Protein AF-A0A9P8JX93-F1 (afdb_monomer)

Foldseek 3Di:
DDDDDDDDDQWDKDWDADDDDVVLVVVVLVLLVPPDQDDFDPQQDDPPPDQLSHHHSVNVVVVSVCSNPPDDPVVVSVLVRVFTKIWTWDQDPQGIKIKIKTKDAAPDPQAAEEEEAEDPPDFLVVCSVVVVVQVVVDDSDGRNHIYIYIGFAVGDPMHHGDPPDDDDLLNSLVVSVSVCVSVVQLCAHEYEYDDSSLVSLVSNVVPRVRYHYPDHDDPDDPPDDPDDQDPVNVVVVVVSVVCVVRVCVVVVCCVPPVVVVVVVVCVSPPDDDPQPAFQEEEEAQALQSLLLQLLLCVVVVPGRYAYEAQAQAHHQCLGPQQADDFDWALDAQQQPAFLAQHDDCVVQVGDGPATHHSVSSRVSSVVSCVVSVNNVRYDYSKDFAAKEQDPVNAFIWTFIPDVDTDIHTYRFYAYANAQFNFAFDFDFACPVQAVVFAAEEALSNCRVCCVVLLPLVFAEEEEAQFPSSLVSLCSNLVSNHAYEYEYELQAQAHFAEFAQFWDPVRDRPQLVLQFLQLLLLAQAPLNCLLVPLVSSLCLQVDPVNVVVSVVVQVRRLVGRCVRLVQVVDPQSVSNRRPDTPQAAFLSYGHDNGPDDSVVSSVVNSYGYHHFDFHHDHNQWTATPVRDIDRGRYYYYNQGRDLFRSYHYPPPCVCVQQQAKDQDADDPVLVVLLVVLLVVSCNSGVCLVVHDDGFAGGRPCSSGPRIGARLAQLLWGRLNDDQQAHRYIYTNQEAESSSNLRSNLVSLLVSCSNNSNFPDDQPHSVSSRSNSSNQLSNLCSRHVSYNSVHTHGHYSNVLSSSSVSCVRLVHDSQQQPDPVCSRGGGDHSNSCNCVSVVSVVVVVD

Solvent-accessible surface area (backbone atoms only — not comparable to full-atom values): 45365 Å² total; per-residue (Å²): 134,83,87,82,82,83,79,87,74,78,71,60,73,40,85,50,75,80,76,82,52,72,64,58,53,51,48,50,52,49,48,72,70,67,61,79,77,76,78,78,45,78,70,26,58,51,68,97,80,57,48,94,73,48,76,39,46,68,57,52,55,48,50,55,49,39,59,73,75,69,57,56,64,68,62,50,45,55,57,58,58,74,53,52,35,32,34,34,58,44,84,52,98,86,48,78,38,44,40,22,29,37,50,46,70,34,69,38,91,83,32,46,40,35,40,44,33,47,25,83,96,58,48,53,71,77,48,48,68,55,51,49,55,46,61,76,73,33,54,51,74,66,24,66,36,28,40,36,29,40,30,55,75,58,31,94,77,14,37,65,70,62,92,89,54,90,81,54,60,68,54,52,22,52,52,55,48,50,52,42,42,74,74,66,40,63,89,37,34,37,30,37,23,43,71,55,18,7,56,22,35,47,49,29,39,74,76,33,89,40,41,42,66,78,43,61,85,75,93,67,79,67,98,79,69,92,71,86,79,46,74,69,52,50,53,48,50,53,50,49,54,48,35,63,74,73,66,38,64,65,59,52,41,55,76,76,40,43,70,65,54,46,57,55,54,27,65,76,39,93,82,56,85,71,85,66,69,27,54,30,36,29,36,22,44,15,72,28,19,45,31,29,51,34,43,32,38,70,78,36,76,84,59,51,57,40,32,37,18,60,44,85,52,53,25,53,83,35,10,74,85,50,50,49,97,80,43,50,38,65,53,36,53,83,58,70,38,44,38,84,53,72,84,51,42,88,85,64,72,54,51,86,82,34,57,41,44,35,71,50,52,21,49,50,48,46,51,50,27,51,74,59,59,40,48,89,31,50,42,54,49,24,34,62,49,35,40,29,72,34,94,82,80,68,31,35,36,35,35,29,40,60,97,49,84,47,78,47,42,20,47,20,41,33,46,17,56,39,57,80,68,39,79,28,72,80,91,59,50,43,52,68,53,20,56,77,62,26,45,77,47,42,57,75,58,42,43,85,41,42,77,66,57,57,30,60,91,39,29,40,31,32,38,29,38,38,61,66,26,52,51,54,47,44,61,25,32,77,64,60,10,44,28,40,39,32,23,38,57,85,50,66,47,29,36,44,63,31,61,57,53,34,59,100,81,55,41,49,48,72,52,47,41,31,12,49,60,54,28,49,62,37,90,49,97,59,40,54,50,64,74,50,42,71,59,32,46,41,28,41,54,34,74,68,28,34,53,53,36,53,50,51,44,48,51,55,40,49,42,34,48,58,73,67,43,28,80,79,40,79,63,44,39,71,51,48,53,80,64,59,66,70,31,22,42,48,47,56,36,41,65,66,67,98,62,64,61,69,55,40,34,73,71,60,35,37,42,69,42,79,32,37,81,68,32,34,36,74,29,30,43,32,32,70,84,72,51,73,40,79,25,46,28,42,36,30,31,29,45,35,41,82,52,66,85,53,46,47,44,62,86,63,42,45,50,58,45,22,40,59,35,70,59,85,75,61,78,71,59,60,57,54,50,53,51,35,49,51,51,49,43,62,57,29,50,69,46,76,70,53,73,92,57,53,76,58,43,62,60,67,84,51,72,83,48,36,48,45,38,25,24,28,95,50,28,33,36,23,72,53,60,65,81,73,36,42,60,39,37,34,52,57,57,41,46,78,53,53,34,58,51,20,49,53,48,12,49,50,49,47,33,39,56,65,47,58,46,66,52,65,69,94,41,53,66,54,26,34,53,52,8,44,33,56,31,52,43,15,34,49,53,9,36,68,12,50,6,63,52,36,49,32,37,46,43,50,45,56,25,49,54,19,42,50,26,44,25,63,64,45,81,62,77,70,60,94,41,73,68,43,51,34,69,42,53,66,45,31,77,63,52,42,58,53,67,57,56,51,51,55,65,70,77,105

Radius of gyration: 34.76 Å; Cα contacts (8 Å, |Δi|>4): 1588; chains: 1; bounding box: 68×112×93 Å

Secondary structure (DSSP, 8-state):
--PPPPP-PPP-EEEE-----HHHHHHHHHHHHHSPPPPP-TTT--STT--TTS--HHHHHHHHHHHHHT--HHHHHHHHTTSEEEEEEEEETTEEEEEEEEEE--S-TTPEEEEEE--TT--GGGGHHHHHHHHHH--TTT--EEEEEEPPTTSTTSPPPPSSS---HHHHHHHHHHHHHHTT-TT-EEEEE-HHHHHHHHHHHHH-TTEEEEE----S--TT--SPPPHHHHHHHHHHHHIIIII-HHHHHHHH-HHHHHHHHHHHSS-S----EESEEEE--SHHHHHHHHHHHHH-TT--EEEE-SSSSS-GGGSGGG--TT-EEEEETTSSSBTTB---HHHH-PPTTPEEEHHHHHHHHHHHHHHTT-GGGEE-S-EEEEEEE-TTSSSEEEEEESSSEEEEEESSEEE---SSSSB-----TTHHHHHHHSEEEEGGGSGGGHHHHT-TT--EEEE-SSHHHHHHHHHHHHTT--EEEEE-TTS--SPEEE-SEETTTTEEHHHHHTBHHHHTTS--TTGGGGS-HHHHIIIIISHHHHHHHHHHHHHHHHHHHHHHTGGGSHHHHTTS-SS-GGGGTT-EEE---SS-HHHHHHTTSEEEEES-EEEEETTEEEETTS-EEE-SEEEE---B-SS-S-EEESTTHHHHTT----S---THHHHHHHHHHHHHHHH-GGGGG----PPSSS-GGGTTTPPPP-EETTTEETTS-TTS--EEES--SB-S-HHHHHHHHHHHHHHHTTT--SS--SSHHHHHHHHHHHHHHHHHH-TTTTTTTS-B-STTHHHHHHHHHHHTT--S--SSSHHHHHHSBP-GGGGTTHHHHHHHHHH-

Structure (mmCIF, N/CA/C/O backbone):
data_AF-A0A9P8JX93-F1
#
_entry.id   AF-A0A9P8JX93-F1
#
loop_
_atom_site.group_PDB
_atom_site.id
_atom_site.type_symbol
_atom_site.label_atom_id
_atom_site.label_alt_id
_atom_site.label_comp_id
_atom_site.label_asym_id
_atom_site.label_entity_id
_atom_site.label_seq_id
_atom_site.pdbx_PDB_ins_code
_atom_site.Cartn_x
_atom_site.Cartn_y
_atom_site.Cartn_z
_atom_site.occupancy
_atom_site.B_iso_or_equiv
_atom_site.auth_seq_id
_atom_site.auth_comp_id
_atom_site.auth_asym_id
_atom_site.auth_atom_id
_atom_site.pdbx_PDB_model_num
ATOM 1 N N . MET A 1 1 ? 11.590 -8.582 58.935 1.00 30.39 1 MET A N 1
ATOM 2 C CA . MET A 1 1 ? 12.724 -9.493 58.681 1.00 30.39 1 MET A CA 1
ATOM 3 C C . MET A 1 1 ? 12.214 -10.661 57.853 1.00 30.39 1 MET A C 1
ATOM 5 O O . MET A 1 1 ? 11.240 -11.271 58.260 1.00 30.39 1 MET A O 1
ATOM 9 N N . ALA A 1 2 ? 12.836 -10.825 56.682 1.00 29.47 2 ALA A N 1
ATOM 10 C CA . ALA A 1 2 ? 12.847 -11.925 55.707 1.00 29.47 2 ALA A CA 1
ATOM 11 C C . ALA A 1 2 ? 11.589 -12.796 55.485 1.00 29.47 2 ALA A C 1
ATOM 13 O O . ALA A 1 2 ? 11.266 -13.682 56.268 1.00 29.47 2 ALA A O 1
ATOM 14 N N . GLN A 1 3 ? 10.982 -12.572 54.314 1.00 25.53 3 GLN A N 1
ATOM 15 C CA . GLN A 1 3 ? 10.104 -13.478 53.572 1.00 25.53 3 GLN A CA 1
ATOM 16 C C . GLN A 1 3 ? 10.865 -14.746 53.137 1.0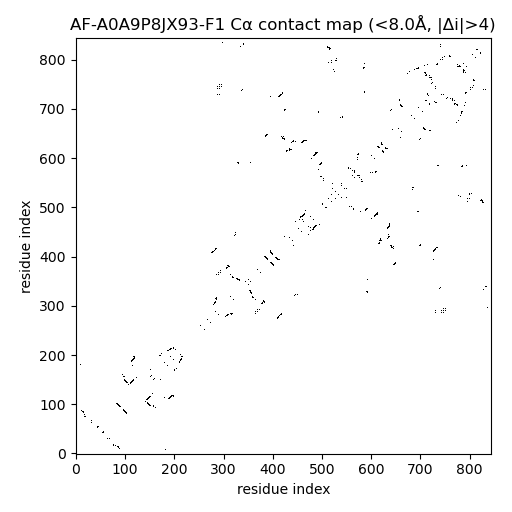0 25.53 3 GLN A C 1
ATOM 18 O O . GLN A 1 3 ? 11.965 -14.648 52.593 1.00 25.53 3 GLN A O 1
ATOM 23 N N . SER A 1 4 ? 10.262 -15.921 53.323 1.00 29.52 4 SER A N 1
ATOM 24 C CA . SER A 1 4 ? 10.655 -17.174 52.666 1.00 29.52 4 SER A CA 1
ATOM 25 C C . SER A 1 4 ? 9.964 -17.290 51.299 1.00 29.52 4 SER A C 1
ATOM 27 O O . SER A 1 4 ? 8.759 -17.063 51.199 1.00 29.52 4 SER A O 1
ATOM 29 N N . SER A 1 5 ? 10.751 -17.609 50.266 1.00 28.59 5 SER A N 1
ATOM 30 C CA . SER A 1 5 ? 10.364 -17.727 48.848 1.00 28.59 5 SER A CA 1
ATOM 31 C C . SER A 1 5 ? 9.321 -18.822 48.558 1.00 28.59 5 SER A C 1
ATOM 33 O O . SER A 1 5 ? 9.212 -19.768 49.339 1.00 28.59 5 SER A O 1
ATOM 35 N N . PRO A 1 6 ? 8.575 -18.702 47.439 1.00 33.62 6 PRO A N 1
ATOM 36 C CA . PRO A 1 6 ? 7.517 -19.628 47.052 1.00 33.62 6 PRO A CA 1
ATOM 37 C C . PRO A 1 6 ? 8.058 -20.962 46.516 1.00 33.62 6 PRO A C 1
ATOM 39 O O . PRO A 1 6 ? 9.142 -21.043 45.942 1.00 33.62 6 PRO A O 1
ATOM 42 N N . ASP A 1 7 ? 7.245 -21.987 46.742 1.00 35.88 7 ASP A N 1
ATOM 43 C CA . ASP A 1 7 ? 7.395 -23.401 46.405 1.00 35.88 7 ASP A CA 1
ATOM 44 C C . ASP A 1 7 ? 7.664 -23.647 44.904 1.00 35.88 7 ASP A C 1
ATOM 46 O O . ASP A 1 7 ? 7.093 -22.965 44.048 1.00 35.88 7 ASP A O 1
ATOM 50 N N . LYS A 1 8 ? 8.528 -24.619 44.573 1.00 38.66 8 LYS A N 1
ATOM 51 C CA . LYS A 1 8 ? 8.858 -24.985 43.183 1.00 38.66 8 LYS A CA 1
ATOM 52 C C . LYS A 1 8 ? 7.620 -25.597 42.520 1.00 38.66 8 LYS A C 1
ATOM 54 O O . LYS A 1 8 ? 7.184 -26.684 42.887 1.00 38.66 8 LYS A O 1
ATOM 59 N N . SER A 1 9 ? 7.048 -24.879 41.558 1.00 45.31 9 SER A N 1
ATOM 60 C CA . SER A 1 9 ? 5.832 -25.252 40.834 1.00 45.31 9 SER A CA 1
ATOM 61 C C . SER A 1 9 ? 5.950 -26.605 40.133 1.00 45.31 9 SER A C 1
ATOM 63 O O . SER A 1 9 ? 6.944 -26.889 39.470 1.00 45.31 9 SER A O 1
ATOM 65 N N . THR A 1 10 ? 4.896 -27.410 40.226 1.00 54.00 10 THR A N 1
ATOM 66 C CA . THR A 1 10 ? 4.708 -28.655 39.474 1.00 54.00 10 THR A CA 1
ATOM 67 C C . THR A 1 10 ? 4.848 -28.397 37.959 1.00 54.00 10 THR A C 1
ATOM 69 O O . THR A 1 10 ? 4.319 -27.388 37.481 1.00 54.00 10 THR A O 1
ATOM 72 N N . PRO A 1 11 ? 5.522 -29.269 37.183 1.00 63.81 11 PRO A N 1
ATOM 73 C CA . PRO A 1 11 ? 5.728 -29.074 35.745 1.00 63.81 11 PRO A CA 1
ATOM 74 C C . PRO A 1 11 ? 4.397 -28.940 34.997 1.00 63.81 11 PRO A C 1
ATOM 76 O O . PRO A 1 11 ? 3.493 -29.764 35.151 1.00 63.81 11 PRO A O 1
ATOM 79 N N . LYS A 1 12 ? 4.255 -27.891 34.180 1.00 77.12 12 LYS A N 1
ATOM 80 C CA . LYS A 1 12 ? 3.010 -27.600 33.458 1.00 77.12 12 LYS A CA 1
ATOM 81 C C . LYS A 1 12 ? 2.891 -28.493 32.219 1.00 77.12 12 LYS A C 1
ATOM 83 O O . LYS A 1 12 ? 3.623 -28.302 31.251 1.00 77.12 12 LYS A O 1
ATOM 88 N N . ILE A 1 13 ? 1.946 -29.432 32.247 1.00 91.50 13 ILE A N 1
ATOM 89 C CA . ILE A 1 13 ? 1.535 -30.233 31.084 1.00 91.50 13 ILE A CA 1
ATOM 90 C C . ILE A 1 13 ? 0.425 -29.485 30.343 1.00 91.50 13 ILE A C 1
ATOM 92 O O . ILE A 1 13 ? -0.549 -29.048 30.960 1.00 91.50 13 ILE A O 1
ATOM 96 N N . THR A 1 14 ? 0.549 -29.345 29.025 1.00 93.69 14 THR A N 1
ATOM 97 C CA . THR A 1 14 ? -0.476 -28.720 28.177 1.00 93.69 14 THR A CA 1
ATOM 98 C C . THR A 1 14 ? -0.895 -29.663 27.054 1.00 93.69 14 THR A C 1
ATOM 100 O O . THR A 1 14 ? -0.010 -30.180 26.372 1.00 93.69 14 THR A O 1
ATOM 103 N N . PRO A 1 15 ? -2.205 -29.875 26.817 1.00 95.25 15 PRO A N 1
ATOM 104 C CA . PRO A 1 15 ? -2.675 -30.579 25.628 1.00 95.25 15 PRO A CA 1
ATOM 105 C C . PRO A 1 15 ? -2.144 -29.926 24.349 1.00 95.25 15 PRO A C 1
ATOM 107 O O . PRO A 1 15 ? -2.025 -28.700 24.278 1.00 95.25 15 PRO A O 1
ATOM 110 N N . PHE A 1 16 ? -1.843 -30.746 23.350 1.00 93.56 16 PHE A N 1
ATOM 111 C CA . PHE A 1 16 ? -1.371 -30.315 22.042 1.00 93.56 16 PHE A CA 1
ATOM 112 C C . PHE A 1 16 ? -2.265 -30.899 20.947 1.00 93.56 16 PHE A C 1
ATOM 114 O O . PHE A 1 16 ? -2.799 -31.998 21.073 1.00 93.56 16 PHE A O 1
ATOM 121 N N . THR A 1 17 ? -2.449 -30.153 19.866 1.00 95.50 17 THR A N 1
ATOM 122 C CA . THR A 1 17 ? -3.142 -30.622 18.666 1.00 95.50 17 THR A CA 1
ATOM 123 C C . THR A 1 17 ? -2.269 -30.254 17.486 1.00 95.50 17 THR A C 1
ATOM 125 O O . THR A 1 17 ? -1.872 -29.098 17.345 1.00 95.50 17 THR A O 1
ATOM 128 N N . ILE A 1 18 ? -1.945 -31.244 16.662 1.00 93.69 18 ILE A N 1
ATOM 129 C CA . ILE A 1 18 ? -1.106 -31.046 15.489 1.00 93.69 18 ILE A CA 1
ATOM 130 C C . ILE A 1 18 ? -1.905 -30.262 14.457 1.00 93.69 18 ILE A C 1
ATOM 132 O O . ILE A 1 18 ? -2.992 -30.675 14.054 1.00 93.69 18 ILE A O 1
ATOM 136 N N . HIS A 1 19 ? -1.341 -29.153 14.001 1.00 93.12 19 HIS A N 1
ATOM 137 C CA . HIS A 1 19 ? -1.842 -28.428 12.849 1.00 93.12 19 HIS A CA 1
ATOM 138 C C . HIS A 1 19 ? -0.662 -27.899 12.040 1.00 93.12 19 HIS A C 1
ATOM 140 O O . HIS A 1 19 ? 0.101 -27.059 12.516 1.00 93.12 19 HIS A O 1
ATOM 146 N N . ILE A 1 20 ? -0.512 -28.418 10.829 1.00 88.19 20 ILE A N 1
ATOM 147 C CA . ILE A 1 20 ? 0.425 -27.934 9.825 1.00 88.19 20 ILE A CA 1
ATOM 148 C C . ILE A 1 20 ? -0.299 -26.867 9.005 1.00 88.19 20 ILE A C 1
ATOM 150 O O . ILE A 1 20 ? -1.420 -27.094 8.538 1.00 88.19 20 ILE A O 1
ATOM 154 N N . SER A 1 21 ? 0.295 -25.686 8.851 1.00 87.00 21 SER A N 1
ATOM 155 C CA . SER A 1 21 ? -0.369 -24.579 8.156 1.00 87.00 21 SER A CA 1
ATOM 156 C C . SER A 1 21 ? -0.564 -24.886 6.663 1.00 87.00 21 SER A C 1
ATOM 158 O O . SER A 1 21 ? 0.193 -25.659 6.075 1.00 87.00 21 SER A O 1
ATOM 160 N N . ASP A 1 22 ? -1.584 -24.297 6.029 1.00 82.81 22 ASP A N 1
ATOM 161 C CA . ASP A 1 22 ? -1.742 -24.409 4.567 1.00 82.81 22 ASP A CA 1
ATOM 162 C C . ASP A 1 22 ? -0.534 -23.818 3.819 1.00 82.81 22 ASP A C 1
ATOM 164 O O . ASP A 1 22 ? -0.168 -24.326 2.759 1.00 82.81 22 ASP A O 1
ATOM 168 N N . ASP A 1 23 ? 0.129 -22.816 4.402 1.00 73.81 23 ASP A N 1
ATOM 169 C CA . ASP A 1 23 ? 1.346 -22.208 3.860 1.00 73.81 23 ASP A CA 1
ATOM 170 C C . ASP A 1 23 ? 2.521 -23.199 3.856 1.00 73.81 23 ASP A C 1
ATOM 172 O O . ASP A 1 23 ? 3.189 -23.349 2.833 1.00 73.81 23 ASP A O 1
ATOM 176 N N . ASP A 1 24 ? 2.736 -23.949 4.946 1.00 77.81 24 ASP A N 1
ATOM 177 C CA . ASP A 1 24 ? 3.772 -24.993 5.013 1.00 77.81 24 ASP A CA 1
ATOM 178 C C . ASP A 1 24 ? 3.501 -26.113 3.993 1.00 77.81 24 ASP A C 1
ATOM 180 O O . ASP A 1 24 ? 4.420 -26.617 3.339 1.00 77.81 24 ASP A O 1
ATOM 184 N N . LEU A 1 25 ? 2.228 -26.491 3.811 1.00 85.38 25 LEU A N 1
ATOM 185 C CA . LEU A 1 25 ? 1.830 -27.481 2.805 1.00 85.38 25 LEU A CA 1
ATOM 186 C C . LEU A 1 25 ? 2.039 -26.960 1.378 1.00 85.38 25 LEU A C 1
ATOM 188 O O . LEU A 1 25 ? 2.514 -27.700 0.513 1.00 85.38 25 LEU A O 1
ATOM 192 N N . GLN A 1 26 ? 1.730 -25.689 1.120 1.00 79.56 26 GLN A N 1
ATOM 193 C CA . GLN A 1 26 ? 1.972 -25.054 -0.173 1.00 79.56 26 GLN A CA 1
ATOM 194 C C . GLN A 1 26 ? 3.471 -24.896 -0.457 1.00 79.56 26 GLN A C 1
ATOM 196 O O . GLN A 1 26 ? 3.916 -25.066 -1.599 1.00 79.56 26 GLN A O 1
ATOM 201 N N . GLN A 1 27 ? 4.267 -24.605 0.569 1.00 78.50 27 GLN A N 1
ATOM 202 C CA . GLN A 1 27 ? 5.716 -24.557 0.460 1.00 78.50 27 GLN A CA 1
ATOM 203 C C . GLN A 1 27 ? 6.286 -25.939 0.127 1.00 78.50 27 GLN A C 1
ATOM 205 O O . GLN A 1 27 ? 7.121 -26.047 -0.774 1.00 78.50 27 GLN A O 1
ATOM 210 N N . LEU A 1 28 ? 5.801 -26.998 0.783 1.00 81.06 28 LEU A N 1
ATOM 211 C CA . LEU A 1 28 ? 6.164 -28.376 0.452 1.00 81.06 28 LEU A CA 1
ATOM 212 C C . LEU A 1 28 ? 5.809 -28.719 -1.004 1.00 81.06 28 LEU A C 1
ATOM 214 O O . LEU A 1 28 ? 6.668 -29.233 -1.721 1.00 81.06 28 LEU A O 1
ATOM 218 N N . ASP A 1 29 ? 4.595 -28.401 -1.470 1.00 80.44 29 ASP A N 1
ATOM 219 C CA . ASP A 1 29 ? 4.206 -28.612 -2.876 1.00 80.44 29 ASP A CA 1
ATOM 220 C C . ASP A 1 29 ? 5.141 -27.864 -3.836 1.00 80.44 29 ASP A C 1
ATOM 222 O O . ASP A 1 29 ? 5.631 -28.426 -4.819 1.00 80.44 29 ASP A O 1
ATOM 226 N N . THR A 1 30 ? 5.455 -26.610 -3.516 1.00 76.94 30 THR A N 1
ATOM 227 C CA . THR A 1 30 ? 6.364 -25.792 -4.319 1.00 76.94 30 THR A CA 1
ATOM 228 C C . THR A 1 30 ? 7.741 -26.441 -4.413 1.00 76.94 30 THR A C 1
ATOM 230 O O . THR A 1 30 ? 8.240 -26.631 -5.522 1.00 76.94 30 THR A O 1
ATOM 233 N N . LEU A 1 31 ? 8.326 -26.864 -3.289 1.00 75.12 31 LEU A N 1
ATOM 234 C CA . LEU A 1 31 ? 9.620 -27.549 -3.260 1.00 75.12 31 LEU A CA 1
ATOM 235 C C . LEU A 1 31 ? 9.598 -28.856 -4.055 1.00 75.12 31 LEU A C 1
ATOM 237 O O . LEU A 1 31 ? 10.497 -29.100 -4.858 1.00 75.12 31 LEU A O 1
ATOM 241 N N . LEU A 1 32 ? 8.554 -29.672 -3.907 1.00 78.94 32 LEU A N 1
ATOM 242 C CA . LEU A 1 32 ? 8.400 -30.911 -4.674 1.00 78.94 32 LEU A CA 1
ATOM 243 C C . LEU A 1 32 ? 8.290 -30.661 -6.188 1.00 78.94 32 LEU A C 1
ATOM 245 O O . LEU A 1 32 ? 8.617 -31.542 -6.988 1.00 78.94 32 LEU A O 1
ATOM 249 N N . ARG A 1 33 ? 7.820 -29.478 -6.603 1.00 75.12 33 ARG A N 1
ATOM 250 C CA . ARG A 1 33 ? 7.713 -29.084 -8.014 1.00 75.12 33 ARG A CA 1
ATOM 251 C C . ARG A 1 33 ? 9.009 -28.521 -8.586 1.00 75.12 33 ARG A C 1
ATOM 253 O O . ARG A 1 33 ? 9.279 -28.772 -9.760 1.00 75.12 33 ARG A O 1
ATOM 260 N N . ILE A 1 34 ? 9.755 -27.737 -7.809 1.00 67.88 34 ILE A N 1
ATOM 261 C CA . ILE A 1 34 ? 10.912 -26.982 -8.317 1.00 67.88 34 ILE A CA 1
ATOM 262 C C . ILE A 1 34 ? 12.250 -27.675 -8.067 1.00 67.88 34 ILE A C 1
ATOM 264 O O . ILE A 1 34 ? 13.189 -27.433 -8.823 1.00 67.88 34 ILE A O 1
ATOM 268 N N . THR A 1 35 ? 12.355 -28.524 -7.039 1.00 67.69 35 THR A N 1
ATOM 269 C CA . THR A 1 35 ? 13.623 -29.167 -6.682 1.00 67.69 35 THR A CA 1
ATOM 270 C C . THR A 1 35 ? 14.025 -30.156 -7.777 1.00 67.69 35 THR A C 1
ATOM 272 O O . THR A 1 35 ? 13.310 -31.136 -8.020 1.00 67.69 35 THR A O 1
ATOM 275 N N . PRO A 1 36 ? 15.158 -29.932 -8.465 1.00 68.44 36 PRO A N 1
ATOM 276 C CA . PRO A 1 36 ? 15.577 -30.804 -9.546 1.00 68.44 36 PRO A CA 1
ATOM 277 C C . PRO A 1 36 ? 15.994 -32.167 -8.991 1.00 68.44 36 PRO A C 1
ATOM 279 O O . PRO A 1 36 ? 16.837 -32.266 -8.101 1.00 68.44 36 PRO A O 1
ATOM 282 N N . ILE A 1 37 ? 15.448 -33.235 -9.568 1.00 77.12 37 ILE A N 1
ATOM 283 C CA . ILE A 1 37 ? 15.975 -34.584 -9.356 1.00 77.12 37 ILE A CA 1
ATOM 284 C C . ILE A 1 37 ? 17.220 -34.719 -10.235 1.00 77.12 37 ILE A C 1
ATOM 286 O O . ILE A 1 37 ? 17.145 -34.526 -11.452 1.00 77.12 37 ILE A O 1
ATOM 290 N N . ALA A 1 38 ? 18.366 -35.006 -9.613 1.00 74.44 38 ALA A N 1
ATOM 291 C CA . ALA A 1 38 ? 19.637 -35.179 -10.312 1.00 74.44 38 ALA A CA 1
ATOM 292 C C . ALA A 1 38 ? 19.522 -36.237 -11.420 1.00 74.44 38 ALA A C 1
ATOM 294 O O . ALA A 1 38 ? 18.780 -37.203 -11.278 1.00 74.44 38 ALA A O 1
ATOM 295 N N . GLN A 1 39 ? 20.265 -36.070 -12.518 1.00 79.75 39 GLN A N 1
ATOM 296 C CA . GLN A 1 39 ? 20.241 -37.037 -13.618 1.00 79.75 39 GLN A CA 1
ATOM 297 C C . GLN A 1 39 ? 20.728 -38.423 -13.152 1.00 79.75 39 GLN A C 1
ATOM 299 O O . GLN A 1 39 ? 21.600 -38.495 -12.281 1.00 79.75 39 GLN A O 1
ATOM 304 N N . PRO A 1 40 ? 20.213 -39.522 -13.736 1.00 85.94 40 PRO A N 1
ATOM 305 C CA . PRO A 1 40 ? 20.675 -40.861 -13.398 1.00 85.94 40 PRO A CA 1
ATOM 306 C C . PRO A 1 40 ? 22.183 -41.016 -13.642 1.00 85.94 40 PRO A C 1
ATOM 308 O O . PRO A 1 40 ? 22.706 -40.638 -14.689 1.00 85.94 40 PRO A O 1
ATOM 311 N N . THR A 1 41 ? 22.871 -41.621 -12.679 1.00 87.81 41 THR A N 1
ATOM 312 C CA . THR A 1 41 ? 24.289 -42.009 -12.747 1.00 87.81 41 THR A CA 1
ATOM 313 C C . THR A 1 41 ? 24.417 -43.528 -12.751 1.00 87.81 41 THR A C 1
ATOM 315 O O . THR A 1 41 ? 23.431 -44.238 -12.537 1.00 87.81 41 THR A O 1
ATOM 318 N N . TYR A 1 42 ? 25.627 -44.053 -12.954 1.00 91.62 42 TYR A N 1
ATOM 319 C CA . TYR A 1 42 ? 25.875 -45.492 -12.835 1.00 91.62 42 TYR A CA 1
ATOM 320 C C . TYR A 1 42 ? 25.421 -46.041 -11.470 1.00 91.62 42 TYR A C 1
ATOM 322 O O . TYR A 1 42 ? 24.706 -47.040 -11.408 1.00 91.62 42 TYR A O 1
ATOM 330 N N . GLU A 1 43 ? 25.768 -45.349 -10.383 1.00 92.38 43 GLU A N 1
ATOM 331 C CA . GLU A 1 43 ? 25.478 -45.748 -9.003 1.00 92.38 43 GLU A CA 1
ATOM 332 C C . GLU A 1 43 ? 23.975 -45.779 -8.705 1.00 92.38 43 GLU A C 1
ATOM 334 O O . GLU A 1 43 ? 23.504 -46.639 -7.964 1.00 92.38 43 GLU A O 1
ATOM 339 N N . THR A 1 44 ? 23.217 -44.861 -9.310 1.00 89.56 44 THR A N 1
ATOM 340 C CA . THR A 1 44 ? 21.779 -44.682 -9.058 1.00 89.56 44 THR A CA 1
ATOM 341 C C . THR A 1 44 ? 20.884 -45.425 -10.058 1.00 89.56 44 THR A C 1
ATOM 343 O O . THR A 1 44 ? 19.665 -45.461 -9.866 1.00 89.56 44 THR A O 1
ATOM 346 N N . SER A 1 45 ? 21.470 -46.047 -11.092 1.00 91.69 45 SER A N 1
ATOM 347 C CA . SER A 1 45 ? 20.755 -46.705 -12.203 1.00 91.69 45 SER A CA 1
ATOM 348 C C . SER A 1 45 ? 20.939 -48.224 -12.258 1.00 91.69 45 SER A C 1
ATOM 350 O O . SER A 1 45 ? 20.657 -48.842 -13.286 1.00 91.69 45 SER A O 1
ATOM 352 N N . LEU A 1 46 ? 21.408 -48.852 -11.175 1.00 88.44 46 LEU A N 1
ATOM 353 C CA . LEU A 1 46 ? 21.595 -50.304 -11.145 1.00 88.44 46 LEU A CA 1
ATOM 354 C C . LEU A 1 46 ? 20.268 -51.059 -11.368 1.00 88.44 46 LEU A C 1
ATOM 356 O O . LEU A 1 46 ? 19.198 -50.658 -10.888 1.00 88.44 46 LEU A O 1
ATOM 360 N N . ALA A 1 47 ? 20.354 -52.157 -12.126 1.00 84.94 47 ALA A N 1
ATOM 361 C CA . ALA A 1 47 ? 19.222 -53.000 -12.504 1.00 84.94 47 ALA A CA 1
ATOM 362 C C . ALA A 1 47 ? 18.820 -53.976 -11.383 1.00 84.94 47 ALA A C 1
ATOM 364 O O . ALA A 1 47 ? 19.573 -54.222 -10.445 1.00 84.94 47 ALA A O 1
ATOM 365 N N . GLY A 1 48 ? 17.617 -54.550 -11.485 1.00 78.81 48 GLY A N 1
ATOM 366 C CA . GLY A 1 48 ? 17.173 -55.633 -10.596 1.00 78.81 48 GLY A CA 1
ATOM 367 C C . GLY A 1 48 ? 16.936 -55.233 -9.135 1.00 78.81 48 GLY A C 1
ATOM 368 O O . GLY A 1 48 ? 16.854 -56.109 -8.281 1.00 78.81 48 GLY A O 1
ATOM 369 N N . GLY A 1 49 ? 16.828 -53.934 -8.832 1.00 78.88 49 GLY A N 1
ATOM 370 C CA . GLY A 1 49 ? 16.628 -53.445 -7.465 1.00 78.88 49 GLY A CA 1
ATOM 371 C C . GLY A 1 49 ? 17.894 -53.427 -6.601 1.00 78.88 49 GLY A C 1
ATOM 372 O O . GLY A 1 49 ? 17.774 -53.253 -5.390 1.00 78.88 49 GLY A O 1
ATOM 373 N N . ASP A 1 50 ? 19.083 -53.574 -7.196 1.00 85.00 50 ASP A N 1
ATOM 374 C CA . ASP A 1 50 ? 20.369 -53.473 -6.494 1.00 85.00 50 ASP A CA 1
ATOM 375 C C . ASP A 1 50 ? 20.567 -52.068 -5.885 1.00 85.00 50 ASP A C 1
ATOM 377 O O . ASP A 1 50 ? 20.440 -51.050 -6.569 1.00 85.00 50 ASP A O 1
ATOM 381 N N . ARG A 1 51 ? 20.863 -52.025 -4.579 1.00 84.56 51 ARG A N 1
ATOM 382 C CA . ARG A 1 51 ? 21.039 -50.812 -3.759 1.00 84.56 51 ARG A CA 1
ATOM 383 C C . ARG A 1 51 ? 22.426 -50.725 -3.120 1.00 84.56 51 ARG A C 1
ATOM 385 O O . ARG A 1 51 ? 22.597 -50.017 -2.132 1.00 84.56 51 ARG A O 1
ATOM 392 N N . ARG A 1 52 ? 23.434 -51.422 -3.656 1.00 85.44 52 ARG A N 1
ATOM 393 C CA . ARG A 1 52 ? 24.795 -51.441 -3.080 1.00 85.44 52 ARG A CA 1
ATOM 394 C C . ARG A 1 52 ? 25.467 -50.064 -2.967 1.00 85.44 52 ARG A C 1
ATOM 396 O O . ARG A 1 52 ? 26.386 -49.916 -2.173 1.00 85.44 52 ARG A O 1
ATOM 403 N N . PHE A 1 53 ? 25.015 -49.072 -3.741 1.00 87.31 53 PHE A N 1
ATOM 404 C CA . PHE A 1 53 ? 25.465 -47.673 -3.652 1.00 87.31 53 PHE A CA 1
ATOM 405 C C . PHE A 1 53 ? 24.425 -46.728 -3.022 1.00 87.31 53 PHE A C 1
ATOM 407 O O . PHE A 1 53 ? 24.590 -45.513 -3.061 1.00 87.31 53 PHE A O 1
ATOM 414 N N . GLY A 1 54 ? 23.355 -47.267 -2.433 1.00 87.44 54 GLY A N 1
ATOM 415 C CA . GLY A 1 54 ? 22.313 -46.494 -1.764 1.00 87.44 54 GLY A CA 1
ATOM 416 C C . GLY A 1 54 ? 21.041 -46.313 -2.595 1.00 87.44 54 GLY A C 1
ATOM 417 O O . GLY A 1 54 ? 20.531 -47.252 -3.213 1.00 87.44 54 GLY A O 1
ATOM 418 N N . MET A 1 55 ? 20.465 -45.111 -2.523 1.00 87.19 55 MET A N 1
ATOM 419 C CA . MET A 1 55 ? 19.159 -44.792 -3.104 1.00 87.19 55 MET A CA 1
ATOM 420 C C . MET A 1 55 ? 19.215 -44.767 -4.637 1.00 87.19 55 MET A C 1
ATOM 422 O O . MET A 1 55 ? 20.106 -44.165 -5.231 1.00 87.19 55 MET A O 1
ATOM 426 N N . ARG A 1 56 ? 18.233 -45.399 -5.287 1.00 90.38 56 ARG A N 1
ATOM 427 C CA . ARG A 1 56 ? 18.121 -45.426 -6.752 1.00 90.38 56 ARG A CA 1
ATOM 428 C C . ARG A 1 56 ? 17.347 -44.210 -7.264 1.00 90.38 56 ARG A C 1
ATOM 430 O O . ARG A 1 56 ? 16.419 -43.735 -6.606 1.00 90.38 56 ARG A O 1
ATOM 437 N N . HIS A 1 57 ? 17.697 -43.745 -8.461 1.00 88.62 57 HIS A N 1
ATOM 438 C CA . HIS A 1 57 ? 17.056 -42.591 -9.096 1.00 88.62 57 HIS A CA 1
ATOM 439 C C . HIS A 1 57 ? 15.558 -42.833 -9.353 1.00 88.62 57 HIS A C 1
ATOM 441 O O . HIS A 1 57 ? 14.728 -41.954 -9.125 1.00 88.62 57 HIS A O 1
ATOM 447 N N . ASP A 1 58 ? 15.194 -44.032 -9.821 1.00 89.19 58 ASP A N 1
ATOM 448 C CA . ASP A 1 58 ? 13.800 -44.407 -10.084 1.00 89.19 58 ASP A CA 1
ATOM 449 C C . ASP A 1 58 ? 12.945 -44.396 -8.810 1.00 89.19 58 ASP A C 1
ATOM 451 O O . ASP A 1 58 ? 11.831 -43.874 -8.826 1.00 89.19 58 ASP A O 1
ATOM 455 N N . TRP A 1 59 ? 13.495 -44.886 -7.697 1.00 90.62 59 TRP A N 1
ATOM 456 C CA . TRP A 1 59 ? 12.836 -44.859 -6.396 1.00 90.62 59 TRP A CA 1
ATOM 457 C C . TRP A 1 59 ? 12.597 -43.426 -5.911 1.00 90.62 59 TRP A C 1
ATOM 459 O O . TRP A 1 59 ? 11.478 -43.106 -5.520 1.00 90.62 59 TRP A O 1
ATOM 469 N N . LEU A 1 60 ? 13.605 -42.545 -5.987 1.00 88.94 60 LEU A N 1
ATOM 470 C CA . LEU A 1 60 ? 13.457 -41.144 -5.573 1.00 88.94 60 LEU A CA 1
ATOM 471 C C . LEU A 1 60 ? 12.410 -40.418 -6.427 1.00 88.94 60 LEU A C 1
ATOM 473 O O . LEU A 1 60 ? 11.543 -39.727 -5.896 1.00 88.94 60 LEU A O 1
ATOM 477 N N . LYS A 1 61 ? 12.441 -40.626 -7.748 1.00 86.75 61 LYS A N 1
ATOM 478 C CA . LYS A 1 61 ? 11.444 -40.071 -8.669 1.00 86.75 61 LYS A CA 1
ATOM 479 C C . LYS A 1 61 ? 10.029 -40.545 -8.335 1.00 86.75 61 LYS A C 1
ATOM 481 O O . LYS A 1 61 ? 9.100 -39.741 -8.360 1.00 86.75 61 LYS A O 1
ATOM 486 N N . GLN A 1 62 ? 9.863 -41.827 -8.012 1.00 90.00 62 GLN A N 1
ATOM 487 C CA . GLN A 1 62 ? 8.574 -42.374 -7.599 1.00 90.00 62 GLN A CA 1
ATOM 488 C C . GLN A 1 62 ? 8.122 -41.810 -6.249 1.00 90.00 62 GLN A C 1
ATOM 490 O O . GLN A 1 62 ? 6.956 -41.454 -6.118 1.00 90.00 62 GLN A O 1
ATOM 495 N N . ALA A 1 63 ? 9.026 -41.675 -5.276 1.00 89.88 63 ALA A N 1
ATOM 496 C CA . ALA A 1 63 ? 8.712 -41.077 -3.984 1.00 89.88 63 ALA A CA 1
ATOM 497 C C . ALA A 1 63 ? 8.216 -39.633 -4.154 1.00 89.88 63 ALA A C 1
ATOM 499 O O . ALA A 1 63 ? 7.130 -39.310 -3.687 1.00 89.88 63 ALA A O 1
ATOM 500 N N . VAL A 1 64 ? 8.934 -38.788 -4.903 1.00 87.69 64 VAL A N 1
ATOM 501 C CA . VAL A 1 64 ? 8.490 -37.410 -5.192 1.00 87.69 64 VAL A CA 1
ATOM 502 C C . VAL A 1 64 ? 7.115 -37.398 -5.865 1.00 87.69 64 VAL A C 1
ATOM 504 O O . VAL A 1 64 ? 6.263 -36.585 -5.515 1.00 87.69 64 VAL A O 1
ATOM 507 N N . GLN A 1 65 ? 6.863 -38.311 -6.806 1.00 86.94 65 GLN A N 1
ATOM 508 C CA . GLN A 1 65 ? 5.564 -38.409 -7.470 1.00 86.94 65 GLN A CA 1
ATOM 509 C C . GLN A 1 65 ? 4.436 -38.806 -6.504 1.00 86.94 65 GLN A C 1
ATOM 511 O O . GLN A 1 65 ? 3.359 -38.212 -6.554 1.00 86.94 65 GLN A O 1
ATOM 516 N N . GLU A 1 66 ? 4.680 -39.773 -5.620 1.00 91.38 66 GLU A N 1
ATOM 517 C CA . GLU A 1 66 ? 3.728 -40.211 -4.595 1.00 91.38 66 GLU A CA 1
ATOM 518 C C . GLU A 1 66 ? 3.371 -39.053 -3.657 1.00 91.38 66 GLU A C 1
ATOM 520 O O . GLU A 1 66 ? 2.195 -38.738 -3.478 1.00 91.38 66 GLU A O 1
ATOM 525 N N . TRP A 1 67 ? 4.385 -38.345 -3.149 1.00 89.94 67 TRP A N 1
ATOM 526 C CA . TRP A 1 67 ? 4.207 -37.172 -2.290 1.00 89.94 67 TRP A CA 1
ATOM 527 C C . TRP A 1 67 ? 3.402 -36.056 -2.964 1.00 89.94 67 TRP A C 1
ATOM 529 O O . TRP A 1 67 ? 2.630 -35.373 -2.302 1.00 89.94 67 TRP A O 1
ATOM 539 N N . ARG A 1 68 ? 3.542 -35.893 -4.285 1.00 85.38 68 ARG A N 1
ATOM 540 C CA . ARG A 1 68 ? 2.819 -34.870 -5.055 1.00 85.38 68 ARG A CA 1
ATOM 541 C C . ARG A 1 68 ? 1.385 -35.234 -5.409 1.00 85.38 68 ARG A C 1
ATOM 543 O O . ARG A 1 68 ? 0.595 -34.335 -5.674 1.00 85.38 68 ARG A O 1
ATOM 550 N N . THR A 1 69 ? 1.072 -36.521 -5.553 1.00 86.25 69 THR A N 1
ATOM 551 C CA . THR A 1 69 ? -0.194 -36.931 -6.195 1.00 86.25 69 THR A CA 1
ATOM 552 C C . THR A 1 69 ? -1.065 -37.870 -5.386 1.00 86.25 69 THR A C 1
ATOM 554 O O . THR A 1 69 ? -2.264 -37.923 -5.643 1.00 86.25 69 THR A O 1
ATOM 557 N N . ALA A 1 70 ? -0.502 -38.584 -4.417 1.00 89.56 70 ALA A N 1
ATOM 558 C CA . ALA A 1 70 ? -1.222 -39.587 -3.641 1.00 89.56 70 ALA A CA 1
ATOM 559 C C . ALA A 1 70 ? -1.142 -39.348 -2.125 1.00 89.56 70 ALA A C 1
ATOM 561 O O . ALA A 1 70 ? -2.060 -39.736 -1.400 1.00 89.56 70 ALA A O 1
ATOM 562 N N . PHE A 1 71 ? -0.083 -38.696 -1.633 1.00 91.62 71 PHE A N 1
ATOM 563 C CA . PHE A 1 71 ? 0.066 -38.409 -0.210 1.00 91.62 71 PHE A CA 1
ATOM 564 C C . PHE A 1 71 ? -0.837 -37.251 0.237 1.00 91.62 71 PHE A C 1
ATOM 566 O O . PHE A 1 71 ? -0.634 -36.099 -0.135 1.00 91.62 71 PHE A O 1
ATOM 573 N N . ASP A 1 72 ? -1.824 -37.557 1.077 1.00 92.44 72 ASP A N 1
ATOM 574 C CA . ASP A 1 72 ? -2.743 -36.573 1.656 1.00 92.44 72 ASP A CA 1
ATOM 575 C C . ASP A 1 72 ? -2.299 -36.191 3.074 1.00 92.44 72 ASP A C 1
ATOM 577 O O . ASP A 1 72 ? -2.486 -36.951 4.030 1.00 92.44 72 ASP A O 1
ATOM 581 N N . TRP A 1 73 ? -1.717 -34.999 3.218 1.00 93.19 73 TRP A N 1
ATOM 582 C CA . TRP A 1 73 ? -1.255 -34.486 4.509 1.00 93.19 73 TRP A CA 1
ATOM 583 C C . TRP A 1 73 ? -2.390 -34.304 5.518 1.00 93.19 73 TRP A C 1
ATOM 585 O O . TRP A 1 73 ? -2.235 -34.670 6.683 1.00 93.19 73 TRP A O 1
ATOM 595 N N . ARG A 1 74 ? -3.553 -33.804 5.087 1.00 94.12 74 ARG A N 1
ATOM 596 C CA . ARG A 1 74 ? -4.691 -33.533 5.980 1.00 94.12 74 ARG A CA 1
ATOM 597 C C . ARG A 1 74 ? -5.289 -34.823 6.528 1.00 94.12 74 ARG A C 1
ATOM 599 O O . ARG A 1 74 ? -5.676 -34.879 7.697 1.00 94.12 74 ARG A O 1
ATOM 606 N N . LYS A 1 75 ? -5.283 -35.896 5.734 1.00 95.69 75 LYS A N 1
ATOM 607 C CA . LYS A 1 75 ? -5.643 -37.241 6.203 1.00 95.69 75 LYS A CA 1
ATOM 608 C C . LYS A 1 75 ? -4.696 -37.746 7.296 1.00 95.69 75 LYS A C 1
ATOM 610 O O . LYS A 1 75 ? -5.166 -38.289 8.296 1.00 95.69 75 LYS A O 1
ATOM 615 N N . HIS A 1 76 ? -3.385 -37.569 7.128 1.00 93.50 76 HIS A N 1
ATOM 616 C CA . HIS A 1 76 ? -2.405 -37.989 8.135 1.00 93.50 76 HIS A CA 1
ATOM 617 C C . HIS A 1 76 ? -2.479 -37.119 9.393 1.00 93.50 76 HIS A C 1
ATOM 619 O O . HIS A 1 76 ? -2.467 -37.663 10.491 1.00 93.50 76 HIS A O 1
ATOM 625 N N . GLU A 1 77 ? -2.651 -35.804 9.252 1.00 95.12 77 GLU A N 1
ATOM 626 C CA . GLU A 1 77 ? -2.898 -34.879 10.366 1.00 95.12 77 GLU A CA 1
ATOM 627 C C . GLU A 1 77 ? -4.118 -35.289 11.190 1.00 95.12 77 GLU A C 1
ATOM 629 O O . GLU A 1 77 ? -4.039 -35.400 12.413 1.00 95.12 77 GLU A O 1
ATOM 634 N N . THR A 1 78 ? -5.222 -35.611 10.514 1.00 97.00 78 THR A N 1
ATOM 635 C CA . THR A 1 78 ? -6.438 -36.105 11.168 1.00 97.00 78 THR A CA 1
ATOM 636 C C . THR A 1 78 ? -6.171 -37.402 11.931 1.00 97.00 78 THR A C 1
ATOM 638 O O . THR A 1 78 ? -6.601 -37.533 13.072 1.00 97.00 78 THR A O 1
ATOM 641 N N . TYR A 1 79 ? -5.446 -38.352 11.329 1.00 96.88 79 TYR A N 1
ATOM 642 C CA . TYR A 1 79 ? -5.102 -39.622 11.971 1.00 96.88 79 TYR A CA 1
ATOM 643 C C . TYR A 1 79 ? -4.200 -39.437 13.200 1.00 96.88 79 TYR A C 1
ATOM 645 O O . TYR A 1 79 ? -4.469 -40.036 14.243 1.00 96.88 79 TYR A O 1
ATOM 653 N N . MET A 1 80 ? -3.172 -38.586 13.109 1.00 96.31 80 MET A N 1
ATOM 654 C CA . MET A 1 80 ? -2.290 -38.275 14.239 1.00 96.31 80 MET A CA 1
ATOM 655 C C . MET A 1 80 ? -3.090 -37.707 15.415 1.00 96.31 80 MET A C 1
ATOM 657 O O . MET A 1 80 ? -3.007 -38.232 16.519 1.00 96.31 80 MET A O 1
ATOM 661 N N . ASN A 1 81 ? -3.969 -36.739 15.152 1.00 96.75 81 ASN A N 1
ATOM 662 C CA . ASN A 1 81 ? -4.822 -36.118 16.167 1.00 96.75 81 ASN A CA 1
ATOM 663 C C . ASN A 1 81 ? -5.906 -37.044 16.757 1.00 96.75 81 ASN A C 1
ATOM 665 O O . ASN A 1 81 ? -6.685 -36.604 17.599 1.00 96.75 81 ASN A O 1
ATOM 669 N N . THR A 1 82 ? -5.983 -38.320 16.350 1.00 96.25 82 THR A N 1
ATOM 670 C CA . THR A 1 82 ? -6.822 -39.312 17.049 1.00 96.25 82 THR A CA 1
ATOM 671 C C . THR A 1 82 ? -6.192 -39.831 18.342 1.00 96.25 82 THR A C 1
ATOM 673 O O . THR A 1 82 ? -6.849 -40.578 19.070 1.00 96.25 82 THR A O 1
ATOM 676 N N . PHE A 1 83 ? -4.934 -39.492 18.618 1.00 96.25 83 PHE A N 1
ATOM 677 C CA . PHE A 1 83 ? -4.231 -39.824 19.854 1.00 96.25 83 PHE A CA 1
ATOM 678 C C . PHE A 1 83 ? -4.097 -38.582 20.739 1.00 96.25 83 PHE A C 1
ATOM 680 O O . PHE A 1 83 ? -4.209 -37.460 20.254 1.00 96.25 83 PHE A O 1
ATOM 687 N N . ASP A 1 84 ? -3.857 -38.773 22.036 1.00 95.94 84 ASP A N 1
ATOM 688 C CA . ASP A 1 84 ? -3.673 -37.652 22.957 1.00 95.94 84 ASP A CA 1
ATOM 689 C C . ASP A 1 84 ? -2.218 -37.172 22.915 1.00 95.94 84 ASP A C 1
ATOM 691 O O . ASP A 1 84 ? -1.289 -37.912 23.262 1.00 95.94 84 ASP A O 1
ATOM 695 N N . HIS A 1 85 ? -2.028 -35.923 22.492 1.00 97.50 85 HIS A N 1
ATOM 696 C CA . HIS A 1 85 ? -0.729 -35.263 22.442 1.00 97.50 85 HIS A CA 1
ATOM 697 C C . HIS A 1 85 ? -0.597 -34.234 23.558 1.00 97.50 85 HIS A C 1
ATOM 699 O O . HIS A 1 85 ? -1.548 -33.537 23.922 1.00 97.50 85 HIS A O 1
ATOM 705 N N . PHE A 1 86 ? 0.622 -34.090 24.057 1.00 97.06 86 PHE A N 1
ATOM 706 C CA . PHE A 1 86 ? 0.938 -33.168 25.130 1.00 97.06 86 PHE A CA 1
ATOM 707 C C . PHE A 1 86 ? 2.291 -32.515 24.900 1.00 97.06 86 PHE A C 1
ATOM 709 O O . PHE A 1 86 ? 3.198 -33.095 24.302 1.00 97.06 86 PHE A O 1
ATOM 716 N N . HIS A 1 87 ? 2.430 -31.323 25.462 1.00 96.06 87 HIS A N 1
ATOM 717 C CA . HIS A 1 87 ? 3.713 -30.695 25.698 1.00 96.06 87 HIS A CA 1
ATOM 718 C C . HIS A 1 87 ? 4.002 -30.599 27.193 1.00 96.06 87 HIS A C 1
ATOM 720 O O . HIS A 1 87 ? 3.099 -30.372 28.005 1.00 96.06 87 HIS A O 1
ATOM 726 N N . MET A 1 88 ? 5.276 -30.740 27.547 1.00 95.00 88 MET A N 1
ATOM 727 C CA . MET A 1 88 ? 5.784 -30.499 28.892 1.00 95.00 88 MET A CA 1
ATOM 728 C C . MET A 1 88 ? 7.020 -29.606 28.834 1.00 95.00 88 MET A C 1
ATOM 730 O O . MET A 1 88 ? 7.945 -29.870 28.068 1.00 95.00 88 MET A O 1
ATOM 734 N N . ASN A 1 89 ? 7.044 -28.583 29.688 1.00 93.88 89 ASN A N 1
ATOM 735 C CA . ASN A 1 89 ? 8.253 -27.805 29.937 1.00 93.88 89 ASN A CA 1
ATOM 736 C C . ASN A 1 89 ? 9.151 -28.548 30.925 1.00 93.88 89 ASN A C 1
ATOM 738 O O . ASN A 1 89 ? 8.703 -28.923 32.011 1.00 93.88 89 ASN A O 1
ATOM 742 N N . ILE A 1 90 ? 10.410 -28.725 30.546 1.00 92.25 90 ILE A N 1
ATOM 743 C CA . ILE A 1 90 ? 11.458 -29.310 31.371 1.00 92.25 90 ILE A CA 1
ATOM 744 C C . ILE A 1 90 ? 12.553 -28.258 31.530 1.00 92.25 90 ILE A C 1
ATOM 746 O O . ILE A 1 90 ? 13.200 -27.883 30.555 1.00 92.25 90 ILE A O 1
ATOM 750 N N . GLU A 1 91 ? 12.710 -27.768 32.757 1.00 87.62 91 GLU A N 1
ATOM 751 C CA . GLU A 1 91 ? 13.801 -26.869 33.138 1.00 87.62 91 GLU A CA 1
ATOM 752 C C . GLU A 1 91 ? 15.065 -27.688 33.379 1.00 87.62 91 GLU A C 1
ATOM 754 O O . GLU A 1 91 ? 15.040 -28.684 34.113 1.00 87.62 91 GLU A O 1
ATOM 759 N N . ASP A 1 92 ? 16.170 -27.263 32.777 1.00 86.31 92 ASP A N 1
ATOM 760 C CA . ASP A 1 92 ? 17.411 -28.013 32.807 1.00 86.31 92 ASP A CA 1
ATOM 761 C C . ASP A 1 92 ? 18.653 -27.106 32.786 1.00 86.31 92 ASP A C 1
ATOM 763 O O . ASP A 1 92 ? 18.593 -25.927 32.441 1.00 86.31 92 ASP A O 1
ATOM 767 N N . ASP A 1 93 ? 19.809 -27.637 33.191 1.00 83.19 93 ASP A N 1
ATOM 768 C CA . ASP A 1 93 ? 21.047 -26.865 33.326 1.00 83.19 93 ASP A CA 1
ATOM 769 C C . ASP A 1 93 ? 21.615 -26.370 31.986 1.00 83.19 93 ASP A C 1
ATOM 771 O O . ASP A 1 93 ? 22.342 -25.367 31.940 1.00 83.19 93 ASP A O 1
ATOM 775 N N . VAL A 1 94 ? 21.267 -27.036 30.882 1.00 81.38 94 VAL A N 1
ATOM 776 C CA . VAL A 1 94 ? 21.666 -26.608 29.535 1.00 81.38 94 VAL A CA 1
ATOM 777 C C . VAL A 1 94 ? 20.613 -25.763 28.815 1.00 81.38 94 VAL A C 1
ATOM 779 O O . VAL A 1 94 ? 20.925 -25.225 27.754 1.00 81.38 94 VAL A O 1
ATOM 782 N N . GLY A 1 95 ? 19.430 -25.569 29.403 1.00 84.19 95 GLY A N 1
ATOM 783 C CA . GLY A 1 95 ? 18.360 -24.722 28.874 1.00 84.19 95 GLY A CA 1
ATOM 784 C C . GLY A 1 95 ? 16.964 -25.244 29.212 1.00 84.19 95 GLY A C 1
ATOM 785 O O . GLY A 1 95 ? 16.812 -26.333 29.754 1.00 84.19 95 GLY A O 1
ATOM 786 N N . ASP A 1 96 ? 15.936 -24.477 28.855 1.00 89.38 96 ASP A N 1
ATOM 787 C CA . ASP A 1 96 ? 14.542 -24.894 29.019 1.00 89.38 96 ASP A CA 1
ATOM 788 C C . ASP A 1 96 ? 14.038 -25.585 27.748 1.00 89.38 96 ASP A C 1
ATOM 790 O O . ASP A 1 96 ? 14.137 -25.038 26.645 1.00 89.38 96 ASP A O 1
ATOM 794 N N . PHE A 1 97 ? 13.459 -26.776 27.900 1.00 92.06 97 PHE A N 1
ATOM 795 C CA . PHE A 1 97 ? 12.996 -27.594 26.782 1.00 92.06 97 PHE A CA 1
ATOM 796 C C . PHE A 1 97 ? 11.485 -27.789 26.807 1.00 92.06 97 PHE A C 1
ATOM 798 O O . PHE A 1 97 ? 10.899 -28.173 27.817 1.00 92.06 97 PHE A O 1
ATOM 805 N N . HIS A 1 98 ? 10.856 -27.589 25.653 1.00 94.00 98 HIS A N 1
ATOM 806 C CA . HIS A 1 98 ? 9.473 -27.953 25.398 1.00 94.00 98 HIS A CA 1
ATOM 807 C C . HIS A 1 98 ? 9.447 -29.327 24.732 1.00 94.00 98 HIS A C 1
ATOM 809 O O . HIS A 1 98 ? 9.872 -29.475 23.586 1.00 94.00 98 HIS A O 1
ATOM 815 N N . ILE A 1 99 ? 8.998 -30.350 25.454 1.00 96.75 99 ILE A N 1
ATOM 816 C CA . ILE A 1 99 ? 9.003 -31.730 24.965 1.00 96.75 99 ILE A CA 1
ATOM 817 C C . ILE A 1 99 ? 7.593 -32.155 24.581 1.00 96.75 99 ILE A C 1
ATOM 819 O O . ILE A 1 99 ? 6.688 -32.179 25.416 1.00 96.75 99 ILE A O 1
ATOM 823 N N . HIS A 1 100 ? 7.435 -32.526 23.315 1.00 98.06 100 HIS A N 1
ATOM 824 C CA . HIS A 1 100 ? 6.244 -33.167 22.779 1.00 98.06 100 HIS A CA 1
ATOM 825 C C . HIS A 1 100 ? 6.233 -34.655 23.085 1.00 98.06 100 HIS A C 1
ATOM 827 O O . HIS A 1 100 ? 7.240 -35.338 22.899 1.00 98.06 100 HIS A O 1
ATOM 833 N N . TYR A 1 101 ? 5.074 -35.177 23.473 1.00 98.12 101 TYR A N 1
ATOM 834 C CA . TYR A 1 101 ? 4.850 -36.610 23.569 1.00 98.12 101 TYR A CA 1
ATOM 835 C C . TYR A 1 101 ? 3.395 -36.989 23.301 1.00 98.12 101 TYR A C 1
ATOM 837 O O . TYR A 1 101 ? 2.464 -36.238 23.585 1.00 98.12 101 TYR A O 1
ATOM 845 N N . VAL A 1 102 ? 3.217 -38.197 22.774 1.00 98.06 102 VAL A N 1
ATOM 846 C CA . VAL A 1 102 ? 1.926 -38.886 22.706 1.00 98.06 102 VAL A CA 1
ATOM 847 C C . VAL A 1 102 ? 1.801 -39.770 23.934 1.00 98.06 102 VAL A C 1
ATOM 849 O O . VAL A 1 102 ? 2.771 -40.437 24.305 1.00 98.06 102 VAL A O 1
ATOM 852 N N . ALA A 1 103 ? 0.628 -39.807 24.561 1.00 96.38 103 ALA A N 1
ATOM 853 C CA . ALA A 1 103 ? 0.397 -40.686 25.699 1.00 96.38 103 ALA A CA 1
ATOM 854 C C . ALA A 1 103 ? -0.891 -41.500 25.583 1.00 96.38 103 ALA A C 1
ATOM 856 O O . ALA A 1 103 ? -1.899 -41.058 25.041 1.00 96.38 103 ALA A O 1
ATOM 857 N N . MET A 1 104 ? -0.851 -42.705 26.147 1.00 95.62 104 MET A N 1
ATOM 858 C CA . MET A 1 104 ? -2.011 -43.553 26.389 1.00 95.62 104 MET A CA 1
ATOM 859 C C . MET A 1 104 ? -1.984 -43.993 27.849 1.00 95.62 104 MET A C 1
ATOM 861 O O . MET A 1 104 ? -1.176 -44.838 28.242 1.00 95.62 104 MET A O 1
ATOM 865 N N . TYR A 1 105 ? -2.854 -43.397 28.659 1.00 94.88 105 TYR A N 1
ATOM 866 C CA . TYR A 1 105 ? -2.888 -43.644 30.095 1.00 94.88 105 TYR A CA 1
ATOM 867 C C . TYR A 1 105 ? -3.873 -44.759 30.456 1.00 94.88 105 TYR A C 1
ATOM 869 O O . TYR A 1 105 ? -5.031 -44.748 30.041 1.00 94.88 105 TYR A O 1
ATOM 877 N N . SER A 1 106 ? -3.411 -45.701 31.278 1.00 95.94 106 SER A N 1
ATOM 878 C CA . SER A 1 106 ? -4.273 -46.658 31.966 1.00 95.94 106 SER A CA 1
ATOM 879 C C . SER A 1 106 ? -4.932 -46.031 33.196 1.00 95.94 106 SER A C 1
ATOM 881 O O . SER A 1 106 ? -4.394 -45.103 33.797 1.00 95.94 106 SER A O 1
ATOM 883 N N . LYS A 1 107 ? -6.087 -46.555 33.606 1.00 94.69 107 LYS A N 1
ATOM 884 C CA . LYS A 1 107 ? -6.697 -46.284 34.916 1.00 94.69 107 LYS A CA 1
ATOM 885 C C . LYS A 1 107 ? -6.307 -47.318 35.976 1.00 94.69 107 LYS A C 1
ATOM 887 O O . LYS A 1 107 ? -6.656 -47.154 37.145 1.00 94.69 107 LYS A O 1
ATOM 892 N N . ARG A 1 108 ? -5.605 -48.387 35.593 1.00 93.94 108 ARG A N 1
ATOM 893 C CA . ARG A 1 108 ? -5.109 -49.391 36.534 1.00 93.94 108 ARG A CA 1
ATOM 894 C C . ARG A 1 108 ? -3.971 -48.816 37.363 1.00 93.94 108 ARG A C 1
ATOM 896 O O . ARG A 1 108 ? -3.025 -48.258 36.822 1.00 93.94 108 ARG A O 1
ATOM 903 N N . GLN A 1 109 ? -4.030 -49.027 38.673 1.00 89.50 109 GLN A N 1
ATOM 904 C CA . GLN A 1 109 ? -2.971 -48.590 39.589 1.00 89.50 109 GLN A CA 1
ATOM 905 C C . GLN A 1 109 ? -1.672 -49.396 39.436 1.00 89.50 109 GLN A C 1
ATOM 907 O O . GLN A 1 109 ? -0.615 -48.920 39.834 1.00 89.50 109 GLN A O 1
ATOM 912 N N . ASP A 1 110 ? -1.748 -50.606 38.876 1.00 92.00 110 ASP A N 1
ATOM 913 C CA . ASP A 1 110 ? -0.616 -51.509 38.646 1.00 92.00 110 ASP A CA 1
ATOM 914 C C . ASP A 1 110 ? -0.105 -51.490 37.192 1.00 92.00 110 ASP A C 1
ATOM 916 O O . ASP A 1 110 ? 0.697 -52.345 36.813 1.00 92.00 110 ASP A O 1
ATOM 920 N N . ALA A 1 111 ? -0.571 -50.547 36.363 1.00 95.88 111 ALA A N 1
ATOM 921 C CA . ALA A 1 111 ? -0.118 -50.437 34.981 1.00 95.88 111 ALA A CA 1
ATOM 922 C C . ALA A 1 111 ? 1.363 -50.041 34.908 1.00 95.88 111 ALA A C 1
ATOM 924 O O . ALA A 1 111 ? 1.808 -49.092 35.553 1.00 95.88 111 ALA A O 1
ATOM 925 N N . VAL A 1 112 ? 2.131 -50.745 34.074 1.00 96.25 112 VAL A N 1
ATOM 926 C CA . VAL A 1 112 ? 3.574 -50.502 33.941 1.00 96.25 112 VAL A CA 1
ATOM 927 C C . VAL A 1 112 ? 3.813 -49.271 33.056 1.00 96.25 112 VAL A C 1
ATOM 929 O O . VAL A 1 112 ? 3.330 -49.253 31.919 1.00 96.25 112 VAL A O 1
ATOM 932 N N . PRO A 1 113 ? 4.564 -48.251 33.511 1.00 97.62 113 PRO A N 1
ATOM 933 C CA . PRO A 1 113 ? 4.921 -47.120 32.662 1.00 97.62 113 PRO A CA 1
ATOM 934 C C . PRO A 1 113 ? 5.962 -47.530 31.616 1.00 97.62 113 PRO A C 1
ATOM 936 O O . PRO A 1 113 ? 7.014 -48.074 31.957 1.00 97.62 113 PRO A O 1
ATOM 939 N N . LEU A 1 114 ? 5.667 -47.269 30.344 1.00 97.00 114 LEU A N 1
ATOM 940 C CA . LEU A 1 114 ? 6.485 -47.602 29.183 1.00 97.00 114 LEU A CA 1
ATOM 941 C C . LEU A 1 114 ? 6.856 -46.330 28.419 1.00 97.00 114 LEU A C 1
ATOM 943 O O . LEU A 1 114 ? 5.980 -45.624 27.922 1.00 97.00 114 LEU A O 1
ATOM 947 N N . LEU A 1 115 ? 8.153 -46.086 28.270 1.00 97.69 115 LEU A N 1
ATOM 948 C CA . LEU A 1 115 ? 8.717 -45.026 27.445 1.00 97.69 115 LEU A CA 1
ATOM 949 C C . LEU A 1 115 ? 9.244 -45.611 26.129 1.00 97.69 115 LEU A C 1
ATOM 951 O O . LEU A 1 115 ? 10.107 -46.492 26.148 1.00 97.69 115 LEU A O 1
ATOM 955 N N . LEU A 1 116 ? 8.751 -45.119 24.992 1.00 96.69 116 LEU A N 1
ATOM 956 C CA . LEU A 1 116 ? 9.121 -45.620 23.664 1.00 96.69 116 LEU A CA 1
ATOM 957 C C . LEU A 1 116 ? 9.862 -44.551 22.860 1.00 96.69 116 LEU A C 1
ATOM 959 O O . LEU A 1 116 ? 9.299 -43.510 22.534 1.00 96.69 116 LEU A O 1
ATOM 963 N N . LEU A 1 117 ? 11.130 -44.812 22.542 1.00 95.81 117 LEU A N 1
ATOM 964 C CA . LEU A 1 117 ? 12.035 -43.847 21.918 1.00 95.81 117 LEU A CA 1
ATOM 965 C C . LEU A 1 117 ? 12.322 -44.215 20.455 1.00 95.81 117 LEU A C 1
ATOM 967 O O . LEU A 1 117 ? 12.806 -45.309 20.154 1.00 95.81 117 LEU A O 1
ATOM 971 N N . HIS A 1 118 ? 12.059 -43.281 19.542 1.00 94.38 118 HIS A N 1
ATOM 972 C CA . HIS A 1 118 ? 12.414 -43.406 18.124 1.00 94.38 118 HIS A CA 1
ATOM 973 C C . HIS A 1 118 ? 13.883 -42.996 17.867 1.00 94.38 118 HIS A C 1
ATOM 975 O O . HIS A 1 118 ? 14.601 -42.587 18.779 1.00 94.38 118 HIS A O 1
ATOM 981 N N . GLY A 1 119 ? 14.338 -43.098 16.617 1.00 88.25 119 GLY A N 1
ATOM 982 C CA . GLY A 1 119 ? 15.626 -42.569 16.146 1.00 88.25 119 GLY A CA 1
ATOM 983 C C . GLY A 1 119 ? 15.494 -41.984 14.741 1.00 88.25 119 GLY A C 1
ATOM 984 O O . GLY A 1 119 ? 14.374 -41.761 14.297 1.00 88.25 119 GLY A O 1
ATOM 985 N N . TRP A 1 120 ? 16.595 -41.724 14.037 1.00 83.69 120 TRP A N 1
ATOM 986 C CA . TRP A 1 120 ? 16.567 -41.168 12.679 1.00 83.69 120 TRP A CA 1
ATOM 987 C C . TRP A 1 120 ? 16.517 -42.294 11.629 1.00 83.69 120 TRP A C 1
ATOM 989 O O . TRP A 1 120 ? 17.206 -43.301 11.794 1.00 83.69 120 TRP A O 1
ATOM 999 N N . PRO A 1 121 ? 15.763 -42.155 10.519 1.00 79.31 121 PRO A N 1
ATOM 1000 C CA . PRO A 1 121 ? 14.933 -41.015 10.095 1.00 79.31 121 PRO A CA 1
ATOM 1001 C C . PRO A 1 121 ? 13.498 -41.031 10.665 1.00 79.31 121 PRO A C 1
ATOM 1003 O O . PRO A 1 121 ? 12.615 -40.361 10.134 1.00 79.31 121 PRO A O 1
ATOM 1006 N N . GLY A 1 122 ? 13.255 -41.820 11.709 1.00 87.81 122 GLY A N 1
ATOM 1007 C CA . GLY A 1 122 ? 11.951 -42.029 12.328 1.00 87.81 122 GLY A CA 1
ATOM 1008 C C . GLY A 1 122 ? 11.447 -40.904 13.235 1.00 87.81 122 GLY A C 1
ATOM 1009 O O . GLY A 1 122 ? 12.139 -39.937 13.564 1.00 87.81 122 GLY A O 1
ATOM 1010 N N . SER A 1 123 ? 10.200 -41.059 13.676 1.00 92.56 123 SER A N 1
ATOM 1011 C CA . SER A 1 123 ? 9.526 -40.169 14.627 1.00 92.56 123 SER A CA 1
ATOM 1012 C C . SER A 1 123 ? 8.507 -40.945 15.468 1.00 92.56 123 SER A C 1
ATOM 1014 O O . SER A 1 123 ? 8.322 -42.150 15.283 1.00 92.56 123 SER A O 1
ATOM 1016 N N . PHE A 1 124 ? 7.792 -40.258 16.366 1.00 94.62 124 PHE A N 1
ATOM 1017 C CA . PHE A 1 124 ? 6.707 -40.854 17.158 1.00 94.62 124 PHE A CA 1
ATOM 1018 C C . PHE A 1 124 ? 5.633 -41.566 16.301 1.00 94.62 124 PHE A C 1
ATOM 1020 O O . PHE A 1 124 ? 4.925 -42.440 16.805 1.00 94.62 124 PHE A O 1
ATOM 1027 N N . LEU A 1 125 ? 5.529 -41.233 15.006 1.00 94.19 125 LEU A N 1
ATOM 1028 C CA . LEU A 1 125 ? 4.577 -41.830 14.063 1.00 94.19 125 LEU A CA 1
ATOM 1029 C C . LEU A 1 125 ? 4.710 -43.344 13.935 1.00 94.19 125 LEU A C 1
ATOM 1031 O O . LEU A 1 125 ? 3.709 -44.030 13.728 1.00 94.19 125 LEU A O 1
ATOM 1035 N N . GLU A 1 126 ? 5.920 -43.872 14.101 1.00 93.50 126 GLU A N 1
ATOM 1036 C CA . GLU A 1 126 ? 6.195 -45.307 14.000 1.00 93.50 126 GLU A CA 1
ATOM 1037 C C . GLU A 1 126 ? 5.434 -46.124 15.053 1.00 93.50 126 GLU A C 1
ATOM 1039 O O . GLU A 1 126 ? 5.111 -47.292 14.829 1.00 93.50 126 GLU A O 1
ATOM 1044 N N . PHE A 1 127 ? 5.092 -45.500 16.183 1.00 95.44 127 PHE A N 1
ATOM 1045 C CA . PHE A 1 127 ? 4.403 -46.156 17.287 1.00 95.44 127 PHE A CA 1
ATOM 1046 C C . PHE A 1 127 ? 2.877 -46.042 17.210 1.00 95.44 127 PHE A C 1
ATOM 1048 O O . PHE A 1 127 ? 2.190 -46.841 17.849 1.00 95.44 127 PHE A O 1
ATOM 1055 N N . LEU A 1 128 ? 2.313 -45.128 16.411 1.00 96.19 128 LEU A N 1
ATOM 1056 C CA . LEU A 1 128 ? 0.855 -44.947 16.334 1.00 96.19 128 LEU A CA 1
ATOM 1057 C C . LEU A 1 128 ? 0.102 -46.228 15.922 1.00 96.19 128 LEU A C 1
ATOM 1059 O O . LEU A 1 128 ? -0.869 -46.571 16.595 1.00 96.19 128 LEU A O 1
ATOM 1063 N N . PRO A 1 129 ? 0.547 -47.019 14.919 1.00 96.31 129 PRO A N 1
ATOM 1064 C CA . PRO A 1 129 ? -0.118 -48.283 14.585 1.00 96.31 129 PRO A CA 1
ATOM 1065 C C . PRO A 1 129 ? -0.099 -49.313 15.726 1.00 96.31 129 PRO A C 1
ATOM 1067 O O . PRO A 1 129 ? -0.993 -50.155 15.834 1.00 96.31 129 PRO A O 1
ATOM 1070 N N . MET A 1 130 ? 0.927 -49.278 16.583 1.00 95.00 130 MET A N 1
ATOM 1071 C CA . MET A 1 130 ? 0.990 -50.118 17.780 1.00 95.00 130 MET A CA 1
ATOM 1072 C C . MET A 1 130 ? 0.007 -49.615 18.842 1.00 95.00 130 MET A C 1
ATOM 1074 O O . MET A 1 130 ? -0.721 -50.425 19.418 1.00 95.00 130 MET A O 1
ATOM 1078 N N . LEU A 1 131 ? -0.060 -48.298 19.066 1.00 95.94 131 LEU A N 1
ATOM 1079 C CA . LEU A 1 131 ? -1.045 -47.688 19.960 1.00 95.94 131 LEU A CA 1
ATOM 1080 C C . LEU A 1 131 ? -2.475 -48.010 19.508 1.00 95.94 131 LEU A C 1
ATOM 1082 O O . LEU A 1 131 ? -3.299 -48.392 20.332 1.00 95.94 131 LEU A O 1
ATOM 1086 N N . ASP A 1 132 ? -2.756 -47.985 18.207 1.00 96.50 132 ASP A N 1
ATOM 1087 C CA . ASP A 1 132 ? -4.043 -48.423 17.659 1.00 96.50 132 ASP A CA 1
ATOM 1088 C C . ASP A 1 132 ? -4.373 -49.871 18.023 1.00 96.50 132 ASP A C 1
ATOM 1090 O O . ASP A 1 132 ? -5.482 -50.174 18.462 1.00 96.50 132 ASP A O 1
ATOM 1094 N N . LYS A 1 133 ? -3.408 -50.789 17.892 1.00 96.25 133 LYS A N 1
ATOM 1095 C CA . LYS A 1 133 ? -3.602 -52.189 18.300 1.00 96.25 133 LYS A CA 1
ATOM 1096 C C . LYS A 1 133 ? -3.882 -52.313 19.799 1.00 96.25 133 LYS A C 1
ATOM 1098 O O . LYS A 1 133 ? -4.696 -53.153 20.176 1.00 96.25 133 LYS A O 1
ATOM 1103 N N . LEU A 1 134 ? -3.235 -51.503 20.639 1.00 95.25 134 LEU A N 1
ATOM 1104 C CA . LEU A 1 134 ? -3.469 -51.493 22.085 1.00 95.25 134 LEU A CA 1
ATOM 1105 C C . LEU A 1 134 ? -4.859 -50.950 22.426 1.00 95.25 134 LEU A C 1
ATOM 1107 O O . LEU A 1 134 ? -5.610 -51.639 23.111 1.00 95.25 134 LEU A O 1
ATOM 1111 N N . ARG A 1 135 ? -5.232 -49.787 21.882 1.00 93.69 135 ARG A N 1
ATOM 1112 C CA . ARG A 1 135 ? -6.550 -49.162 22.073 1.00 93.69 135 ARG A CA 1
ATOM 1113 C C . ARG A 1 135 ? -7.700 -50.033 21.561 1.00 93.69 135 ARG A C 1
ATOM 1115 O O . ARG A 1 135 ? -8.767 -50.043 22.158 1.00 93.69 135 ARG A O 1
ATOM 1122 N N . ASN A 1 136 ? -7.485 -50.791 20.483 1.00 95.06 136 ASN A N 1
ATOM 1123 C CA . ASN A 1 136 ? -8.484 -51.725 19.952 1.00 95.06 136 ASN A CA 1
ATOM 1124 C C . ASN A 1 136 ? -8.607 -53.019 20.773 1.00 95.06 136 ASN A C 1
ATOM 1126 O O . ASN A 1 136 ? -9.607 -53.723 20.655 1.00 95.06 136 ASN A O 1
ATOM 1130 N N . LYS A 1 137 ? -7.591 -53.364 21.573 1.00 96.44 137 LYS A N 1
ATOM 1131 C CA . LYS A 1 137 ? -7.564 -54.591 22.382 1.00 96.44 137 LYS A CA 1
ATOM 1132 C C . LYS A 1 137 ? -7.961 -54.357 23.841 1.00 96.44 137 LYS A C 1
ATOM 1134 O O . LYS A 1 137 ? -8.519 -55.262 24.454 1.00 96.44 137 LYS A O 1
ATOM 1139 N N . TYR A 1 138 ? -7.657 -53.186 24.395 1.00 95.31 138 TYR A N 1
ATOM 1140 C CA . TYR A 1 138 ? -7.839 -52.870 25.809 1.00 95.31 138 TYR A CA 1
ATOM 1141 C C . TYR A 1 138 ? -8.640 -51.578 25.992 1.00 95.31 138 TYR A C 1
ATOM 1143 O O . TYR A 1 138 ? -8.409 -50.590 25.297 1.00 95.31 138 TYR A O 1
ATOM 1151 N N . SER A 1 139 ? -9.544 -51.573 26.973 1.00 93.69 139 SER A N 1
ATOM 1152 C CA . SER A 1 139 ? -10.155 -50.347 27.493 1.00 93.69 139 SER A CA 1
ATOM 1153 C C . SER A 1 139 ? -9.153 -49.598 28.393 1.00 93.69 139 SER A C 1
ATOM 1155 O O . SER A 1 139 ? -8.216 -50.225 28.895 1.00 93.69 139 SER A O 1
ATOM 1157 N N . PRO A 1 140 ? -9.342 -48.294 28.679 1.00 92.94 140 PRO A N 1
ATOM 1158 C CA . PRO A 1 140 ? -8.525 -47.596 29.675 1.00 92.94 140 PRO A CA 1
ATOM 1159 C C . PRO A 1 140 ? -8.524 -48.266 31.059 1.00 92.94 140 PRO A C 1
ATOM 1161 O O . PRO A 1 140 ? -7.547 -48.142 31.790 1.00 92.94 140 PRO A O 1
ATOM 1164 N N . ASP A 1 141 ? -9.595 -48.980 31.419 1.00 94.19 141 ASP A N 1
ATOM 1165 C CA . ASP A 1 141 ? -9.736 -49.675 32.703 1.00 94.19 141 ASP A CA 1
ATOM 1166 C C . ASP A 1 141 ? -8.938 -50.997 32.760 1.00 94.19 141 ASP A C 1
ATOM 1168 O O . ASP A 1 141 ? -8.531 -51.416 33.840 1.00 94.19 141 ASP A O 1
ATOM 1172 N N . ASP A 1 142 ? -8.639 -51.613 31.609 1.00 94.06 142 ASP A N 1
ATOM 1173 C CA . ASP A 1 142 ? -7.932 -52.902 31.518 1.00 94.06 142 ASP A CA 1
ATOM 1174 C C . ASP A 1 142 ? -6.523 -52.801 30.915 1.00 94.06 142 ASP A C 1
ATOM 1176 O O . ASP A 1 142 ? -5.783 -53.790 30.909 1.00 94.06 142 ASP A O 1
ATOM 1180 N N . LEU A 1 143 ? -6.141 -51.626 30.403 1.00 95.25 143 LEU A N 1
ATOM 1181 C CA . LEU A 1 143 ? -4.860 -51.391 29.743 1.00 95.25 143 LEU A CA 1
ATOM 1182 C C . LEU A 1 143 ? -3.699 -51.660 30.719 1.00 95.25 143 LEU A C 1
ATOM 1184 O O . LEU A 1 143 ? -3.563 -50.949 31.711 1.00 95.25 143 LEU A O 1
ATOM 1188 N N . PRO A 1 144 ? -2.817 -52.639 30.466 1.00 96.06 144 PRO A N 1
ATOM 1189 C CA . PRO A 1 144 ? -1.773 -53.006 31.427 1.00 96.06 144 PRO A CA 1
ATOM 1190 C C . PRO A 1 144 ? -0.586 -52.026 31.478 1.00 96.06 144 PRO A C 1
ATOM 1192 O O . PRO A 1 144 ? 0.352 -52.251 32.241 1.00 96.06 144 PRO A O 1
ATOM 1195 N N . TYR A 1 145 ? -0.601 -50.957 30.673 1.00 96.06 145 TYR A N 1
ATOM 1196 C CA . TYR A 1 145 ? 0.528 -50.045 30.490 1.00 96.06 145 TYR A CA 1
ATOM 1197 C C . TYR A 1 145 ? 0.096 -48.576 30.510 1.00 96.06 145 TYR A C 1
ATOM 1199 O O . TYR A 1 145 ? -0.962 -48.239 29.984 1.00 96.06 145 TYR A O 1
ATOM 1207 N N . HIS A 1 146 ? 0.947 -47.692 31.032 1.00 96.69 146 HIS A N 1
ATOM 1208 C CA . HIS A 1 146 ? 0.933 -46.279 30.641 1.00 96.69 146 HIS A CA 1
ATOM 1209 C C . HIS A 1 146 ? 1.969 -46.102 29.537 1.00 96.69 146 HIS A C 1
ATOM 1211 O O . HIS A 1 146 ? 3.152 -46.294 29.796 1.00 96.69 146 HIS A O 1
ATOM 1217 N N . VAL A 1 147 ? 1.561 -45.781 28.313 1.00 97.75 147 VAL A N 1
ATOM 1218 C CA . VAL A 1 147 ? 2.497 -45.664 27.185 1.00 97.75 147 VAL A CA 1
ATOM 1219 C C . VAL A 1 147 ? 2.787 -44.197 26.911 1.00 97.75 147 VAL A C 1
ATOM 1221 O O . VAL A 1 147 ? 1.856 -43.424 26.711 1.00 97.75 147 VAL A O 1
ATOM 1224 N N . VAL A 1 148 ? 4.067 -43.829 26.878 1.00 98.19 148 VAL A N 1
ATOM 1225 C CA . VAL A 1 148 ? 4.563 -42.481 26.582 1.00 98.19 148 VAL A CA 1
ATOM 1226 C C . VAL A 1 148 ? 5.524 -42.566 25.399 1.00 98.19 148 VAL A C 1
ATOM 1228 O O . VAL A 1 148 ? 6.500 -43.317 25.427 1.00 98.19 148 VAL A O 1
ATOM 1231 N N . VAL A 1 149 ? 5.248 -41.794 24.351 1.00 98.06 149 VAL A N 1
ATOM 1232 C CA . VAL A 1 149 ? 6.037 -41.750 23.115 1.00 98.06 149 VAL A CA 1
ATOM 1233 C C . VAL A 1 149 ? 6.467 -40.306 22.854 1.00 98.06 149 VAL A C 1
ATOM 1235 O O . VAL A 1 149 ? 5.712 -39.546 22.238 1.00 98.06 149 VAL A O 1
ATOM 1238 N N . PRO A 1 150 ? 7.638 -39.875 23.347 1.00 97.44 150 PRO A N 1
ATOM 1239 C CA . PRO A 1 150 ? 8.127 -38.530 23.102 1.00 97.44 150 PRO A CA 1
ATOM 1240 C C . PRO A 1 150 ? 8.640 -38.366 21.674 1.00 97.44 150 PRO A C 1
ATOM 1242 O O . PRO A 1 150 ? 9.200 -39.289 21.080 1.00 97.44 150 PRO A O 1
ATOM 1245 N N . SER A 1 151 ? 8.526 -37.144 21.167 1.00 96.62 151 SER A N 1
ATOM 1246 C CA . SER A 1 151 ? 9.459 -36.655 20.161 1.00 96.62 151 SER A CA 1
ATOM 1247 C C . SER A 1 151 ? 10.765 -36.300 20.865 1.00 96.62 151 SER A C 1
ATOM 1249 O O . SER A 1 151 ? 10.766 -35.495 21.801 1.00 96.62 151 SER A O 1
ATOM 1251 N N . LEU A 1 152 ? 11.882 -36.885 20.434 1.00 95.12 152 LEU A N 1
ATOM 1252 C CA . LEU A 1 152 ? 13.193 -36.544 20.994 1.00 95.12 152 LEU A CA 1
ATOM 1253 C C . LEU A 1 152 ? 13.523 -35.047 20.781 1.00 95.12 152 LEU A C 1
ATOM 1255 O O . LEU A 1 152 ? 13.030 -34.450 19.822 1.00 95.12 152 LEU A O 1
ATOM 1259 N N . PRO A 1 153 ? 14.360 -34.421 21.630 1.00 92.75 153 PRO A N 1
ATOM 1260 C CA . PRO A 1 153 ? 14.832 -33.053 21.408 1.00 92.75 153 PRO A CA 1
ATOM 1261 C C . PRO A 1 153 ? 15.418 -32.883 19.998 1.00 92.75 153 PRO A C 1
ATOM 1263 O O . PRO A 1 153 ? 16.228 -33.699 19.556 1.00 92.75 153 PRO A O 1
ATOM 1266 N N . GLY A 1 154 ? 14.981 -31.848 19.280 1.00 87.75 154 GLY A N 1
ATOM 1267 C CA . GLY A 1 154 ? 15.321 -31.613 17.872 1.00 87.75 154 GLY A CA 1
ATOM 1268 C C . GLY A 1 154 ? 14.504 -32.403 16.846 1.00 87.75 154 GLY A C 1
ATOM 1269 O O . GLY A 1 154 ? 14.773 -32.275 15.655 1.00 87.75 154 GLY A O 1
ATOM 1270 N N . TYR A 1 155 ? 13.508 -33.190 17.268 1.00 89.81 155 TYR A N 1
ATOM 1271 C CA . TYR A 1 155 ? 12.620 -33.936 16.374 1.00 89.81 155 TYR A CA 1
ATOM 1272 C C . TYR A 1 155 ? 11.176 -33.431 16.449 1.00 89.81 155 TYR A C 1
ATOM 1274 O O . TYR A 1 155 ? 10.641 -33.172 17.528 1.00 89.81 155 TYR A O 1
ATOM 1282 N N . ALA A 1 156 ? 10.518 -33.396 15.286 1.00 90.31 156 ALA A N 1
ATOM 1283 C CA . ALA A 1 156 ? 9.102 -33.067 15.114 1.00 90.31 156 ALA A CA 1
ATOM 1284 C C . ALA A 1 156 ? 8.672 -31.806 15.893 1.00 90.31 156 ALA A C 1
ATOM 1286 O O . ALA A 1 156 ? 9.004 -30.700 15.484 1.00 90.31 156 ALA A O 1
ATOM 1287 N N . PHE A 1 157 ? 7.933 -31.976 16.993 1.00 93.25 157 PHE A N 1
ATOM 1288 C CA . PHE A 1 157 ? 7.322 -30.894 17.772 1.00 93.25 157 PHE A CA 1
ATOM 1289 C C . PHE A 1 157 ? 8.052 -30.586 19.096 1.00 93.25 157 PHE A C 1
ATOM 1291 O O . PHE A 1 157 ? 7.548 -29.807 19.898 1.00 93.25 157 PHE A O 1
ATOM 1298 N N . SER A 1 158 ? 9.224 -31.183 19.346 1.00 94.75 158 SER A N 1
ATOM 1299 C CA . SER A 1 158 ? 10.050 -30.878 20.527 1.00 94.75 158 SER A CA 1
ATOM 1300 C C . SER A 1 158 ? 11.080 -29.781 20.241 1.00 94.75 158 SER A C 1
ATOM 1302 O O . SER A 1 158 ? 11.557 -29.643 19.114 1.00 94.75 158 SER A O 1
ATOM 1304 N N . SER A 1 159 ? 11.471 -29.031 21.276 1.00 92.44 159 SER A N 1
ATOM 1305 C CA . SER A 1 159 ? 12.507 -27.990 21.199 1.00 92.44 159 SER A CA 1
ATOM 1306 C C . SER A 1 159 ? 13.809 -28.497 20.564 1.00 92.44 159 SER A C 1
ATOM 1308 O O . SER A 1 159 ? 14.216 -29.631 20.843 1.00 92.44 159 SER A O 1
ATOM 1310 N N . PRO A 1 160 ? 14.499 -27.669 19.755 1.00 90.69 160 PRO A N 1
ATOM 1311 C CA . PRO A 1 160 ? 15.829 -27.995 19.260 1.00 90.69 160 PRO A CA 1
ATOM 1312 C C . PRO A 1 160 ? 16.880 -27.943 20.383 1.00 90.69 160 PRO A C 1
ATOM 1314 O O . PRO A 1 160 ? 16.649 -27.305 21.413 1.00 90.69 160 PRO A O 1
ATOM 1317 N N . PRO A 1 161 ? 18.049 -28.577 20.181 1.00 88.94 161 PRO A N 1
ATOM 1318 C CA . PRO A 1 161 ? 19.219 -28.374 21.032 1.00 88.94 161 PRO A CA 1
ATOM 1319 C C . PRO A 1 161 ? 19.646 -26.894 21.131 1.00 88.94 161 PRO A C 1
ATOM 1321 O O . PRO A 1 161 ? 19.382 -26.122 20.202 1.00 88.94 161 PRO A O 1
ATOM 1324 N N . PRO A 1 162 ? 20.331 -26.489 22.218 1.00 88.94 162 PRO A N 1
ATOM 1325 C CA . PRO A 1 162 ? 20.862 -25.135 22.371 1.00 88.94 162 PRO A CA 1
ATOM 1326 C C . PRO A 1 162 ? 21.913 -24.811 21.297 1.00 88.94 162 PRO A C 1
ATOM 1328 O O . PRO A 1 162 ? 22.643 -25.683 20.834 1.00 88.94 162 PRO A O 1
ATOM 1331 N N . LEU A 1 163 ? 22.000 -23.537 20.902 1.00 87.44 163 LEU A N 1
ATOM 1332 C CA . LEU A 1 163 ? 22.916 -23.079 19.844 1.00 87.44 163 LEU A CA 1
ATOM 1333 C C . LEU A 1 163 ? 24.340 -22.796 20.341 1.00 87.44 163 LEU A C 1
ATOM 1335 O O . LEU A 1 163 ? 25.260 -22.659 19.538 1.00 87.44 163 LEU A O 1
ATOM 1339 N N . ASP A 1 164 ? 24.518 -22.646 21.649 1.00 88.44 164 ASP A N 1
ATOM 1340 C CA . ASP A 1 164 ? 25.748 -22.185 22.292 1.00 88.44 164 ASP A CA 1
ATOM 1341 C C . ASP A 1 164 ? 26.532 -23.308 22.988 1.00 88.44 164 ASP A C 1
ATOM 1343 O O . ASP A 1 164 ? 27.582 -23.052 23.581 1.00 88.44 164 ASP A O 1
ATOM 1347 N N . LYS A 1 165 ? 26.042 -24.551 22.922 1.00 87.06 165 LYS A N 1
ATOM 1348 C CA . LYS A 1 165 ? 26.633 -25.719 23.583 1.00 87.06 165 LYS A CA 1
ATOM 1349 C C . LYS A 1 165 ? 26.521 -26.959 22.704 1.00 87.06 165 LYS A C 1
ATOM 1351 O O . LYS A 1 165 ? 25.605 -27.078 21.897 1.00 87.06 165 LYS A O 1
ATOM 1356 N N . ASP A 1 166 ? 27.454 -27.886 22.892 1.00 87.75 166 ASP A N 1
ATOM 1357 C CA . ASP A 1 166 ? 27.317 -29.233 22.339 1.00 87.75 166 ASP A CA 1
ATOM 1358 C C . ASP A 1 166 ? 26.190 -29.982 23.066 1.00 87.75 166 ASP A C 1
ATOM 1360 O O . ASP A 1 166 ? 25.945 -29.731 24.249 1.00 87.75 166 ASP A O 1
ATOM 1364 N N . PHE A 1 167 ? 25.493 -30.869 22.360 1.00 90.00 167 PHE A N 1
ATOM 1365 C CA . PHE A 1 167 ? 24.305 -31.546 22.876 1.00 90.00 167 PHE A CA 1
ATOM 1366 C C . PHE A 1 167 ? 24.263 -32.999 22.404 1.00 90.00 167 PHE A C 1
ATOM 1368 O O . PHE A 1 167 ? 24.138 -33.283 21.209 1.00 90.00 167 PHE A O 1
ATOM 1375 N N . GLY A 1 168 ? 24.383 -33.920 23.359 1.00 91.19 168 GLY A N 1
ATOM 1376 C CA . GLY A 1 168 ? 24.622 -35.336 23.101 1.00 91.19 168 GLY A CA 1
ATOM 1377 C C . GLY A 1 168 ? 23.499 -36.273 23.545 1.00 91.19 168 GLY A C 1
ATOM 1378 O O . GLY A 1 168 ? 22.439 -35.876 24.029 1.00 91.19 168 GLY A O 1
ATOM 1379 N N . ILE A 1 169 ? 23.760 -37.576 23.405 1.00 91.69 169 ILE A N 1
ATOM 1380 C CA . ILE A 1 169 ? 22.843 -38.656 23.814 1.00 91.69 169 ILE A CA 1
ATOM 1381 C C . ILE A 1 169 ? 22.582 -38.602 25.326 1.00 91.69 169 ILE A C 1
ATOM 1383 O O . ILE A 1 169 ? 21.484 -38.915 25.784 1.00 91.69 169 ILE A O 1
ATOM 1387 N N . GLU A 1 170 ? 23.583 -38.200 26.103 1.00 93.50 170 GLU A N 1
ATOM 1388 C CA . GLU A 1 170 ? 23.523 -38.040 27.548 1.00 93.50 170 GLU A CA 1
ATOM 1389 C C . GLU A 1 170 ? 22.535 -36.956 27.978 1.00 93.50 170 GLU A C 1
ATOM 1391 O O . GLU A 1 170 ? 21.797 -37.175 28.940 1.00 93.50 170 GLU A O 1
ATOM 1396 N N . ASP A 1 171 ? 22.490 -35.833 27.261 1.00 94.75 171 ASP A N 1
ATOM 1397 C CA . ASP A 1 171 ? 21.552 -34.741 27.531 1.00 94.75 171 ASP A CA 1
ATOM 1398 C C . ASP A 1 171 ? 20.124 -35.169 27.197 1.00 94.75 171 ASP A C 1
ATOM 1400 O O . ASP A 1 171 ? 19.211 -35.008 28.007 1.00 94.75 171 ASP A O 1
ATOM 1404 N N . VAL A 1 172 ? 19.938 -35.829 26.049 1.00 95.50 172 VAL A N 1
ATOM 1405 C CA . VAL A 1 172 ? 18.640 -36.407 25.673 1.00 95.50 172 VAL A CA 1
ATOM 1406 C C . VAL A 1 172 ? 18.161 -37.408 26.728 1.00 95.50 172 VAL A C 1
ATOM 1408 O O . VAL A 1 172 ? 17.009 -37.346 27.151 1.00 95.50 172 VAL A O 1
ATOM 1411 N N . ALA A 1 173 ? 19.029 -38.313 27.190 1.00 95.75 173 ALA A N 1
ATOM 1412 C CA . ALA A 1 173 ? 18.691 -39.304 28.214 1.00 95.75 173 ALA A CA 1
ATOM 1413 C C . ALA A 1 173 ? 18.255 -38.654 29.533 1.00 95.75 173 ALA A C 1
ATOM 1415 O O . ALA A 1 173 ? 17.273 -39.090 30.139 1.00 95.75 173 ALA A O 1
ATOM 1416 N N . ARG A 1 174 ? 18.947 -37.590 29.949 1.00 95.69 174 ARG A N 1
ATOM 1417 C CA . ARG A 1 174 ? 18.612 -36.821 31.150 1.00 95.69 174 ARG A CA 1
ATOM 1418 C C . ARG A 1 174 ? 17.239 -36.150 31.020 1.00 95.69 174 ARG A C 1
ATOM 1420 O O . ARG A 1 174 ? 16.419 -36.309 31.925 1.00 95.69 174 ARG A O 1
ATOM 1427 N N . LEU A 1 175 ? 16.946 -35.504 29.886 1.00 96.06 175 LEU A N 1
ATOM 1428 C CA . LEU A 1 175 ? 15.636 -34.888 29.623 1.00 96.06 175 LEU A CA 1
ATOM 1429 C C . LEU A 1 175 ? 14.500 -35.922 29.564 1.00 96.06 175 LEU A C 1
ATOM 1431 O O . LEU A 1 175 ? 13.428 -35.701 30.123 1.00 96.06 175 LEU A O 1
ATOM 1435 N N . MET A 1 176 ? 14.720 -37.074 28.924 1.00 96.81 176 MET A N 1
ATOM 1436 C CA . MET A 1 176 ? 13.714 -38.142 28.862 1.00 96.81 176 MET A CA 1
ATOM 1437 C C . MET A 1 176 ? 13.454 -38.776 30.236 1.00 96.81 176 MET A C 1
ATOM 1439 O O . MET A 1 176 ? 12.317 -39.143 30.533 1.00 96.81 176 MET A O 1
ATOM 1443 N N . ASN A 1 177 ? 14.470 -38.868 31.103 1.00 96.69 177 ASN A N 1
ATOM 1444 C CA . ASN A 1 177 ? 14.258 -39.275 32.491 1.00 96.69 177 ASN A CA 1
ATOM 1445 C C . ASN A 1 177 ? 13.428 -38.230 33.246 1.00 96.69 177 ASN A C 1
ATOM 1447 O O . ASN A 1 177 ? 12.429 -38.583 33.867 1.00 96.69 177 ASN A O 1
ATOM 1451 N N . GLN A 1 178 ? 13.791 -36.946 33.146 1.00 95.88 178 GLN A N 1
ATOM 1452 C CA . GLN A 1 178 ? 13.043 -35.851 33.771 1.00 95.88 178 GLN A CA 1
ATOM 1453 C C . GLN A 1 178 ? 11.576 -35.824 33.316 1.00 95.88 178 GLN A C 1
ATOM 1455 O O . GLN A 1 178 ? 10.700 -35.658 34.159 1.00 95.88 178 GLN A O 1
ATOM 1460 N N . LEU A 1 179 ? 11.289 -36.076 32.031 1.00 96.62 179 LEU A N 1
ATOM 1461 C CA . LEU A 1 179 ? 9.922 -36.242 31.523 1.00 96.62 179 LEU A CA 1
ATOM 1462 C C . LEU A 1 179 ? 9.160 -37.309 32.325 1.00 96.62 179 LEU A C 1
ATOM 1464 O O . LEU A 1 179 ? 8.083 -37.036 32.848 1.00 96.62 179 LEU A O 1
ATOM 1468 N N . MET A 1 180 ? 9.730 -38.507 32.474 1.00 97.12 180 MET A N 1
ATOM 1469 C CA . MET A 1 180 ? 9.084 -39.606 33.202 1.00 97.12 180 MET A CA 1
ATOM 1470 C C . MET A 1 180 ? 8.930 -39.323 34.701 1.00 97.12 180 MET A C 1
ATOM 1472 O O . MET A 1 180 ? 7.897 -39.656 35.284 1.00 97.12 180 MET A O 1
ATOM 1476 N N . LEU A 1 181 ? 9.915 -38.673 35.327 1.00 95.69 181 LEU A N 1
ATOM 1477 C CA . LEU A 1 181 ? 9.829 -38.252 36.728 1.00 95.69 181 LEU A CA 1
ATOM 1478 C C . LEU A 1 181 ? 8.711 -37.227 36.940 1.00 95.69 181 LEU A C 1
ATOM 1480 O O . LEU A 1 181 ? 7.912 -37.367 37.865 1.00 95.69 181 LEU A O 1
ATOM 1484 N N . ASN A 1 182 ? 8.617 -36.243 36.048 1.00 94.94 182 ASN A N 1
ATOM 1485 C CA . ASN A 1 182 ? 7.603 -35.194 36.077 1.00 94.94 182 ASN A CA 1
ATOM 1486 C C . ASN A 1 182 ? 6.188 -35.736 35.822 1.00 94.94 182 ASN A C 1
ATOM 1488 O O . ASN A 1 182 ? 5.218 -35.177 36.330 1.00 94.94 182 ASN A O 1
ATOM 1492 N N . LEU A 1 183 ? 6.068 -36.846 35.086 1.00 94.75 183 LEU A N 1
ATOM 1493 C CA . LEU A 1 183 ? 4.819 -37.599 34.919 1.00 94.75 183 LEU A CA 1
ATOM 1494 C C . LEU A 1 183 ? 4.455 -38.467 36.139 1.00 94.75 183 LEU A C 1
ATOM 1496 O O . LEU A 1 183 ? 3.391 -39.083 36.155 1.00 94.75 183 LEU A O 1
ATOM 1500 N N . GLY A 1 184 ? 5.303 -38.511 37.172 1.00 94.06 184 GLY A N 1
ATOM 1501 C CA . GLY A 1 184 ? 5.055 -39.247 38.413 1.00 94.06 184 GLY A CA 1
ATOM 1502 C C . GLY A 1 184 ? 5.595 -40.679 38.426 1.00 94.06 184 GLY A C 1
ATOM 1503 O O . GLY A 1 184 ? 5.311 -41.427 39.360 1.00 94.06 184 GLY A O 1
ATOM 1504 N N . TYR A 1 185 ? 6.410 -41.073 37.445 1.00 95.50 185 TYR A N 1
ATOM 1505 C CA . TYR A 1 185 ? 6.930 -42.440 37.319 1.00 95.50 185 TYR A CA 1
ATOM 1506 C C . TYR A 1 185 ? 8.289 -42.659 38.000 1.00 95.50 185 TYR A C 1
ATOM 1508 O O . TYR A 1 185 ? 9.022 -43.586 37.661 1.00 95.50 185 TYR A O 1
ATOM 1516 N N . GLY A 1 186 ? 8.623 -41.847 39.008 1.00 92.19 186 GLY A N 1
ATOM 1517 C CA . GLY A 1 186 ? 9.887 -41.957 39.751 1.00 92.19 186 GLY A CA 1
ATOM 1518 C C . GLY A 1 186 ? 10.052 -43.236 40.578 1.00 92.19 186 GLY A C 1
ATOM 1519 O O . GLY A 1 186 ? 11.168 -43.571 40.960 1.00 92.19 186 GLY A O 1
ATOM 1520 N N . ALA A 1 187 ? 8.969 -43.980 40.824 1.00 91.06 187 ALA A N 1
ATOM 1521 C CA . ALA A 1 187 ? 9.043 -45.309 41.436 1.00 91.06 187 ALA A CA 1
ATOM 1522 C C . ALA A 1 187 ? 9.617 -46.374 40.479 1.00 91.06 187 ALA A C 1
ATOM 1524 O O . ALA A 1 187 ? 10.132 -47.396 40.933 1.00 91.06 187 ALA A O 1
ATOM 1525 N N . GLY A 1 188 ? 9.540 -46.133 39.168 1.00 94.94 188 GLY A N 1
ATOM 1526 C CA . GLY A 1 188 ? 10.132 -46.977 38.142 1.00 94.94 188 GLY A CA 1
ATOM 1527 C C . GLY A 1 188 ? 9.335 -46.995 36.840 1.00 94.94 188 GLY A C 1
ATOM 1528 O O . GLY A 1 188 ? 8.107 -46.909 36.843 1.00 94.94 188 GLY A O 1
ATOM 1529 N N . TYR A 1 189 ? 10.041 -47.145 35.722 1.00 96.75 189 TYR A N 1
ATOM 1530 C CA . TYR A 1 189 ? 9.454 -47.272 34.388 1.00 96.75 189 TYR A CA 1
ATOM 1531 C C . TYR A 1 189 ? 10.341 -48.127 33.475 1.00 96.75 189 TYR A C 1
ATOM 1533 O O . TYR A 1 189 ? 11.541 -48.290 33.720 1.00 96.75 189 TYR A O 1
ATOM 1541 N N . MET A 1 190 ? 9.758 -48.685 32.412 1.00 96.62 190 MET A N 1
ATOM 1542 C CA . MET A 1 190 ? 10.512 -49.400 31.384 1.00 96.62 190 MET A CA 1
ATOM 1543 C C . MET A 1 190 ? 10.725 -48.530 30.149 1.00 96.62 190 MET A C 1
ATOM 1545 O O . MET A 1 190 ? 9.832 -47.791 29.747 1.00 96.62 190 MET A O 1
ATOM 1549 N N . VAL A 1 191 ? 11.884 -48.660 29.510 1.00 95.62 191 VAL A N 1
ATOM 1550 C CA . VAL A 1 191 ? 12.215 -47.977 28.256 1.00 95.62 191 VAL A CA 1
ATOM 1551 C C . VAL A 1 191 ? 12.512 -48.982 27.142 1.00 95.62 191 VAL A C 1
ATOM 1553 O O . VAL A 1 191 ? 13.183 -50.000 27.344 1.00 95.62 191 VAL A O 1
ATOM 1556 N N . GLN A 1 192 ? 12.030 -48.681 25.941 1.00 93.31 192 GLN A N 1
ATOM 1557 C CA . GLN A 1 192 ? 12.385 -49.368 24.704 1.00 93.31 192 GLN A CA 1
ATOM 1558 C C . GLN A 1 192 ? 12.743 -48.317 23.657 1.00 93.31 192 GLN A C 1
ATOM 1560 O O . GLN A 1 192 ? 12.037 -47.327 23.510 1.00 93.31 192 GLN A O 1
ATOM 1565 N N . GLY A 1 193 ? 13.832 -48.523 22.918 1.00 89.38 193 GLY A N 1
ATOM 1566 C CA . GLY A 1 193 ? 14.181 -47.624 21.823 1.00 89.38 193 GLY A CA 1
ATOM 1567 C C . GLY A 1 193 ? 14.843 -48.339 20.658 1.00 89.38 193 GLY A C 1
ATOM 1568 O O . GLY A 1 193 ? 15.527 -49.338 20.859 1.00 89.38 193 GLY A O 1
ATOM 1569 N N . GLY A 1 194 ? 14.627 -47.841 19.444 1.00 85.50 194 GLY A N 1
ATOM 1570 C CA . GLY A 1 194 ? 15.356 -48.243 18.233 1.00 85.50 194 GLY A CA 1
ATOM 1571 C C . GLY A 1 194 ? 16.401 -47.194 17.846 1.00 85.50 194 GLY A C 1
ATOM 1572 O O . GLY A 1 194 ? 16.350 -46.082 18.360 1.00 85.50 194 GLY A O 1
ATOM 1573 N N . ASP A 1 195 ? 17.351 -47.532 16.967 1.00 86.62 195 ASP A N 1
ATOM 1574 C CA . ASP A 1 195 ? 18.353 -46.589 16.425 1.00 86.62 195 ASP A CA 1
ATOM 1575 C C . ASP A 1 195 ? 18.973 -45.673 17.522 1.00 86.62 195 ASP A C 1
ATOM 1577 O O . ASP A 1 195 ? 19.447 -46.197 18.538 1.00 86.62 195 ASP A O 1
ATOM 1581 N N . VAL A 1 196 ? 18.951 -44.338 17.390 1.00 88.81 196 VAL A N 1
ATOM 1582 C CA . VAL A 1 196 ? 19.431 -43.385 18.412 1.00 88.81 196 VAL A CA 1
ATOM 1583 C C . VAL A 1 196 ? 18.695 -43.552 19.744 1.00 88.81 196 VAL A C 1
ATOM 1585 O O . VAL A 1 196 ? 19.336 -43.550 20.797 1.00 88.81 196 VAL A O 1
ATOM 1588 N N . GLY A 1 197 ? 17.380 -43.777 19.723 1.00 92.25 197 GLY A N 1
ATOM 1589 C CA . GLY A 1 197 ? 16.574 -44.032 20.918 1.00 92.25 197 GLY A CA 1
ATOM 1590 C C . GLY A 1 197 ? 17.068 -45.228 21.735 1.00 92.25 197 GLY A C 1
ATOM 1591 O O . GLY A 1 197 ? 16.998 -45.201 22.960 1.00 92.25 197 GLY A O 1
ATOM 1592 N N . SER A 1 198 ? 17.652 -46.247 21.097 1.00 90.94 198 SER A N 1
ATOM 1593 C CA . SER A 1 198 ? 18.268 -47.382 21.805 1.00 90.94 198 SER A CA 1
ATOM 1594 C C . SER A 1 198 ? 19.537 -46.982 22.574 1.00 90.94 198 SER A C 1
ATOM 1596 O O . SER A 1 198 ? 19.792 -47.490 23.669 1.00 90.94 198 SER A O 1
ATOM 1598 N N . LYS A 1 199 ? 20.318 -46.035 22.031 1.00 90.50 199 LYS A N 1
ATOM 1599 C CA . LYS A 1 199 ? 21.515 -45.489 22.685 1.00 90.50 199 LYS A CA 1
ATOM 1600 C C . LYS A 1 199 ? 21.117 -44.607 23.866 1.00 90.50 199 LYS A C 1
ATOM 1602 O O . LYS A 1 199 ? 21.697 -44.750 24.940 1.00 90.50 199 LYS A O 1
ATOM 1607 N N . VAL A 1 200 ? 20.076 -43.786 23.699 1.00 94.12 200 VAL A N 1
ATOM 1608 C CA . VAL A 1 200 ? 19.461 -42.996 24.780 1.00 94.12 200 VAL A CA 1
ATOM 1609 C C . VAL A 1 200 ? 18.946 -43.917 25.890 1.00 94.12 200 VAL A C 1
ATOM 1611 O O . VAL A 1 200 ? 19.344 -43.763 27.041 1.00 94.12 200 VAL A O 1
ATOM 1614 N N . ALA A 1 201 ? 18.143 -44.931 25.550 1.00 94.12 201 ALA A N 1
ATOM 1615 C CA . ALA A 1 201 ? 17.593 -45.905 26.496 1.00 94.12 201 ALA A CA 1
ATOM 1616 C C . ALA A 1 201 ? 18.684 -46.615 27.314 1.00 94.12 201 ALA A C 1
ATOM 1618 O O . ALA A 1 201 ? 18.548 -46.785 28.527 1.00 94.12 201 ALA A O 1
ATOM 1619 N N . ARG A 1 202 ? 19.797 -46.985 26.666 1.00 91.38 202 ARG A N 1
ATOM 1620 C CA . ARG A 1 202 ? 20.965 -47.566 27.339 1.00 91.38 202 ARG A CA 1
ATOM 1621 C C . ARG A 1 202 ? 21.570 -46.598 28.354 1.00 91.38 202 ARG A C 1
ATOM 1623 O O . ARG A 1 202 ? 21.827 -47.000 29.484 1.00 91.38 202 ARG A O 1
ATOM 1630 N N . VAL A 1 203 ? 21.786 -45.337 27.973 1.00 93.38 203 VAL A N 1
ATOM 1631 C CA . VAL A 1 203 ? 22.314 -44.315 28.892 1.00 93.38 203 VAL A CA 1
ATOM 1632 C C . VAL A 1 203 ? 21.356 -44.091 30.060 1.00 93.38 203 VAL A C 1
ATOM 1634 O O . VAL A 1 203 ? 21.812 -44.031 31.200 1.00 93.38 203 VAL A O 1
ATOM 1637 N N . MET A 1 204 ? 20.044 -44.054 29.806 1.00 95.00 204 MET A N 1
ATOM 1638 C CA . MET A 1 204 ? 19.038 -43.918 30.860 1.00 95.00 204 MET A CA 1
ATOM 1639 C C . MET A 1 204 ? 19.119 -45.066 31.870 1.00 95.00 204 MET A C 1
ATOM 1641 O O . MET A 1 204 ? 19.217 -44.811 33.064 1.00 95.00 204 MET A O 1
ATOM 1645 N N . ALA A 1 205 ? 19.156 -46.317 31.407 1.00 91.56 205 ALA A N 1
ATOM 1646 C CA . ALA A 1 205 ? 19.218 -47.488 32.285 1.00 91.56 205 ALA A CA 1
ATOM 1647 C C . ALA A 1 205 ? 20.521 -47.583 33.099 1.00 91.56 205 ALA A C 1
ATOM 1649 O O . ALA A 1 205 ? 20.530 -48.154 34.187 1.00 91.56 205 ALA A O 1
ATOM 1650 N N . VAL A 1 206 ? 21.626 -47.033 32.583 1.00 90.94 206 VAL A N 1
ATOM 1651 C CA . VAL A 1 206 ? 22.909 -46.984 33.301 1.00 90.94 206 VAL A CA 1
ATOM 1652 C C . VAL A 1 206 ? 22.938 -45.851 34.329 1.00 90.94 206 VAL A C 1
ATOM 1654 O O . VAL A 1 206 ? 23.493 -46.028 35.412 1.00 90.94 206 VAL A O 1
ATOM 1657 N N . LYS A 1 207 ? 22.379 -44.680 33.998 1.00 94.56 207 LYS A N 1
ATOM 1658 C CA . LYS A 1 207 ? 22.480 -43.470 34.831 1.00 94.56 207 LYS A CA 1
ATOM 1659 C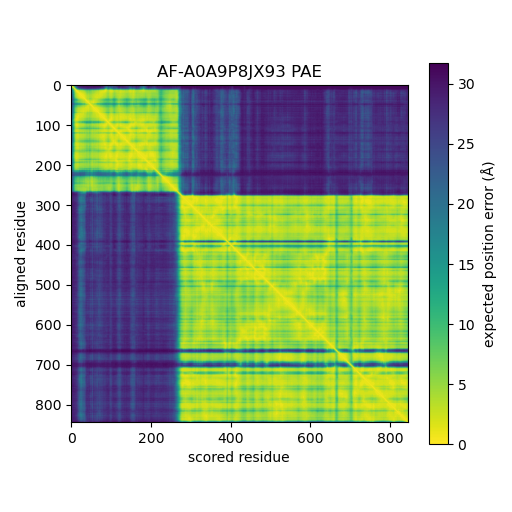 C . LYS A 1 207 ? 21.330 -43.290 35.827 1.00 94.56 207 LYS A C 1
ATOM 1661 O O . LYS A 1 207 ? 21.508 -42.562 36.800 1.00 94.56 207 LYS A O 1
ATOM 1666 N N . HIS A 1 208 ? 20.184 -43.932 35.608 1.00 94.44 208 HIS A N 1
ATOM 1667 C CA . HIS A 1 208 ? 18.956 -43.719 36.379 1.00 94.44 208 HIS A CA 1
ATOM 1668 C C . HIS A 1 208 ? 18.399 -45.059 36.883 1.00 94.44 208 HIS A C 1
ATOM 1670 O O . HIS A 1 208 ? 18.002 -45.918 36.096 1.00 94.44 208 HIS A O 1
ATOM 1676 N N . GLY A 1 209 ? 18.390 -45.261 38.205 1.00 91.88 209 GLY A N 1
ATOM 1677 C CA . GLY A 1 209 ? 18.040 -46.546 38.833 1.00 91.88 209 GLY A CA 1
ATOM 1678 C C . GLY A 1 209 ? 16.562 -46.933 38.691 1.00 91.88 209 GLY A C 1
ATOM 1679 O O . GLY A 1 209 ? 16.225 -48.124 38.712 1.00 91.88 209 GLY A O 1
ATOM 1680 N N . GLU A 1 210 ? 15.704 -45.932 38.505 1.00 92.12 210 GLU A N 1
ATOM 1681 C CA . GLU A 1 210 ? 14.274 -46.029 38.219 1.00 92.12 210 GLU A CA 1
ATOM 1682 C C . GLU A 1 210 ? 13.976 -46.615 36.824 1.00 92.12 210 GLU A C 1
ATOM 1684 O O . GLU A 1 210 ? 12.922 -47.214 36.613 1.00 92.12 210 GLU A O 1
ATOM 1689 N N . CYS A 1 211 ? 14.914 -46.518 35.879 1.00 94.31 211 CYS A N 1
ATOM 1690 C CA . CYS A 1 211 ? 14.731 -46.956 34.499 1.00 94.31 211 CYS A CA 1
ATOM 1691 C C . CYS A 1 211 ? 15.133 -48.429 34.302 1.00 94.31 211 CYS A C 1
ATOM 1693 O O . CYS A 1 211 ? 16.221 -48.850 34.703 1.00 94.31 211 CYS A O 1
ATOM 1695 N N . LYS A 1 212 ? 14.280 -49.228 33.646 1.00 92.00 212 LYS A N 1
ATOM 1696 C CA . LYS A 1 212 ? 14.581 -50.608 33.209 1.00 92.00 212 LYS A CA 1
ATOM 1697 C C . LYS A 1 212 ? 14.507 -50.714 31.686 1.00 92.00 212 LYS A C 1
ATOM 1699 O O . LYS A 1 212 ? 13.519 -50.313 31.087 1.00 92.00 212 LYS A O 1
ATOM 1704 N N . VAL A 1 213 ? 15.523 -51.275 31.033 1.00 86.12 213 VAL A N 1
ATOM 1705 C CA . VAL A 1 213 ? 15.571 -51.360 29.561 1.00 86.12 213 VAL A CA 1
ATOM 1706 C C . VAL A 1 213 ? 15.053 -52.705 29.045 1.00 86.12 213 VAL A C 1
ATOM 1708 O O . VAL A 1 213 ? 15.434 -53.752 29.559 1.00 86.12 213 VAL A O 1
ATOM 1711 N N . ASN A 1 214 ? 14.193 -52.677 28.023 1.00 78.00 214 ASN A N 1
ATOM 1712 C CA . ASN A 1 214 ? 13.682 -53.879 27.345 1.00 78.00 214 ASN A CA 1
ATOM 1713 C C . ASN A 1 214 ? 14.476 -54.234 26.071 1.00 78.00 214 ASN A C 1
ATOM 1715 O O . ASN A 1 214 ? 14.509 -55.386 25.653 1.00 78.00 214 ASN A O 1
ATOM 1719 N N . PHE A 1 215 ? 15.119 -53.249 25.435 1.00 76.81 215 PHE A N 1
ATOM 1720 C CA . PHE A 1 215 ? 15.953 -53.454 24.248 1.00 76.81 215 PHE A CA 1
ATOM 1721 C C . PHE A 1 215 ? 17.026 -52.364 24.143 1.00 76.81 215 PHE A C 1
ATOM 1723 O O . PHE A 1 215 ? 16.709 -51.176 24.228 1.00 76.81 215 PHE A O 1
ATOM 1730 N N . CYS A 1 216 ? 18.279 -52.762 23.915 1.00 69.75 216 CYS A N 1
ATOM 1731 C CA . CYS A 1 216 ? 19.389 -51.862 23.612 1.00 69.75 216 CYS A CA 1
ATOM 1732 C C . CYS A 1 216 ? 20.325 -52.486 22.567 1.00 69.75 216 CYS A C 1
ATOM 1734 O O . CYS A 1 216 ? 20.560 -53.694 22.566 1.00 69.75 216 CYS A O 1
ATOM 1736 N N . ILE A 1 217 ? 20.870 -51.655 21.674 1.00 73.56 217 ILE A N 1
ATOM 1737 C CA . ILE A 1 217 ? 21.912 -52.088 20.739 1.00 73.56 217 ILE A CA 1
ATOM 1738 C C . ILE A 1 217 ? 23.232 -52.220 21.514 1.00 73.56 217 ILE A C 1
ATOM 1740 O O . ILE A 1 217 ? 23.694 -51.269 22.157 1.00 73.56 217 ILE A O 1
ATOM 1744 N N . MET A 1 218 ? 23.836 -53.406 21.436 1.00 67.69 218 MET A N 1
ATOM 1745 C CA . MET A 1 218 ? 25.157 -53.716 21.983 1.00 67.69 218 MET A CA 1
ATOM 1746 C C . MET A 1 218 ? 26.129 -53.877 20.812 1.00 67.69 218 MET A C 1
ATOM 1748 O O . MET A 1 218 ? 25.904 -54.709 19.940 1.00 67.69 218 MET A O 1
ATOM 1752 N N . GLU A 1 219 ? 27.153 -53.024 20.758 1.00 60.00 219 GLU A N 1
ATOM 1753 C CA . GLU A 1 219 ? 28.090 -52.954 19.623 1.00 60.00 219 GLU A CA 1
ATOM 1754 C C . GLU A 1 219 ? 29.273 -53.935 19.771 1.00 60.00 219 GLU A C 1
ATOM 1756 O O . GLU A 1 219 ? 29.860 -54.319 18.763 1.00 60.00 219 GLU A O 1
ATOM 1761 N N . ASP A 1 220 ? 29.570 -54.398 20.992 1.00 59.12 220 ASP A N 1
ATOM 1762 C CA . ASP A 1 220 ? 30.682 -55.313 21.286 1.00 59.12 220 ASP A CA 1
ATOM 1763 C C . ASP A 1 220 ? 30.197 -56.733 21.624 1.00 59.12 220 ASP A C 1
ATOM 1765 O O . ASP A 1 220 ? 29.203 -56.915 22.336 1.00 59.12 220 ASP A O 1
ATOM 1769 N N . GLU A 1 221 ? 30.952 -57.745 21.182 1.00 60.16 221 GLU A N 1
ATOM 1770 C CA . GLU A 1 221 ? 30.807 -59.117 21.680 1.00 60.16 221 GLU A CA 1
ATOM 1771 C C . GLU A 1 221 ? 31.086 -59.157 23.195 1.00 60.16 221 GLU A C 1
ATOM 1773 O O . GLU A 1 221 ? 32.029 -58.508 23.672 1.00 60.16 221 GLU A O 1
ATOM 1778 N N . PRO A 1 222 ? 30.308 -59.916 23.992 1.00 60.47 222 PRO A N 1
ATOM 1779 C CA . PRO A 1 222 ? 30.617 -60.091 25.401 1.00 60.47 222 PRO A CA 1
ATOM 1780 C C . PRO A 1 222 ? 32.026 -60.673 25.526 1.00 60.47 222 PRO A C 1
ATOM 1782 O O . PRO A 1 222 ? 32.299 -61.756 25.014 1.00 60.47 222 PRO A O 1
ATOM 1785 N N . LYS A 1 223 ? 32.918 -60.006 26.270 1.00 60.44 223 LYS A N 1
ATOM 1786 C CA . LYS A 1 223 ? 34.290 -60.495 26.530 1.00 60.44 223 LYS A CA 1
ATOM 1787 C C . LYS A 1 223 ? 34.340 -61.874 27.224 1.00 60.44 223 LYS A C 1
ATOM 1789 O O . LYS A 1 223 ? 35.425 -62.409 27.418 1.00 60.44 223 LYS A O 1
ATOM 1794 N N . GLN A 1 224 ? 33.187 -62.414 27.631 1.00 60.22 224 GLN A N 1
ATOM 1795 C CA . GLN A 1 224 ? 32.987 -63.662 28.371 1.00 60.22 224 GLN A CA 1
ATOM 1796 C C . GLN A 1 224 ? 31.706 -64.385 27.900 1.00 60.22 224 GLN A C 1
ATOM 1798 O O . GLN A 1 224 ? 30.823 -64.677 28.703 1.00 60.22 224 GLN A O 1
ATOM 1803 N N . PHE A 1 225 ? 31.546 -64.628 26.595 1.00 67.00 225 PHE A N 1
ATOM 1804 C CA . PHE A 1 225 ? 30.513 -65.558 26.123 1.00 67.00 225 PHE A CA 1
ATOM 1805 C C . PHE A 1 225 ? 31.075 -66.987 26.118 1.00 67.00 225 PHE A C 1
ATOM 1807 O O . PHE A 1 225 ? 31.979 -67.291 25.347 1.00 67.00 225 PHE A O 1
ATOM 1814 N N . GLU A 1 226 ? 30.558 -67.851 26.994 1.00 64.62 226 GLU A N 1
ATOM 1815 C CA . GLU A 1 226 ? 30.984 -69.258 27.137 1.00 64.62 226 GLU A CA 1
ATOM 1816 C C . GLU A 1 226 ? 30.021 -70.255 26.447 1.00 64.62 226 GLU A C 1
ATOM 1818 O O . GLU A 1 226 ? 30.052 -71.449 26.737 1.00 64.62 226 GLU A O 1
ATOM 1823 N N . GLY A 1 227 ? 29.138 -69.782 25.557 1.00 71.38 227 GLY A N 1
ATOM 1824 C CA . GLY A 1 227 ? 28.151 -70.610 24.848 1.00 71.38 227 GLY A CA 1
ATOM 1825 C C . GLY A 1 227 ? 28.532 -70.946 23.401 1.00 71.38 227 GLY A C 1
ATOM 1826 O O . GLY A 1 227 ? 29.345 -70.260 22.783 1.00 71.38 227 GLY A O 1
ATOM 1827 N N . ASP A 1 228 ? 27.900 -71.980 22.839 1.00 76.81 228 ASP A N 1
ATOM 1828 C CA . ASP A 1 228 ? 27.983 -72.279 21.405 1.00 76.81 228 ASP A CA 1
ATOM 1829 C C . ASP A 1 228 ? 27.138 -71.276 20.607 1.00 76.81 228 ASP A C 1
ATOM 1831 O O . ASP A 1 228 ? 25.949 -71.096 20.876 1.00 76.81 228 ASP A O 1
ATOM 1835 N N . VAL A 1 229 ? 27.743 -70.638 19.603 1.00 76.25 229 VAL A N 1
ATOM 1836 C CA . VAL A 1 229 ? 27.049 -69.735 18.676 1.00 76.25 229 VAL A CA 1
ATOM 1837 C C . VAL A 1 229 ? 26.275 -70.575 17.658 1.00 76.25 229 VAL A C 1
ATOM 1839 O O . VAL A 1 229 ? 26.840 -71.379 16.917 1.00 76.25 229 VAL A O 1
ATOM 1842 N N . THR A 1 230 ? 24.960 -70.405 17.605 1.00 85.38 230 THR A N 1
ATOM 1843 C CA . THR A 1 230 ? 24.088 -71.099 16.652 1.00 85.38 230 THR A CA 1
ATOM 1844 C C . THR A 1 230 ? 24.329 -70.634 15.210 1.00 85.38 230 THR A C 1
ATOM 1846 O O . THR A 1 230 ? 24.820 -69.536 14.950 1.00 85.38 230 THR A O 1
ATOM 1849 N N . GLU A 1 231 ? 23.916 -71.431 14.219 1.00 86.75 231 GLU A N 1
ATOM 1850 C CA . GLU A 1 231 ? 24.020 -71.044 12.801 1.00 86.75 231 GLU A CA 1
ATOM 1851 C C . GLU A 1 231 ? 23.271 -69.729 12.491 1.00 86.75 231 GLU A C 1
ATOM 1853 O O . GLU A 1 231 ? 23.715 -68.918 11.674 1.00 86.75 231 GLU A O 1
ATOM 1858 N N . ALA A 1 232 ? 22.138 -69.494 13.161 1.00 86.25 232 ALA A N 1
ATOM 1859 C CA . ALA A 1 232 ? 21.373 -68.257 13.033 1.00 86.25 232 ALA A CA 1
ATOM 1860 C C . ALA A 1 232 ? 22.143 -67.047 13.585 1.00 86.25 232 ALA A C 1
ATOM 1862 O O . ALA A 1 232 ? 22.123 -65.978 12.972 1.00 86.25 232 ALA A O 1
ATOM 1863 N N . GLU A 1 233 ? 22.855 -67.217 14.699 1.00 83.69 233 GLU A N 1
ATOM 1864 C CA . GLU A 1 233 ? 23.704 -66.177 15.285 1.00 83.69 233 GLU A CA 1
ATOM 1865 C C . GLU A 1 233 ? 24.945 -65.920 14.431 1.00 83.69 233 GLU A C 1
ATOM 1867 O O . GLU A 1 233 ? 25.259 -64.760 14.181 1.00 83.69 233 GLU A O 1
ATOM 1872 N N . HIS A 1 234 ? 25.580 -66.954 13.867 1.00 82.50 234 HIS A N 1
ATOM 1873 C CA . HIS A 1 234 ? 26.665 -66.780 12.894 1.00 82.50 234 HIS A CA 1
ATOM 1874 C C . HIS A 1 234 ? 26.222 -65.949 11.683 1.00 82.50 234 HIS A C 1
ATOM 1876 O O . HIS A 1 234 ? 26.875 -64.962 11.338 1.00 82.50 234 HIS A O 1
ATOM 1882 N N . LYS A 1 235 ? 25.060 -66.271 11.097 1.00 87.06 235 LYS A N 1
ATOM 1883 C CA . LYS A 1 235 ? 24.446 -65.468 10.023 1.00 87.06 235 LYS A CA 1
ATOM 1884 C C . LYS A 1 235 ? 24.138 -64.037 10.478 1.00 87.06 235 LYS A C 1
ATOM 1886 O O . LYS A 1 235 ? 24.297 -63.092 9.705 1.00 87.06 235 LYS A O 1
ATOM 1891 N N . GLY A 1 236 ? 23.700 -63.866 11.725 1.00 84.81 236 GLY A N 1
ATOM 1892 C CA . GLY A 1 236 ? 23.466 -62.563 12.343 1.00 84.81 236 GLY A CA 1
ATOM 1893 C C . GLY A 1 236 ? 24.740 -61.725 12.460 1.00 84.81 236 GLY A C 1
ATOM 1894 O O . GLY A 1 236 ? 24.728 -60.557 12.073 1.00 84.81 236 GLY A O 1
ATOM 1895 N N . LEU A 1 237 ? 25.836 -62.329 12.924 1.00 82.31 237 LEU A N 1
ATOM 1896 C CA . LEU A 1 237 ? 27.152 -61.701 13.057 1.00 82.31 237 LEU A CA 1
ATOM 1897 C C . LEU A 1 237 ? 27.748 -61.338 11.694 1.00 82.31 237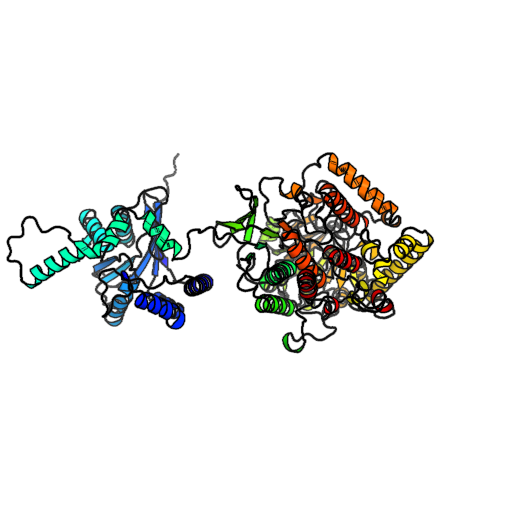 LEU A C 1
ATOM 1899 O O . LEU A 1 237 ? 28.274 -60.238 11.537 1.00 82.31 237 LEU A O 1
ATOM 1903 N N . ASP A 1 238 ? 27.629 -62.212 10.690 1.00 85.06 238 ASP A N 1
ATOM 1904 C CA . ASP A 1 238 ? 28.050 -61.903 9.317 1.00 85.06 238 ASP A CA 1
ATOM 1905 C C . ASP A 1 238 ? 27.268 -60.707 8.753 1.00 85.06 238 ASP A C 1
ATOM 1907 O O . ASP A 1 238 ? 27.859 -59.781 8.192 1.00 85.06 238 ASP A O 1
ATOM 1911 N N . ARG A 1 239 ? 25.945 -60.669 8.966 1.00 85.75 239 ARG A N 1
ATOM 1912 C CA . ARG A 1 239 ? 25.102 -59.534 8.563 1.00 85.75 239 ARG A CA 1
ATOM 1913 C C . ARG A 1 239 ? 25.469 -58.249 9.306 1.00 85.75 239 ARG A C 1
ATOM 1915 O O . ARG A 1 239 ? 25.482 -57.188 8.689 1.00 85.75 239 ARG A O 1
ATOM 1922 N N . ALA A 1 240 ? 25.763 -58.328 10.603 1.00 83.81 240 ALA A N 1
ATOM 1923 C CA . ALA A 1 240 ? 26.193 -57.181 11.399 1.00 83.81 240 ALA A CA 1
ATOM 1924 C C . ALA A 1 240 ? 27.538 -56.632 10.902 1.00 83.81 240 ALA A C 1
ATOM 1926 O O . ALA A 1 240 ? 27.659 -55.429 10.680 1.00 83.81 240 ALA A O 1
ATOM 1927 N N . ARG A 1 241 ? 28.517 -57.510 10.637 1.00 84.44 241 ARG A N 1
ATOM 1928 C CA . ARG A 1 241 ? 29.814 -57.135 10.051 1.00 84.44 241 ARG A CA 1
ATOM 1929 C C . ARG A 1 241 ? 29.650 -56.467 8.688 1.00 84.44 241 ARG A C 1
ATOM 1931 O O . ARG A 1 241 ? 30.268 -55.433 8.443 1.00 84.44 241 ARG A O 1
ATOM 1938 N N . GLU A 1 242 ? 28.794 -57.007 7.824 1.00 86.06 242 GLU A N 1
ATOM 1939 C CA . GLU A 1 242 ? 28.515 -56.399 6.521 1.00 86.06 242 GLU A CA 1
ATOM 1940 C C . GLU A 1 242 ? 27.831 -55.031 6.657 1.00 86.06 242 GLU A C 1
ATOM 1942 O O . GLU A 1 242 ? 28.244 -54.076 6.002 1.00 86.06 242 GLU A O 1
ATOM 1947 N N . PHE A 1 243 ? 26.851 -54.894 7.555 1.00 85.12 243 PHE A N 1
ATOM 1948 C CA . PHE A 1 243 ? 26.194 -53.612 7.823 1.00 85.12 243 PHE A CA 1
ATOM 1949 C C . PHE A 1 243 ? 27.173 -52.562 8.362 1.00 85.12 243 PHE A C 1
ATOM 1951 O O . PHE A 1 243 ? 27.170 -51.423 7.898 1.00 85.12 243 PHE A O 1
ATOM 1958 N N . LEU A 1 244 ? 28.055 -52.934 9.292 1.00 83.38 244 LEU A N 1
ATOM 1959 C CA . LEU A 1 244 ? 29.095 -52.033 9.789 1.00 83.38 244 LEU A CA 1
ATOM 1960 C C . LEU A 1 244 ? 30.046 -51.598 8.669 1.00 83.38 244 LEU A C 1
ATOM 1962 O O . LEU A 1 244 ? 30.449 -50.437 8.642 1.00 83.38 244 LEU A O 1
ATOM 1966 N N . ARG A 1 245 ? 30.350 -52.491 7.720 1.00 83.38 245 ARG A N 1
ATOM 1967 C CA . ARG A 1 245 ? 31.250 -52.227 6.592 1.00 83.38 245 ARG A CA 1
ATOM 1968 C C . ARG A 1 245 ? 30.639 -51.330 5.512 1.00 83.38 245 ARG A C 1
ATOM 1970 O O . ARG A 1 245 ? 31.361 -50.507 4.957 1.00 83.38 245 ARG A O 1
ATOM 1977 N N . THR A 1 246 ? 29.362 -51.507 5.168 1.00 83.31 246 THR A N 1
ATOM 1978 C CA . THR A 1 246 ? 28.753 -50.844 3.994 1.00 83.31 246 THR A CA 1
ATOM 1979 C C . THR A 1 246 ? 27.501 -50.022 4.295 1.00 83.31 246 THR A C 1
ATOM 1981 O O . THR A 1 246 ? 27.191 -49.105 3.540 1.00 83.31 246 THR A O 1
ATOM 1984 N N . GLY A 1 247 ? 26.787 -50.305 5.386 1.00 82.44 247 GLY A N 1
ATOM 1985 C CA . GLY A 1 247 ? 25.504 -49.677 5.730 1.00 82.44 247 GLY A CA 1
ATOM 1986 C C . GLY A 1 247 ? 25.563 -48.569 6.787 1.00 82.44 247 GLY A C 1
ATOM 1987 O O . GLY A 1 247 ? 24.588 -47.841 6.945 1.00 82.44 247 GLY A O 1
ATOM 1988 N N . SER A 1 248 ? 26.680 -48.412 7.506 1.00 85.31 248 SER A N 1
ATOM 1989 C CA . SER A 1 248 ? 26.781 -47.536 8.689 1.00 85.31 248 SER A CA 1
ATOM 1990 C C . SER A 1 248 ? 27.285 -46.110 8.410 1.00 85.31 248 SER A C 1
ATOM 1992 O O . SER A 1 248 ? 27.334 -45.279 9.319 1.00 85.31 248 SER A O 1
ATOM 1994 N N . SER A 1 249 ? 27.653 -45.784 7.165 1.00 86.31 249 SER A N 1
ATOM 1995 C CA . SER A 1 249 ? 28.327 -44.516 6.839 1.00 86.31 249 SER A CA 1
ATOM 1996 C C . SER A 1 249 ? 27.500 -43.270 7.176 1.00 86.31 249 SER A C 1
ATOM 1998 O O . SER A 1 249 ? 28.068 -42.273 7.618 1.00 86.31 249 SER A O 1
ATOM 2000 N N . TYR A 1 250 ? 26.170 -43.321 7.031 1.00 84.06 250 TYR A N 1
ATOM 2001 C CA . TYR A 1 250 ? 25.296 -42.210 7.432 1.00 84.06 250 TYR A CA 1
ATOM 2002 C C . TYR A 1 250 ? 25.368 -41.960 8.949 1.00 84.06 250 TYR A C 1
ATOM 2004 O O . TYR A 1 250 ? 25.461 -40.815 9.382 1.00 84.06 250 TYR A O 1
ATOM 2012 N N . ALA A 1 251 ? 25.411 -43.024 9.760 1.00 84.44 251 ALA A N 1
ATOM 2013 C CA . ALA A 1 251 ? 25.493 -42.923 11.213 1.00 84.44 251 ALA A CA 1
ATOM 2014 C C . ALA A 1 251 ? 26.846 -42.345 11.654 1.00 84.44 251 ALA A C 1
ATOM 2016 O O . ALA A 1 251 ? 26.900 -41.510 12.555 1.00 84.44 251 ALA A O 1
ATOM 2017 N N . ILE A 1 252 ? 27.935 -42.719 10.972 1.00 87.75 252 ILE A N 1
ATOM 2018 C CA . ILE A 1 252 ? 29.265 -42.131 11.194 1.00 87.75 252 ILE A CA 1
ATOM 2019 C C . ILE A 1 252 ? 29.259 -40.637 10.836 1.00 87.75 252 ILE A C 1
ATOM 2021 O O . ILE A 1 252 ? 29.796 -39.822 11.590 1.00 87.75 252 ILE A O 1
ATOM 2025 N N . GLN A 1 253 ? 28.622 -40.258 9.724 1.00 88.44 253 GLN A N 1
ATOM 2026 C CA . GLN A 1 253 ? 28.472 -38.856 9.329 1.00 88.44 253 GLN A CA 1
ATOM 2027 C C . GLN A 1 253 ? 27.673 -38.061 10.371 1.00 88.44 253 GLN A C 1
ATOM 2029 O O . GLN A 1 253 ? 28.089 -36.966 10.746 1.00 88.44 253 GLN A O 1
ATOM 2034 N N . HIS A 1 254 ? 26.570 -38.616 10.879 1.00 85.75 254 HIS A N 1
ATOM 2035 C CA . HIS A 1 254 ? 25.758 -37.988 11.925 1.00 85.75 254 HIS A CA 1
ATOM 2036 C C . HIS A 1 254 ? 26.548 -37.807 13.226 1.00 85.75 254 HIS A C 1
ATOM 2038 O O . HIS A 1 254 ? 26.442 -36.765 13.861 1.00 85.75 254 HIS A O 1
ATOM 2044 N N . ALA A 1 255 ? 27.375 -38.788 13.597 1.00 84.25 255 ALA A N 1
ATOM 2045 C CA . ALA A 1 255 ? 28.161 -38.739 14.826 1.00 84.25 255 ALA A CA 1
ATOM 2046 C C . ALA A 1 255 ? 29.363 -37.781 14.752 1.00 84.25 255 ALA A C 1
ATOM 2048 O O . ALA A 1 255 ? 29.738 -37.190 15.757 1.00 84.25 255 ALA A O 1
ATOM 2049 N N . THR A 1 256 ? 30.002 -37.639 13.586 1.00 88.62 256 THR A N 1
ATOM 2050 C CA . THR A 1 256 ? 31.302 -36.942 13.475 1.00 88.62 256 THR A CA 1
ATOM 2051 C C . THR A 1 256 ? 31.245 -35.610 12.733 1.00 88.62 256 THR A C 1
ATOM 2053 O O . THR A 1 256 ? 32.116 -34.758 12.925 1.00 88.62 256 THR A O 1
ATOM 2056 N N . LYS A 1 257 ? 30.248 -35.425 11.862 1.00 90.56 257 LYS A N 1
ATOM 2057 C CA . LYS A 1 257 ? 30.051 -34.236 11.018 1.00 90.56 257 LYS A CA 1
ATOM 2058 C C . LYS A 1 257 ? 28.565 -33.820 10.961 1.00 90.56 257 LYS A C 1
ATOM 2060 O O . LYS A 1 257 ? 28.052 -33.573 9.862 1.00 90.56 257 LYS A O 1
ATOM 2065 N N . PRO A 1 258 ? 27.867 -33.695 12.111 1.00 87.06 258 PRO A N 1
ATOM 2066 C CA . PRO A 1 258 ? 26.434 -33.392 12.148 1.00 87.06 258 PRO A CA 1
ATOM 2067 C C . PRO A 1 258 ? 26.089 -32.074 11.445 1.00 87.06 258 PRO A C 1
ATOM 2069 O O . PRO A 1 258 ? 25.118 -32.024 10.699 1.00 87.06 258 PRO A O 1
ATOM 2072 N N . ALA A 1 259 ? 26.925 -31.039 11.588 1.00 86.00 259 ALA A N 1
ATOM 2073 C CA . ALA A 1 259 ? 26.716 -29.747 10.930 1.00 86.00 259 ALA A CA 1
ATOM 2074 C C . ALA A 1 259 ? 26.744 -29.839 9.393 1.00 86.00 259 ALA A C 1
ATOM 2076 O O . ALA A 1 259 ? 25.989 -29.164 8.703 1.00 86.00 259 ALA A O 1
ATOM 2077 N N . THR A 1 260 ? 27.612 -30.683 8.826 1.00 85.81 260 THR A N 1
ATOM 2078 C CA . THR A 1 260 ? 27.714 -30.820 7.367 1.00 85.81 260 THR A CA 1
ATOM 2079 C C . THR A 1 260 ? 26.457 -31.455 6.793 1.00 85.81 260 THR A C 1
ATOM 2081 O O . THR A 1 260 ? 25.917 -30.968 5.804 1.00 85.81 260 THR A O 1
ATOM 2084 N N . ILE A 1 261 ? 25.988 -32.546 7.404 1.00 83.62 261 ILE A N 1
ATOM 2085 C CA . ILE A 1 261 ? 24.788 -33.230 6.924 1.00 83.62 261 ILE A CA 1
ATOM 2086 C C . ILE A 1 261 ? 23.521 -32.432 7.245 1.00 83.62 261 ILE A C 1
ATOM 2088 O O . ILE A 1 261 ? 22.609 -32.425 6.425 1.00 83.62 261 ILE A O 1
ATOM 2092 N N . SER A 1 262 ? 23.471 -31.700 8.366 1.00 79.25 262 SER A N 1
ATOM 2093 C CA . SER A 1 262 ? 22.319 -30.859 8.704 1.00 79.25 262 SER A CA 1
ATOM 2094 C C . SER A 1 262 ? 22.107 -29.757 7.671 1.00 79.25 262 SER A C 1
ATOM 2096 O O . SER A 1 262 ? 20.992 -29.608 7.187 1.00 79.25 262 SER A O 1
ATOM 2098 N N . LEU A 1 263 ? 23.165 -29.063 7.236 1.00 78.31 263 LEU A N 1
ATOM 2099 C CA . LEU A 1 263 ? 23.068 -28.046 6.182 1.00 78.31 263 LEU A CA 1
ATOM 2100 C C . LEU A 1 263 ? 22.490 -28.610 4.872 1.00 78.31 263 LEU A C 1
ATOM 2102 O O . LEU A 1 263 ? 21.761 -27.912 4.175 1.00 78.31 263 LEU A O 1
ATOM 2106 N N . VAL A 1 264 ? 22.771 -29.878 4.549 1.00 77.06 264 VAL A N 1
ATOM 2107 C CA . VAL A 1 264 ? 22.228 -30.560 3.358 1.00 77.06 264 VAL A CA 1
ATOM 2108 C C . VAL A 1 264 ? 20.783 -31.027 3.568 1.00 77.06 264 VAL A C 1
ATOM 2110 O O . VAL A 1 264 ? 19.949 -30.897 2.677 1.00 77.06 264 VAL A O 1
ATOM 2113 N N . LEU A 1 265 ? 20.457 -31.568 4.742 1.00 70.69 265 LEU A N 1
ATOM 2114 C CA . LEU A 1 265 ? 19.094 -32.006 5.061 1.00 70.69 265 LEU A CA 1
ATOM 2115 C C . LEU A 1 265 ? 18.126 -30.823 5.134 1.00 70.69 265 LEU A C 1
ATOM 2117 O O . LEU A 1 265 ? 16.986 -30.930 4.683 1.00 70.69 265 LEU A O 1
ATOM 2121 N N . ILE A 1 266 ? 18.600 -29.695 5.656 1.00 63.53 266 ILE A N 1
ATOM 2122 C CA . ILE A 1 266 ? 17.833 -28.463 5.803 1.00 63.53 266 ILE A CA 1
ATOM 2123 C C . ILE A 1 266 ? 17.779 -27.662 4.488 1.00 63.53 266 ILE A C 1
ATOM 2125 O O . ILE A 1 266 ? 16.801 -26.973 4.218 1.00 63.53 266 ILE A O 1
ATOM 2129 N N . SER A 1 267 ? 18.762 -27.784 3.592 1.00 57.88 267 SER A N 1
ATOM 2130 C CA . SER A 1 267 ? 18.615 -27.199 2.249 1.00 57.88 267 SER A CA 1
ATOM 2131 C C . SER A 1 267 ? 17.533 -27.902 1.414 1.00 57.88 267 SER A C 1
ATOM 2133 O O . SER A 1 267 ? 16.991 -27.300 0.491 1.00 57.88 267 SER A O 1
ATOM 2135 N N . CYS A 1 268 ? 17.167 -29.141 1.771 1.00 52.75 268 CYS A N 1
ATOM 2136 C CA . CYS A 1 268 ? 16.056 -29.896 1.176 1.00 52.75 268 CYS A CA 1
ATOM 2137 C C . CYS A 1 268 ? 14.766 -29.905 2.023 1.00 52.75 268 CYS A C 1
ATOM 2139 O O . CYS A 1 268 ? 13.718 -30.307 1.521 1.00 52.75 268 CYS A O 1
ATOM 2141 N N . SER A 1 269 ? 14.821 -29.461 3.282 1.00 42.12 269 SER A N 1
ATOM 2142 C CA . SER A 1 269 ? 13.685 -29.383 4.209 1.00 42.12 269 SER A CA 1
ATOM 2143 C C . SER A 1 269 ? 13.619 -27.962 4.748 1.00 42.12 269 SER A C 1
ATOM 2145 O O . SER A 1 269 ? 14.503 -27.568 5.491 1.00 42.12 269 SER A O 1
ATOM 2147 N N . VAL A 1 270 ? 12.604 -27.201 4.341 1.00 43.91 270 VAL A N 1
ATOM 2148 C CA . VAL A 1 270 ? 12.300 -25.821 4.764 1.00 43.91 270 VAL A CA 1
ATOM 2149 C C . VAL A 1 270 ? 13.042 -25.342 6.033 1.00 43.91 270 VAL A C 1
ATOM 2151 O O . VAL A 1 270 ? 12.859 -25.891 7.116 1.00 43.91 270 VAL A O 1
ATOM 2154 N N . LYS A 1 271 ? 13.776 -24.226 5.854 1.00 41.06 271 LYS A N 1
ATOM 2155 C CA . LYS A 1 271 ? 14.506 -23.354 6.809 1.00 41.06 271 LYS A CA 1
ATOM 2156 C C . LYS A 1 271 ? 15.977 -23.671 7.106 1.00 41.06 271 LYS A C 1
ATOM 2158 O O . LYS A 1 271 ? 16.336 -23.962 8.239 1.00 41.06 271 LYS A O 1
ATOM 2163 N N . THR A 1 272 ? 16.863 -23.366 6.151 1.00 32.44 272 THR A N 1
ATOM 2164 C CA . THR A 1 272 ? 18.068 -22.535 6.392 1.00 32.44 272 THR A CA 1
ATOM 2165 C C . THR A 1 272 ? 18.490 -21.872 5.078 1.00 32.44 272 THR A C 1
ATOM 2167 O O . THR A 1 272 ? 18.936 -22.533 4.148 1.00 32.44 272 THR A O 1
ATOM 2170 N N . THR A 1 273 ? 18.266 -20.558 5.019 1.00 36.75 273 THR A N 1
ATOM 2171 C CA . THR A 1 273 ? 18.938 -19.531 4.202 1.00 36.75 273 THR A CA 1
ATOM 2172 C C . THR A 1 273 ? 19.935 -20.027 3.140 1.00 36.75 273 THR A C 1
ATOM 2174 O O . THR A 1 273 ? 21.148 -19.938 3.329 1.00 36.75 273 THR A O 1
ATOM 2177 N N . MET A 1 274 ? 19.448 -20.450 1.972 1.00 36.62 274 MET A N 1
ATOM 2178 C CA . MET A 1 274 ? 20.095 -19.956 0.756 1.00 36.62 274 MET A CA 1
ATOM 2179 C C . MET A 1 274 ? 19.607 -18.516 0.603 1.00 36.62 274 MET A C 1
ATOM 2181 O O . MET A 1 274 ? 18.401 -18.281 0.670 1.00 36.62 274 MET A O 1
ATOM 2185 N N . GLU A 1 275 ? 20.520 -17.551 0.493 1.00 48.12 275 GLU A N 1
ATOM 2186 C CA . GLU A 1 275 ? 20.168 -16.180 0.120 1.00 48.12 275 GLU A CA 1
ATOM 2187 C C . GLU A 1 275 ? 19.519 -16.235 -1.270 1.00 48.12 275 GLU A C 1
ATOM 2189 O O . GLU A 1 275 ? 20.196 -16.234 -2.298 1.00 48.12 275 GLU A O 1
ATOM 2194 N N . GLU A 1 276 ? 18.192 -16.369 -1.315 1.00 56.69 276 GLU A N 1
ATOM 2195 C CA . GLU A 1 276 ? 17.414 -16.141 -2.524 1.00 56.69 276 GLU A CA 1
ATOM 2196 C C . GLU A 1 276 ? 17.605 -14.671 -2.891 1.00 56.69 276 GLU A C 1
ATOM 2198 O O . GLU A 1 276 ? 16.932 -13.787 -2.364 1.00 56.69 276 GLU A O 1
ATOM 2203 N N . VAL A 1 277 ? 18.578 -14.393 -3.755 1.00 70.56 277 VAL A N 1
ATOM 2204 C CA . VAL A 1 277 ? 18.745 -13.058 -4.315 1.00 70.56 277 VAL A CA 1
ATOM 2205 C C . VAL A 1 277 ? 17.661 -12.874 -5.369 1.00 70.56 277 VAL A C 1
ATOM 2207 O O . VAL A 1 277 ? 17.665 -13.515 -6.423 1.00 70.56 277 VAL A O 1
ATOM 2210 N N . TYR A 1 278 ? 16.715 -11.994 -5.073 1.00 88.94 278 TYR A N 1
ATOM 2211 C CA . TYR A 1 278 ? 15.669 -11.606 -6.010 1.00 88.94 278 TYR A CA 1
ATOM 2212 C C . TYR A 1 278 ? 16.193 -10.539 -6.980 1.00 88.94 278 TYR A C 1
ATOM 2214 O O . TYR A 1 278 ? 16.989 -9.671 -6.613 1.00 88.94 278 TYR A O 1
ATOM 2222 N N . ASP A 1 279 ? 15.744 -10.576 -8.235 1.00 92.69 279 ASP A N 1
ATOM 2223 C CA . ASP A 1 279 ? 16.052 -9.512 -9.199 1.00 92.69 279 ASP A CA 1
ATOM 2224 C C . ASP A 1 279 ? 15.277 -8.234 -8.861 1.00 92.69 279 ASP A C 1
ATOM 2226 O O . ASP A 1 279 ? 15.788 -7.124 -9.028 1.00 92.69 279 ASP A O 1
ATOM 2230 N N . LEU A 1 280 ? 14.047 -8.401 -8.366 1.00 96.69 280 LEU A N 1
ATOM 2231 C CA . LEU A 1 280 ? 13.179 -7.328 -7.903 1.00 96.69 280 LEU A CA 1
ATOM 2232 C C . LEU A 1 280 ? 12.340 -7.796 -6.710 1.00 96.69 280 LEU A C 1
ATOM 2234 O O . LEU A 1 280 ? 11.654 -8.814 -6.787 1.00 96.69 280 LEU A O 1
ATOM 2238 N N . VAL A 1 281 ? 12.301 -6.979 -5.660 1.00 98.06 281 VAL A N 1
ATOM 2239 C CA . VAL A 1 281 ? 11.288 -7.072 -4.605 1.00 98.06 281 VAL A CA 1
ATOM 2240 C C . VAL A 1 281 ? 10.381 -5.853 -4.668 1.00 98.06 281 VAL A C 1
ATOM 2242 O O . VAL A 1 281 ? 10.855 -4.717 -4.728 1.00 98.06 281 VAL A O 1
ATOM 2245 N N . VAL A 1 282 ? 9.072 -6.082 -4.617 1.00 98.75 282 VAL A N 1
ATOM 2246 C CA . VAL A 1 282 ? 8.050 -5.039 -4.483 1.00 98.75 282 VAL A CA 1
ATOM 2247 C C . VAL A 1 282 ? 7.411 -5.147 -3.100 1.00 98.75 282 VAL A C 1
ATOM 2249 O O . VAL A 1 282 ? 6.908 -6.201 -2.725 1.00 98.75 282 VAL A O 1
ATOM 2252 N N . ILE A 1 283 ? 7.408 -4.062 -2.326 1.00 98.31 283 ILE A N 1
ATOM 2253 C CA . ILE A 1 283 ? 6.783 -4.035 -0.998 1.00 98.31 283 ILE A CA 1
ATOM 2254 C C . ILE A 1 283 ? 5.364 -3.471 -1.110 1.00 98.31 283 ILE A C 1
ATOM 2256 O O . ILE A 1 283 ? 5.200 -2.266 -1.307 1.00 98.31 283 ILE A O 1
ATOM 2260 N N . GLY A 1 284 ? 4.363 -4.327 -0.913 1.00 98.00 284 GLY A N 1
ATOM 2261 C CA . GLY A 1 284 ? 2.930 -4.030 -0.935 1.00 98.00 284 GLY A CA 1
ATOM 2262 C C . GLY A 1 284 ? 2.227 -4.581 -2.178 1.00 98.00 284 GLY A C 1
ATOM 2263 O O . GLY A 1 284 ? 2.653 -4.328 -3.300 1.00 98.00 284 GLY A O 1
ATOM 2264 N N . ALA A 1 285 ? 1.101 -5.269 -1.986 1.00 97.81 285 ALA A N 1
ATOM 2265 C CA . ALA A 1 285 ? 0.251 -5.847 -3.032 1.00 97.81 285 ALA A CA 1
ATOM 2266 C C . ALA A 1 285 ? -1.055 -5.045 -3.234 1.00 97.81 285 ALA A C 1
ATOM 2268 O O . ALA A 1 285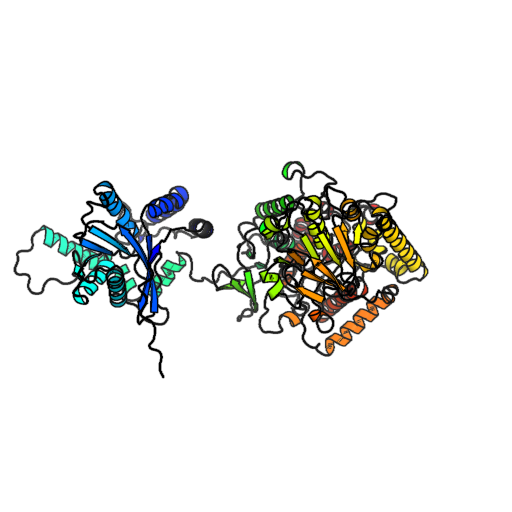 ? -2.142 -5.597 -3.426 1.00 97.81 285 ALA A O 1
ATOM 2269 N N . GLY A 1 286 ? -0.959 -3.712 -3.169 1.00 97.31 286 GLY A N 1
ATOM 2270 C CA . GLY A 1 286 ? -2.030 -2.785 -3.558 1.00 97.31 286 GLY A CA 1
ATOM 2271 C C . GLY A 1 286 ? -1.975 -2.398 -5.043 1.00 97.31 286 GLY A C 1
ATOM 2272 O O . GLY A 1 286 ? -1.150 -2.911 -5.793 1.00 97.31 286 GLY A O 1
ATOM 2273 N N . TRP A 1 287 ? -2.801 -1.426 -5.454 1.00 97.56 287 TRP A N 1
ATOM 2274 C CA . TRP A 1 287 ? -2.904 -0.946 -6.847 1.00 97.56 287 TRP A CA 1
ATOM 2275 C C . TRP A 1 287 ? -1.553 -0.727 -7.549 1.00 97.56 287 TRP A C 1
ATOM 2277 O O . TRP A 1 287 ? -1.338 -1.195 -8.664 1.00 97.56 287 TRP A O 1
ATOM 2287 N N . TYR A 1 288 ? -0.635 -0.013 -6.900 1.00 98.38 288 TYR A N 1
ATOM 2288 C CA . TYR A 1 288 ? 0.659 0.327 -7.494 1.00 98.38 288 TYR A CA 1
ATOM 2289 C C . TYR A 1 288 ? 1.643 -0.843 -7.476 1.00 98.38 288 TYR A C 1
ATOM 2291 O O . TYR A 1 288 ? 2.367 -1.037 -8.445 1.00 98.38 288 TYR A O 1
ATOM 2299 N N . GLY A 1 289 ? 1.667 -1.636 -6.402 1.00 98.44 289 GLY A N 1
ATOM 2300 C CA . GLY A 1 289 ? 2.592 -2.762 -6.287 1.00 98.44 289 GLY A CA 1
ATOM 2301 C C . GLY A 1 289 ? 2.253 -3.904 -7.241 1.00 98.44 289 GLY A C 1
ATOM 2302 O O . GLY A 1 289 ? 3.147 -4.431 -7.900 1.00 98.44 289 GLY A O 1
ATOM 2303 N N . LEU A 1 290 ? 0.958 -4.211 -7.397 1.00 98.69 290 LEU A N 1
ATOM 2304 C CA . LEU A 1 290 ? 0.488 -5.181 -8.389 1.00 98.69 290 LEU A CA 1
ATOM 2305 C C . LEU A 1 290 ? 0.818 -4.728 -9.815 1.00 98.69 290 LEU A C 1
ATOM 2307 O O . LEU A 1 290 ? 1.341 -5.526 -10.586 1.00 98.69 290 LEU A O 1
ATOM 2311 N N . ALA A 1 291 ? 0.573 -3.453 -10.144 1.00 98.62 291 ALA A N 1
ATOM 2312 C CA . ALA A 1 291 ? 0.906 -2.903 -11.458 1.00 98.62 291 ALA A CA 1
ATOM 2313 C C . ALA A 1 291 ? 2.412 -2.983 -11.738 1.00 98.62 291 ALA A C 1
ATOM 2315 O O . ALA A 1 291 ? 2.814 -3.483 -12.782 1.00 98.62 291 ALA A O 1
ATOM 2316 N N . VAL A 1 292 ? 3.256 -2.559 -10.786 1.00 98.75 292 VAL A N 1
ATOM 2317 C CA . VAL A 1 292 ? 4.719 -2.635 -10.923 1.00 98.75 292 VAL A CA 1
ATOM 2318 C C . VAL A 1 292 ? 5.172 -4.069 -11.158 1.00 98.75 292 VAL A C 1
ATOM 2320 O O . VAL A 1 292 ? 5.918 -4.304 -12.101 1.00 98.75 292 VAL A O 1
ATOM 2323 N N . ALA A 1 293 ? 4.737 -5.026 -10.334 1.00 98.50 293 ALA A N 1
ATOM 2324 C CA . ALA A 1 293 ? 5.157 -6.417 -10.473 1.00 98.50 293 ALA A CA 1
ATOM 2325 C C . ALA A 1 293 ? 4.704 -7.020 -11.813 1.00 98.50 293 ALA A C 1
ATOM 2327 O O . ALA A 1 293 ? 5.502 -7.665 -12.491 1.00 98.50 293 ALA A O 1
ATOM 2328 N N . ALA A 1 294 ? 3.456 -6.768 -12.222 1.00 98.31 294 ALA A N 1
ATOM 2329 C CA . ALA A 1 294 ? 2.913 -7.254 -13.487 1.00 98.31 294 ALA A CA 1
ATOM 2330 C C . ALA A 1 294 ? 3.663 -6.666 -14.691 1.00 98.31 294 ALA A C 1
ATOM 2332 O O . ALA A 1 294 ? 4.156 -7.413 -15.534 1.00 98.31 294 ALA A O 1
ATOM 2333 N N . THR A 1 295 ? 3.819 -5.341 -14.743 1.00 98.44 295 THR A N 1
ATOM 2334 C CA . THR A 1 295 ? 4.543 -4.669 -15.828 1.00 98.44 295 THR A CA 1
ATOM 2335 C C . THR A 1 295 ? 6.021 -5.054 -15.843 1.00 98.44 295 THR A C 1
ATOM 2337 O O . THR A 1 295 ? 6.585 -5.262 -16.914 1.00 98.44 295 THR A O 1
ATOM 2340 N N . TYR A 1 296 ? 6.660 -5.212 -14.680 1.00 97.94 296 TYR A N 1
ATOM 2341 C CA . TYR A 1 296 ? 8.054 -5.650 -14.618 1.00 97.94 296 TYR A CA 1
ATOM 2342 C C . TYR A 1 296 ? 8.234 -7.055 -15.190 1.00 97.94 296 TYR A C 1
ATOM 2344 O O . TYR A 1 296 ? 9.172 -7.270 -15.945 1.00 97.94 296 TYR A O 1
ATOM 2352 N N . LEU A 1 297 ? 7.327 -7.992 -14.893 1.00 96.62 297 LEU A N 1
ATOM 2353 C CA . LEU A 1 297 ? 7.348 -9.341 -15.470 1.00 96.62 297 LEU A CA 1
ATOM 2354 C C . LEU A 1 297 ? 7.032 -9.340 -16.968 1.00 96.62 297 LEU A C 1
ATOM 2356 O O . LEU A 1 297 ? 7.577 -10.151 -17.706 1.00 96.62 297 LEU A O 1
ATOM 2360 N N . GLN A 1 298 ? 6.192 -8.421 -17.438 1.00 95.75 298 GLN A N 1
ATOM 2361 C CA . GLN A 1 298 ? 5.928 -8.268 -18.866 1.00 95.75 298 GLN A CA 1
ATOM 2362 C C . GLN A 1 298 ? 7.170 -7.779 -19.628 1.00 95.75 298 GLN A C 1
ATOM 2364 O O . GLN A 1 298 ? 7.470 -8.282 -20.708 1.00 95.75 298 GLN A O 1
ATOM 2369 N N . VAL A 1 299 ? 7.922 -6.838 -19.047 1.00 94.69 299 VAL A N 1
ATOM 2370 C CA . VAL A 1 299 ? 9.173 -6.314 -19.621 1.00 94.69 299 VAL A CA 1
ATOM 2371 C C . VAL A 1 299 ? 10.359 -7.270 -19.392 1.00 94.69 299 VAL A C 1
ATOM 2373 O O . VAL A 1 299 ? 11.263 -7.355 -20.223 1.00 94.69 299 VAL A O 1
ATOM 2376 N N . HIS A 1 300 ? 10.351 -8.028 -18.292 1.00 93.12 300 HIS A N 1
ATOM 2377 C CA . HIS A 1 300 ? 11.392 -8.978 -17.887 1.00 93.12 300 HIS A CA 1
ATOM 2378 C C . HIS A 1 300 ? 10.805 -10.349 -17.502 1.00 93.12 300 HIS A C 1
ATOM 2380 O O . HIS A 1 300 ? 10.791 -10.708 -16.321 1.00 93.12 300 HIS A O 1
ATOM 2386 N N . PRO A 1 301 ? 10.379 -11.172 -18.480 1.00 91.94 301 PRO A N 1
ATOM 2387 C CA . PRO A 1 301 ? 9.656 -12.423 -18.214 1.00 91.94 301 PRO A CA 1
ATOM 2388 C C . PRO A 1 301 ? 10.422 -13.461 -17.388 1.00 91.94 301 PRO A C 1
ATOM 2390 O O . PRO A 1 301 ? 9.816 -14.323 -16.755 1.00 91.94 301 PRO A O 1
ATOM 2393 N N . THR A 1 302 ? 11.754 -13.394 -17.395 1.00 90.25 302 THR A N 1
ATOM 2394 C CA . THR A 1 302 ? 12.631 -14.323 -16.671 1.00 90.25 302 THR A CA 1
ATOM 2395 C C . THR A 1 302 ? 13.063 -13.810 -15.298 1.00 90.25 302 THR A C 1
ATOM 2397 O O . THR A 1 302 ? 13.804 -14.514 -14.618 1.00 90.25 302 THR A O 1
ATOM 2400 N N . ALA A 1 303 ? 12.665 -12.597 -14.897 1.00 90.81 303 ALA A N 1
ATOM 2401 C CA . ALA A 1 303 ? 13.106 -12.009 -13.636 1.00 90.81 303 ALA A CA 1
ATOM 2402 C C . ALA A 1 303 ? 12.563 -12.786 -12.431 1.00 90.81 303 ALA A C 1
ATOM 2404 O O . ALA A 1 303 ? 11.373 -13.112 -12.351 1.00 90.81 303 ALA A O 1
ATOM 2405 N N . ASN A 1 304 ? 13.429 -13.026 -11.447 1.00 91.62 304 ASN A N 1
ATOM 2406 C CA . ASN A 1 304 ? 13.013 -13.542 -10.155 1.00 91.62 304 ASN A CA 1
ATOM 2407 C C . ASN A 1 304 ? 12.403 -12.406 -9.318 1.00 91.62 304 ASN A C 1
ATOM 2409 O O . ASN A 1 304 ? 13.109 -11.693 -8.603 1.00 91.62 304 ASN A O 1
ATOM 2413 N N . THR A 1 305 ? 11.094 -12.190 -9.464 1.00 95.12 305 THR A N 1
ATOM 2414 C CA . THR A 1 305 ? 10.346 -11.144 -8.750 1.00 95.12 305 THR A CA 1
ATOM 2415 C C . THR A 1 305 ? 9.569 -11.706 -7.563 1.00 95.12 305 THR A C 1
ATOM 2417 O O . THR A 1 305 ? 8.857 -12.703 -7.715 1.00 95.12 305 THR A O 1
ATOM 2420 N N . LEU A 1 306 ? 9.650 -11.010 -6.427 1.00 96.88 306 LEU A N 1
ATOM 2421 C CA . LEU A 1 306 ? 8.871 -11.254 -5.211 1.00 96.88 306 LEU A CA 1
ATOM 2422 C C . LEU A 1 306 ? 8.058 -10.015 -4.833 1.00 96.88 306 LEU A C 1
ATOM 2424 O O . LEU A 1 306 ? 8.542 -8.886 -4.909 1.00 96.88 306 LEU A O 1
ATOM 2428 N N . VAL A 1 307 ? 6.833 -10.230 -4.368 1.00 98.56 307 VAL A N 1
ATOM 2429 C CA . VAL A 1 307 ? 6.001 -9.199 -3.746 1.00 98.56 307 VAL A CA 1
ATOM 2430 C C . VAL A 1 307 ? 5.814 -9.552 -2.275 1.00 98.56 307 VAL A C 1
ATOM 2432 O O . VAL A 1 307 ? 5.425 -10.669 -1.955 1.00 98.56 307 VAL A O 1
ATOM 2435 N N . LEU A 1 308 ? 6.079 -8.612 -1.373 1.00 97.44 308 LEU A N 1
ATOM 2436 C CA . LEU A 1 308 ? 5.877 -8.788 0.067 1.00 97.44 308 LEU A CA 1
ATOM 2437 C C . LEU A 1 308 ? 4.627 -8.022 0.505 1.00 97.44 308 LEU A C 1
ATOM 2439 O O . LEU A 1 308 ? 4.565 -6.806 0.320 1.00 97.44 308 LEU A O 1
ATOM 2443 N N . GLU A 1 309 ? 3.642 -8.709 1.080 1.00 96.94 309 GLU A N 1
ATOM 2444 C CA . GLU A 1 309 ? 2.392 -8.120 1.569 1.00 96.94 309 GLU A CA 1
ATOM 2445 C C . GLU A 1 309 ? 2.227 -8.383 3.067 1.00 96.94 309 GLU A C 1
ATOM 2447 O O . GLU A 1 309 ? 2.324 -9.513 3.529 1.00 96.94 309 GLU A O 1
ATOM 2452 N N . ALA A 1 310 ? 1.958 -7.321 3.828 1.00 94.00 310 ALA A N 1
ATOM 2453 C CA . ALA A 1 310 ? 1.819 -7.394 5.278 1.00 94.00 310 ALA A CA 1
ATOM 2454 C C . ALA A 1 310 ? 0.454 -7.949 5.724 1.00 94.00 310 ALA A C 1
ATOM 2456 O O . ALA A 1 310 ? 0.308 -8.331 6.881 1.00 94.00 310 ALA A O 1
ATOM 2457 N N . GLN A 1 311 ? -0.559 -7.909 4.858 1.00 91.81 311 GLN A N 1
ATOM 2458 C CA . GLN A 1 311 ? -1.877 -8.508 5.076 1.00 91.81 311 GLN A CA 1
ATOM 2459 C C . GLN A 1 311 ? -1.929 -9.959 4.571 1.00 91.81 311 GLN A C 1
ATOM 2461 O O . GLN A 1 311 ? -1.050 -10.402 3.832 1.00 91.81 311 GLN A O 1
ATOM 2466 N N . ALA A 1 312 ? -2.981 -10.690 4.941 1.00 93.62 312 ALA A N 1
ATOM 2467 C CA . ALA A 1 312 ? -3.212 -12.051 4.459 1.00 93.62 312 ALA A CA 1
ATOM 2468 C C . ALA A 1 312 ? -3.775 -12.070 3.024 1.00 93.62 312 ALA A C 1
ATOM 2470 O O . ALA A 1 312 ? -3.769 -13.107 2.366 1.00 93.62 312 ALA A O 1
ATOM 2471 N N . THR A 1 313 ? -4.263 -10.929 2.524 1.00 95.31 313 THR A N 1
ATOM 2472 C CA . THR A 1 313 ? -4.872 -10.818 1.194 1.00 95.31 313 THR A CA 1
ATOM 2473 C C . THR A 1 313 ? -4.371 -9.613 0.393 1.00 95.31 313 THR A C 1
ATOM 2475 O O . THR A 1 313 ? -3.866 -8.627 0.933 1.00 95.31 313 THR A O 1
ATOM 2478 N N . VAL A 1 314 ? -4.523 -9.675 -0.935 1.00 95.88 314 VAL A N 1
ATOM 2479 C CA . VAL A 1 314 ? -4.173 -8.567 -1.839 1.00 95.88 314 VAL A CA 1
ATOM 2480 C C . VAL A 1 314 ? -5.140 -7.391 -1.712 1.00 95.88 314 VAL A C 1
ATOM 2482 O O . VAL A 1 314 ? -6.272 -7.523 -1.250 1.00 95.88 314 VAL A O 1
ATOM 2485 N N . GLY A 1 315 ? -4.737 -6.237 -2.242 1.00 94.75 315 GLY A N 1
ATOM 2486 C CA . GLY A 1 315 ? -5.630 -5.101 -2.472 1.00 94.75 315 GLY A CA 1
ATOM 2487 C C . GLY A 1 315 ? -5.287 -3.858 -1.659 1.00 94.75 315 GLY A C 1
ATOM 2488 O O . GLY A 1 315 ? -5.850 -2.789 -1.909 1.00 94.75 315 GLY A O 1
ATOM 2489 N N . GLY A 1 316 ? -4.335 -3.947 -0.726 1.00 93.44 316 GLY A N 1
ATOM 2490 C CA . GLY A 1 316 ? -3.901 -2.818 0.095 1.00 93.44 316 GLY A CA 1
ATOM 2491 C C . GLY A 1 316 ? -5.065 -2.216 0.887 1.00 93.44 316 GLY A C 1
ATOM 2492 O O . GLY A 1 316 ? -5.594 -2.839 1.797 1.00 93.44 316 GLY A O 1
ATOM 2493 N N . VAL A 1 317 ? -5.506 -1.001 0.542 1.00 92.06 317 VAL A N 1
ATOM 2494 C CA . VAL A 1 317 ? -6.696 -0.388 1.176 1.00 92.06 317 VAL A CA 1
ATOM 2495 C C . VAL A 1 317 ? -8.000 -1.135 0.881 1.00 92.06 317 VAL A C 1
ATOM 2497 O O . VAL A 1 317 ? -8.959 -0.972 1.625 1.00 92.06 317 VAL A O 1
ATOM 2500 N N . TRP A 1 318 ? -8.018 -1.945 -0.178 1.00 96.12 318 TRP A N 1
ATOM 2501 C CA . TRP A 1 318 ? -9.132 -2.798 -0.586 1.00 96.12 318 TRP A CA 1
ATOM 2502 C C . TRP A 1 318 ? -8.934 -4.258 -0.158 1.00 96.12 318 TRP A C 1
ATOM 2504 O O . TRP A 1 318 ? -9.628 -5.131 -0.668 1.00 96.12 318 TRP A O 1
ATOM 2514 N N . SER A 1 319 ? -7.981 -4.558 0.726 1.00 95.06 319 SER A N 1
ATOM 2515 C CA . SER A 1 319 ? -7.793 -5.923 1.227 1.00 95.06 319 SER A CA 1
ATOM 2516 C C . SER A 1 319 ? -9.012 -6.397 2.021 1.00 95.06 319 SER A C 1
ATOM 2518 O O . SER A 1 319 ? -9.790 -5.575 2.517 1.00 95.06 319 SER A O 1
ATOM 2520 N N . GLN A 1 320 ? -9.205 -7.712 2.127 1.00 93.25 320 GLN A N 1
ATOM 2521 C CA . GLN A 1 320 ? -10.367 -8.299 2.799 1.00 93.25 320 GLN A CA 1
ATOM 2522 C C . GLN A 1 320 ? -10.477 -7.839 4.264 1.00 93.25 320 GLN A C 1
ATOM 2524 O O . GLN A 1 320 ? -11.567 -7.558 4.755 1.00 93.25 320 GLN A O 1
ATOM 2529 N N . GLU A 1 321 ? -9.339 -7.662 4.930 1.00 91.62 321 GLU A N 1
ATOM 2530 C CA . GLU A 1 321 ? -9.195 -7.224 6.322 1.00 91.62 321 GLU A CA 1
ATOM 2531 C C . GLU A 1 321 ? -9.632 -5.768 6.548 1.00 91.62 321 GLU A C 1
ATOM 2533 O O . GLU A 1 321 ? -9.812 -5.342 7.689 1.00 91.62 321 GLU A O 1
ATOM 2538 N N . ARG A 1 322 ? -9.792 -4.983 5.475 1.00 91.31 322 ARG A N 1
ATOM 2539 C CA . ARG A 1 322 ? -10.206 -3.572 5.529 1.00 91.31 322 ARG A CA 1
ATOM 2540 C C . ARG A 1 322 ? -11.624 -3.332 4.997 1.00 91.31 322 ARG A C 1
ATOM 2542 O O . ARG A 1 322 ? -12.050 -2.180 4.903 1.00 91.31 322 ARG A O 1
ATOM 2549 N N . GLN A 1 323 ? -12.365 -4.389 4.663 1.00 92.31 323 GLN A N 1
ATOM 2550 C CA . GLN A 1 323 ? -13.717 -4.289 4.108 1.00 92.31 323 GLN A CA 1
ATOM 2551 C C . GLN A 1 323 ? -14.769 -4.011 5.184 1.00 92.31 323 GLN A C 1
ATOM 2553 O O . GLN A 1 323 ? -14.772 -4.631 6.240 1.00 92.31 323 GLN A O 1
ATOM 2558 N N . TYR A 1 324 ? -15.726 -3.137 4.883 1.00 89.56 324 TYR A N 1
ATOM 2559 C CA . TYR A 1 324 ? -16.937 -2.947 5.684 1.00 89.56 324 TYR A CA 1
ATOM 2560 C C . TYR A 1 324 ? -18.168 -2.840 4.766 1.00 89.56 324 TYR A C 1
ATOM 2562 O O . TYR A 1 324 ? -18.007 -2.475 3.600 1.00 89.56 324 TYR A O 1
ATOM 2570 N N . PRO A 1 325 ? -19.389 -3.160 5.246 1.00 81.06 325 PRO A N 1
ATOM 2571 C CA . PRO A 1 325 ? -20.545 -3.442 4.381 1.00 81.06 325 PRO A CA 1
ATOM 2572 C C . PRO A 1 325 ? -20.904 -2.371 3.341 1.00 81.06 325 PRO A C 1
ATOM 2574 O O . PRO A 1 325 ? -21.358 -2.715 2.255 1.00 81.06 325 PRO A O 1
ATOM 2577 N N . ASP A 1 326 ? -20.676 -1.092 3.649 1.00 88.31 326 ASP A N 1
ATOM 2578 C CA . ASP A 1 326 ? -21.051 0.030 2.777 1.00 88.31 326 ASP A CA 1
ATOM 2579 C C . ASP A 1 326 ? -19.850 0.652 2.040 1.00 88.31 326 ASP A C 1
ATOM 2581 O O . ASP A 1 326 ? -19.977 1.709 1.419 1.00 88.31 326 ASP A O 1
ATOM 2585 N N . LEU A 1 327 ? -18.669 0.030 2.114 1.00 94.50 327 LEU A N 1
ATOM 2586 C CA . LEU A 1 327 ? -17.469 0.527 1.450 1.00 94.50 327 LEU A CA 1
ATOM 2587 C C . LEU A 1 327 ? -17.636 0.439 -0.076 1.00 94.50 327 LEU A C 1
ATOM 2589 O O . LEU A 1 327 ? -17.803 -0.648 -0.631 1.00 94.50 327 LEU A O 1
ATOM 2593 N N . LYS A 1 328 ? -17.530 1.580 -0.767 1.00 95.75 328 LYS A N 1
ATOM 2594 C CA . LYS A 1 328 ? -17.525 1.683 -2.237 1.00 95.75 328 LYS A CA 1
ATOM 2595 C C . LYS A 1 328 ? -16.442 2.651 -2.714 1.00 95.75 328 LYS A C 1
ATOM 2597 O O . LYS A 1 328 ? -16.041 3.553 -1.973 1.00 95.75 328 LYS A O 1
ATOM 2602 N N . SER A 1 329 ? -15.995 2.511 -3.961 1.00 95.50 329 SER A N 1
ATOM 2603 C CA . SER A 1 329 ? -15.143 3.511 -4.617 1.00 95.50 329 SER A CA 1
ATOM 2604 C C . SER A 1 329 ? -15.843 4.861 -4.737 1.00 95.50 329 SER A C 1
ATOM 2606 O O . SER A 1 329 ? -17.062 4.943 -4.889 1.00 95.50 329 SER A O 1
ATOM 2608 N N . ASN A 1 330 ? -15.058 5.941 -4.713 1.00 94.44 330 ASN A N 1
ATOM 2609 C CA . ASN A 1 330 ? -15.549 7.247 -5.159 1.00 94.44 330 ASN A CA 1
ATOM 2610 C C . ASN A 1 330 ? -15.809 7.228 -6.669 1.00 94.44 330 ASN A C 1
ATOM 2612 O O . ASN A 1 330 ? -16.837 7.712 -7.115 1.00 94.44 330 ASN A O 1
ATOM 2616 N N . ASN A 1 331 ? -14.906 6.627 -7.439 1.00 94.38 331 ASN A N 1
ATOM 2617 C CA . ASN A 1 331 ? -15.039 6.486 -8.882 1.00 94.38 331 ASN A CA 1
ATOM 2618 C C . ASN A 1 331 ? -16.167 5.516 -9.257 1.00 94.38 331 ASN A C 1
ATOM 2620 O O . ASN A 1 331 ? -16.335 4.481 -8.607 1.00 94.38 331 ASN A O 1
ATOM 2624 N N . MET A 1 332 ? -16.895 5.816 -10.328 1.00 95.12 332 MET A N 1
ATOM 2625 C CA . MET A 1 332 ? -17.799 4.854 -10.970 1.00 95.12 332 MET A CA 1
ATOM 2626 C C . MET A 1 332 ? -17.059 3.965 -11.990 1.00 95.12 332 MET A C 1
ATOM 2628 O O . MET A 1 332 ? -15.990 4.338 -12.496 1.00 95.12 332 MET A O 1
ATOM 2632 N N . LEU A 1 333 ? -17.639 2.795 -12.293 1.00 95.38 333 LEU A N 1
ATOM 2633 C CA . LEU A 1 333 ? -17.149 1.856 -13.314 1.00 95.38 333 LEU A CA 1
ATOM 2634 C C . LEU A 1 333 ? -16.845 2.573 -14.641 1.00 95.38 333 LEU A C 1
ATOM 2636 O O . LEU A 1 333 ? -17.660 3.377 -15.093 1.00 95.38 333 LEU A O 1
ATOM 2640 N N . GLY A 1 334 ? -15.700 2.279 -15.268 1.00 92.50 334 GLY A N 1
ATOM 2641 C CA . GLY A 1 334 ? -15.199 2.963 -16.466 1.00 92.50 334 GLY A CA 1
ATOM 2642 C C . GLY A 1 334 ? -14.113 4.010 -16.192 1.00 92.50 334 GLY A C 1
ATOM 2643 O O . GLY A 1 334 ? -13.651 4.667 -17.122 1.00 92.50 334 GLY A O 1
ATOM 2644 N N . THR A 1 335 ? -13.727 4.226 -14.928 1.00 93.44 335 THR A N 1
ATOM 2645 C CA . THR A 1 335 ? -12.626 5.142 -14.548 1.00 93.44 335 THR A CA 1
ATOM 2646 C C . THR A 1 335 ? -11.698 4.584 -13.462 1.00 93.44 335 THR A C 1
ATOM 2648 O O . THR A 1 335 ? -10.822 5.299 -12.977 1.00 93.44 335 THR A O 1
ATOM 2651 N N . TYR A 1 336 ? -11.893 3.327 -13.045 1.00 95.25 336 TYR A N 1
ATOM 2652 C CA . TYR A 1 336 ? -11.198 2.727 -11.897 1.00 95.25 336 TYR A CA 1
ATOM 2653 C C . TYR A 1 336 ? -10.810 1.266 -12.151 1.00 95.25 336 TYR A C 1
ATOM 2655 O O . TYR A 1 336 ? -11.099 0.366 -11.367 1.00 95.25 336 TYR A O 1
ATOM 2663 N N . GLU A 1 337 ? -10.156 1.054 -13.285 1.00 95.62 337 GLU A N 1
ATOM 2664 C CA . GLU A 1 337 ? -9.672 -0.231 -13.790 1.00 95.62 337 GLU A CA 1
ATOM 2665 C C . GLU A 1 337 ? -8.308 -0.037 -14.467 1.00 95.62 337 GLU A C 1
ATOM 2667 O O . GLU A 1 337 ? -7.978 1.071 -14.911 1.00 95.62 337 GLU A O 1
ATOM 2672 N N . TYR A 1 338 ? -7.488 -1.086 -14.482 1.00 98.00 338 TYR A N 1
ATOM 2673 C CA . TYR A 1 338 ? -6.246 -1.132 -15.243 1.00 98.00 338 TYR A CA 1
ATOM 2674 C C . TYR A 1 338 ? -6.552 -1.125 -16.748 1.00 98.00 338 TYR A C 1
ATOM 2676 O O . TYR A 1 338 ? -7.445 -1.860 -17.170 1.00 98.00 338 TYR A O 1
ATOM 2684 N N . PRO A 1 339 ? -5.798 -0.361 -17.562 1.00 96.56 339 PRO A N 1
ATOM 2685 C CA . PRO A 1 339 ? -5.979 -0.291 -19.013 1.00 96.56 339 PRO A CA 1
ATOM 2686 C C . PRO A 1 339 ? -6.068 -1.655 -19.709 1.00 96.56 339 PRO A C 1
ATOM 2688 O O . PRO A 1 339 ? -6.950 -1.868 -20.534 1.00 96.56 339 PRO A O 1
ATOM 2691 N N . ASP A 1 340 ? -5.205 -2.596 -19.316 1.00 95.00 340 ASP A N 1
ATOM 2692 C CA . ASP A 1 340 ? -5.086 -3.923 -19.942 1.00 95.00 340 ASP A CA 1
ATOM 2693 C C . ASP A 1 340 ? -5.935 -5.007 -19.262 1.00 95.00 340 ASP A C 1
ATOM 2695 O O . ASP A 1 340 ? -5.848 -6.192 -19.588 1.00 95.00 340 ASP A O 1
ATOM 2699 N N . PHE A 1 341 ? -6.750 -4.623 -18.280 1.00 97.44 341 PHE A N 1
ATOM 2700 C CA . PHE A 1 341 ? -7.620 -5.540 -17.555 1.00 97.44 341 PHE A CA 1
ATOM 2701 C C . PHE A 1 341 ? -8.949 -4.850 -17.225 1.00 97.44 341 PHE A C 1
ATOM 2703 O O . PHE A 1 341 ? -9.197 -4.523 -16.064 1.00 97.44 341 PHE A O 1
ATOM 2710 N N . PRO A 1 342 ? -9.798 -4.570 -18.228 1.00 95.56 342 PRO A N 1
ATOM 2711 C CA . PRO A 1 342 ? -11.064 -3.880 -18.009 1.00 95.56 342 PRO A CA 1
ATOM 2712 C C . PRO A 1 342 ? -12.003 -4.675 -17.089 1.00 95.56 342 PRO A C 1
ATOM 2714 O O . PRO A 1 342 ? -11.940 -5.904 -17.016 1.00 95.56 342 PRO A O 1
ATOM 2717 N N . MET A 1 343 ? -12.883 -3.973 -16.378 1.00 95.75 343 MET A N 1
ATOM 2718 C CA . MET A 1 343 ? -13.861 -4.569 -15.466 1.00 95.75 343 MET A CA 1
ATOM 2719 C C . MET A 1 343 ? -15.201 -4.766 -16.186 1.00 95.75 343 MET A C 1
ATOM 2721 O O . MET A 1 343 ? -15.970 -3.824 -16.362 1.00 95.75 343 MET A O 1
ATOM 2725 N N . ASP A 1 344 ? -15.514 -5.998 -16.588 1.00 94.38 344 ASP A N 1
ATOM 2726 C CA . ASP A 1 344 ? -16.778 -6.302 -17.259 1.00 94.38 344 ASP A CA 1
ATOM 2727 C C . ASP A 1 344 ? -17.936 -6.578 -16.278 1.00 94.38 344 ASP A C 1
ATOM 2729 O O . ASP A 1 344 ? -17.780 -7.151 -15.195 1.00 94.38 344 ASP A O 1
ATOM 2733 N N . THR A 1 345 ? -19.144 -6.170 -16.670 1.00 95.31 345 THR A N 1
ATOM 2734 C CA . THR A 1 345 ? -20.348 -6.326 -15.842 1.00 95.31 345 THR A CA 1
ATOM 2735 C C . THR A 1 345 ? -20.729 -7.791 -15.620 1.00 95.31 345 THR A C 1
ATOM 2737 O O . THR A 1 345 ? -21.256 -8.113 -14.557 1.00 95.31 345 THR A O 1
ATOM 2740 N N . GLU A 1 346 ? -20.477 -8.682 -16.582 1.00 96.00 346 GLU A N 1
ATOM 2741 C CA . GLU A 1 346 ? -20.860 -10.098 -16.483 1.00 96.00 346 GLU A CA 1
ATOM 2742 C C . GLU A 1 346 ? -20.071 -10.817 -15.380 1.00 96.00 346 GLU A C 1
ATOM 2744 O O . GLU A 1 346 ? -20.641 -11.576 -14.596 1.00 96.00 346 GLU A O 1
ATOM 2749 N N . THR A 1 347 ? -18.778 -10.516 -15.260 1.00 96.31 347 THR A N 1
ATOM 2750 C CA . THR A 1 347 ? -17.875 -11.119 -14.275 1.00 96.31 347 THR A CA 1
ATOM 2751 C C . THR A 1 347 ? -18.037 -10.504 -12.887 1.00 96.31 347 THR A C 1
ATOM 2753 O O . THR A 1 347 ? -18.050 -11.230 -11.882 1.00 96.31 347 THR A O 1
ATOM 2756 N N . TYR A 1 348 ? -18.142 -9.172 -12.814 1.00 97.19 348 TYR A N 1
ATOM 2757 C CA . TYR A 1 348 ? -18.050 -8.423 -11.554 1.00 97.19 348 TYR A CA 1
ATOM 2758 C C . TYR A 1 348 ? -19.391 -7.905 -11.023 1.00 97.19 348 TYR A C 1
ATOM 2760 O O . TYR A 1 348 ? -19.459 -7.476 -9.873 1.00 97.19 348 TYR A O 1
ATOM 2768 N N . GLY A 1 349 ? -20.463 -7.964 -11.818 1.00 96.56 349 GLY A N 1
ATOM 2769 C CA . GLY A 1 349 ? -21.818 -7.609 -11.389 1.00 96.56 349 GLY A CA 1
ATOM 2770 C C . GLY A 1 349 ? -22.067 -6.112 -11.178 1.00 96.56 349 GLY A C 1
ATOM 2771 O O . GLY A 1 349 ? -23.105 -5.755 -10.628 1.00 96.56 349 GLY A O 1
ATOM 2772 N N . VAL A 1 350 ? -21.146 -5.242 -11.606 1.00 96.31 350 VAL A N 1
ATOM 2773 C CA . VAL A 1 350 ? -21.267 -3.777 -11.509 1.00 96.31 350 VAL A CA 1
ATOM 2774 C C . VAL A 1 350 ? -21.625 -3.212 -12.876 1.00 96.31 350 VAL A C 1
ATOM 2776 O O . VAL A 1 350 ? -21.001 -3.561 -13.881 1.00 96.31 350 VAL A O 1
ATOM 2779 N N . LYS A 1 351 ? -22.642 -2.353 -12.937 1.00 95.62 351 LYS A N 1
ATOM 2780 C CA . LYS A 1 351 ? -23.119 -1.749 -14.187 1.00 95.62 351 LYS A CA 1
ATOM 2781 C C . LYS A 1 351 ? -22.455 -0.400 -14.442 1.00 95.62 351 LYS A C 1
ATOM 2783 O O . LYS A 1 351 ? -21.986 0.281 -13.531 1.00 95.62 351 LYS A O 1
ATOM 2788 N N . ALA A 1 352 ? -22.449 0.017 -15.707 1.00 92.56 352 ALA A N 1
ATOM 2789 C CA . ALA A 1 352 ? -21.989 1.349 -16.081 1.00 92.56 352 ALA A CA 1
ATOM 2790 C C . ALA A 1 352 ? -22.775 2.429 -15.312 1.00 92.56 352 ALA A C 1
ATOM 2792 O O . ALA A 1 352 ? -24.006 2.411 -15.286 1.00 92.56 352 ALA A O 1
ATOM 2793 N N . GLY A 1 353 ? -22.054 3.374 -14.703 1.00 90.75 353 GLY A N 1
ATOM 2794 C CA . GLY A 1 353 ? -22.643 4.423 -13.866 1.00 90.75 353 GLY A CA 1
ATOM 2795 C C . GLY A 1 353 ? -22.896 4.028 -12.407 1.00 90.75 353 GLY A C 1
ATOM 2796 O O . GLY A 1 353 ? -23.495 4.816 -11.680 1.00 90.75 353 GLY A O 1
ATOM 2797 N N . GLU A 1 354 ? -22.446 2.852 -11.961 1.00 95.06 354 GLU A N 1
ATOM 2798 C CA . GLU A 1 354 ? -22.459 2.462 -10.548 1.00 95.06 354 GLU A CA 1
ATOM 2799 C C . GLU A 1 354 ? -21.080 2.651 -9.899 1.00 95.06 354 GLU A C 1
ATOM 2801 O O . GLU A 1 354 ? -20.030 2.482 -10.530 1.00 95.06 354 GLU A O 1
ATOM 2806 N N . HIS A 1 355 ? -21.082 2.988 -8.608 1.00 96.44 355 HIS A N 1
ATOM 2807 C CA . HIS A 1 355 ? -19.886 2.906 -7.772 1.00 96.44 355 HIS A CA 1
ATOM 2808 C C . HIS A 1 355 ? -19.548 1.446 -7.487 1.00 96.44 355 HIS A C 1
ATOM 2810 O O . HIS A 1 355 ? -20.436 0.626 -7.254 1.00 96.44 355 HIS A O 1
ATOM 2816 N N . ILE A 1 356 ? -18.259 1.132 -7.452 1.00 97.56 356 ILE A N 1
ATOM 2817 C CA . ILE A 1 356 ? -17.773 -0.239 -7.345 1.00 97.56 356 ILE A CA 1
ATOM 2818 C C . ILE A 1 356 ? -17.703 -0.614 -5.855 1.00 97.56 356 ILE A C 1
ATOM 2820 O O . ILE A 1 356 ? -17.012 0.069 -5.089 1.00 97.56 356 ILE A O 1
ATOM 2824 N N . PRO A 1 357 ? -18.396 -1.672 -5.398 1.00 97.25 357 PRO A N 1
ATOM 2825 C CA . PRO A 1 357 ? -18.285 -2.132 -4.017 1.00 97.25 357 PRO A CA 1
ATOM 2826 C C . PRO A 1 357 ? -16.858 -2.557 -3.661 1.00 97.25 357 PRO A C 1
ATOM 2828 O O . PRO A 1 357 ? -16.151 -3.148 -4.477 1.00 97.25 357 PRO A O 1
ATOM 2831 N N . GLY A 1 358 ? -16.437 -2.316 -2.419 1.00 96.94 358 GLY A N 1
ATOM 2832 C CA . GLY A 1 358 ? -15.072 -2.597 -1.971 1.00 96.94 358 GLY A CA 1
ATOM 2833 C C . GLY A 1 358 ? -14.664 -4.062 -2.141 1.00 96.94 358 GLY A C 1
ATOM 2834 O O . GLY A 1 358 ? -13.544 -4.340 -2.568 1.00 96.94 358 GLY A O 1
ATOM 2835 N N . HIS A 1 359 ? -15.587 -4.996 -1.896 1.00 96.31 359 HIS A N 1
ATOM 2836 C CA . HIS A 1 359 ? -15.353 -6.428 -2.098 1.00 96.31 359 HIS A CA 1
ATOM 2837 C C . HIS A 1 359 ? -15.213 -6.803 -3.585 1.00 96.31 359 HIS A C 1
ATOM 2839 O O . HIS A 1 359 ? -14.488 -7.740 -3.916 1.00 96.31 359 HIS A O 1
ATOM 2845 N N . VAL A 1 360 ? -15.856 -6.060 -4.495 1.00 97.88 360 VAL A N 1
ATOM 2846 C CA . VAL A 1 360 ? -15.685 -6.242 -5.945 1.00 97.88 360 VAL A CA 1
ATOM 2847 C C . VAL A 1 360 ? -14.310 -5.743 -6.379 1.00 97.88 360 VAL A C 1
ATOM 2849 O O . VAL A 1 360 ? -13.641 -6.430 -7.142 1.00 97.88 360 VAL A O 1
ATOM 2852 N N . ILE A 1 361 ? -13.839 -4.611 -5.846 1.00 98.31 361 ILE A N 1
ATOM 2853 C CA . ILE A 1 361 ? -12.478 -4.111 -6.115 1.00 98.31 361 ILE A CA 1
ATOM 2854 C C . ILE A 1 361 ? -11.430 -5.097 -5.592 1.00 98.31 361 ILE A C 1
ATOM 2856 O O . ILE A 1 361 ? -10.461 -5.388 -6.288 1.00 98.31 361 ILE A O 1
ATOM 2860 N N . HIS A 1 362 ? -11.636 -5.656 -4.397 1.00 98.25 362 HIS A N 1
ATOM 2861 C CA . HIS A 1 362 ? -10.777 -6.708 -3.852 1.00 98.25 362 HIS A CA 1
ATOM 2862 C C . HIS A 1 362 ? -10.680 -7.917 -4.793 1.00 98.25 362 HIS A C 1
ATOM 2864 O O . HIS A 1 362 ? -9.581 -8.368 -5.133 1.00 98.25 362 HIS A O 1
ATOM 2870 N N . ARG A 1 363 ? -11.837 -8.417 -5.253 1.00 98.19 363 ARG A N 1
ATOM 2871 C CA . ARG A 1 363 ? -11.912 -9.518 -6.216 1.00 98.19 363 ARG A CA 1
ATOM 2872 C C . ARG A 1 363 ? -11.204 -9.159 -7.523 1.00 98.19 363 ARG A C 1
ATOM 2874 O O . ARG A 1 363 ? -10.368 -9.927 -7.975 1.00 98.19 363 ARG A O 1
ATOM 2881 N N . TYR A 1 364 ? -11.467 -7.978 -8.073 1.00 98.69 364 TYR A N 1
ATOM 2882 C CA . TYR A 1 364 ? -10.834 -7.481 -9.294 1.00 98.69 364 TYR A CA 1
ATOM 2883 C C . TYR A 1 364 ? -9.301 -7.439 -9.195 1.00 98.69 364 TYR A C 1
ATOM 2885 O O . TYR A 1 364 ? -8.615 -7.938 -10.082 1.00 98.69 364 TYR A O 1
ATOM 2893 N N . LEU A 1 365 ? -8.745 -6.916 -8.096 1.00 98.62 365 LEU A N 1
ATOM 2894 C CA . LEU A 1 365 ? -7.292 -6.884 -7.881 1.00 98.62 365 LEU A CA 1
ATOM 2895 C C . LEU A 1 365 ? -6.700 -8.290 -7.698 1.00 98.62 365 LEU A C 1
ATOM 2897 O O . LEU A 1 365 ? -5.590 -8.557 -8.159 1.00 98.62 365 LEU A O 1
ATOM 2901 N N . SER A 1 366 ? -7.449 -9.201 -7.072 1.00 98.31 366 SER A N 1
ATOM 2902 C CA . SER A 1 366 ? -7.075 -10.616 -6.962 1.00 98.31 366 SER A CA 1
ATOM 2903 C C . SER A 1 366 ? -7.038 -11.304 -8.322 1.00 98.31 366 SER A C 1
ATOM 2905 O O . SER A 1 366 ? -6.081 -12.017 -8.628 1.00 98.31 366 SER A O 1
ATOM 2907 N N . ASP A 1 367 ? -8.050 -11.072 -9.152 1.00 98.50 367 ASP A N 1
ATOM 2908 C CA . ASP A 1 367 ? -8.157 -11.653 -10.487 1.00 98.50 367 ASP A CA 1
ATOM 2909 C C . ASP A 1 367 ? -7.084 -11.070 -11.421 1.00 98.50 367 ASP A C 1
ATOM 2911 O O . ASP A 1 367 ? -6.435 -11.828 -12.144 1.00 98.50 367 ASP A O 1
ATOM 2915 N N . TYR A 1 368 ? -6.787 -9.769 -11.318 1.00 98.50 368 TYR A N 1
ATOM 2916 C CA . TYR A 1 368 ? -5.656 -9.133 -12.000 1.00 98.50 368 TYR A CA 1
ATOM 2917 C C . TYR A 1 368 ? -4.316 -9.768 -11.606 1.00 98.50 368 TYR A C 1
ATOM 2919 O O . TYR A 1 368 ? -3.530 -10.160 -12.473 1.00 98.50 368 TYR A O 1
ATOM 2927 N N . ALA A 1 369 ? -4.057 -9.932 -10.303 1.00 98.31 369 ALA A N 1
ATOM 2928 C CA . ALA A 1 369 ? -2.824 -10.544 -9.811 1.00 98.31 369 ALA A CA 1
ATOM 2929 C C . ALA A 1 369 ? -2.669 -11.994 -10.300 1.00 98.31 369 ALA A C 1
ATOM 2931 O O . ALA A 1 369 ? -1.568 -12.417 -10.655 1.00 98.31 369 ALA A O 1
ATOM 2932 N N . LYS A 1 370 ? -3.762 -12.767 -10.350 1.00 97.81 370 LYS A N 1
ATOM 2933 C CA . LYS A 1 370 ? -3.756 -14.142 -10.877 1.00 97.81 370 LYS A CA 1
ATOM 2934 C C . LYS A 1 370 ? -3.517 -14.160 -12.384 1.00 97.81 370 LYS A C 1
ATOM 2936 O O . LYS A 1 370 ? -2.679 -14.924 -12.855 1.00 97.81 370 LYS A O 1
ATOM 2941 N N . LYS A 1 371 ? -4.214 -13.303 -13.136 1.00 97.38 371 LYS A N 1
ATOM 2942 C CA . LYS A 1 371 ? -4.123 -13.226 -14.601 1.00 97.38 371 LYS A CA 1
ATOM 2943 C C . LYS A 1 371 ? -2.717 -12.867 -15.078 1.00 97.38 371 LYS A C 1
ATOM 2945 O O . LYS A 1 371 ? -2.266 -13.408 -16.082 1.00 97.38 371 LYS A O 1
ATOM 2950 N N . THR A 1 372 ? -2.038 -11.985 -14.351 1.00 96.19 372 THR A N 1
ATOM 2951 C CA . THR A 1 372 ? -0.678 -11.513 -14.655 1.00 96.19 372 THR A CA 1
ATOM 2952 C C . THR A 1 372 ? 0.425 -12.424 -14.103 1.00 96.19 372 THR A C 1
ATOM 2954 O O . THR A 1 372 ? 1.602 -12.173 -14.341 1.00 96.19 372 THR A O 1
ATOM 2957 N N . GLY A 1 373 ? 0.078 -13.482 -13.358 1.00 93.94 373 GLY A N 1
ATOM 2958 C CA . GLY A 1 373 ? 1.048 -14.381 -12.722 1.00 93.94 373 GLY A CA 1
ATOM 2959 C C . GLY A 1 373 ? 1.764 -13.785 -11.502 1.00 93.94 373 GLY A C 1
ATOM 2960 O O . GLY A 1 373 ? 2.678 -14.409 -10.964 1.00 93.94 373 GLY A O 1
ATOM 2961 N N . VAL A 1 374 ? 1.352 -12.600 -11.041 1.00 97.44 374 VAL A N 1
ATOM 2962 C CA . VAL A 1 374 ? 1.897 -11.951 -9.841 1.00 97.44 374 VAL A CA 1
ATOM 2963 C C . VAL A 1 374 ? 1.446 -12.672 -8.574 1.00 97.44 374 VAL A C 1
ATOM 2965 O O . VAL A 1 374 ? 2.232 -12.775 -7.643 1.00 97.44 374 VAL A O 1
ATOM 2968 N N . PHE A 1 375 ? 0.222 -13.211 -8.529 1.00 96.88 375 PHE A N 1
ATOM 2969 C CA . PHE A 1 375 ? -0.363 -13.784 -7.306 1.00 96.88 375 PHE A CA 1
ATOM 2970 C C . PHE A 1 375 ? 0.502 -14.887 -6.681 1.00 96.88 375 PHE A C 1
ATOM 2972 O O . PHE A 1 375 ? 0.729 -14.875 -5.478 1.00 96.88 375 PHE A O 1
ATOM 2979 N N . SER A 1 376 ? 1.061 -15.794 -7.491 1.00 94.69 376 SER A N 1
ATOM 2980 C CA . SER A 1 376 ? 1.953 -16.868 -7.020 1.00 94.69 376 SER A CA 1
ATOM 2981 C C . SER A 1 376 ? 3.341 -16.385 -6.580 1.00 94.69 376 SER A C 1
ATOM 2983 O O . SER A 1 376 ? 4.186 -17.194 -6.217 1.00 94.69 376 SER A O 1
ATOM 2985 N N . ARG A 1 377 ? 3.605 -15.081 -6.683 1.00 96.00 377 ARG A N 1
ATOM 2986 C CA . ARG A 1 377 ? 4.854 -14.415 -6.294 1.00 96.00 377 ARG A CA 1
ATOM 2987 C C . ARG A 1 377 ? 4.654 -13.488 -5.102 1.00 96.00 377 ARG A C 1
ATOM 2989 O O . ARG A 1 377 ? 5.569 -12.746 -4.758 1.00 96.00 377 ARG A O 1
ATOM 2996 N N . ILE A 1 378 ? 3.461 -13.484 -4.511 1.00 97.06 378 ILE A N 1
ATOM 2997 C CA . ILE A 1 378 ? 3.161 -12.709 -3.313 1.00 97.06 378 ILE A CA 1
ATOM 2998 C C . ILE A 1 378 ? 3.430 -13.591 -2.102 1.00 97.06 378 ILE A C 1
ATOM 3000 O O . ILE A 1 378 ? 2.891 -14.690 -2.004 1.00 97.06 378 ILE A O 1
ATOM 3004 N N . ARG A 1 379 ? 4.232 -13.088 -1.166 1.00 94.50 379 ARG A N 1
ATOM 3005 C CA . ARG A 1 379 ? 4.316 -13.622 0.188 1.00 94.50 379 ARG A CA 1
ATOM 3006 C C . ARG A 1 379 ? 3.437 -12.769 1.094 1.00 94.50 379 ARG A C 1
ATOM 3008 O O . ARG A 1 379 ? 3.735 -11.594 1.323 1.00 94.50 379 ARG A O 1
ATOM 3015 N N . PHE A 1 380 ? 2.325 -13.351 1.525 1.00 94.25 380 PHE A N 1
ATOM 3016 C CA . PHE A 1 380 ? 1.365 -12.722 2.427 1.00 94.25 380 PHE A CA 1
ATOM 3017 C C . PHE A 1 380 ? 1.858 -12.755 3.871 1.00 94.25 380 PHE A C 1
ATOM 3019 O O . PHE A 1 380 ? 2.853 -13.409 4.182 1.00 94.25 380 PHE A O 1
ATOM 3026 N N . SER A 1 381 ? 1.177 -12.012 4.744 1.00 92.81 381 SER A N 1
ATOM 3027 C CA . SER A 1 381 ? 1.476 -11.933 6.180 1.00 92.81 381 SER A CA 1
ATOM 3028 C C . SER A 1 381 ? 2.945 -11.611 6.493 1.00 92.81 381 SER A C 1
ATOM 3030 O O . SER A 1 381 ? 3.430 -11.894 7.582 1.00 92.81 381 SER A O 1
ATOM 3032 N N . THR A 1 382 ? 3.651 -10.982 5.548 1.00 90.19 382 THR A N 1
ATOM 3033 C CA . THR A 1 382 ? 5.086 -10.717 5.611 1.00 90.19 382 THR A CA 1
ATOM 3034 C C . THR A 1 382 ? 5.331 -9.221 5.610 1.00 90.19 382 THR A C 1
ATOM 3036 O O . THR A 1 382 ? 5.234 -8.534 4.587 1.00 90.19 382 THR A O 1
ATOM 3039 N N . LYS A 1 383 ? 5.672 -8.679 6.777 1.00 93.56 383 LYS A N 1
ATOM 3040 C CA . LYS A 1 383 ? 5.882 -7.241 6.935 1.00 93.56 383 LYS A CA 1
ATOM 3041 C C . LYS A 1 383 ? 7.361 -6.891 6.838 1.00 93.56 383 LYS A C 1
ATOM 3043 O O . LYS A 1 383 ? 8.168 -7.362 7.628 1.00 93.56 383 LYS A O 1
ATOM 3048 N N . VAL A 1 384 ? 7.711 -5.971 5.944 1.00 95.56 384 VAL A N 1
ATOM 3049 C CA . VAL A 1 384 ? 9.059 -5.383 5.919 1.00 95.56 384 VAL A CA 1
ATOM 3050 C C . VAL A 1 384 ? 9.198 -4.368 7.053 1.00 95.56 384 VAL A C 1
ATOM 3052 O O . VAL A 1 384 ? 8.408 -3.427 7.153 1.00 95.56 384 VAL A O 1
ATOM 3055 N N . LEU A 1 385 ? 10.198 -4.566 7.909 1.00 93.81 385 LEU A N 1
ATOM 3056 C CA . LEU A 1 385 ? 10.483 -3.727 9.072 1.00 93.81 385 LEU A CA 1
ATOM 3057 C C . LEU A 1 385 ? 11.623 -2.742 8.803 1.00 93.81 385 LEU A C 1
ATOM 3059 O O . LEU A 1 385 ? 11.510 -1.560 9.135 1.00 93.81 385 LEU A O 1
ATOM 3063 N N . GLU A 1 386 ? 12.712 -3.229 8.207 1.00 94.00 386 GLU A N 1
ATOM 3064 C CA . GLU A 1 386 ? 13.931 -2.454 7.959 1.00 94.00 386 GLU A CA 1
ATOM 3065 C C . GLU A 1 386 ? 14.427 -2.679 6.526 1.00 94.00 386 GLU A C 1
ATOM 3067 O O . GLU A 1 386 ? 14.283 -3.772 5.978 1.00 94.00 386 GLU A O 1
ATOM 3072 N N . VAL A 1 387 ? 15.018 -1.641 5.933 1.00 93.69 387 VAL A N 1
ATOM 3073 C CA . VAL A 1 387 ? 15.678 -1.680 4.622 1.00 93.69 387 VAL A CA 1
ATOM 3074 C C . VAL A 1 387 ? 17.059 -1.040 4.745 1.00 93.69 387 VAL A C 1
ATOM 3076 O O . VAL A 1 387 ? 17.171 0.071 5.268 1.00 93.69 387 VAL A O 1
ATOM 3079 N N . SER A 1 388 ? 18.095 -1.706 4.236 1.00 90.56 388 SER A N 1
ATOM 3080 C CA . SER A 1 388 ? 19.457 -1.164 4.141 1.00 90.56 388 SER A CA 1
ATOM 3081 C C . SER A 1 388 ? 20.093 -1.455 2.785 1.00 90.56 388 SER A C 1
ATOM 3083 O O . SER A 1 388 ? 19.731 -2.423 2.117 1.00 90.56 388 SER A O 1
ATOM 3085 N N . GLU A 1 389 ? 21.067 -0.638 2.388 1.00 86.56 389 GLU A N 1
ATOM 3086 C CA . GLU A 1 389 ? 21.940 -0.948 1.247 1.00 86.56 389 GLU A CA 1
ATOM 3087 C C . GLU A 1 389 ? 22.748 -2.231 1.555 1.00 86.56 389 GLU A C 1
ATOM 3089 O O . GLU A 1 389 ? 23.103 -2.493 2.712 1.00 86.56 389 GLU A O 1
ATOM 3094 N N . ALA A 1 390 ? 22.982 -3.074 0.544 1.00 77.31 390 ALA A N 1
ATOM 3095 C CA . ALA A 1 390 ? 23.799 -4.278 0.695 1.00 77.31 390 ALA A CA 1
ATOM 3096 C C . ALA A 1 390 ? 25.290 -3.922 0.869 1.00 77.31 390 ALA A C 1
ATOM 3098 O O . ALA A 1 390 ? 25.783 -2.967 0.278 1.00 77.31 390 ALA A O 1
ATOM 3099 N N . VAL A 1 391 ? 26.026 -4.711 1.664 1.00 59.28 391 VAL A N 1
ATOM 3100 C CA . VAL A 1 391 ? 27.443 -4.443 2.007 1.00 59.28 391 VAL A CA 1
ATOM 3101 C C . VAL A 1 391 ? 28.385 -4.590 0.799 1.00 59.28 391 VAL A C 1
ATOM 3103 O O . VAL A 1 391 ? 29.474 -4.028 0.802 1.00 59.28 391 VAL A O 1
ATOM 3106 N N . THR A 1 392 ? 27.978 -5.324 -0.239 1.00 52.56 392 THR A N 1
ATOM 3107 C CA . THR A 1 392 ? 28.776 -5.604 -1.447 1.00 52.56 392 THR A CA 1
ATOM 3108 C C . THR A 1 392 ? 28.434 -4.697 -2.640 1.00 52.56 392 THR A C 1
ATOM 3110 O O . THR A 1 392 ? 28.624 -5.108 -3.778 1.00 52.56 392 THR A O 1
ATOM 3113 N N . ASP A 1 393 ? 27.903 -3.493 -2.400 1.00 52.28 393 ASP A N 1
ATOM 3114 C CA . ASP A 1 393 ? 27.524 -2.469 -3.399 1.00 52.28 393 ASP A CA 1
ATOM 3115 C C . ASP A 1 393 ? 26.445 -2.863 -4.438 1.00 52.28 393 ASP A C 1
ATOM 3117 O O . ASP A 1 393 ? 26.012 -2.024 -5.230 1.00 52.28 393 ASP A O 1
ATOM 3121 N N . GLU A 1 394 ? 25.923 -4.092 -4.411 1.00 69.38 394 GLU A N 1
ATOM 3122 C CA . GLU A 1 394 ? 24.863 -4.547 -5.318 1.00 69.38 394 GLU A CA 1
ATOM 3123 C C . GLU A 1 394 ? 23.578 -4.908 -4.555 1.00 69.38 394 GLU A C 1
ATOM 3125 O O . GLU A 1 394 ? 23.394 -6.032 -4.092 1.00 69.38 394 GLU A O 1
ATOM 3130 N N . GLY A 1 395 ? 22.653 -3.948 -4.454 1.00 86.06 395 GLY A N 1
ATOM 3131 C CA . GLY A 1 395 ? 21.267 -4.195 -4.041 1.00 86.06 395 GLY A CA 1
ATOM 3132 C C . GLY A 1 395 ? 20.894 -3.756 -2.621 1.00 86.06 395 GLY A C 1
ATOM 3133 O O . GLY A 1 395 ? 21.456 -2.818 -2.057 1.00 86.06 395 GLY A O 1
ATOM 3134 N N . TRP A 1 396 ? 19.874 -4.413 -2.071 1.00 92.00 396 TRP A N 1
ATOM 3135 C CA . TRP A 1 396 ? 19.163 -4.044 -0.850 1.00 92.00 396 TRP A CA 1
ATOM 3136 C C . TRP A 1 396 ? 18.934 -5.262 0.039 1.00 92.00 396 TRP A C 1
ATOM 3138 O O . TRP A 1 396 ? 18.562 -6.328 -0.449 1.00 92.00 396 TRP A O 1
ATOM 3148 N N . ASN A 1 397 ? 19.072 -5.065 1.347 1.00 90.75 397 ASN A N 1
ATOM 3149 C CA . ASN A 1 397 ? 18.702 -6.027 2.377 1.00 90.75 397 ASN A CA 1
ATOM 3150 C C . ASN A 1 397 ? 17.418 -5.574 3.072 1.00 90.75 397 ASN A C 1
ATOM 3152 O O . ASN A 1 397 ? 17.258 -4.403 3.421 1.00 90.75 397 ASN A O 1
ATOM 3156 N N . LEU A 1 398 ? 16.503 -6.515 3.269 1.00 92.62 398 LEU A N 1
ATOM 3157 C CA . LEU A 1 398 ? 15.197 -6.310 3.868 1.00 92.62 398 LEU A CA 1
ATOM 3158 C C . LEU A 1 398 ? 15.089 -7.191 5.102 1.00 92.62 398 LEU A C 1
ATOM 3160 O O . LEU A 1 398 ? 15.160 -8.414 4.999 1.00 92.62 398 LEU A O 1
ATOM 3164 N N . LYS A 1 399 ? 14.856 -6.582 6.261 1.00 90.31 399 LYS A N 1
ATOM 3165 C CA . LYS A 1 399 ? 14.449 -7.322 7.453 1.00 90.31 399 LYS A CA 1
ATOM 3166 C C . LYS A 1 399 ? 12.939 -7.467 7.440 1.00 90.31 399 LYS A C 1
ATOM 3168 O O . LYS A 1 399 ? 12.223 -6.460 7.440 1.00 90.31 399 LYS A O 1
ATOM 3173 N N . ILE A 1 400 ? 12.467 -8.702 7.433 1.00 89.31 400 ILE A N 1
ATOM 3174 C CA . ILE A 1 400 ? 11.050 -9.044 7.348 1.00 89.31 400 ILE A CA 1
ATOM 3175 C C . ILE A 1 400 ? 10.597 -9.768 8.613 1.00 89.31 400 ILE A C 1
ATOM 3177 O O . ILE A 1 400 ? 11.381 -10.467 9.253 1.00 89.31 400 ILE A O 1
ATOM 3181 N N . ASP A 1 401 ? 9.335 -9.568 8.966 1.00 83.56 401 ASP A N 1
ATOM 3182 C CA . ASP A 1 401 ? 8.605 -10.352 9.955 1.00 83.56 401 ASP A CA 1
ATOM 3183 C C . ASP A 1 401 ? 7.684 -11.320 9.205 1.00 83.56 401 ASP A C 1
ATOM 3185 O O . ASP A 1 401 ? 6.710 -10.882 8.589 1.00 83.56 401 ASP A O 1
ATOM 3189 N N . ASP A 1 402 ? 8.067 -12.596 9.200 1.00 75.62 402 ASP A N 1
ATOM 3190 C CA . ASP A 1 402 ? 7.436 -13.724 8.500 1.00 75.62 402 ASP A CA 1
ATOM 3191 C C . ASP A 1 402 ? 7.297 -14.887 9.498 1.00 75.62 402 ASP A C 1
ATOM 3193 O O . ASP A 1 402 ? 8.047 -15.867 9.474 1.00 75.62 402 ASP A O 1
ATOM 3197 N N . HIS A 1 403 ? 6.438 -14.687 10.507 1.00 69.25 403 HIS A N 1
ATOM 3198 C CA . HIS A 1 403 ? 6.337 -15.559 11.689 1.00 69.25 403 HIS A CA 1
ATOM 3199 C C . HIS A 1 403 ? 7.701 -15.783 12.382 1.00 69.25 403 HIS A C 1
ATOM 3201 O O . HIS A 1 403 ? 7.998 -16.856 12.913 1.00 69.25 403 HIS A O 1
ATOM 3207 N N . GLY A 1 404 ? 8.550 -14.751 12.340 1.00 57.78 404 GLY A N 1
ATOM 3208 C CA . GLY A 1 404 ? 9.961 -14.782 12.710 1.00 57.78 404 GLY A CA 1
ATOM 3209 C C . GLY A 1 404 ? 10.758 -13.729 11.936 1.00 57.78 404 GLY A C 1
ATOM 3210 O O . GLY A 1 404 ? 10.393 -13.344 10.827 1.00 57.78 404 GLY A O 1
ATOM 3211 N N . LEU A 1 405 ? 11.854 -13.242 12.525 1.00 70.50 405 LEU A N 1
ATOM 3212 C CA . LEU A 1 405 ? 12.709 -12.248 11.874 1.00 70.50 405 LEU A CA 1
ATOM 3213 C C . LEU A 1 405 ? 13.640 -12.920 10.865 1.00 70.50 405 LEU A C 1
ATOM 3215 O O . LEU A 1 405 ? 14.481 -13.734 11.245 1.00 70.50 405 LEU A O 1
ATOM 3219 N N . LEU A 1 406 ? 13.523 -12.529 9.598 1.00 78.56 406 LEU A N 1
ATOM 3220 C CA . LEU A 1 406 ? 14.378 -12.993 8.506 1.00 78.56 406 LEU A CA 1
ATOM 3221 C C . LEU A 1 406 ? 15.012 -11.805 7.780 1.00 78.56 406 LEU A C 1
ATOM 3223 O O . LEU A 1 406 ? 14.502 -10.684 7.824 1.00 78.56 406 LEU A O 1
ATOM 3227 N N . VAL A 1 407 ? 16.126 -12.061 7.096 1.00 81.38 407 VAL A N 1
ATOM 3228 C CA . VAL A 1 407 ? 16.746 -11.108 6.171 1.00 81.38 407 VAL A CA 1
ATOM 3229 C C . VAL A 1 407 ? 16.638 -11.669 4.761 1.00 81.38 407 VAL A C 1
ATOM 3231 O O . VAL A 1 407 ? 16.923 -12.841 4.530 1.00 81.38 407 VAL A O 1
ATOM 3234 N N . LEU A 1 408 ? 16.203 -10.822 3.836 1.00 85.88 408 LEU A N 1
ATOM 3235 C CA . LEU A 1 408 ? 16.054 -11.125 2.420 1.00 85.88 408 LEU A CA 1
ATOM 3236 C C . LEU A 1 408 ? 16.839 -10.103 1.600 1.00 85.88 408 LEU A C 1
ATOM 3238 O O . LEU A 1 408 ? 16.823 -8.916 1.926 1.00 85.88 408 LEU A O 1
ATOM 3242 N N . SER A 1 409 ? 17.484 -10.545 0.524 1.00 87.12 409 SER A N 1
ATOM 3243 C CA . SER A 1 409 ? 18.288 -9.680 -0.342 1.00 87.12 409 SER A CA 1
ATOM 3244 C C . SER A 1 409 ? 17.678 -9.557 -1.737 1.00 87.12 409 SER A C 1
ATOM 3246 O O . SER A 1 409 ? 17.100 -10.499 -2.279 1.00 87.12 409 SER A O 1
ATOM 3248 N N . THR A 1 410 ? 17.803 -8.378 -2.339 1.00 91.94 410 THR A N 1
ATOM 3249 C CA . THR A 1 410 ? 17.307 -8.103 -3.692 1.00 91.94 410 THR A CA 1
ATOM 3250 C C . THR A 1 410 ? 18.212 -7.136 -4.430 1.00 91.94 410 THR A C 1
ATOM 3252 O O . THR A 1 410 ? 18.732 -6.193 -3.843 1.00 91.94 410 THR A O 1
ATOM 3255 N N . ARG A 1 411 ? 18.355 -7.302 -5.744 1.00 91.81 411 ARG A N 1
ATOM 3256 C CA . ARG A 1 411 ? 19.104 -6.356 -6.586 1.00 91.81 411 ARG A CA 1
ATOM 3257 C C . ARG A 1 411 ? 18.376 -5.027 -6.733 1.00 91.81 411 ARG A C 1
ATOM 3259 O O . ARG A 1 411 ? 19.001 -3.968 -6.741 1.00 91.81 411 ARG A O 1
ATOM 3266 N N . LYS A 1 412 ? 17.049 -5.083 -6.864 1.00 94.75 412 LYS A N 1
ATOM 3267 C CA . LYS A 1 412 ? 16.193 -3.911 -7.057 1.00 94.75 412 LYS A CA 1
ATOM 3268 C C . LYS A 1 412 ? 15.026 -3.936 -6.091 1.00 94.75 412 LYS A C 1
ATOM 3270 O O . LYS A 1 412 ? 14.498 -4.996 -5.755 1.00 94.75 412 LYS A O 1
ATOM 3275 N N . LEU A 1 413 ? 14.614 -2.757 -5.660 1.00 97.31 413 LEU A N 1
ATOM 3276 C CA . LEU A 1 413 ? 13.568 -2.583 -4.672 1.00 97.31 413 LEU A CA 1
ATOM 3277 C C . LEU A 1 413 ? 12.543 -1.562 -5.162 1.00 97.31 413 LEU A C 1
ATOM 3279 O O . LEU A 1 413 ? 12.896 -0.468 -5.602 1.00 97.31 413 LEU A O 1
ATOM 3283 N N . VAL A 1 414 ? 11.261 -1.900 -5.055 1.00 98.56 414 VAL A N 1
ATOM 3284 C CA . VAL A 1 414 ? 10.171 -0.938 -5.226 1.00 98.56 414 VAL A CA 1
ATOM 3285 C C . VAL A 1 414 ? 9.336 -0.874 -3.961 1.00 98.56 414 VAL A C 1
ATOM 3287 O O . VAL A 1 414 ? 8.778 -1.870 -3.508 1.00 98.56 414 VAL A O 1
ATOM 3290 N N . ILE A 1 415 ? 9.215 0.322 -3.395 1.00 97.88 415 ILE A N 1
ATOM 3291 C CA . ILE A 1 415 ? 8.401 0.569 -2.207 1.00 97.88 415 ILE A CA 1
ATOM 3292 C C . ILE A 1 415 ? 7.020 1.049 -2.657 1.00 97.88 415 ILE A C 1
ATOM 3294 O O . ILE A 1 415 ? 6.851 2.200 -3.059 1.00 97.88 415 ILE A O 1
ATOM 3298 N N . ALA A 1 416 ? 6.028 0.163 -2.570 1.00 97.62 416 ALA A N 1
ATOM 3299 C CA . ALA A 1 416 ? 4.638 0.389 -2.971 1.00 97.62 416 ALA A CA 1
ATOM 3300 C C . ALA A 1 416 ? 3.664 0.324 -1.774 1.00 97.62 416 ALA A C 1
ATOM 3302 O O . ALA A 1 416 ? 2.499 -0.048 -1.907 1.00 97.62 416 ALA A O 1
ATOM 3303 N N . THR A 1 417 ? 4.136 0.716 -0.585 1.00 93.31 417 THR A N 1
ATOM 3304 C CA . THR A 1 417 ? 3.374 0.655 0.679 1.00 93.31 417 THR A CA 1
ATOM 3305 C C . THR A 1 417 ? 2.221 1.660 0.768 1.00 93.31 417 THR A C 1
ATOM 3307 O O . THR A 1 417 ? 1.388 1.553 1.669 1.00 93.31 417 THR A O 1
ATOM 3310 N N . GLY A 1 418 ? 2.159 2.632 -0.149 1.00 87.06 418 GLY A N 1
ATOM 3311 C CA . GLY A 1 418 ? 1.152 3.693 -0.181 1.00 87.06 418 GLY A CA 1
ATOM 3312 C C . GLY A 1 418 ? 1.224 4.680 0.994 1.00 87.06 418 GLY A C 1
ATOM 3313 O O . GLY A 1 418 ? 1.988 4.524 1.945 1.00 87.06 418 GLY A O 1
ATOM 3314 N N . LEU A 1 419 ? 0.385 5.718 0.935 1.00 86.62 419 LEU A N 1
ATOM 3315 C CA . LEU A 1 419 ? 0.351 6.815 1.918 1.00 86.62 419 LEU A CA 1
ATOM 3316 C C . LEU A 1 419 ? -0.653 6.592 3.069 1.00 86.62 419 LEU A C 1
ATOM 3318 O O . LEU A 1 419 ? -0.760 7.416 3.975 1.00 86.62 419 LEU A O 1
ATOM 3322 N N . THR A 1 420 ? -1.392 5.479 3.051 1.00 86.81 420 THR A N 1
ATOM 3323 C CA . THR A 1 420 ? -2.513 5.176 3.965 1.00 86.81 420 THR A CA 1
ATOM 3324 C C . THR A 1 420 ? -2.295 3.880 4.758 1.00 86.81 420 THR A C 1
ATOM 3326 O O . THR A 1 420 ? -3.207 3.079 4.988 1.00 86.81 420 THR A O 1
ATOM 3329 N N . SER A 1 421 ? -1.048 3.652 5.176 1.00 85.44 421 SER A N 1
ATOM 3330 C CA . SER A 1 421 ? -0.647 2.424 5.875 1.00 85.44 421 SER A CA 1
ATOM 3331 C C . SER A 1 421 ? -0.553 2.587 7.393 1.00 85.44 421 SER A C 1
ATOM 3333 O O . SER A 1 421 ? -1.043 1.730 8.135 1.00 85.44 421 SER A O 1
ATOM 3335 N N . THR A 1 422 ? 0.005 3.705 7.876 1.00 88.00 422 THR A N 1
ATOM 3336 C CA . THR A 1 422 ? 0.161 3.960 9.319 1.00 88.00 422 THR A CA 1
ATOM 3337 C C . THR A 1 422 ? -0.889 4.951 9.818 1.00 88.00 422 THR A C 1
ATOM 3339 O O . THR A 1 422 ? -0.804 6.129 9.456 1.00 88.00 422 THR A O 1
ATOM 3342 N N . PRO A 1 423 ? -1.870 4.526 10.633 1.00 90.56 423 PRO A N 1
ATOM 3343 C CA . PRO A 1 423 ? -2.914 5.411 11.127 1.00 90.56 423 PRO A CA 1
ATOM 3344 C C . PRO A 1 423 ? -2.318 6.489 12.025 1.00 90.56 423 PRO A C 1
ATOM 3346 O O . PRO A 1 423 ? -1.339 6.263 12.747 1.00 90.56 423 PRO A O 1
ATOM 3349 N N . PHE A 1 424 ? -2.934 7.663 11.999 1.00 88.25 424 PHE A N 1
ATOM 3350 C CA . PHE A 1 424 ? -2.655 8.707 12.964 1.00 88.25 424 PHE A CA 1
ATOM 3351 C C . PHE A 1 424 ? -3.827 8.818 13.935 1.00 88.25 424 PHE A C 1
ATOM 3353 O O . PHE A 1 424 ? -4.919 9.199 13.525 1.00 88.25 424 PHE A O 1
ATOM 3360 N N . ILE A 1 425 ? -3.598 8.534 15.218 1.00 89.69 425 ILE A N 1
ATOM 3361 C CA . ILE A 1 425 ? -4.542 8.816 16.307 1.00 89.69 425 ILE A CA 1
ATOM 3362 C C . ILE A 1 425 ? -3.932 9.953 17.145 1.00 89.69 425 ILE A C 1
ATOM 3364 O O . ILE A 1 425 ? -2.796 9.790 17.605 1.00 89.69 425 ILE A O 1
ATOM 3368 N N . PRO A 1 426 ? -4.616 11.106 17.312 1.00 87.62 426 PRO A N 1
ATOM 3369 C CA . PRO A 1 426 ? -4.143 12.172 18.192 1.00 87.62 426 PRO A CA 1
ATOM 3370 C C . PRO A 1 426 ? -3.997 11.667 19.627 1.00 87.62 426 PRO A C 1
ATOM 3372 O O . PRO A 1 426 ? -4.732 10.779 20.045 1.00 87.62 426 PRO A O 1
ATOM 3375 N N . LYS A 1 427 ? -3.079 12.262 20.391 1.00 89.19 427 LYS A N 1
ATOM 3376 C CA . LYS A 1 427 ? -3.001 11.997 21.829 1.00 89.19 427 LYS A CA 1
ATOM 3377 C C . LYS A 1 427 ? -4.080 12.791 22.555 1.00 89.19 427 LYS A C 1
ATOM 3379 O O . LYS A 1 427 ? -4.147 14.007 22.378 1.00 89.19 427 LYS A O 1
ATOM 3384 N N . PHE A 1 428 ? -4.860 12.130 23.399 1.00 91.00 428 PHE A N 1
ATOM 3385 C CA . PHE A 1 428 ? -5.884 12.765 24.223 1.00 91.00 428 PHE A CA 1
ATOM 3386 C C . PHE A 1 428 ? -5.570 12.626 25.716 1.00 91.00 428 PHE A C 1
ATOM 3388 O O . PHE A 1 428 ? -5.012 11.629 26.178 1.00 91.00 428 PHE A O 1
ATOM 3395 N N . SER A 1 429 ? -5.965 13.626 26.503 1.00 95.19 429 SER A N 1
ATOM 3396 C CA . SER A 1 429 ? -6.019 13.469 27.958 1.00 95.19 429 SER A CA 1
ATOM 3397 C C . SER A 1 429 ? -7.126 12.472 28.317 1.00 95.19 429 SER A C 1
ATOM 3399 O O . SER A 1 429 ? -8.204 12.537 27.731 1.00 95.19 429 SER A O 1
ATOM 3401 N N . GLY A 1 430 ? -6.868 11.550 29.249 1.00 95.56 430 GLY A N 1
ATOM 3402 C CA . GLY A 1 430 ? -7.857 10.562 29.705 1.00 95.56 430 GLY A CA 1
ATOM 3403 C C . GLY A 1 430 ? -8.049 9.330 28.806 1.00 95.56 430 GLY A C 1
ATOM 3404 O O . GLY A 1 430 ? -8.955 8.538 29.047 1.00 95.56 430 GLY A O 1
ATOM 3405 N N . GLU A 1 431 ? -7.179 9.098 27.812 1.00 94.44 431 GLU A N 1
ATOM 3406 C CA . GLU A 1 431 ? -7.259 7.911 26.933 1.00 94.44 431 GLU A CA 1
ATOM 3407 C C . GLU A 1 431 ? -7.363 6.582 27.680 1.00 94.44 431 GLU A C 1
ATOM 3409 O O . GLU A 1 431 ? -8.079 5.688 27.237 1.00 94.44 431 GLU A O 1
ATOM 3414 N N . LYS A 1 432 ? -6.620 6.430 28.782 1.00 95.19 432 LYS A N 1
ATOM 3415 C CA . LYS A 1 432 ? -6.626 5.195 29.569 1.00 95.19 432 LYS A CA 1
ATOM 3416 C C . LYS A 1 432 ? -8.016 4.938 30.158 1.00 95.19 432 LYS A C 1
ATOM 3418 O O . LYS A 1 432 ? -8.567 3.867 29.945 1.00 95.19 432 LYS A O 1
ATOM 3423 N N . THR A 1 433 ? -8.594 5.952 30.799 1.00 96.06 433 THR A N 1
ATOM 3424 C CA . THR A 1 433 ? -9.944 5.917 31.377 1.00 96.06 433 THR A CA 1
ATOM 3425 C C . THR A 1 433 ? -11.005 5.617 30.319 1.00 96.06 433 THR A C 1
ATOM 3427 O O . THR A 1 433 ? -11.885 4.784 30.528 1.00 96.06 433 THR A O 1
ATOM 3430 N N . PHE A 1 434 ? -10.892 6.230 29.139 1.00 96.75 434 PHE A N 1
ATOM 3431 C CA . PHE A 1 434 ? -11.823 5.949 28.051 1.00 96.75 434 PHE A CA 1
ATOM 3432 C C . PHE A 1 434 ? -11.662 4.528 27.502 1.00 96.75 434 PHE A C 1
ATOM 3434 O O . PHE A 1 434 ? -12.655 3.888 27.207 1.00 96.75 434 PHE A O 1
ATOM 3441 N N . LYS A 1 435 ? -10.443 3.986 27.378 1.00 95.31 435 LYS A N 1
ATOM 3442 C CA . LYS A 1 435 ? -10.228 2.604 26.894 1.00 95.31 435 LYS A CA 1
ATOM 3443 C C . LYS A 1 435 ? -10.721 1.531 27.869 1.00 95.31 435 LYS A C 1
ATOM 3445 O O . LYS A 1 435 ? -10.989 0.415 27.436 1.00 95.31 435 LYS A O 1
ATOM 3450 N N . GLU A 1 436 ? -10.831 1.851 29.156 1.00 94.94 436 GLU A N 1
ATOM 3451 C CA . GLU A 1 436 ? -11.398 0.953 30.173 1.00 94.94 436 GLU A CA 1
ATOM 3452 C C . GLU A 1 436 ? -12.932 0.846 30.063 1.00 94.94 436 GLU A C 1
ATOM 3454 O O . GLU A 1 436 ? -13.499 -0.181 30.424 1.00 94.94 436 GLU A O 1
ATOM 3459 N N . SER A 1 437 ? -13.596 1.869 29.517 1.00 92.31 437 SER A N 1
ATOM 3460 C CA . SER A 1 437 ? -15.064 2.005 29.492 1.00 92.31 437 SER A CA 1
ATOM 3461 C C . SER A 1 437 ? -15.676 2.011 28.075 1.00 92.31 437 SER A C 1
ATOM 3463 O O . SER A 1 437 ? -16.814 1.598 27.851 1.00 92.31 437 SER A O 1
ATOM 3465 N N . GLY A 1 438 ? -14.895 2.401 27.071 1.00 93.56 438 GLY A N 1
ATOM 3466 C CA . GLY A 1 438 ? -15.286 2.640 25.684 1.00 93.56 438 GLY A CA 1
ATOM 3467 C C . GLY A 1 438 ? -14.291 2.064 24.667 1.00 93.56 438 GLY A C 1
ATOM 3468 O O . GLY A 1 438 ? -13.343 1.357 25.003 1.00 93.56 438 GLY A O 1
ATOM 3469 N N . LEU A 1 439 ? -14.528 2.332 23.382 1.00 96.56 439 LEU A N 1
ATOM 3470 C CA . LEU A 1 439 ? -13.682 1.884 22.269 1.00 96.56 439 LEU A CA 1
ATOM 3471 C C . LEU A 1 439 ? -13.002 3.075 21.584 1.00 96.56 439 LEU A C 1
ATOM 3473 O O . LEU A 1 439 ? -13.682 3.876 20.952 1.00 96.56 439 LEU A O 1
ATOM 3477 N N . LEU A 1 440 ? -11.672 3.181 21.652 1.00 97.12 440 LEU A N 1
ATOM 3478 C CA . LEU A 1 440 ? -10.897 4.192 20.917 1.00 97.12 440 LEU A CA 1
ATOM 3479 C C . LEU A 1 440 ? -10.096 3.536 19.790 1.00 97.12 440 LEU A C 1
ATOM 3481 O O . LEU A 1 440 ? -9.132 2.821 20.064 1.00 97.12 440 LEU A O 1
ATOM 3485 N N . ILE A 1 441 ? -10.472 3.807 18.538 1.00 96.62 441 ILE A N 1
ATOM 3486 C CA . ILE A 1 441 ? -9.856 3.200 17.346 1.00 96.62 441 ILE A CA 1
ATOM 3487 C C . ILE A 1 441 ? -9.646 4.214 16.221 1.00 96.62 441 ILE A C 1
ATOM 3489 O O . ILE A 1 441 ? -10.291 5.260 16.176 1.00 96.62 441 ILE A O 1
ATOM 3493 N N . HIS A 1 442 ? -8.775 3.891 15.265 1.00 96.25 442 HIS A N 1
ATOM 3494 C CA . HIS A 1 442 ? -8.717 4.607 13.992 1.00 96.25 442 HIS A CA 1
ATOM 3495 C C . HIS A 1 442 ? -9.753 4.043 13.009 1.00 96.25 442 HIS A C 1
ATOM 3497 O O . HIS A 1 442 ? -10.065 2.859 13.045 1.00 96.25 442 HIS A O 1
ATOM 3503 N N . SER A 1 443 ? -10.203 4.854 12.046 1.00 94.44 443 SER A N 1
ATOM 3504 C CA . SER A 1 443 ? -11.094 4.423 10.948 1.00 94.44 443 SER A CA 1
ATOM 3505 C C . SER A 1 443 ? -10.581 3.226 10.132 1.00 94.44 443 SER A C 1
ATOM 3507 O O . SER A 1 443 ? -11.370 2.535 9.502 1.00 94.44 443 SER A O 1
ATOM 3509 N N . ARG A 1 444 ? -9.269 2.953 10.165 1.00 93.38 444 ARG A N 1
ATOM 3510 C CA . ARG A 1 444 ? -8.663 1.753 9.557 1.00 93.38 444 ARG A CA 1
ATOM 3511 C C . ARG A 1 444 ? -9.186 0.474 10.202 1.00 93.38 444 ARG A C 1
ATOM 3513 O O . ARG A 1 444 ? -9.414 -0.495 9.495 1.00 93.38 444 ARG A O 1
ATOM 3520 N N . ASP A 1 445 ? -9.336 0.506 11.521 1.00 93.69 445 ASP A N 1
ATOM 3521 C CA . ASP A 1 445 ? -9.662 -0.656 12.340 1.00 93.69 445 ASP A CA 1
ATOM 3522 C C . ASP A 1 445 ? -11.193 -0.746 12.583 1.00 93.69 445 ASP A C 1
ATOM 3524 O O . ASP A 1 445 ? -11.678 -1.516 13.404 1.00 93.69 445 ASP A O 1
ATOM 3528 N N . PHE A 1 446 ? -11.979 0.081 11.878 1.00 93.94 446 PHE A N 1
ATOM 3529 C CA . PHE A 1 446 ? -13.442 0.093 11.936 1.00 93.94 446 PHE A CA 1
ATOM 3530 C C . PHE A 1 446 ? -14.083 -1.262 11.570 1.00 93.94 446 PHE A C 1
ATOM 3532 O O . PHE A 1 446 ? -14.954 -1.702 12.327 1.00 93.94 446 PHE A O 1
ATOM 3539 N N . PRO A 1 447 ? -13.664 -1.959 10.488 1.00 92.25 447 PRO A N 1
ATOM 3540 C CA . PRO A 1 447 ? -14.189 -3.279 10.126 1.00 92.25 447 PRO A CA 1
ATOM 3541 C C . PRO A 1 447 ? -14.220 -4.295 11.270 1.00 92.25 447 PRO A C 1
ATOM 3543 O O . PRO A 1 447 ? -15.233 -4.964 11.477 1.00 92.25 447 PRO A O 1
ATOM 3546 N N . GLN A 1 448 ? -13.139 -4.355 12.052 1.00 93.19 448 GLN A N 1
ATOM 3547 C CA . GLN A 1 448 ? -12.916 -5.316 13.135 1.00 93.19 448 GLN A CA 1
ATOM 3548 C C . GLN A 1 448 ? -13.860 -5.105 14.327 1.00 93.19 448 GLN A C 1
ATOM 3550 O O . GLN A 1 448 ? -13.946 -5.954 15.211 1.00 93.19 448 GLN A O 1
ATOM 3555 N N . HIS A 1 449 ? -14.561 -3.971 14.370 1.00 94.19 449 HIS A N 1
ATOM 3556 C CA . HIS A 1 449 ? -15.416 -3.584 15.486 1.00 94.19 449 HIS A CA 1
ATOM 3557 C C . HIS A 1 449 ? -16.864 -3.304 15.071 1.00 94.19 449 HIS A C 1
ATOM 3559 O O . HIS A 1 449 ? -17.634 -2.768 15.870 1.00 94.19 449 HIS A O 1
ATOM 3565 N N . THR A 1 450 ? -17.256 -3.679 13.851 1.00 92.69 450 THR A N 1
ATOM 3566 C CA . THR A 1 450 ? -18.611 -3.442 13.327 1.00 92.69 450 THR A CA 1
ATOM 3567 C C . THR A 1 450 ? -19.710 -4.052 14.202 1.00 92.69 450 THR A C 1
ATOM 3569 O O . THR A 1 450 ? -20.715 -3.384 14.420 1.00 92.69 450 THR A O 1
ATOM 3572 N N . ASP A 1 451 ? -19.502 -5.221 14.815 1.00 90.50 451 ASP A N 1
ATOM 3573 C CA . ASP A 1 451 ? -20.478 -5.831 15.738 1.00 90.50 451 ASP A CA 1
ATOM 3574 C C . ASP A 1 451 ? -20.799 -4.938 16.947 1.00 90.50 451 ASP A C 1
ATOM 3576 O O . ASP A 1 451 ? -21.960 -4.774 17.330 1.00 90.50 451 ASP A O 1
ATOM 3580 N N . ARG A 1 452 ? -19.770 -4.310 17.535 1.00 91.19 452 ARG A N 1
ATOM 3581 C CA . ARG A 1 452 ? -19.936 -3.363 18.648 1.00 91.19 452 ARG A CA 1
ATOM 3582 C C . ARG A 1 452 ? -20.504 -2.035 18.155 1.00 91.19 452 ARG A C 1
ATOM 3584 O O . ARG A 1 452 ? -21.385 -1.474 18.795 1.00 91.19 452 ARG A O 1
ATOM 3591 N N . LEU A 1 453 ? -20.005 -1.530 17.029 1.00 93.38 453 LEU A N 1
ATOM 3592 C CA . LEU A 1 453 ? -20.351 -0.206 16.505 1.00 93.38 453 LEU A CA 1
ATOM 3593 C C . LEU A 1 453 ? -21.737 -0.145 15.852 1.00 93.38 453 LEU A C 1
ATOM 3595 O O . LEU A 1 453 ? -22.313 0.935 15.772 1.00 93.38 453 LEU A O 1
ATOM 3599 N N . PHE A 1 454 ? -22.283 -1.276 15.399 1.00 94.81 454 PHE A N 1
ATOM 3600 C CA . PHE A 1 454 ? -23.634 -1.380 14.837 1.00 94.81 454 PHE A CA 1
ATOM 3601 C C . PHE A 1 454 ? -24.692 -1.798 15.860 1.00 94.81 454 PHE A C 1
ATOM 3603 O O . PHE A 1 454 ? -25.866 -1.954 15.510 1.00 94.81 454 PHE A O 1
ATOM 3610 N N . ASN A 1 455 ? -24.313 -1.939 17.131 1.00 91.31 455 ASN A N 1
ATOM 3611 C CA . ASN A 1 455 ? -25.272 -2.157 18.197 1.00 91.31 455 ASN A CA 1
ATOM 3612 C C . ASN A 1 455 ? -26.145 -0.903 18.377 1.00 91.31 455 ASN A C 1
ATOM 3614 O O . ASN A 1 455 ? -25.649 0.191 18.627 1.00 91.31 455 ASN A O 1
ATOM 3618 N N . LYS A 1 456 ? -27.468 -1.066 18.270 1.00 85.69 456 LYS A N 1
ATOM 3619 C CA . LYS A 1 456 ? -28.442 0.037 18.363 1.00 85.69 456 LYS A CA 1
ATOM 3620 C C . LYS A 1 456 ? -28.471 0.726 19.726 1.00 85.69 456 LYS A C 1
ATOM 3622 O O . LYS A 1 456 ? -28.952 1.850 19.812 1.00 85.69 456 LYS A O 1
ATOM 3627 N N . SER A 1 457 ? -27.995 0.053 20.771 1.00 83.81 457 SER A N 1
ATOM 3628 C CA . SER A 1 457 ? -27.862 0.640 22.105 1.00 83.81 457 SER A CA 1
ATOM 3629 C C . SER A 1 457 ? -26.597 1.486 22.253 1.00 83.81 457 SER A C 1
ATOM 3631 O O . SER A 1 457 ? -26.460 2.167 23.263 1.00 83.81 457 SER A O 1
ATOM 3633 N N . SER A 1 458 ? -25.679 1.439 21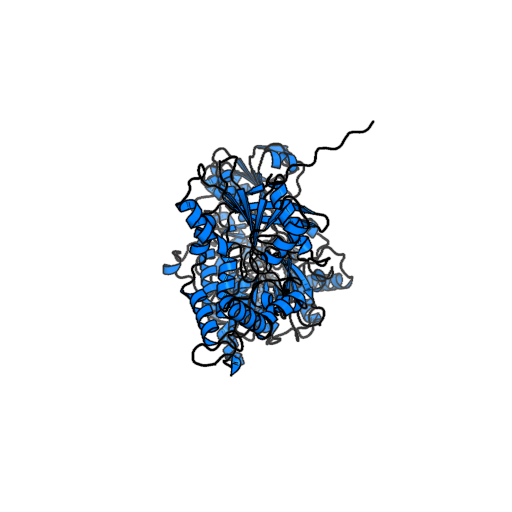.283 1.00 90.25 458 SER A N 1
ATOM 3634 C CA . SER A 1 458 ? -24.432 2.194 21.327 1.00 90.25 458 SER A CA 1
ATOM 3635 C C . SER A 1 458 ? -24.583 3.606 20.768 1.00 90.25 458 SER A C 1
ATOM 3637 O O . SER A 1 458 ? -25.400 3.858 19.889 1.00 90.25 458 SER A O 1
ATOM 3639 N N . THR A 1 459 ? -23.739 4.521 21.230 1.00 95.94 459 THR A N 1
ATOM 3640 C CA . THR A 1 459 ? -23.520 5.848 20.646 1.00 95.94 459 THR A CA 1
ATOM 3641 C C . THR A 1 459 ? -22.085 5.946 20.140 1.00 95.94 459 THR A C 1
ATOM 3643 O O . THR A 1 459 ? -21.142 5.570 20.838 1.00 95.94 459 THR A O 1
ATOM 3646 N N . VAL A 1 460 ? -21.905 6.445 18.915 1.00 98.12 460 VAL A N 1
ATOM 3647 C CA . VAL A 1 460 ? -20.590 6.511 18.264 1.00 98.12 460 VAL A CA 1
ATOM 3648 C C . VAL A 1 460 ? -20.199 7.959 18.004 1.00 98.12 460 VAL A C 1
ATOM 3650 O O . VAL A 1 460 ? -20.897 8.701 17.318 1.00 98.12 460 VAL A O 1
ATOM 3653 N N . THR A 1 461 ? -19.034 8.359 18.493 1.00 98.56 461 THR A N 1
ATOM 3654 C CA . THR A 1 461 ? -18.419 9.641 18.159 1.00 98.56 461 THR A CA 1
ATOM 3655 C C . THR A 1 461 ? -17.370 9.421 17.080 1.00 98.56 461 THR A C 1
ATOM 3657 O O . THR A 1 461 ? -16.471 8.598 17.229 1.00 98.56 461 THR A O 1
ATOM 3660 N N . VAL A 1 462 ? -17.471 10.152 15.974 1.00 98.31 462 VAL A N 1
ATOM 3661 C CA . VAL A 1 462 ? -16.524 10.101 14.857 1.00 98.31 462 VAL A CA 1
ATOM 3662 C C . VAL A 1 462 ? -15.750 11.409 14.830 1.00 98.31 462 VAL A C 1
ATOM 3664 O O . VAL A 1 462 ? -16.339 12.474 14.667 1.00 98.31 462 VAL A O 1
ATOM 3667 N N . LEU A 1 463 ? -14.429 11.341 14.969 1.00 97.19 463 LEU A N 1
ATOM 3668 C CA . LEU A 1 463 ? -13.555 12.508 14.894 1.00 97.19 463 LEU A CA 1
ATOM 3669 C C . LEU A 1 463 ? -12.943 12.619 13.496 1.00 97.19 463 LEU A C 1
ATOM 3671 O O . LEU A 1 463 ? -12.062 11.838 13.140 1.00 97.19 463 LEU A O 1
ATOM 3675 N N . GLY A 1 464 ? -13.360 13.620 12.726 1.00 93.75 464 GLY A N 1
ATOM 3676 C CA . GLY A 1 464 ? -12.828 13.908 11.395 1.00 93.75 464 GLY A CA 1
ATOM 3677 C C . GLY A 1 464 ? -13.876 14.491 10.450 1.00 93.75 464 GLY A C 1
ATOM 3678 O O . GLY A 1 464 ? -15.070 14.286 10.622 1.00 93.75 464 GLY A O 1
ATOM 3679 N N . GLY A 1 465 ? -13.419 15.221 9.429 1.00 91.62 465 GLY A N 1
ATOM 3680 C CA . GLY A 1 465 ? -14.276 15.805 8.386 1.00 91.62 465 GLY A CA 1
ATOM 3681 C C . GLY A 1 465 ? -14.047 15.227 6.986 1.00 91.62 465 GLY A C 1
ATOM 3682 O O . GLY A 1 465 ? -14.550 15.793 6.021 1.00 91.62 465 GLY A O 1
ATOM 3683 N N . SER A 1 466 ? -13.251 14.161 6.868 1.00 91.06 466 SER A N 1
ATOM 3684 C CA . SER A 1 466 ? -12.844 13.520 5.608 1.00 91.06 466 SER A CA 1
ATOM 3685 C C . SER A 1 466 ? -13.869 12.494 5.110 1.00 91.06 466 SER A C 1
ATOM 3687 O O . SER A 1 466 ? -14.793 12.135 5.840 1.00 91.06 466 SER A O 1
ATOM 3689 N N . LYS A 1 467 ? -13.679 11.964 3.891 1.00 92.25 467 LYS A N 1
ATOM 3690 C CA . LYS A 1 467 ? -14.535 10.903 3.326 1.00 92.25 467 LYS A CA 1
ATOM 3691 C C . LYS A 1 467 ? -14.660 9.694 4.262 1.00 92.25 467 LYS A C 1
ATOM 3693 O O . LYS A 1 467 ? -15.770 9.230 4.482 1.00 92.25 467 LYS A O 1
ATOM 3698 N N . SER A 1 468 ? -13.569 9.262 4.906 1.00 93.69 468 SER A N 1
ATOM 3699 C CA . SER A 1 468 ? -13.618 8.163 5.886 1.00 93.69 468 SER A CA 1
ATOM 3700 C C . SER A 1 468 ? -14.551 8.461 7.065 1.00 93.69 468 SER A C 1
ATOM 3702 O O . SER A 1 468 ? -15.214 7.561 7.568 1.00 93.69 468 SER A O 1
ATOM 3704 N N . ALA A 1 469 ? -14.615 9.719 7.517 1.00 95.50 469 ALA A N 1
ATOM 3705 C CA . ALA A 1 469 ? -15.514 10.116 8.599 1.00 95.50 469 ALA A CA 1
ATOM 3706 C C . ALA A 1 469 ? -16.984 10.054 8.158 1.00 95.50 469 ALA A C 1
ATOM 3708 O O . ALA A 1 469 ? -17.838 9.618 8.927 1.00 95.50 469 ALA A O 1
ATOM 3709 N N . TRP A 1 470 ? -17.263 10.453 6.912 1.00 96.00 470 TRP A N 1
ATOM 3710 C CA . TRP A 1 470 ? -18.590 10.329 6.309 1.00 96.00 470 TRP A CA 1
ATOM 3711 C C . TRP A 1 470 ? -19.003 8.862 6.172 1.00 96.00 470 TRP A C 1
ATOM 3713 O O . TRP A 1 470 ? -20.139 8.538 6.495 1.00 96.00 470 TRP A O 1
ATOM 3723 N N . ASP A 1 471 ? -18.087 7.981 5.766 1.00 95.75 471 ASP A N 1
ATOM 3724 C CA . ASP A 1 471 ? -18.363 6.548 5.607 1.00 95.75 471 ASP A CA 1
ATOM 3725 C C . ASP A 1 471 ? -18.713 5.878 6.934 1.00 95.75 471 ASP A C 1
ATOM 3727 O O . ASP A 1 471 ? -19.742 5.212 7.032 1.00 95.75 471 ASP A O 1
ATOM 3731 N N . VAL A 1 472 ? -17.923 6.123 7.985 1.00 96.38 472 VAL A N 1
ATOM 3732 C CA . VAL A 1 472 ? -18.221 5.610 9.332 1.00 96.38 472 VAL A CA 1
ATOM 3733 C C . VAL A 1 472 ? -19.549 6.175 9.846 1.00 96.38 472 VAL A C 1
ATOM 3735 O O . VAL A 1 472 ? -20.391 5.425 10.341 1.00 96.38 472 VAL A O 1
ATOM 3738 N N . ALA A 1 473 ? -19.770 7.487 9.706 1.00 96.94 473 ALA A N 1
ATOM 3739 C CA . ALA A 1 473 ? -21.003 8.121 10.164 1.00 96.94 473 ALA A CA 1
ATOM 3740 C C . ALA A 1 473 ? -22.236 7.579 9.426 1.00 96.94 473 ALA A C 1
ATOM 3742 O O . ALA A 1 473 ? -23.250 7.295 10.064 1.00 96.94 473 ALA A O 1
ATOM 3743 N N . TYR A 1 474 ? -22.157 7.401 8.105 1.00 96.62 474 TYR A N 1
ATOM 3744 C CA . TYR A 1 474 ? -23.234 6.822 7.306 1.00 96.62 474 TYR A CA 1
ATOM 3745 C C . TYR A 1 474 ? -23.491 5.361 7.687 1.00 96.62 474 TYR A C 1
ATOM 3747 O O . TYR A 1 474 ? -24.645 4.988 7.910 1.00 96.62 474 TYR A O 1
ATOM 3755 N N . ALA A 1 475 ? -22.440 4.546 7.817 1.00 95.75 475 ALA A N 1
ATOM 3756 C CA . ALA A 1 475 ? -22.565 3.129 8.146 1.00 95.75 475 ALA A CA 1
ATOM 3757 C C . ALA A 1 475 ? -23.267 2.908 9.497 1.00 95.75 475 ALA A C 1
ATOM 3759 O O . ALA A 1 475 ? -24.160 2.064 9.605 1.00 95.75 475 ALA A O 1
ATOM 3760 N N . CYS A 1 476 ? -22.938 3.712 10.511 1.00 96.50 476 CYS A N 1
ATOM 3761 C CA . CYS A 1 476 ? -23.607 3.660 11.811 1.00 96.50 476 CYS A CA 1
ATOM 3762 C C . CYS A 1 476 ? -25.036 4.238 11.752 1.00 96.50 476 CYS A C 1
ATOM 3764 O O . CYS A 1 476 ? -26.004 3.577 12.140 1.00 96.50 476 CYS A O 1
ATOM 3766 N N . ALA A 1 477 ? -25.206 5.453 11.220 1.00 96.50 477 ALA A N 1
ATOM 3767 C CA . ALA A 1 477 ? -26.489 6.159 11.271 1.00 96.50 477 ALA A CA 1
ATOM 3768 C C . ALA A 1 477 ? -27.580 5.521 10.397 1.00 96.50 477 ALA A C 1
ATOM 3770 O O . ALA A 1 477 ? -28.755 5.524 10.776 1.00 96.50 477 ALA A O 1
ATOM 3771 N N . SER A 1 478 ? -27.214 4.930 9.254 1.00 95.62 478 SER A N 1
ATOM 3772 C CA . SER A 1 478 ? -28.146 4.173 8.403 1.00 95.62 478 SER A CA 1
ATOM 3773 C C . SER A 1 478 ? -28.728 2.944 9.118 1.00 95.62 478 SER A C 1
ATOM 3775 O O . SER A 1 478 ? -29.848 2.530 8.819 1.00 95.62 478 SER A O 1
ATOM 3777 N N . ARG A 1 479 ? -28.028 2.423 10.135 1.00 95.06 479 ARG A N 1
ATOM 3778 C CA . ARG A 1 479 ? -28.453 1.303 10.994 1.00 95.06 479 ARG A CA 1
ATOM 3779 C C . ARG A 1 479 ? -29.133 1.750 12.295 1.00 95.06 479 ARG A C 1
ATOM 3781 O O . ARG A 1 479 ? -29.465 0.915 13.134 1.00 95.06 479 ARG A O 1
ATOM 3788 N N . ASN A 1 480 ? -29.445 3.044 12.414 1.00 95.25 480 ASN A N 1
ATOM 3789 C CA . ASN A 1 480 ? -30.050 3.691 13.586 1.00 95.25 480 ASN A CA 1
ATOM 3790 C C . ASN A 1 480 ? -29.167 3.698 14.843 1.00 95.25 480 ASN A C 1
ATOM 3792 O O . ASN A 1 480 ? -29.697 3.740 15.950 1.00 95.25 480 ASN A O 1
ATOM 3796 N N . VAL A 1 481 ? -27.844 3.695 14.678 1.00 96.75 481 VAL A N 1
ATOM 3797 C CA . VAL A 1 481 ? -26.907 4.003 15.766 1.00 96.75 481 VAL A CA 1
ATOM 3798 C C . VAL A 1 481 ? -26.708 5.524 15.811 1.00 96.75 481 VAL A C 1
ATOM 3800 O O . VAL A 1 481 ? -26.345 6.098 14.780 1.00 96.75 481 VAL A O 1
ATOM 3803 N N . PRO A 1 482 ? -26.964 6.207 16.943 1.00 96.75 482 PRO A N 1
ATOM 3804 C CA . PRO A 1 482 ? -26.703 7.638 17.081 1.00 96.75 482 PRO A CA 1
ATOM 3805 C C . PRO A 1 482 ? -25.228 7.987 16.851 1.00 96.75 482 PRO A C 1
ATOM 3807 O O . PRO A 1 482 ? -24.335 7.351 17.417 1.00 96.75 482 PRO A O 1
ATOM 3810 N N . VAL A 1 483 ? -24.974 9.028 16.049 1.00 98.31 483 VAL A N 1
ATOM 3811 C CA . VAL A 1 483 ? -23.612 9.477 15.726 1.00 98.31 483 VAL A CA 1
ATOM 3812 C C . VAL A 1 483 ? -23.380 10.934 16.123 1.00 98.31 483 VAL A C 1
ATOM 3814 O O . VAL A 1 483 ? -24.138 11.822 15.731 1.00 98.31 483 VAL A O 1
ATOM 3817 N N . ASN A 1 484 ? -22.273 11.196 16.817 1.00 98.50 484 ASN A N 1
ATOM 3818 C CA . ASN A 1 484 ? -21.702 12.533 16.973 1.00 98.50 484 ASN A CA 1
ATOM 3819 C C . ASN A 1 484 ? -20.527 12.696 16.000 1.00 98.50 484 ASN A C 1
ATOM 3821 O O . ASN A 1 484 ? -19.474 12.095 16.190 1.00 98.50 484 ASN A O 1
ATOM 3825 N N . LEU A 1 485 ? -20.684 13.506 14.955 1.00 98.50 485 LEU A N 1
ATOM 3826 C CA . LEU A 1 485 ? -19.618 13.804 14.001 1.00 98.50 485 LEU A CA 1
ATOM 3827 C C . LEU A 1 485 ? -18.882 15.075 14.435 1.00 98.50 485 LEU A C 1
ATOM 3829 O O . LEU A 1 485 ? -19.405 16.179 14.298 1.00 98.50 485 LEU A O 1
ATOM 3833 N N . VAL A 1 486 ? -17.667 14.919 14.951 1.00 98.06 486 VAL A N 1
ATOM 3834 C CA . VAL A 1 486 ? -16.835 16.010 15.467 1.00 98.06 486 VAL A CA 1
ATOM 3835 C C . VAL A 1 486 ? -15.815 16.427 14.411 1.00 98.06 486 VAL A C 1
ATOM 3837 O O . VAL A 1 486 ? -14.952 15.648 14.000 1.00 98.06 486 VAL A O 1
ATOM 3840 N N . ILE A 1 487 ? -15.885 17.687 13.987 1.00 95.44 487 ILE A N 1
ATOM 3841 C CA . ILE A 1 487 ? -14.954 18.308 13.046 1.00 95.44 487 ILE A CA 1
ATOM 3842 C C . ILE A 1 487 ? -14.231 19.437 13.771 1.00 95.44 487 ILE A C 1
ATOM 3844 O O . ILE A 1 487 ? -14.846 20.393 14.233 1.00 95.44 487 ILE A O 1
ATOM 3848 N N . ARG A 1 488 ? -12.902 19.346 13.822 1.00 91.81 488 ARG A N 1
ATOM 3849 C CA . ARG A 1 488 ? -12.052 20.314 14.523 1.00 91.81 488 ARG A CA 1
ATOM 3850 C C . ARG A 1 488 ? -12.311 21.752 14.073 1.00 91.81 488 ARG A C 1
ATOM 3852 O O . ARG A 1 488 ? -12.179 22.067 12.885 1.00 91.81 488 ARG A O 1
ATOM 3859 N N . SER A 1 489 ? -12.580 22.638 15.030 1.00 90.38 489 SER A N 1
ATOM 3860 C CA . SER A 1 489 ? -12.586 24.089 14.813 1.00 90.38 489 SER A CA 1
ATOM 3861 C C . SER A 1 489 ? -11.210 24.575 14.370 1.00 90.38 489 SER A C 1
ATOM 3863 O O . SER A 1 489 ? -11.123 25.288 13.369 1.00 90.38 489 SER A O 1
ATOM 3865 N N . SER A 1 490 ? -10.154 24.095 15.038 1.00 86.81 490 SER A N 1
ATOM 3866 C CA . SER A 1 490 ? -8.750 24.392 14.728 1.00 86.81 490 SER A CA 1
ATOM 3867 C C . SER A 1 490 ? -8.245 23.811 13.401 1.00 86.81 490 SER A C 1
ATOM 3869 O O . SER A 1 490 ? -7.148 24.144 12.969 1.00 86.81 490 SER A O 1
ATOM 3871 N N . GLY A 1 491 ? -9.001 22.913 12.758 1.00 83.56 491 GLY A N 1
ATOM 3872 C CA . GLY A 1 491 ? -8.589 22.236 11.529 1.00 83.56 491 GLY A CA 1
ATOM 3873 C C . GLY A 1 491 ? -9.025 22.941 10.240 1.00 83.56 491 GLY A C 1
ATOM 3874 O O . GLY A 1 491 ? -9.584 24.034 10.241 1.00 83.56 491 GLY A O 1
ATOM 3875 N N . GLN A 1 492 ? -8.836 22.243 9.119 1.00 80.94 492 GLN A N 1
ATOM 3876 C CA . GLN A 1 492 ? -9.258 22.659 7.767 1.00 80.94 492 GLN A CA 1
ATOM 3877 C C . GLN A 1 492 ? -10.781 22.722 7.579 1.00 80.94 492 GLN A C 1
ATOM 3879 O O . GLN A 1 492 ? -11.282 23.343 6.645 1.00 80.94 492 GLN A O 1
ATOM 3884 N N . GLY A 1 493 ? -11.530 22.098 8.488 1.00 87.31 493 GLY A N 1
ATOM 3885 C CA . GLY A 1 493 ? -12.971 21.934 8.370 1.00 87.31 493 GLY A CA 1
ATOM 3886 C C . GLY A 1 493 ? -13.368 20.706 7.537 1.00 87.31 493 GLY A C 1
ATOM 3887 O O . GLY A 1 493 ? -12.570 19.776 7.387 1.00 87.31 493 GLY A O 1
ATOM 3888 N N . PRO A 1 494 ? -14.621 20.668 7.057 1.00 90.31 494 PRO A N 1
ATOM 3889 C CA . PRO A 1 494 ? -15.149 19.561 6.264 1.00 90.31 494 PRO A CA 1
ATOM 3890 C C . PRO A 1 494 ? -14.448 19.429 4.907 1.00 90.31 494 PRO A C 1
ATOM 3892 O O . PRO A 1 494 ? -14.111 20.429 4.270 1.00 90.31 494 PRO A O 1
ATOM 3895 N N . THR A 1 495 ? -14.273 18.190 4.449 1.00 90.25 495 THR A N 1
ATOM 3896 C CA . THR A 1 495 ? -13.778 17.878 3.102 1.00 90.25 495 THR A CA 1
ATOM 3897 C C . THR A 1 495 ? -14.799 18.290 2.043 1.00 90.25 495 THR A C 1
ATOM 3899 O O . THR A 1 495 ? -16.000 18.342 2.314 1.00 90.25 495 THR A O 1
ATOM 3902 N N . TRP A 1 496 ? -14.342 18.542 0.815 1.00 91.75 496 TRP A N 1
ATOM 3903 C CA . TRP A 1 496 ? -15.263 18.717 -0.306 1.00 91.75 496 TRP A CA 1
ATOM 3904 C C . TRP A 1 496 ? -16.005 17.412 -0.588 1.00 91.75 496 TRP A C 1
ATOM 3906 O O . TRP A 1 496 ? -15.370 16.376 -0.757 1.00 91.75 496 TRP A O 1
ATOM 3916 N N . MET A 1 497 ? -17.333 17.469 -0.670 1.00 92.88 497 MET A N 1
ATOM 3917 C CA . MET A 1 497 ? -18.166 16.367 -1.149 1.00 92.88 497 MET A CA 1
ATOM 3918 C C . MET A 1 497 ? -18.996 16.842 -2.338 1.00 92.88 497 MET A C 1
ATOM 3920 O O . MET A 1 497 ? -19.474 17.976 -2.343 1.00 92.88 497 MET A O 1
ATOM 3924 N N . ALA A 1 498 ? -19.166 15.981 -3.335 1.00 92.19 498 ALA A N 1
ATOM 3925 C CA . ALA A 1 498 ? -19.992 16.256 -4.506 1.00 92.19 498 ALA A CA 1
ATOM 3926 C C . ALA A 1 498 ? -20.766 15.001 -4.940 1.00 92.19 498 ALA A C 1
ATOM 3928 O O . ALA A 1 498 ? -20.316 13.883 -4.677 1.00 92.19 498 ALA A O 1
ATOM 3929 N N . PRO A 1 499 ? -21.917 15.140 -5.617 1.00 91.75 499 PRO A N 1
ATOM 3930 C CA . PRO A 1 499 ? -22.496 14.025 -6.360 1.00 91.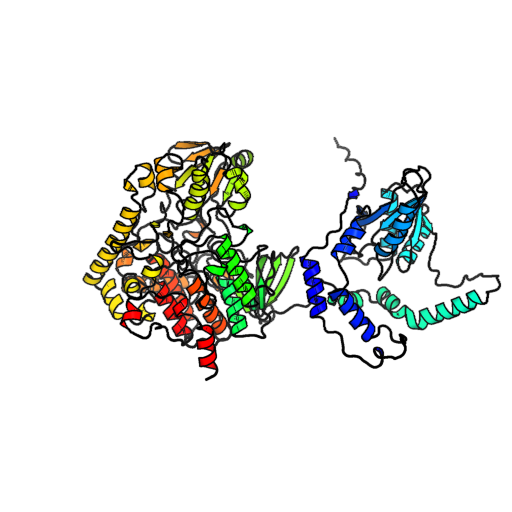75 499 PRO A CA 1
ATOM 3931 C C . PRO A 1 499 ? -21.595 13.623 -7.550 1.00 91.75 499 PRO A C 1
ATOM 3933 O O . PRO A 1 499 ? -20.767 14.427 -7.984 1.00 91.75 499 PRO A O 1
ATOM 3936 N N . PRO A 1 500 ? -21.783 12.425 -8.137 1.00 91.62 500 PRO A N 1
ATOM 3937 C CA . PRO A 1 500 ? -20.984 11.969 -9.285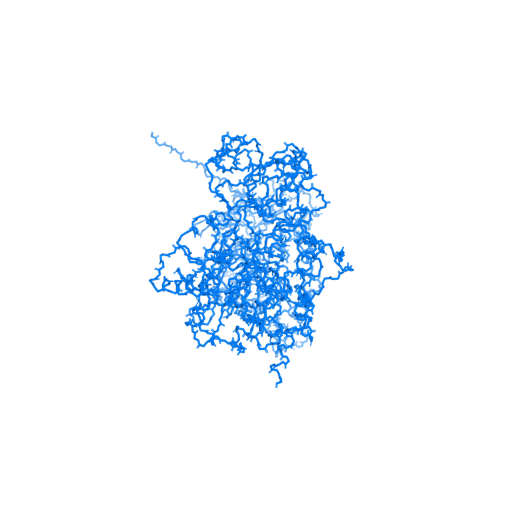 1.00 91.62 500 PRO A CA 1
ATOM 3938 C C . PRO A 1 500 ? -21.146 12.834 -10.546 1.00 91.62 500 PRO A C 1
ATOM 3940 O O . PRO A 1 500 ? -20.260 12.893 -11.398 1.00 91.62 500 PRO A O 1
ATOM 3943 N N . TYR A 1 501 ? -22.281 13.529 -10.665 1.00 91.81 501 TYR A N 1
ATOM 3944 C CA . TYR A 1 501 ? -22.593 14.425 -11.776 1.00 91.81 501 TYR A CA 1
ATOM 3945 C C . TYR A 1 501 ? -22.694 15.864 -11.278 1.00 91.81 501 TYR A C 1
ATOM 3947 O O . TYR A 1 501 ? -23.554 16.185 -10.459 1.00 91.81 501 TYR A O 1
ATOM 3955 N N . VAL A 1 502 ? -21.831 16.727 -11.805 1.00 88.12 502 VAL A N 1
ATOM 3956 C CA . VAL A 1 502 ? -21.693 18.135 -11.412 1.00 88.12 502 VAL A CA 1
ATOM 3957 C C . VAL A 1 502 ? -21.850 19.057 -12.616 1.00 88.12 502 VAL A C 1
ATOM 3959 O O . VAL A 1 502 ? -21.898 18.605 -13.760 1.00 88.12 502 VAL A O 1
ATOM 3962 N N . THR A 1 503 ? -21.845 20.364 -12.374 1.00 84.44 503 THR A N 1
ATOM 3963 C CA . THR A 1 503 ? -22.077 21.456 -13.328 1.00 84.44 503 THR A CA 1
ATOM 3964 C C . THR A 1 503 ? -23.517 21.503 -13.857 1.00 84.44 503 THR A C 1
ATOM 3966 O O . THR A 1 503 ? -24.217 20.485 -13.862 1.00 84.44 503 THR A O 1
ATOM 3969 N N . PRO A 1 504 ? -23.957 22.645 -14.423 1.00 80.81 504 PRO A N 1
ATOM 3970 C CA . PRO A 1 504 ? -25.293 22.762 -15.011 1.00 80.81 504 PRO A CA 1
ATOM 3971 C C . PRO A 1 504 ? -25.592 21.750 -16.130 1.00 80.81 504 PRO A C 1
ATOM 3973 O O . PRO A 1 504 ? -26.754 21.457 -16.398 1.00 80.81 504 PRO A O 1
ATOM 3976 N N . VAL A 1 505 ? -24.558 21.192 -16.773 1.00 84.94 505 VAL A N 1
ATOM 3977 C CA . VAL A 1 505 ? -24.689 20.179 -17.835 1.00 84.94 505 VAL A CA 1
ATOM 3978 C C . VAL A 1 505 ? -24.614 18.734 -17.322 1.00 84.94 505 VAL A C 1
ATOM 3980 O O . VAL A 1 505 ? -24.576 17.815 -18.135 1.00 84.94 505 VAL A O 1
ATOM 3983 N N . LYS A 1 506 ? -24.599 18.512 -15.997 1.00 86.69 506 LYS A N 1
ATOM 3984 C CA . LYS A 1 506 ? -24.511 17.182 -15.358 1.00 86.69 506 LYS A CA 1
ATOM 3985 C C . LYS A 1 506 ? -23.353 16.341 -15.904 1.00 86.69 506 LYS A C 1
ATOM 3987 O O . LYS A 1 506 ? -23.516 15.179 -16.269 1.00 86.69 506 LYS A O 1
ATOM 3992 N N . ALA A 1 507 ? -22.175 16.944 -15.984 1.00 87.50 507 ALA A N 1
ATOM 3993 C CA . ALA A 1 507 ? -20.965 16.250 -16.382 1.00 87.50 507 ALA A CA 1
ATOM 3994 C C . ALA A 1 507 ? -20.510 15.281 -15.284 1.00 87.50 507 ALA A C 1
ATOM 3996 O O . ALA A 1 507 ? -20.464 15.640 -14.108 1.00 87.50 507 ALA A O 1
ATOM 3997 N N . TRP A 1 508 ? -20.138 14.067 -15.685 1.00 92.00 508 TRP A N 1
ATOM 3998 C CA . TRP A 1 508 ? -19.522 13.076 -14.805 1.00 92.00 508 TRP A CA 1
ATOM 3999 C C . TRP A 1 508 ? -18.157 13.588 -14.323 1.00 92.00 508 TRP A C 1
ATOM 4001 O O . TRP A 1 508 ? -17.254 13.782 -15.138 1.00 92.00 508 TRP A O 1
ATOM 4011 N N . LEU A 1 509 ? -18.032 13.836 -13.017 1.00 90.38 509 LEU A N 1
ATOM 4012 C CA . LEU A 1 509 ? -16.913 14.538 -12.385 1.00 90.38 509 LEU A CA 1
ATOM 4013 C C . LEU A 1 509 ? -15.546 13.911 -12.692 1.00 90.38 509 LEU A C 1
ATOM 4015 O O . LEU A 1 509 ? -14.614 14.626 -13.053 1.00 90.38 509 LEU A O 1
ATOM 4019 N N . GLU A 1 510 ? -15.424 12.591 -12.590 1.00 91.19 510 GLU A N 1
ATOM 4020 C CA . GLU A 1 510 ? -14.169 11.876 -12.827 1.00 91.19 510 GLU A CA 1
ATOM 4021 C C . GLU A 1 510 ? -13.713 12.064 -14.279 1.00 91.19 510 GLU A C 1
ATOM 4023 O O . GLU A 1 510 ? -12.621 12.568 -14.523 1.00 91.19 510 GLU A O 1
ATOM 4028 N N . LYS A 1 511 ? -14.594 11.808 -15.256 1.00 92.31 511 LYS A N 1
ATOM 4029 C CA . LYS A 1 511 ? -14.286 12.053 -16.676 1.00 92.31 511 LYS A CA 1
ATOM 4030 C C . LYS A 1 511 ? -14.078 13.532 -16.990 1.00 92.31 511 LYS A C 1
ATOM 4032 O O . LYS A 1 511 ? -13.378 13.863 -17.942 1.00 92.31 511 LYS A O 1
ATOM 4037 N N . LEU A 1 512 ? -14.707 14.434 -16.241 1.00 90.88 512 LEU A N 1
ATOM 4038 C CA . LEU A 1 512 ? -14.574 15.872 -16.433 1.00 90.88 512 LEU A CA 1
ATOM 4039 C C . LEU A 1 512 ? -13.126 16.311 -16.168 1.00 90.88 512 LEU A C 1
ATOM 4041 O O . LEU A 1 512 ? -12.523 16.952 -17.025 1.00 90.88 512 LEU A O 1
ATOM 4045 N N . VAL A 1 513 ? -12.530 15.915 -15.040 1.00 90.62 513 VAL A N 1
ATOM 4046 C CA . VAL A 1 513 ? -11.156 16.332 -14.695 1.00 90.62 513 VAL A CA 1
ATOM 4047 C C . VAL A 1 513 ? -10.080 15.716 -15.598 1.00 90.62 513 VAL A C 1
ATOM 4049 O O . VAL A 1 513 ? -8.972 16.245 -15.667 1.00 90.62 513 VAL A O 1
ATOM 4052 N N . HIS A 1 514 ? -10.409 14.647 -16.330 1.00 94.12 514 HIS A N 1
ATOM 4053 C CA . HIS A 1 514 ? -9.539 14.028 -17.334 1.00 94.12 514 HIS A CA 1
ATOM 4054 C C . HIS A 1 514 ? -9.669 14.631 -18.734 1.00 94.12 514 HIS A C 1
ATOM 4056 O O . HIS A 1 514 ? -9.137 14.073 -19.689 1.00 94.12 514 HIS A O 1
ATOM 4062 N N . ARG A 1 515 ? -10.355 15.765 -18.905 1.00 94.69 515 ARG A N 1
ATOM 4063 C CA . ARG A 1 515 ? -10.370 16.493 -20.184 1.00 94.69 515 ARG A CA 1
ATOM 4064 C C . ARG A 1 515 ? -9.258 17.521 -20.213 1.00 94.69 515 ARG A C 1
ATOM 4066 O O . ARG A 1 515 ? -9.202 18.402 -19.354 1.00 94.69 515 ARG A O 1
ATOM 4073 N N . ARG A 1 516 ? -8.420 17.472 -21.246 1.00 93.88 516 ARG A N 1
ATOM 4074 C CA . ARG A 1 516 ? -7.233 18.327 -21.379 1.00 93.88 516 ARG A CA 1
ATOM 4075 C C . ARG A 1 516 ? -7.557 19.817 -21.244 1.00 93.88 516 ARG A C 1
ATOM 4077 O O . ARG A 1 516 ? -6.859 20.510 -20.506 1.00 93.88 516 ARG A O 1
ATOM 4084 N N . PHE A 1 517 ? -8.657 20.291 -21.839 1.00 93.12 517 PHE A N 1
ATOM 4085 C CA . PHE A 1 517 ? -9.052 21.702 -21.734 1.00 93.12 517 PHE A CA 1
ATOM 4086 C C . PHE A 1 517 ? -9.298 22.170 -20.289 1.00 93.12 517 PHE A C 1
ATOM 4088 O O . PHE A 1 517 ? -9.043 23.329 -19.965 1.00 93.12 517 PHE A O 1
ATOM 4095 N N . LEU A 1 518 ? -9.776 21.288 -19.402 1.00 92.38 518 LEU A N 1
ATOM 4096 C CA . LEU A 1 518 ? -10.013 21.639 -18.000 1.00 92.38 518 LEU A CA 1
ATOM 4097 C C . LEU A 1 518 ? -8.733 21.695 -17.186 1.00 92.38 518 LEU A C 1
ATOM 4099 O O . LEU A 1 518 ? -8.637 22.495 -16.255 1.00 92.38 518 LEU A O 1
ATOM 4103 N N . THR A 1 519 ? -7.725 20.922 -17.575 1.00 93.12 519 THR A N 1
ATOM 4104 C CA . THR A 1 519 ? -6.397 20.995 -16.958 1.00 93.12 519 THR A CA 1
ATOM 4105 C C . THR A 1 519 ? -5.779 22.384 -17.137 1.00 93.12 519 THR A C 1
ATOM 4107 O O . THR A 1 519 ? -5.018 22.830 -16.287 1.00 93.12 519 THR A O 1
ATOM 4110 N N . TRP A 1 520 ? -6.148 23.124 -18.193 1.00 95.19 520 TRP A N 1
ATOM 4111 C CA . TRP A 1 520 ? -5.660 24.486 -18.440 1.00 95.19 520 TRP A CA 1
ATOM 4112 C C . TRP A 1 520 ? -6.184 25.500 -17.423 1.00 95.19 520 TRP A C 1
ATOM 4114 O O . TRP A 1 520 ? -5.541 26.520 -17.181 1.00 95.19 520 TRP A O 1
ATOM 4124 N N . LEU A 1 521 ? -7.334 25.221 -16.806 1.00 94.69 521 LEU A N 1
ATOM 4125 C CA . LEU A 1 521 ? -7.948 26.065 -15.778 1.00 94.69 521 LEU A CA 1
ATOM 4126 C C . LEU A 1 521 ? -7.360 25.799 -14.380 1.00 94.69 521 LEU A C 1
ATOM 4128 O O . LEU A 1 521 ? -7.614 26.568 -13.451 1.00 94.69 521 LEU A O 1
ATOM 4132 N N . SER A 1 522 ? -6.530 24.762 -14.227 1.00 93.94 522 SER A N 1
ATOM 4133 C CA . SER A 1 522 ? -5.712 24.514 -13.037 1.00 93.94 522 SER A CA 1
ATOM 4134 C C . SER A 1 522 ? -4.286 25.029 -13.269 1.00 93.94 522 SER A C 1
ATOM 4136 O O . SER A 1 522 ? -3.701 24.753 -14.318 1.00 93.94 522 SER A O 1
ATOM 4138 N N . PRO A 1 523 ? -3.687 25.781 -12.326 1.00 95.50 523 PRO A N 1
ATOM 4139 C CA . PRO A 1 523 ? -2.238 25.960 -12.316 1.00 95.50 523 PRO A CA 1
ATOM 4140 C C . PRO A 1 523 ? -1.575 24.580 -12.271 1.00 95.50 523 PRO A C 1
ATOM 4142 O O . PRO A 1 523 ? -2.034 23.747 -11.498 1.00 95.50 523 PRO A O 1
ATOM 4145 N N . CYS A 1 524 ? -0.531 24.345 -13.067 1.00 95.81 524 CYS A N 1
ATOM 4146 C CA . CYS A 1 524 ? 0.150 23.052 -13.168 1.00 95.81 524 CYS A CA 1
ATOM 4147 C C . CYS A 1 524 ? 1.605 23.264 -13.607 1.00 95.81 524 CYS A C 1
ATOM 4149 O O . CYS A 1 524 ? 1.848 23.678 -14.741 1.00 95.81 524 CYS A O 1
ATOM 4151 N N . ILE A 1 525 ? 2.577 22.998 -12.727 1.00 96.56 525 ILE A N 1
ATOM 4152 C CA . ILE A 1 525 ? 3.996 23.299 -13.004 1.00 96.56 525 ILE A CA 1
ATOM 4153 C C . ILE A 1 525 ? 4.605 22.414 -14.105 1.00 96.56 525 ILE A C 1
ATOM 4155 O O . ILE A 1 525 ? 5.503 22.855 -14.817 1.00 96.56 525 ILE A O 1
ATOM 4159 N N . TRP A 1 526 ? 4.058 21.212 -14.304 1.00 95.88 526 TRP A N 1
ATOM 4160 C CA . TRP A 1 526 ? 4.370 20.311 -15.422 1.00 95.88 526 TRP A CA 1
ATOM 4161 C C . TRP A 1 526 ? 3.334 20.403 -16.558 1.00 95.88 526 TRP A C 1
ATOM 4163 O O . TRP A 1 526 ? 3.258 19.525 -17.411 1.00 95.88 526 TRP A O 1
ATOM 4173 N N . GLY A 1 527 ? 2.516 21.461 -16.584 1.00 94.94 527 GLY A N 1
ATOM 4174 C CA . GLY A 1 527 ? 1.424 21.614 -17.547 1.00 94.94 527 GLY A CA 1
ATOM 4175 C C . GLY A 1 527 ? 1.893 21.687 -19.000 1.00 94.94 527 GLY A C 1
ATOM 4176 O O . GLY A 1 527 ? 1.164 21.272 -19.893 1.00 94.94 527 GLY A O 1
ATOM 4177 N N . ASP A 1 528 ? 3.120 22.150 -19.238 1.00 93.75 528 ASP A N 1
ATOM 4178 C CA . ASP A 1 528 ? 3.701 22.271 -20.583 1.00 93.75 528 ASP A CA 1
ATOM 4179 C C . ASP A 1 528 ? 3.875 20.903 -21.265 1.00 93.75 528 ASP A C 1
ATOM 4181 O O . ASP A 1 528 ? 4.007 20.810 -22.488 1.00 93.75 528 ASP A O 1
ATOM 4185 N N . GLU A 1 529 ? 3.820 19.814 -20.492 1.00 94.88 529 GLU A N 1
ATOM 4186 C CA . GLU A 1 529 ? 3.963 18.457 -21.010 1.00 94.88 529 GLU A CA 1
ATOM 4187 C C . GLU A 1 529 ? 2.815 18.037 -21.930 1.00 94.88 529 GLU A C 1
ATOM 4189 O O . GLU A 1 529 ? 2.971 17.173 -22.792 1.00 94.88 529 GLU A O 1
ATOM 4194 N N . ASP A 1 530 ? 1.699 18.738 -21.853 1.00 91.62 530 ASP A N 1
ATOM 4195 C CA . ASP A 1 530 ? 0.509 18.494 -22.649 1.00 91.62 530 ASP A CA 1
ATOM 4196 C C . ASP A 1 530 ? 0.577 19.183 -24.049 1.00 91.62 530 ASP A C 1
ATOM 4198 O O . ASP A 1 530 ? -0.213 18.879 -24.950 1.00 91.62 530 ASP A O 1
ATOM 4202 N N . GLY A 1 531 ? 1.544 20.096 -24.250 1.00 91.94 531 GLY A N 1
ATOM 4203 C CA . GLY A 1 531 ? 1.772 20.848 -25.491 1.00 91.94 531 GLY A CA 1
ATOM 4204 C C . GLY A 1 531 ? 0.929 22.120 -25.689 1.00 91.94 531 GLY A C 1
ATOM 4205 O O . GLY A 1 531 ? 0.858 22.612 -26.813 1.00 91.94 531 GLY A O 1
ATOM 4206 N N . PHE A 1 532 ? 0.283 22.637 -24.639 1.00 93.25 532 PHE A N 1
ATOM 4207 C CA . PHE A 1 532 ? -0.548 23.855 -24.630 1.00 93.25 532 PHE A CA 1
ATOM 4208 C C . PHE A 1 532 ? -0.063 24.882 -23.586 1.00 93.25 532 PHE A C 1
ATOM 4210 O O . PHE A 1 532 ? -0.849 25.554 -22.909 1.00 93.25 532 PHE A O 1
ATOM 4217 N N . ASP A 1 533 ? 1.252 25.013 -23.443 1.00 93.25 533 ASP A N 1
ATOM 4218 C CA . ASP A 1 533 ? 1.935 25.962 -22.556 1.00 93.25 533 ASP A CA 1
ATOM 4219 C C . ASP A 1 533 ? 1.459 27.411 -22.770 1.00 93.25 533 ASP A C 1
ATOM 4221 O O . ASP A 1 533 ? 1.106 28.102 -21.816 1.00 93.25 533 ASP A O 1
ATOM 4225 N N . SER A 1 534 ? 1.327 27.853 -24.025 1.00 95.12 534 SER A N 1
ATOM 4226 C CA . SER A 1 534 ? 0.881 29.211 -24.373 1.00 95.12 534 SER A CA 1
ATOM 4227 C C . SER A 1 534 ? -0.519 29.530 -23.831 1.00 95.12 534 SER A C 1
ATOM 4229 O O . SER A 1 534 ? -0.771 30.638 -23.350 1.00 95.12 534 SER A O 1
ATOM 4231 N N . VAL A 1 535 ? -1.424 28.544 -23.846 1.00 95.31 535 VAL A N 1
ATOM 4232 C CA . VAL A 1 535 ? -2.788 28.685 -23.310 1.00 95.31 535 VAL A CA 1
ATOM 4233 C C . VAL A 1 535 ? -2.745 28.842 -21.791 1.00 95.31 535 VAL A C 1
ATOM 4235 O O . VAL A 1 535 ? -3.373 29.753 -21.247 1.00 95.31 535 VAL A O 1
ATOM 4238 N N . ARG A 1 536 ? -1.960 28.013 -21.090 1.00 95.00 536 ARG A N 1
ATOM 4239 C CA . ARG A 1 536 ? -1.786 28.135 -19.632 1.00 95.00 536 ARG A CA 1
ATOM 4240 C C . ARG A 1 536 ? -1.096 29.430 -19.231 1.00 95.00 536 ARG A C 1
ATOM 4242 O O . ARG A 1 536 ? -1.526 30.063 -18.269 1.00 95.00 536 ARG A O 1
ATOM 4249 N N . ASN A 1 537 ? -0.074 29.847 -19.972 1.00 95.69 537 ASN A N 1
ATOM 4250 C CA . ASN A 1 537 ? 0.638 31.099 -19.736 1.00 95.69 537 ASN A CA 1
ATOM 4251 C C . ASN A 1 537 ? -0.311 32.296 -19.857 1.00 95.69 537 ASN A C 1
ATOM 4253 O O . ASN A 1 537 ? -0.288 33.187 -19.008 1.00 95.69 537 ASN A O 1
ATOM 4257 N N . PHE A 1 538 ? -1.219 32.292 -20.837 1.00 97.00 538 PHE A N 1
ATOM 4258 C CA . PHE A 1 538 ? -2.277 33.297 -20.907 1.00 97.00 538 PHE A CA 1
ATOM 4259 C C . PHE A 1 538 ? -3.236 33.210 -19.709 1.00 97.00 538 PHE A C 1
ATOM 4261 O O . PHE A 1 538 ? -3.453 34.219 -19.032 1.00 97.00 538 PHE A O 1
ATOM 4268 N N . LEU A 1 539 ? -3.792 32.026 -19.425 1.00 97.31 539 LEU A N 1
ATOM 4269 C CA . LEU A 1 539 ? -4.817 31.830 -18.390 1.00 97.31 539 LEU A CA 1
ATOM 4270 C C . LEU A 1 539 ? -4.322 32.147 -16.975 1.00 97.31 539 LEU A C 1
ATOM 4272 O O . LEU A 1 539 ? -5.064 32.721 -16.185 1.00 97.31 539 LEU A O 1
ATOM 4276 N N . HIS A 1 540 ? -3.074 31.827 -16.641 1.00 96.62 540 HIS A N 1
ATOM 4277 C CA . HIS A 1 540 ? -2.549 32.038 -15.289 1.00 96.62 540 HIS A CA 1
ATOM 4278 C C . HIS A 1 540 ? -1.610 33.242 -15.181 1.00 96.62 540 HIS A C 1
ATOM 4280 O O . HIS A 1 540 ? -1.597 33.919 -14.147 1.00 96.62 540 HIS A O 1
ATOM 4286 N N . GLY A 1 541 ? -0.874 33.567 -16.246 1.00 95.00 541 GLY A N 1
ATOM 4287 C CA . GLY A 1 541 ? 0.093 34.666 -16.279 1.00 95.00 541 GLY A CA 1
ATOM 4288 C C . GLY A 1 541 ? -0.532 36.038 -16.546 1.00 95.00 541 GLY A C 1
ATOM 4289 O O . GLY A 1 541 ? -0.107 37.032 -15.948 1.00 95.00 541 GLY A O 1
ATOM 4290 N N . SER A 1 542 ? -1.601 36.122 -17.347 1.00 95.94 542 SER A N 1
ATOM 4291 C CA . SER A 1 542 ? -2.271 37.400 -17.640 1.00 95.94 542 SER A CA 1
ATOM 4292 C C . SER A 1 542 ? -3.359 37.753 -16.617 1.00 95.94 542 SER A C 1
ATOM 4294 O O . SER A 1 542 ? -3.979 36.884 -16.004 1.00 95.94 542 SER A O 1
ATOM 4296 N N . TRP A 1 543 ? -3.626 39.050 -16.428 1.00 95.31 543 TRP A N 1
ATOM 4297 C CA . TRP A 1 543 ? -4.722 39.497 -15.558 1.00 95.31 543 TRP A CA 1
ATOM 4298 C C . TRP A 1 543 ? -6.093 39.026 -16.065 1.00 95.31 543 TRP A C 1
ATOM 4300 O O . TRP A 1 543 ? -6.890 38.526 -15.273 1.00 95.31 543 TRP A O 1
ATOM 4310 N N . LEU A 1 544 ? -6.345 39.137 -17.376 1.00 96.38 544 LEU A N 1
ATOM 4311 C CA . LEU A 1 544 ? -7.620 38.750 -17.984 1.00 96.38 544 LEU A CA 1
ATOM 4312 C C . LEU A 1 544 ? -7.841 37.237 -17.910 1.00 96.38 544 LEU A C 1
ATOM 4314 O O . LEU A 1 544 ? -8.908 36.794 -17.490 1.00 96.38 544 LEU A O 1
ATOM 4318 N N . GLY A 1 545 ? -6.818 36.448 -18.246 1.00 97.00 545 GLY A N 1
ATOM 4319 C CA . GLY A 1 545 ? -6.859 34.995 -18.121 1.00 97.00 545 GLY A CA 1
ATOM 4320 C C . GLY A 1 545 ? -7.191 34.556 -16.697 1.00 97.00 545 GLY A C 1
ATOM 4321 O O . GLY A 1 545 ? -8.084 33.732 -16.499 1.00 97.00 545 GLY A O 1
ATOM 4322 N N . ARG A 1 546 ? -6.573 35.189 -15.688 1.00 95.69 546 ARG A N 1
ATOM 4323 C CA . ARG A 1 546 ? -6.876 34.871 -14.287 1.00 95.69 546 ARG A CA 1
ATOM 4324 C C . ARG A 1 546 ? -8.330 35.152 -13.934 1.00 95.69 546 ARG A C 1
ATOM 4326 O O . ARG A 1 546 ? -8.910 34.374 -13.196 1.00 95.69 546 ARG A O 1
ATOM 4333 N N . LYS A 1 547 ? -8.962 36.193 -14.485 1.00 96.56 547 LYS A N 1
ATOM 4334 C CA . LYS A 1 547 ? -10.402 36.430 -14.270 1.00 96.56 547 LYS A CA 1
ATOM 4335 C C . LYS A 1 547 ? -11.283 35.328 -14.857 1.00 96.56 547 LYS A C 1
ATOM 4337 O O . LYS A 1 547 ? -12.281 34.975 -14.233 1.00 96.56 547 LYS A O 1
ATOM 4342 N N . VAL A 1 548 ? -10.895 34.745 -15.992 1.00 96.19 548 VAL A N 1
ATOM 4343 C CA . VAL A 1 548 ? -11.577 33.571 -16.565 1.00 96.19 548 VAL A CA 1
ATOM 4344 C C . VAL A 1 548 ? -11.438 32.361 -15.639 1.00 96.19 548 VAL A C 1
ATOM 4346 O O . VAL A 1 548 ? -12.432 31.714 -15.317 1.00 96.19 548 VAL A O 1
ATOM 4349 N N . VAL A 1 549 ? -10.222 32.091 -15.157 1.00 95.88 549 VAL A N 1
ATOM 4350 C CA . VAL A 1 549 ? -9.951 31.010 -14.197 1.00 95.88 549 VAL A CA 1
ATOM 4351 C C . VAL A 1 549 ? -10.748 31.216 -12.901 1.00 95.88 549 VAL A C 1
ATOM 4353 O O . VAL A 1 549 ? -11.398 30.289 -12.425 1.00 95.88 549 VAL A O 1
ATOM 4356 N N . ASP A 1 550 ? -10.765 32.432 -12.351 1.00 94.31 550 ASP A N 1
ATOM 4357 C CA . ASP A 1 550 ? -11.518 32.785 -11.141 1.00 94.31 550 ASP A CA 1
ATOM 4358 C C . ASP A 1 550 ? -13.015 32.495 -11.303 1.00 94.31 550 ASP A C 1
ATOM 4360 O O . ASP A 1 550 ? -13.622 31.882 -10.423 1.00 94.31 550 ASP A O 1
ATOM 4364 N N . ALA A 1 551 ? -13.595 32.902 -12.436 1.00 94.38 551 ALA A N 1
ATOM 4365 C CA . ALA A 1 551 ? -14.994 32.654 -12.753 1.00 94.38 551 ALA A CA 1
ATOM 4366 C C . ALA A 1 551 ? -15.289 31.152 -12.866 1.00 94.38 551 ALA A C 1
ATOM 4368 O O . ALA A 1 551 ? -16.267 30.683 -12.288 1.00 94.38 551 ALA A O 1
ATOM 4369 N N . PHE A 1 552 ? -14.424 30.383 -13.536 1.00 93.06 552 PHE A N 1
ATOM 4370 C CA . PHE A 1 552 ? -14.566 28.929 -13.634 1.00 93.06 552 PHE A CA 1
ATOM 4371 C C . PHE A 1 552 ? -14.610 28.262 -12.253 1.00 93.06 552 PHE A C 1
ATOM 4373 O O . PHE A 1 552 ? -15.552 27.529 -11.947 1.00 93.06 552 PHE A O 1
ATOM 4380 N N . TRP A 1 553 ? -13.631 28.548 -11.390 1.00 93.06 553 TRP A N 1
ATOM 4381 C CA . TRP A 1 553 ? -13.576 27.950 -10.052 1.00 93.06 553 TRP A CA 1
ATOM 4382 C C . TRP A 1 553 ? -14.731 28.399 -9.162 1.00 93.06 553 TRP A C 1
ATOM 4384 O O . TRP A 1 553 ? -15.197 27.614 -8.332 1.00 93.06 553 TRP A O 1
ATOM 4394 N N . TRP A 1 554 ? -15.212 29.633 -9.334 1.00 91.81 554 TRP A N 1
ATOM 4395 C CA . TRP A 1 554 ? -16.405 30.120 -8.653 1.00 91.81 554 TRP A CA 1
ATOM 4396 C C . TRP A 1 554 ? -17.658 29.357 -9.095 1.00 91.81 554 TRP A C 1
ATOM 4398 O O . TRP A 1 554 ? -18.385 28.871 -8.228 1.00 91.81 554 TRP A O 1
ATOM 4408 N N . VAL A 1 555 ? -17.876 29.177 -10.406 1.00 90.00 555 VAL A N 1
ATOM 4409 C CA . VAL A 1 555 ? -19.009 28.400 -10.942 1.00 90.00 555 VAL A CA 1
ATOM 4410 C C . VAL A 1 555 ? -18.952 26.966 -10.429 1.00 90.00 555 VAL A C 1
ATOM 4412 O O . VAL A 1 555 ? -19.927 26.498 -9.849 1.00 90.00 555 VAL A O 1
ATOM 4415 N N . LEU A 1 556 ? -17.803 26.298 -10.563 1.00 89.00 556 LEU A N 1
ATOM 4416 C CA . LEU A 1 556 ? -17.623 24.917 -10.113 1.00 89.00 556 LEU A CA 1
ATOM 4417 C C . LEU A 1 556 ? -17.902 24.768 -8.608 1.00 89.00 556 LEU A C 1
ATOM 4419 O O . LEU A 1 556 ? -18.642 23.878 -8.199 1.00 89.00 556 LEU A O 1
ATOM 4423 N N . SER A 1 557 ? -17.345 25.666 -7.785 1.00 90.81 557 SER A N 1
ATOM 4424 C CA . SER A 1 557 ? -17.536 25.635 -6.327 1.00 90.81 557 SER A CA 1
ATOM 4425 C C . SER A 1 557 ? -18.990 25.923 -5.931 1.00 90.81 557 SER A C 1
ATOM 4427 O O . SER A 1 557 ? -19.500 25.345 -4.973 1.00 90.81 557 SER A O 1
ATOM 4429 N N . THR A 1 558 ? -19.655 26.840 -6.633 1.00 89.88 558 THR A N 1
ATOM 4430 C CA . THR A 1 558 ? -21.038 27.242 -6.336 1.00 89.88 558 THR A CA 1
ATOM 4431 C C . THR A 1 558 ? -22.020 26.150 -6.723 1.00 89.88 558 THR A C 1
ATOM 4433 O O . THR A 1 558 ? -22.889 25.805 -5.929 1.00 89.88 558 THR A O 1
ATOM 4436 N N . ASP A 1 559 ? -21.845 25.575 -7.910 1.00 89.06 559 ASP A N 1
ATOM 4437 C CA . ASP A 1 559 ? -22.684 24.500 -8.422 1.00 89.06 559 ASP A CA 1
ATOM 4438 C C . ASP A 1 559 ? -22.597 23.244 -7.542 1.00 89.06 559 ASP A C 1
ATOM 4440 O O . ASP A 1 559 ? -23.622 22.765 -7.059 1.00 89.06 559 ASP A O 1
ATOM 4444 N N . ALA A 1 560 ? -21.382 22.785 -7.217 1.00 89.69 560 ALA A N 1
ATOM 4445 C CA . ALA A 1 560 ? -21.196 21.633 -6.338 1.00 89.69 560 ALA A CA 1
ATOM 4446 C C . ALA A 1 560 ? -21.838 21.851 -4.952 1.00 89.69 560 ALA A C 1
ATOM 4448 O O . ALA A 1 560 ? -22.557 20.983 -4.456 1.00 89.69 560 ALA A O 1
ATOM 4449 N N . ASN A 1 561 ? -21.669 23.035 -4.347 1.00 91.38 561 ASN A N 1
ATOM 4450 C CA . ASN A 1 561 ? -22.323 23.368 -3.076 1.00 91.38 561 ASN A CA 1
ATOM 4451 C C . ASN A 1 561 ? -23.855 23.423 -3.185 1.00 91.38 561 ASN A C 1
ATOM 4453 O O . ASN A 1 561 ? -24.554 22.978 -2.270 1.00 91.38 561 ASN A O 1
ATOM 4457 N N . ALA A 1 562 ? -24.384 23.965 -4.284 1.00 91.19 562 ALA A N 1
ATOM 4458 C CA . ALA A 1 562 ? -25.821 24.042 -4.526 1.00 91.19 562 ALA A CA 1
ATOM 4459 C C . ALA A 1 562 ? -26.443 22.644 -4.674 1.00 91.19 562 ALA A C 1
ATOM 4461 O O . ALA A 1 562 ? -27.502 22.388 -4.097 1.00 91.19 562 ALA A O 1
ATOM 4462 N N . LEU A 1 563 ? -25.762 21.731 -5.376 1.00 92.06 563 LEU A N 1
ATOM 4463 C CA . LEU A 1 563 ? -26.175 20.333 -5.526 1.00 92.06 563 LEU A CA 1
ATOM 4464 C C . LEU A 1 563 ? -26.204 19.591 -4.186 1.00 92.06 563 LEU A C 1
ATOM 4466 O O . LEU A 1 563 ? -27.157 18.862 -3.912 1.00 92.06 563 LEU A O 1
ATOM 4470 N N . MET A 1 564 ? -25.208 19.820 -3.327 1.00 93.69 564 MET A N 1
ATOM 4471 C CA . MET A 1 564 ? -25.194 19.254 -1.974 1.00 93.69 564 MET A CA 1
ATOM 4472 C C . MET A 1 564 ? -26.299 19.843 -1.090 1.00 93.69 564 MET A C 1
ATOM 4474 O O . MET A 1 564 ? -26.831 19.162 -0.218 1.00 93.69 564 MET A O 1
ATOM 4478 N N . GLY A 1 565 ? -26.683 21.105 -1.300 1.00 93.25 565 GLY A N 1
ATOM 4479 C CA . GLY A 1 565 ? -27.775 21.734 -0.559 1.00 93.25 565 GLY A CA 1
ATOM 4480 C C . GLY A 1 565 ? -27.490 21.884 0.938 1.00 93.25 565 GLY A C 1
ATOM 4481 O O . GLY A 1 565 ? -28.414 21.777 1.744 1.00 93.25 565 GLY A O 1
ATOM 4482 N N . TYR A 1 566 ? -26.229 22.128 1.312 1.00 94.94 566 TYR A N 1
ATOM 4483 C CA . TYR A 1 566 ? -25.800 22.266 2.710 1.00 94.94 566 TYR A CA 1
ATOM 4484 C C . TYR A 1 566 ? -26.628 23.290 3.495 1.00 94.94 566 TYR A C 1
ATOM 4486 O O . TYR A 1 566 ? -27.000 23.032 4.637 1.00 94.94 566 TYR A O 1
ATOM 4494 N N . ASP A 1 567 ? -26.986 24.410 2.865 1.00 94.81 567 ASP A N 1
ATOM 4495 C CA . ASP A 1 567 ? -27.697 25.522 3.506 1.00 94.81 567 ASP A CA 1
ATOM 4496 C C . ASP A 1 567 ? -29.196 25.238 3.762 1.00 94.81 567 ASP A C 1
ATOM 4498 O O . ASP A 1 567 ? -29.900 26.079 4.315 1.00 94.81 567 ASP A O 1
ATOM 4502 N N . LYS A 1 568 ? -29.712 24.055 3.389 1.00 94.44 568 LYS A N 1
ATOM 4503 C CA . LYS A 1 568 ? -31.124 23.676 3.602 1.00 94.44 568 LYS A CA 1
ATOM 4504 C C . LYS A 1 568 ? -31.468 23.348 5.061 1.00 94.44 568 LYS A C 1
ATOM 4506 O O . LYS A 1 568 ? -32.647 23.227 5.382 1.00 94.44 568 LYS A O 1
ATOM 4511 N N . HIS A 1 569 ? -30.477 23.154 5.932 1.00 96.88 569 HIS A N 1
ATOM 4512 C CA . HIS A 1 569 ? -30.684 22.865 7.353 1.00 96.88 569 HIS A CA 1
ATOM 4513 C C . HIS A 1 569 ? -29.481 23.334 8.193 1.00 96.88 569 HIS A C 1
ATOM 4515 O O . HIS A 1 569 ? -28.345 23.164 7.742 1.00 96.88 569 HIS A O 1
ATOM 4521 N N . PRO A 1 570 ? -29.679 23.856 9.424 1.00 96.44 570 PRO A N 1
ATOM 4522 C CA . PRO A 1 570 ? -28.578 24.345 10.263 1.00 96.44 570 PRO A CA 1
ATOM 4523 C C . PRO A 1 570 ? -27.477 23.304 10.512 1.00 96.44 570 PRO A C 1
ATOM 4525 O O . PRO A 1 570 ? -26.295 23.625 10.420 1.00 96.44 570 PRO A O 1
ATOM 4528 N N . GLU A 1 571 ? -27.845 22.041 10.755 1.00 95.94 571 GLU A N 1
ATOM 4529 C CA . GLU A 1 571 ? -26.857 20.965 10.948 1.00 95.94 571 GLU A CA 1
ATOM 4530 C C . GLU A 1 571 ? -26.070 20.626 9.677 1.00 95.94 571 GLU A C 1
ATOM 4532 O O . GLU A 1 571 ? -24.866 20.397 9.750 1.00 95.94 571 GLU A O 1
ATOM 4537 N N . THR A 1 572 ? -26.700 20.620 8.495 1.00 96.50 572 THR A N 1
ATOM 4538 C CA . THR A 1 572 ? -25.977 20.319 7.247 1.00 96.50 572 THR A CA 1
ATOM 4539 C C . THR A 1 572 ? -25.111 21.490 6.793 1.00 96.50 572 THR A C 1
ATOM 4541 O O . THR A 1 572 ? -24.091 21.265 6.147 1.00 96.50 572 THR A O 1
ATOM 4544 N N . ALA A 1 573 ? -25.451 22.727 7.174 1.00 96.62 573 ALA A N 1
ATOM 4545 C CA . ALA A 1 573 ? -24.653 23.913 6.865 1.00 96.62 573 ALA A CA 1
ATOM 4546 C C . ALA A 1 573 ? -23.250 23.845 7.495 1.00 96.62 573 ALA A C 1
ATOM 4548 O O . ALA A 1 573 ? -22.284 24.336 6.911 1.00 96.62 573 ALA A O 1
ATOM 4549 N N . LYS A 1 574 ? -23.108 23.150 8.635 1.00 96.44 574 LYS A N 1
ATOM 4550 C CA . LYS A 1 574 ? -21.818 22.892 9.299 1.00 96.44 574 LYS A CA 1
ATOM 4551 C C . LYS A 1 574 ? -20.850 22.052 8.452 1.00 96.44 574 LYS A C 1
ATOM 4553 O O . LYS A 1 574 ? -19.648 22.092 8.698 1.00 96.44 574 LYS A O 1
ATOM 4558 N N . LEU A 1 575 ? -21.351 21.305 7.463 1.00 95.88 575 LEU A N 1
ATOM 4559 C CA . LEU A 1 575 ? -20.551 20.465 6.561 1.00 95.88 575 LEU A CA 1
ATOM 4560 C C . LEU A 1 575 ? -20.106 21.179 5.279 1.00 95.88 575 LEU A C 1
ATOM 4562 O O . LEU A 1 575 ? -19.422 20.574 4.456 1.00 95.88 575 LEU A O 1
ATOM 4566 N N . LYS A 1 576 ? -20.475 22.450 5.099 1.00 94.44 576 LYS A N 1
ATOM 4567 C CA . LYS A 1 576 ? -20.087 23.226 3.923 1.00 94.44 576 LYS A CA 1
ATOM 4568 C C . LYS A 1 576 ? -18.566 23.466 3.917 1.00 94.44 576 LYS A C 1
ATOM 4570 O O . LYS A 1 576 ? -18.033 23.962 4.917 1.00 94.44 576 LYS A O 1
ATOM 4575 N N . PRO A 1 577 ? -17.852 23.154 2.819 1.00 92.12 577 PRO A N 1
ATOM 4576 C CA . PRO A 1 577 ? -16.418 23.413 2.720 1.00 92.12 577 PRO A CA 1
ATOM 4577 C C . PRO A 1 577 ? -16.084 24.898 2.916 1.00 92.12 577 PRO A C 1
ATOM 4579 O O . PRO A 1 577 ? -16.775 25.779 2.400 1.00 92.12 577 PRO A O 1
ATOM 4582 N N . ARG A 1 578 ? -14.997 25.184 3.642 1.00 89.88 578 ARG A N 1
ATOM 4583 C CA . ARG A 1 578 ? -14.593 26.560 4.004 1.00 89.88 578 ARG A CA 1
ATOM 4584 C C . ARG A 1 578 ? -13.886 27.317 2.877 1.00 89.88 578 ARG A C 1
ATOM 4586 O O . ARG A 1 578 ? -13.876 28.546 2.864 1.00 89.88 578 ARG A O 1
ATOM 4593 N N . HIS A 1 579 ? -13.274 26.591 1.946 1.00 90.25 579 HIS A N 1
ATOM 4594 C CA . HIS A 1 579 ? -12.425 27.147 0.894 1.00 90.25 579 HIS A CA 1
ATOM 4595 C C . HIS A 1 579 ? -12.865 26.657 -0.484 1.00 90.25 579 HIS A C 1
ATOM 4597 O O . HIS A 1 579 ? -13.456 25.589 -0.609 1.00 90.25 579 HIS A O 1
ATOM 4603 N N . SER A 1 580 ? -12.561 27.437 -1.526 1.00 90.69 580 SER A N 1
ATOM 4604 C CA . SER A 1 580 ? -12.865 27.081 -2.920 1.00 90.69 580 SER A CA 1
ATOM 4605 C C . SER A 1 580 ? -12.257 25.732 -3.319 1.00 90.69 580 SER A C 1
ATOM 4607 O O . SER A 1 580 ? -11.140 25.416 -2.904 1.00 90.69 580 SER A O 1
ATOM 4609 N N . ALA A 1 581 ? -12.951 25.003 -4.203 1.00 90.19 581 ALA A N 1
ATOM 4610 C CA . ALA A 1 581 ? -12.497 23.740 -4.787 1.00 90.19 581 ALA A CA 1
ATOM 4611 C C . ALA A 1 581 ? -11.150 23.855 -5.520 1.00 90.19 581 ALA A C 1
ATOM 4613 O O . ALA A 1 581 ? -10.488 22.846 -5.740 1.00 90.19 581 ALA A O 1
ATOM 4614 N N . LEU A 1 582 ? -10.710 25.078 -5.848 1.00 91.88 582 LEU A N 1
ATOM 4615 C CA . LEU A 1 582 ? -9.350 25.312 -6.310 1.00 91.88 582 LEU A CA 1
ATOM 4616 C C . LEU A 1 582 ? -8.350 24.692 -5.325 1.00 91.88 582 LEU A C 1
ATOM 4618 O O . LEU A 1 582 ? -7.538 23.891 -5.743 1.00 91.88 582 LEU A O 1
ATOM 4622 N N . TRP A 1 583 ? -8.426 24.958 -4.024 1.00 91.75 583 TRP A N 1
ATOM 4623 C CA . TRP A 1 583 ? -7.313 24.732 -3.087 1.00 91.75 583 TRP A CA 1
ATOM 4624 C C . TRP A 1 583 ? -7.201 23.324 -2.471 1.00 91.75 583 TRP A C 1
ATOM 4626 O O . TRP A 1 583 ? -6.323 23.109 -1.636 1.00 91.75 583 TRP A O 1
ATOM 4636 N N . ILE A 1 584 ? -8.081 22.382 -2.826 1.00 86.12 584 ILE A N 1
ATOM 4637 C CA . ILE A 1 584 ? -8.313 21.159 -2.029 1.00 86.12 584 ILE A CA 1
ATOM 4638 C C . ILE A 1 584 ? -7.518 19.915 -2.469 1.00 86.12 584 ILE A C 1
ATOM 4640 O O . ILE A 1 584 ? -7.320 19.006 -1.668 1.00 86.12 584 ILE A O 1
ATOM 4644 N N . GLY A 1 585 ? -7.065 19.849 -3.723 1.00 86.81 585 GLY A N 1
ATOM 4645 C CA . GLY A 1 585 ? -6.370 18.663 -4.243 1.00 86.81 585 GLY A CA 1
ATOM 4646 C C . GLY A 1 585 ? -7.280 17.436 -4.250 1.00 86.81 585 GLY A C 1
ATOM 4647 O O . GLY A 1 585 ? -8.430 17.523 -4.678 1.00 86.81 585 GLY A O 1
ATOM 4648 N N . SER A 1 586 ? -6.775 16.301 -3.770 1.00 85.06 586 SER A N 1
ATOM 4649 C CA . SER A 1 586 ? -7.524 15.045 -3.614 1.00 85.06 586 SER A CA 1
ATOM 4650 C C . SER A 1 586 ? -8.289 14.936 -2.290 1.00 85.06 586 SER A C 1
ATOM 4652 O O . SER A 1 586 ? -8.910 13.905 -2.036 1.00 85.06 586 SER A O 1
ATOM 4654 N N . GLY A 1 587 ? -8.321 15.995 -1.467 1.00 83.06 587 GLY A N 1
ATOM 4655 C CA . GLY A 1 587 ? -9.217 16.141 -0.308 1.00 83.06 587 GLY A CA 1
ATOM 4656 C C . GLY A 1 587 ? -10.699 16.303 -0.696 1.00 83.06 587 GLY A C 1
ATOM 4657 O O . GLY A 1 587 ? -11.404 17.184 -0.199 1.00 83.06 587 GLY A O 1
ATOM 4658 N N . LEU A 1 588 ? -11.168 15.475 -1.621 1.00 87.44 588 LEU A N 1
ATOM 4659 C CA . LEU A 1 588 ? -12.487 15.473 -2.238 1.00 87.44 588 LEU A CA 1
ATOM 4660 C C . LEU A 1 588 ? -13.086 14.069 -2.091 1.00 87.44 588 LEU A C 1
ATOM 4662 O O . LEU A 1 588 ? -12.392 13.072 -2.279 1.00 87.44 588 LEU A O 1
ATOM 4666 N N . GLY A 1 589 ? -14.378 13.988 -1.797 1.00 90.56 589 GLY A N 1
ATOM 4667 C CA . GLY A 1 589 ? -15.152 12.756 -1.864 1.00 90.56 589 GLY A CA 1
ATOM 4668 C C . GLY A 1 589 ? -16.342 12.880 -2.811 1.00 90.56 589 GLY A C 1
ATOM 4669 O O . GLY A 1 589 ? -16.893 13.961 -3.027 1.00 90.56 589 GLY A O 1
ATOM 4670 N N . ILE A 1 590 ? -16.744 11.745 -3.367 1.00 93.06 590 ILE A N 1
ATOM 4671 C CA . ILE A 1 590 ? -17.936 11.602 -4.195 1.00 93.06 590 ILE A CA 1
ATOM 4672 C C . ILE A 1 590 ? -18.985 10.861 -3.367 1.00 93.06 590 ILE A C 1
ATOM 4674 O O . ILE A 1 590 ? -18.678 9.888 -2.674 1.00 93.06 590 ILE A O 1
ATOM 4678 N N . LEU A 1 591 ? -20.221 11.355 -3.386 1.00 92.62 591 LEU A N 1
ATOM 4679 C CA . LEU A 1 591 ? -21.343 10.695 -2.730 1.00 92.62 591 LEU A CA 1
ATOM 4680 C C . LEU A 1 591 ? -21.635 9.365 -3.420 1.00 92.62 591 LEU A C 1
ATOM 4682 O O . LEU A 1 591 ? -22.107 9.351 -4.552 1.00 92.62 591 LEU A O 1
ATOM 4686 N N . ASN A 1 592 ? -21.393 8.273 -2.700 1.00 94.38 592 ASN A N 1
ATOM 4687 C CA . ASN A 1 592 ? -21.549 6.904 -3.185 1.00 94.38 592 ASN A CA 1
ATOM 4688 C C . ASN A 1 592 ? -22.452 6.039 -2.283 1.00 94.38 592 ASN A C 1
ATOM 4690 O O . ASN A 1 592 ? -22.428 4.812 -2.357 1.00 94.38 592 ASN A O 1
ATOM 4694 N N . PHE A 1 593 ? -23.246 6.677 -1.425 1.00 93.62 593 PHE A N 1
ATOM 4695 C CA . PHE A 1 593 ? -24.170 6.012 -0.511 1.00 93.62 593 PHE A CA 1
ATOM 4696 C C . PHE A 1 593 ? -25.496 5.662 -1.190 1.00 93.62 593 PHE A C 1
ATOM 4698 O O . PHE A 1 593 ? -26.000 6.437 -1.998 1.00 93.62 593 PHE A O 1
ATOM 4705 N N . ASP A 1 594 ? -26.097 4.536 -0.802 1.00 89.94 594 ASP A N 1
ATOM 4706 C CA . ASP A 1 594 ? -27.415 4.125 -1.314 1.0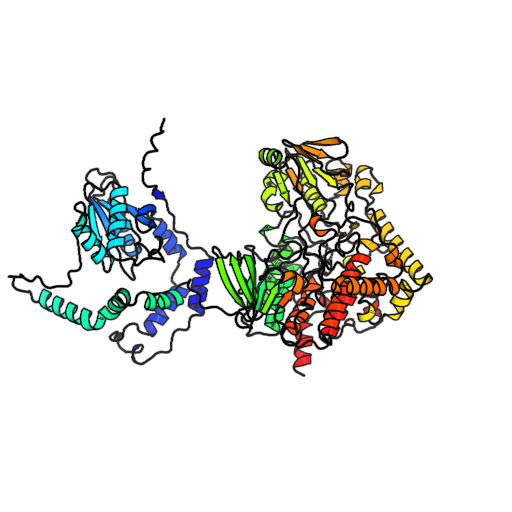0 89.94 594 ASP A CA 1
ATOM 4707 C C . ASP A 1 594 ? -28.568 4.988 -0.766 1.00 89.94 594 ASP A C 1
ATOM 4709 O O . ASP A 1 594 ? -29.624 5.094 -1.385 1.00 89.94 594 ASP A O 1
ATOM 4713 N N . GLY A 1 595 ? -28.374 5.615 0.400 1.00 90.81 595 GLY A N 1
ATOM 4714 C CA . GLY A 1 595 ? -29.351 6.471 1.072 1.00 90.81 595 GLY A CA 1
ATOM 4715 C C . GLY A 1 595 ? -28.932 7.942 1.176 1.00 90.81 595 GLY A C 1
ATOM 4716 O O . GLY A 1 595 ? -27.779 8.318 0.970 1.00 90.81 595 GLY A O 1
ATOM 4717 N N . ASP A 1 596 ? -29.884 8.794 1.568 1.00 93.50 596 ASP A N 1
ATOM 4718 C CA . ASP A 1 596 ? -29.668 10.234 1.764 1.00 93.50 596 ASP A CA 1
ATOM 4719 C C . ASP A 1 596 ? -28.949 10.525 3.095 1.00 93.50 596 ASP A C 1
ATOM 4721 O O . ASP A 1 596 ? -29.581 10.738 4.134 1.00 93.50 596 ASP A O 1
ATOM 4725 N N . PHE A 1 597 ? -27.611 10.559 3.066 1.00 95.00 597 PHE A N 1
ATOM 4726 C CA . PHE A 1 597 ? -26.792 10.873 4.245 1.00 95.00 597 PHE A CA 1
ATOM 4727 C C . PHE A 1 597 ? -27.117 12.246 4.853 1.00 95.00 597 PHE A C 1
ATOM 4729 O O . PHE A 1 597 ? -27.223 12.378 6.073 1.00 95.00 597 PHE A O 1
ATOM 4736 N N . LEU A 1 598 ? -27.345 13.270 4.023 1.00 95.81 598 LEU A N 1
ATOM 4737 C CA . LEU A 1 598 ? -27.735 14.591 4.523 1.00 95.81 598 LEU A CA 1
ATOM 4738 C C . LEU A 1 598 ? -29.127 14.555 5.168 1.00 95.81 598 LEU A C 1
ATOM 4740 O O . LEU A 1 598 ? -29.390 15.296 6.113 1.00 95.81 598 LEU A O 1
ATOM 4744 N N . GLY A 1 599 ? -30.007 13.674 4.697 1.00 96.44 599 GLY A N 1
ATOM 4745 C CA . GLY A 1 599 ? -31.284 13.357 5.328 1.00 96.44 599 GLY A CA 1
ATOM 4746 C C . GLY A 1 599 ? -31.123 12.797 6.738 1.00 96.44 599 GLY A C 1
ATOM 4747 O O . GLY A 1 599 ? -31.825 13.248 7.641 1.00 96.44 599 GLY A O 1
ATOM 4748 N N . LEU A 1 600 ? -30.163 11.894 6.963 1.00 96.94 600 LEU A N 1
ATOM 4749 C CA . LEU A 1 600 ? -29.864 11.353 8.299 1.00 96.94 600 LEU A CA 1
ATOM 4750 C C . LEU A 1 600 ? -29.405 12.451 9.274 1.00 96.94 600 LEU A C 1
ATOM 4752 O O . LEU A 1 600 ? -29.792 12.437 10.443 1.00 96.94 600 LEU A O 1
ATOM 4756 N N . ILE A 1 601 ? -28.645 13.435 8.786 1.00 97.25 601 ILE A N 1
ATOM 4757 C CA . ILE A 1 601 ? -28.241 14.614 9.569 1.00 97.25 601 ILE A CA 1
ATOM 4758 C C . ILE A 1 601 ? -29.453 15.497 9.890 1.00 97.25 601 ILE A C 1
ATOM 4760 O O . ILE A 1 601 ? -29.660 15.871 11.042 1.00 97.25 601 ILE A O 1
ATOM 4764 N N . ARG A 1 602 ? -30.309 15.790 8.900 1.00 96.56 602 ARG A N 1
ATOM 4765 C CA . ARG A 1 602 ? -31.547 16.569 9.110 1.00 96.56 602 ARG A CA 1
ATOM 4766 C C . ARG A 1 602 ? -32.513 15.898 10.090 1.00 96.56 602 ARG A C 1
ATOM 4768 O O . ARG A 1 602 ? -33.215 16.585 10.819 1.00 96.56 602 ARG A O 1
ATOM 4775 N N . GLN A 1 603 ? -32.537 14.568 10.124 1.00 96.19 603 GLN A N 1
ATOM 4776 C CA . GLN A 1 603 ? -33.336 13.776 11.066 1.00 96.19 603 GLN A CA 1
ATOM 4777 C C . GLN A 1 603 ? -32.724 13.705 12.477 1.00 96.19 603 GLN A C 1
ATOM 4779 O O . GLN A 1 603 ? -33.322 13.102 13.364 1.00 96.19 603 GLN A O 1
ATOM 4784 N N . GLY A 1 604 ? -31.533 14.272 12.698 1.00 95.69 604 GLY A N 1
ATOM 4785 C CA . GLY A 1 604 ? -30.847 14.253 13.991 1.00 95.69 604 GLY A CA 1
ATOM 4786 C C . GLY A 1 604 ? -30.172 12.924 14.345 1.00 95.69 604 GLY A C 1
ATOM 4787 O O . GLY A 1 604 ? -29.712 12.772 15.476 1.00 95.69 604 GLY A O 1
ATOM 4788 N N . LYS A 1 605 ? -30.081 11.972 13.401 1.00 96.62 605 LYS A N 1
ATOM 4789 C CA . LYS A 1 605 ? -29.363 10.696 13.599 1.00 96.62 605 LYS A CA 1
ATOM 4790 C C . LYS A 1 605 ? -27.845 10.881 13.604 1.00 96.62 605 LYS A C 1
ATOM 4792 O O . LYS A 1 605 ? -27.134 10.121 14.254 1.00 96.62 605 LYS A O 1
ATOM 4797 N N . VAL A 1 606 ? -27.371 11.906 12.898 1.00 98.19 606 VAL A N 1
ATOM 4798 C CA . VAL A 1 606 ? -25.990 12.391 12.956 1.00 98.19 606 VAL A CA 1
ATOM 4799 C C . VAL A 1 606 ? -26.025 13.838 13.434 1.00 98.19 606 VAL A C 1
ATOM 4801 O O . VAL A 1 606 ? -26.616 14.688 12.769 1.00 98.19 606 VAL A O 1
ATOM 4804 N N . LYS A 1 607 ? -25.392 14.124 14.570 1.00 98.19 607 LYS A N 1
ATOM 4805 C CA . LYS A 1 607 ? -25.221 15.484 15.099 1.00 98.19 607 LYS A CA 1
ATOM 4806 C C . LYS A 1 607 ? -23.826 15.984 14.758 1.00 98.19 607 LYS A C 1
ATOM 4808 O O . LYS A 1 607 ? -22.854 15.283 15.035 1.00 98.19 607 LYS A O 1
ATOM 4813 N N . VAL A 1 608 ? -23.717 17.166 14.152 1.00 98.25 608 VAL A N 1
ATOM 4814 C CA . VAL A 1 608 ? -22.428 17.702 13.695 1.00 98.25 608 VAL A CA 1
ATOM 4815 C C . VAL A 1 608 ? -21.920 18.739 14.691 1.00 98.25 608 VAL A C 1
ATOM 4817 O O . VAL A 1 608 ? -22.592 19.732 14.976 1.00 98.25 608 VAL A O 1
ATOM 4820 N N . HIS A 1 609 ? -20.701 18.543 15.181 1.00 97.88 609 HIS A N 1
ATOM 4821 C CA . HIS A 1 609 ? -20.048 19.414 16.157 1.00 97.88 609 HIS A CA 1
ATOM 4822 C C . HIS A 1 609 ? -18.810 20.047 15.530 1.00 97.88 609 HIS A C 1
ATOM 4824 O O . HIS A 1 609 ? -17.942 19.335 15.025 1.00 97.88 609 HIS A O 1
ATOM 4830 N N . ILE A 1 610 ? -18.723 21.380 15.547 1.00 96.75 610 ILE A N 1
ATOM 4831 C CA . ILE A 1 610 ? -17.539 22.117 15.083 1.00 96.75 610 ILE A CA 1
ATOM 4832 C C . ILE A 1 610 ? -16.745 22.568 16.307 1.00 96.75 610 ILE A C 1
ATOM 4834 O O . ILE A 1 610 ? -16.885 23.699 16.762 1.00 96.75 610 ILE A O 1
ATOM 4838 N N . ALA A 1 611 ? -15.948 21.656 16.851 1.00 95.88 611 ALA A N 1
ATOM 4839 C CA . ALA A 1 611 ? -15.173 21.867 18.065 1.00 95.88 611 ALA A CA 1
ATOM 4840 C C . ALA A 1 611 ? -13.963 20.925 18.100 1.00 95.88 611 ALA A C 1
ATOM 4842 O O . ALA A 1 611 ? -13.904 19.926 17.378 1.00 95.88 611 ALA A O 1
ATOM 4843 N N . ASP A 1 612 ? -12.981 21.249 18.933 1.00 94.31 612 ASP A N 1
ATOM 4844 C CA . ASP A 1 612 ? -11.814 20.410 19.182 1.00 94.31 612 ASP A CA 1
ATOM 4845 C C . ASP A 1 612 ? -12.069 19.467 20.366 1.00 94.31 612 ASP A C 1
ATOM 4847 O O . ASP A 1 612 ? -12.705 19.851 21.344 1.00 94.31 612 ASP A O 1
ATOM 4851 N N . VAL A 1 613 ? -11.569 18.230 20.300 1.00 95.44 613 VAL A N 1
ATOM 4852 C CA . VAL A 1 613 ? -11.620 17.295 21.438 1.00 95.44 613 VAL A CA 1
ATOM 4853 C C . VAL A 1 613 ? -10.537 17.691 22.438 1.00 95.44 613 VAL A C 1
ATOM 4855 O O . VAL A 1 613 ? -9.357 17.692 22.088 1.00 95.44 613 VAL A O 1
ATOM 4858 N N . VAL A 1 614 ? -10.929 18.013 23.672 1.00 95.19 614 VAL A N 1
ATOM 4859 C CA . VAL A 1 614 ? -10.011 18.492 24.725 1.00 95.19 614 VAL A CA 1
ATOM 4860 C C . VAL A 1 614 ? -9.717 17.442 25.797 1.00 95.19 614 VAL A C 1
ATOM 4862 O O . VAL A 1 614 ? -8.697 17.532 26.478 1.00 95.19 614 VAL A O 1
ATOM 4865 N N . GLY A 1 615 ? -10.562 16.419 25.931 1.00 95.12 615 GLY A N 1
ATOM 4866 C CA . GLY A 1 615 ? -10.348 15.337 26.887 1.00 95.12 615 GLY A CA 1
ATOM 4867 C C . GLY A 1 615 ? -11.333 14.191 26.716 1.00 95.12 615 GLY A C 1
ATOM 4868 O O . GLY A 1 615 ? -12.393 14.355 26.112 1.00 95.12 615 GLY A O 1
ATOM 4869 N N . LEU A 1 616 ? -10.957 13.034 27.249 1.00 98.06 616 LEU A N 1
ATOM 4870 C CA . LEU A 1 616 ? -11.770 11.827 27.303 1.00 98.06 616 LEU A CA 1
ATOM 4871 C C . LEU A 1 616 ? -12.016 11.451 28.770 1.00 98.06 616 LEU A C 1
ATOM 4873 O O . LEU A 1 616 ? -11.113 11.577 29.598 1.00 98.06 616 LEU A O 1
ATOM 4877 N N . GLY A 1 617 ? -13.226 11.002 29.085 1.00 95.94 617 GLY A N 1
ATOM 4878 C CA . GLY A 1 617 ? -13.613 10.498 30.404 1.00 95.94 617 GLY A CA 1
ATOM 4879 C C . GLY A 1 617 ? -14.138 9.065 30.331 1.00 95.94 617 GLY A C 1
ATOM 4880 O O . GLY A 1 617 ? -13.893 8.354 29.357 1.00 95.94 617 GLY A O 1
ATOM 4881 N N . GLU A 1 618 ? -14.864 8.631 31.360 1.00 96.31 618 GLU A N 1
ATOM 4882 C CA . GLU A 1 618 ? -15.610 7.369 31.319 1.00 96.31 618 GLU A CA 1
ATOM 4883 C C . GLU A 1 618 ? -16.778 7.527 30.340 1.00 96.31 618 GLU A C 1
ATOM 4885 O O . GLU A 1 618 ? -17.596 8.425 30.528 1.00 96.31 618 GLU A O 1
ATOM 4890 N N . ASN A 1 619 ? -16.779 6.755 29.245 1.00 96.00 619 ASN A N 1
ATOM 4891 C CA . ASN A 1 619 ? -17.753 6.843 28.143 1.00 96.00 619 ASN A CA 1
ATOM 4892 C C . ASN A 1 619 ? -18.066 8.267 27.640 1.00 96.00 619 ASN A C 1
ATOM 4894 O O . ASN A 1 619 ? -19.137 8.518 27.097 1.00 96.00 619 ASN A O 1
ATOM 4898 N N . THR A 1 620 ? -17.137 9.214 27.776 1.00 97.81 620 THR A N 1
ATOM 4899 C CA . THR A 1 620 ? -17.398 10.629 27.479 1.00 97.81 620 THR A CA 1
ATOM 4900 C C . THR A 1 620 ? -16.286 11.272 26.662 1.00 97.81 620 THR A C 1
ATOM 4902 O O . THR A 1 620 ? -15.101 10.974 26.830 1.00 97.81 620 THR A O 1
ATOM 4905 N N . VAL A 1 621 ? -16.671 12.188 25.771 1.00 98.19 621 VAL A N 1
ATOM 4906 C CA . VAL A 1 621 ? -15.769 13.029 24.973 1.00 98.19 621 VAL A CA 1
ATOM 4907 C C . VAL A 1 621 ? -16.090 14.494 25.245 1.00 98.19 621 VAL A C 1
ATOM 4909 O O . VAL A 1 621 ? -17.177 14.969 24.918 1.00 98.19 621 VAL A O 1
ATOM 4912 N N . SER A 1 622 ? -15.130 15.224 25.809 1.00 98.00 622 SER A N 1
ATOM 4913 C CA . SER A 1 622 ? -15.259 16.653 26.101 1.00 98.00 622 SER A CA 1
ATOM 4914 C C . SER A 1 622 ? -14.735 17.495 24.942 1.00 98.00 622 SER A C 1
ATOM 4916 O O . SER A 1 622 ? -13.631 17.263 24.434 1.00 98.00 622 SER A O 1
ATOM 4918 N N . LEU A 1 623 ? -15.512 18.498 24.543 1.00 98.12 623 LEU A N 1
ATOM 4919 C CA . LEU A 1 623 ? -15.217 19.400 23.434 1.00 98.12 623 LEU A CA 1
ATOM 4920 C C . LEU A 1 623 ? -14.806 20.798 23.921 1.00 98.12 623 LEU A C 1
ATOM 4922 O O . LEU A 1 623 ? -15.117 21.220 25.033 1.00 98.12 623 LEU A O 1
ATOM 4926 N N . SER A 1 624 ? -14.104 21.537 23.063 1.00 97.00 624 SER A N 1
ATOM 4927 C CA . SER A 1 624 ? -13.565 22.872 23.354 1.00 97.00 624 SER A CA 1
ATOM 4928 C C . SER A 1 624 ? -14.625 23.954 23.570 1.00 97.00 624 SER A C 1
ATOM 4930 O O . SER A 1 624 ? -14.303 25.019 24.086 1.00 97.00 624 SER A O 1
ATOM 4932 N N . ASP A 1 625 ? -15.869 23.710 23.160 1.00 96.00 625 ASP A N 1
ATOM 4933 C CA . ASP A 1 625 ? -17.009 24.607 23.382 1.00 96.00 625 ASP A CA 1
ATOM 4934 C C . ASP A 1 625 ? -17.742 24.336 24.711 1.00 96.00 625 ASP A C 1
ATOM 4936 O O . ASP A 1 625 ? -18.754 24.971 25.000 1.00 96.00 625 ASP A O 1
ATOM 4940 N N . GLY A 1 626 ? -17.222 23.413 25.531 1.00 96.44 626 GLY A N 1
ATOM 4941 C CA . GLY A 1 626 ? -17.809 23.004 26.808 1.00 96.44 626 GLY A CA 1
ATOM 4942 C C . GLY A 1 626 ? -18.815 21.856 26.698 1.00 96.44 626 GLY A C 1
ATOM 4943 O O . GLY A 1 626 ? -19.284 21.373 27.727 1.00 96.44 626 GLY A O 1
ATOM 4944 N N . THR A 1 627 ? -19.133 21.386 25.488 1.00 97.88 627 THR A N 1
ATOM 4945 C CA . THR A 1 627 ? -20.013 20.229 25.284 1.00 97.88 627 THR A CA 1
ATOM 4946 C C . THR A 1 627 ? -19.342 18.947 25.777 1.00 97.88 627 THR A C 1
ATOM 4948 O O . THR A 1 627 ? -18.175 18.691 25.477 1.00 97.88 627 THR A O 1
ATOM 4951 N N . VAL A 1 628 ? -20.097 18.104 26.482 1.00 97.94 628 VAL A N 1
ATOM 4952 C CA . VAL A 1 628 ? -19.685 16.743 26.854 1.00 97.94 628 VAL A CA 1
ATOM 4953 C C . VAL A 1 628 ? -20.594 15.757 26.132 1.00 97.94 628 VAL A C 1
ATOM 4955 O O . VAL A 1 628 ? -21.818 15.842 26.228 1.00 97.94 628 VAL A O 1
ATOM 4958 N N . LEU A 1 629 ? -19.991 14.858 25.360 1.00 97.94 629 LEU A N 1
ATOM 4959 C CA . LEU A 1 629 ? -20.689 13.848 24.576 1.00 97.94 629 LEU A CA 1
ATOM 4960 C C . LEU A 1 629 ? -20.581 12.490 25.264 1.00 97.94 629 LEU A C 1
ATOM 4962 O O . LEU A 1 629 ? -19.480 11.958 25.369 1.00 97.94 629 LEU A O 1
ATOM 4966 N N . GLU A 1 630 ? -21.711 11.909 25.650 1.00 96.88 630 GLU A N 1
ATOM 4967 C CA . GLU A 1 630 ? -21.797 10.489 26.013 1.00 96.88 630 GLU A CA 1
ATOM 4968 C C . GLU A 1 630 ? -21.589 9.625 24.760 1.00 96.88 630 GLU A C 1
ATOM 4970 O O . GLU A 1 630 ? -22.193 9.880 23.710 1.00 96.88 630 GLU A O 1
ATOM 4975 N N . THR A 1 631 ? -20.701 8.634 24.833 1.00 97.00 631 THR A N 1
ATOM 4976 C CA . THR A 1 631 ? -20.318 7.800 23.693 1.00 97.00 631 THR A CA 1
ATOM 4977 C C . THR A 1 631 ? -19.655 6.485 24.115 1.00 97.00 631 THR A C 1
ATOM 4979 O O . THR A 1 631 ? -18.757 6.438 24.953 1.00 97.00 631 THR A O 1
ATOM 4982 N N . ASP A 1 632 ? -20.031 5.394 23.453 1.00 96.19 632 ASP A N 1
ATOM 4983 C CA . ASP A 1 632 ? -19.444 4.065 23.670 1.00 96.19 632 ASP A CA 1
ATOM 4984 C C . ASP A 1 632 ? -18.168 3.849 22.859 1.00 96.19 632 ASP A C 1
ATOM 4986 O O . ASP A 1 632 ? -17.343 2.989 23.183 1.00 96.19 632 ASP A O 1
ATOM 4990 N N . ALA A 1 633 ? -18.013 4.614 21.778 1.00 97.62 633 ALA A N 1
ATOM 4991 C CA . ALA A 1 633 ? -16.853 4.553 20.908 1.00 97.62 633 ALA A CA 1
ATOM 4992 C C . ALA A 1 633 ? -16.440 5.934 20.394 1.00 97.62 633 ALA A C 1
ATOM 4994 O O . ALA A 1 633 ? -17.286 6.775 20.092 1.00 97.62 633 ALA A O 1
ATOM 4995 N N . LEU A 1 634 ? -15.133 6.131 20.243 1.00 98.06 634 LEU A N 1
ATOM 4996 C CA . LEU A 1 634 ? -14.510 7.233 19.528 1.00 98.06 634 LEU A CA 1
ATOM 4997 C C . LEU A 1 634 ? -13.725 6.662 18.339 1.00 98.06 634 LEU A C 1
ATOM 4999 O O . LEU A 1 634 ? -12.679 6.032 18.508 1.00 98.06 634 LEU A O 1
ATOM 5003 N N . VAL A 1 635 ? -14.232 6.889 17.126 1.00 97.88 635 VAL A N 1
ATOM 5004 C CA . VAL A 1 635 ? -13.589 6.477 15.873 1.00 97.88 635 VAL A CA 1
ATOM 5005 C C . VAL A 1 635 ? -12.850 7.665 15.268 1.00 97.88 635 VAL A C 1
ATOM 5007 O O . VAL A 1 635 ? -13.449 8.634 14.800 1.00 97.88 635 VAL A O 1
ATOM 5010 N N . CYS A 1 636 ? -11.525 7.600 15.256 1.00 96.81 636 CYS A N 1
ATOM 5011 C CA . CYS A 1 636 ? -10.669 8.639 14.707 1.00 96.81 636 CYS A CA 1
ATOM 5012 C C . CYS A 1 636 ? -10.493 8.460 13.189 1.00 96.81 636 CYS A C 1
ATOM 5014 O O . CYS A 1 636 ? -9.755 7.594 12.723 1.00 96.81 636 CYS A O 1
ATOM 5016 N N . ALA A 1 637 ? -11.137 9.316 12.399 1.00 94.44 637 ALA A N 1
ATOM 5017 C CA . ALA A 1 637 ? -10.915 9.493 10.962 1.00 94.44 637 ALA A CA 1
ATOM 5018 C C . ALA A 1 637 ? -9.909 10.636 10.715 1.00 94.44 637 ALA A C 1
ATOM 5020 O O . ALA A 1 637 ? -10.146 11.585 9.962 1.00 94.44 637 ALA A O 1
ATOM 5021 N N . THR A 1 638 ? -8.774 10.557 11.408 1.00 90.50 638 THR A N 1
ATOM 5022 C CA . THR A 1 638 ? -7.810 11.652 11.605 1.00 90.50 638 THR A CA 1
ATOM 5023 C C . THR A 1 638 ? -6.615 11.617 10.654 1.00 90.50 638 THR A C 1
ATOM 5025 O O . THR A 1 638 ? -5.730 12.469 10.752 1.00 90.50 638 THR A O 1
ATOM 5028 N N . GLY A 1 639 ? -6.624 10.700 9.687 1.00 87.94 639 GLY A N 1
ATOM 5029 C CA . GLY A 1 639 ? -5.629 10.610 8.625 1.00 87.94 639 GLY A CA 1
ATOM 5030 C C . GLY A 1 639 ? -4.471 9.676 8.964 1.00 87.94 639 GLY A C 1
ATOM 5031 O O . GLY A 1 639 ? -4.577 8.782 9.800 1.00 87.94 639 GLY A O 1
ATOM 5032 N N . TRP A 1 640 ? -3.354 9.867 8.273 1.00 86.19 640 TRP A N 1
ATOM 5033 C CA . TRP A 1 640 ? -2.269 8.893 8.206 1.00 86.19 640 TRP A CA 1
ATOM 5034 C C . TRP A 1 640 ? -0.922 9.572 8.414 1.00 86.19 640 TRP A C 1
ATOM 5036 O O . TRP A 1 640 ? -0.769 10.760 8.124 1.00 86.19 640 TRP A O 1
ATOM 5046 N N . LYS A 1 641 ? 0.073 8.817 8.885 1.00 82.75 641 LYS A N 1
ATOM 5047 C CA . LYS A 1 641 ? 1.460 9.292 8.875 1.00 82.75 641 LYS A CA 1
ATOM 5048 C C . LYS A 1 641 ? 1.983 9.259 7.441 1.00 82.75 641 LYS A C 1
ATOM 5050 O O . LYS A 1 641 ? 1.898 8.231 6.776 1.00 82.75 641 LYS A O 1
ATOM 5055 N N . ALA A 1 642 ? 2.555 10.371 6.993 1.00 76.81 642 ALA A N 1
ATOM 5056 C CA . ALA A 1 642 ? 3.007 10.601 5.621 1.00 76.81 642 ALA A CA 1
ATOM 5057 C C . ALA A 1 642 ? 4.358 9.930 5.292 1.00 76.81 642 ALA A C 1
ATOM 5059 O O . ALA A 1 642 ? 5.231 10.552 4.697 1.00 76.81 642 ALA A O 1
ATOM 5060 N N . ARG A 1 643 ? 4.569 8.682 5.722 1.00 79.75 643 ARG A N 1
ATOM 5061 C CA . ARG A 1 643 ? 5.821 7.949 5.495 1.00 79.75 643 ARG A CA 1
ATOM 5062 C C . ARG A 1 643 ? 5.582 6.444 5.363 1.00 79.75 643 ARG A C 1
ATOM 5064 O O . ARG A 1 643 ? 4.681 5.929 6.039 1.00 79.75 643 ARG A O 1
ATOM 5071 N N . PRO A 1 644 ? 6.400 5.731 4.567 1.00 86.25 644 PRO A N 1
ATOM 5072 C CA . PRO A 1 644 ? 6.407 4.275 4.575 1.00 86.25 644 PRO A CA 1
ATOM 5073 C C . PRO A 1 644 ? 6.597 3.737 6.006 1.00 86.25 644 PRO A C 1
ATOM 5075 O O . PRO A 1 644 ? 7.389 4.302 6.765 1.00 86.25 644 PRO A O 1
ATOM 5078 N N . PRO A 1 645 ? 5.899 2.660 6.409 1.00 88.31 645 PRO A N 1
ATOM 5079 C CA . PRO A 1 645 ? 6.056 2.032 7.724 1.00 88.31 645 PRO A CA 1
ATOM 5080 C C . PRO A 1 645 ? 7.335 1.176 7.813 1.00 88.31 645 PRO A C 1
ATOM 5082 O O . PRO A 1 645 ? 7.286 0.055 8.308 1.00 88.31 645 PRO A O 1
ATOM 5085 N N . ILE A 1 646 ? 8.453 1.694 7.300 1.00 91.00 646 ILE A N 1
ATOM 5086 C CA . ILE A 1 646 ? 9.737 1.003 7.142 1.00 91.00 646 ILE A CA 1
ATOM 5087 C C . ILE A 1 646 ? 10.830 1.886 7.742 1.00 91.00 646 ILE A C 1
ATOM 5089 O O . ILE A 1 646 ? 10.850 3.097 7.513 1.00 91.00 646 ILE A O 1
ATOM 5093 N N . THR A 1 647 ? 11.744 1.278 8.489 1.00 90.81 647 THR A N 1
ATOM 5094 C CA . THR A 1 647 ? 12.957 1.944 8.969 1.00 90.81 647 THR A CA 1
ATOM 5095 C C . THR A 1 647 ? 14.054 1.826 7.914 1.00 90.81 647 THR A C 1
ATOM 5097 O O . THR A 1 647 ? 14.389 0.723 7.492 1.00 90.81 647 THR A O 1
ATOM 5100 N N . PHE A 1 648 ? 14.637 2.948 7.497 1.00 89.44 648 PHE A N 1
ATOM 5101 C CA . PHE A 1 648 ? 15.766 2.960 6.566 1.00 89.44 648 PHE A CA 1
ATOM 5102 C C . PHE A 1 648 ? 17.079 3.044 7.342 1.00 89.44 648 PHE A C 1
ATOM 5104 O O . PHE A 1 648 ? 17.224 3.895 8.223 1.00 89.44 648 PHE A O 1
ATOM 5111 N N . LEU A 1 649 ? 18.020 2.159 7.018 1.00 87.19 649 LEU A N 1
ATOM 5112 C CA . LEU A 1 649 ? 19.326 2.065 7.658 1.00 87.19 649 LEU A CA 1
ATOM 5113 C C . LEU A 1 649 ? 20.456 2.312 6.642 1.00 87.19 649 LEU A C 1
ATOM 5115 O O . LEU A 1 649 ? 20.376 1.808 5.522 1.00 87.19 649 LEU A O 1
ATOM 5119 N N . PRO A 1 650 ? 21.527 3.028 7.028 1.00 87.31 650 PRO A N 1
ATOM 5120 C CA . PRO A 1 650 ? 21.730 3.673 8.328 1.00 87.31 650 PRO A CA 1
ATOM 5121 C C . PRO A 1 650 ? 20.777 4.861 8.551 1.00 87.31 650 PRO A C 1
ATOM 5123 O O . PRO A 1 650 ? 20.140 5.358 7.622 1.00 87.31 650 PRO A O 1
ATOM 5126 N N . GLN A 1 651 ? 20.668 5.316 9.803 1.00 83.62 651 GLN A N 1
ATOM 5127 C CA . GLN A 1 651 ? 19.818 6.454 10.160 1.00 83.62 651 GLN A CA 1
ATOM 5128 C C . GLN A 1 651 ? 20.136 7.678 9.279 1.00 83.62 651 GLN A C 1
ATOM 5130 O O . GLN A 1 651 ? 21.297 8.054 9.130 1.00 83.62 651 GLN A O 1
ATOM 5135 N N . GLY A 1 652 ? 19.101 8.307 8.714 1.00 80.06 652 GLY A N 1
ATOM 5136 C CA . GLY A 1 652 ? 19.224 9.441 7.789 1.00 80.06 652 GLY A CA 1
ATOM 5137 C C . GLY A 1 652 ? 19.207 9.060 6.304 1.00 80.06 652 GLY A C 1
ATOM 5138 O O . GLY A 1 652 ? 19.174 9.951 5.452 1.00 80.06 652 GLY A O 1
ATOM 5139 N N . LEU A 1 653 ? 19.192 7.763 5.969 1.00 85.06 653 LEU A N 1
ATOM 5140 C CA . LEU A 1 653 ? 19.034 7.302 4.587 1.00 85.06 653 LEU A CA 1
ATOM 5141 C C . LEU A 1 653 ? 17.693 7.747 3.980 1.00 85.06 653 LEU A C 1
ATOM 5143 O O . LEU A 1 653 ? 17.649 8.165 2.830 1.00 85.06 653 LEU A O 1
ATOM 5147 N N . ASP A 1 654 ? 16.612 7.736 4.752 1.00 84.31 654 ASP A N 1
ATOM 5148 C CA . ASP A 1 654 ? 15.299 8.256 4.357 1.00 84.31 654 ASP A CA 1
ATOM 5149 C C . ASP A 1 654 ? 15.355 9.717 3.871 1.00 84.31 654 ASP A C 1
ATOM 5151 O O . ASP A 1 654 ? 14.814 10.031 2.808 1.00 84.31 654 ASP A O 1
ATOM 5155 N N . ALA A 1 655 ? 16.074 10.591 4.584 1.00 81.81 655 ALA A N 1
ATOM 5156 C CA . ALA A 1 655 ? 16.287 11.980 4.166 1.00 81.81 655 ALA A CA 1
ATOM 5157 C C . ALA A 1 655 ? 17.061 12.063 2.843 1.00 81.81 655 ALA A C 1
ATOM 5159 O O . ALA A 1 655 ? 16.673 12.811 1.945 1.00 81.81 655 ALA A O 1
ATOM 5160 N N . LYS A 1 656 ? 18.136 11.271 2.708 1.00 84.81 656 LYS A N 1
ATOM 5161 C CA . LYS A 1 656 ? 18.947 11.194 1.481 1.00 84.81 656 LYS A CA 1
ATOM 5162 C C . LYS A 1 656 ? 18.099 10.746 0.289 1.00 84.81 656 LYS A C 1
ATOM 5164 O O . LYS A 1 656 ? 18.218 11.326 -0.782 1.00 84.81 656 LYS A O 1
ATOM 5169 N N . LEU A 1 657 ? 17.213 9.771 0.493 1.00 87.94 657 LEU A N 1
ATOM 5170 C CA . LEU A 1 657 ? 16.306 9.245 -0.527 1.00 87.94 657 LEU A CA 1
ATOM 5171 C C . LEU A 1 657 ? 15.174 10.213 -0.912 1.00 87.94 657 LEU A C 1
ATOM 5173 O O . LEU A 1 657 ? 14.442 9.929 -1.857 1.00 87.94 657 LEU A O 1
ATOM 5177 N N . GLY A 1 658 ? 15.026 11.346 -0.218 1.00 86.81 658 GLY A N 1
ATOM 5178 C CA . GLY A 1 658 ? 13.979 12.333 -0.486 1.00 86.81 658 GLY A CA 1
ATOM 5179 C C . GLY A 1 658 ? 12.634 12.001 0.163 1.00 86.81 658 GLY A C 1
ATOM 5180 O O . GLY A 1 658 ? 11.591 12.436 -0.333 1.00 86.81 658 GLY A O 1
ATOM 5181 N N . LEU A 1 659 ? 12.638 11.217 1.247 1.00 86.69 659 LEU A N 1
ATOM 5182 C CA . LEU A 1 659 ? 11.463 10.970 2.082 1.00 86.69 659 LEU A CA 1
ATOM 5183 C C . LEU A 1 659 ? 11.324 12.039 3.180 1.00 86.69 659 LEU A C 1
ATOM 5185 O O . LEU A 1 659 ? 12.318 12.655 3.577 1.00 86.69 659 LEU A O 1
ATOM 5189 N N . PRO A 1 660 ? 10.110 12.249 3.722 1.00 78.12 660 PRO A N 1
ATOM 5190 C CA . PRO A 1 660 ? 9.910 13.233 4.777 1.00 78.12 660 PRO A CA 1
ATOM 5191 C C . PRO A 1 660 ? 10.656 12.898 6.073 1.00 78.12 660 PRO A C 1
ATOM 5193 O O . PRO A 1 660 ? 10.421 11.847 6.670 1.00 78.12 660 PRO A O 1
ATOM 5196 N N . THR A 1 661 ? 11.510 13.813 6.549 1.00 68.62 661 THR A N 1
ATOM 5197 C CA . THR A 1 661 ? 12.283 13.654 7.798 1.00 68.62 661 THR A CA 1
ATOM 5198 C C . THR A 1 661 ? 12.273 14.913 8.651 1.00 68.62 661 THR A C 1
ATOM 5200 O O . THR A 1 661 ? 12.327 16.014 8.118 1.00 68.62 661 THR A O 1
ATOM 5203 N N . SER A 1 662 ? 12.227 14.754 9.977 1.00 57.84 662 SER A N 1
ATOM 5204 C CA . SER A 1 662 ? 12.117 15.842 10.962 1.00 57.84 662 SER A CA 1
ATOM 5205 C C . SER A 1 662 ? 13.453 16.512 11.335 1.00 57.84 662 SER A C 1
ATOM 5207 O O . SER A 1 662 ? 13.513 17.228 12.336 1.00 57.84 662 SER A O 1
ATOM 5209 N N . SER A 1 663 ? 14.539 16.229 10.605 1.00 51.22 663 SER A N 1
ATOM 5210 C CA . SER A 1 663 ? 15.893 16.704 10.933 1.00 51.22 663 SER A CA 1
ATOM 5211 C C . SER A 1 663 ? 16.124 18.135 10.419 1.00 51.22 663 SER A C 1
ATOM 5213 O O . SER A 1 663 ? 15.622 18.465 9.343 1.00 51.22 663 SER A O 1
ATOM 5215 N N . PRO A 1 664 ? 16.880 19.001 11.129 1.00 44.72 664 PRO A N 1
ATOM 5216 C CA . PRO A 1 664 ? 17.152 20.361 10.673 1.00 44.72 664 PRO A CA 1
ATOM 5217 C C . PRO A 1 664 ? 17.822 20.338 9.296 1.00 44.72 664 PRO A C 1
ATOM 5219 O O . PRO A 1 664 ? 18.853 19.695 9.107 1.00 44.72 664 PRO A O 1
ATOM 5222 N N . ALA A 1 665 ? 17.211 21.036 8.340 1.00 46.72 665 ALA A N 1
ATOM 5223 C CA . ALA A 1 665 ? 17.697 21.193 6.978 1.00 46.72 665 ALA A CA 1
ATOM 5224 C C . ALA A 1 665 ? 19.207 21.489 6.913 1.00 46.72 665 ALA A C 1
ATOM 5226 O O . ALA A 1 665 ? 19.716 22.379 7.596 1.00 46.72 665 ALA A O 1
ATOM 5227 N N . THR A 1 666 ? 19.916 20.801 6.016 1.00 44.31 666 THR A N 1
ATOM 5228 C CA . THR A 1 666 ? 21.223 21.262 5.535 1.00 44.31 666 THR A CA 1
ATOM 5229 C C . THR A 1 666 ? 21.022 22.623 4.839 1.00 44.31 666 THR A C 1
ATOM 5231 O O . THR A 1 666 ? 20.031 22.776 4.113 1.00 44.31 666 THR A O 1
ATOM 5234 N N . PRO A 1 667 ? 21.924 23.613 5.008 1.00 38.97 667 PRO A N 1
ATOM 5235 C CA . PRO A 1 667 ? 21.751 24.982 4.497 1.00 38.97 667 PRO A CA 1
ATOM 5236 C C . PRO A 1 667 ? 21.396 25.096 3.001 1.00 38.97 667 PRO A C 1
ATOM 5238 O O . PRO A 1 667 ? 20.690 26.028 2.613 1.00 38.97 667 PRO A O 1
ATOM 5241 N N . SER A 1 668 ? 21.813 24.126 2.177 1.00 44.97 668 SER A N 1
ATOM 5242 C CA . SER A 1 668 ? 21.551 24.067 0.730 1.00 44.97 668 SER A CA 1
ATOM 5243 C C . SER A 1 668 ? 20.064 23.964 0.364 1.00 44.97 668 SER A C 1
ATOM 5245 O O . SER A 1 668 ? 19.628 24.586 -0.599 1.00 44.97 668 SER A O 1
ATOM 5247 N N . SER A 1 669 ? 19.254 23.263 1.164 1.00 59.91 669 SER A N 1
ATOM 5248 C CA . SER A 1 669 ? 17.824 23.050 0.871 1.00 59.91 669 SER A CA 1
ATOM 5249 C C . SER A 1 669 ? 16.970 24.326 0.952 1.00 59.91 669 SER A C 1
ATOM 5251 O O . SER A 1 669 ? 15.938 24.432 0.289 1.00 59.91 669 SER A O 1
ATOM 5253 N N . SER A 1 670 ? 17.401 25.330 1.725 1.00 64.19 670 SER A N 1
ATOM 5254 C CA . SER A 1 670 ? 16.643 26.577 1.900 1.00 64.19 670 SER A CA 1
ATOM 5255 C C . SER A 1 670 ? 16.658 27.462 0.646 1.00 64.19 670 SER A C 1
ATOM 5257 O O . SER A 1 670 ? 15.636 28.052 0.287 1.00 64.19 670 SER A O 1
ATOM 5259 N N . THR A 1 671 ? 17.792 27.513 -0.059 1.00 76.75 671 THR A N 1
ATOM 5260 C CA . THR A 1 671 ? 17.954 28.279 -1.303 1.00 76.75 671 THR A CA 1
ATOM 5261 C C . THR A 1 671 ? 17.220 27.622 -2.472 1.00 76.75 671 THR A C 1
ATOM 5263 O O . THR A 1 671 ? 16.561 28.320 -3.248 1.00 76.75 671 THR A O 1
ATOM 5266 N N . ASP A 1 672 ? 17.249 26.290 -2.564 1.00 84.00 672 ASP A N 1
ATOM 5267 C CA . ASP A 1 672 ? 16.528 25.545 -3.604 1.00 84.00 672 ASP A CA 1
ATOM 5268 C C . ASP A 1 672 ? 15.009 25.713 -3.467 1.00 84.00 672 ASP A C 1
ATOM 5270 O O . ASP A 1 672 ? 14.308 25.934 -4.457 1.00 84.00 672 ASP A O 1
ATOM 5274 N N . PHE A 1 673 ? 14.491 25.700 -2.233 1.00 88.94 673 PHE A N 1
ATOM 5275 C CA . PHE A 1 673 ? 13.068 25.941 -1.971 1.00 88.94 673 PHE A CA 1
ATOM 5276 C C . PHE A 1 673 ? 12.649 27.359 -2.348 1.00 88.94 673 PHE A C 1
ATOM 5278 O O . PHE A 1 673 ? 11.618 27.528 -2.995 1.00 88.94 673 PHE A O 1
ATOM 5285 N N . ALA A 1 674 ? 13.445 28.369 -1.987 1.00 90.56 674 ALA A N 1
ATOM 5286 C CA . ALA A 1 674 ? 13.162 29.755 -2.351 1.00 90.56 674 ALA A CA 1
ATOM 5287 C C . ALA A 1 674 ? 13.161 29.959 -3.875 1.00 90.56 674 ALA A C 1
ATOM 5289 O O . ALA A 1 674 ? 12.305 30.670 -4.401 1.00 90.56 674 ALA A O 1
ATOM 5290 N N . THR A 1 675 ? 14.080 29.300 -4.586 1.00 94.00 675 THR A N 1
ATOM 5291 C CA . THR A 1 675 ? 14.166 29.356 -6.052 1.00 94.00 675 THR A CA 1
ATOM 5292 C C . THR A 1 675 ? 12.941 28.714 -6.703 1.00 94.00 675 THR A C 1
ATOM 5294 O O . THR A 1 675 ? 12.292 29.341 -7.541 1.00 94.00 675 THR A O 1
ATOM 5297 N N . ALA A 1 676 ? 12.565 27.508 -6.266 1.00 94.50 676 ALA A N 1
ATOM 5298 C CA . ALA A 1 676 ? 11.364 26.826 -6.743 1.00 94.50 676 ALA A CA 1
ATOM 5299 C C . ALA A 1 676 ? 10.085 27.630 -6.452 1.00 94.50 676 ALA A C 1
ATOM 5301 O O . ALA A 1 676 ? 9.243 27.805 -7.334 1.00 94.50 676 ALA A O 1
ATOM 5302 N N . ASP A 1 677 ? 9.946 28.166 -5.236 1.00 95.44 677 ASP A N 1
ATOM 5303 C CA . ASP A 1 677 ? 8.808 29.001 -4.846 1.00 95.44 677 ASP A CA 1
ATOM 5304 C C . ASP A 1 677 ? 8.717 30.264 -5.722 1.00 95.44 677 ASP A C 1
ATOM 5306 O O . ASP A 1 677 ? 7.631 30.626 -6.184 1.00 95.44 677 ASP A O 1
ATOM 5310 N N . ALA A 1 678 ? 9.849 30.921 -6.003 1.00 96.81 678 ALA A N 1
ATOM 5311 C CA . ALA A 1 678 ? 9.896 32.092 -6.874 1.00 96.81 678 ALA A CA 1
ATOM 5312 C C . ALA A 1 678 ? 9.457 31.762 -8.311 1.00 96.81 678 ALA A C 1
ATOM 5314 O O . ALA A 1 678 ? 8.674 32.517 -8.896 1.00 96.81 678 ALA A O 1
ATOM 5315 N N . GLU A 1 679 ? 9.895 30.626 -8.860 1.00 96.75 679 GLU A N 1
ATOM 5316 C CA . GLU A 1 679 ? 9.472 30.157 -10.183 1.00 96.75 679 GLU A CA 1
ATOM 5317 C C . GLU A 1 679 ? 7.960 29.886 -10.229 1.00 96.75 679 GLU A C 1
ATOM 5319 O O . GLU A 1 679 ? 7.255 30.416 -11.094 1.00 96.75 679 GLU A O 1
ATOM 5324 N N . ILE A 1 680 ? 7.437 29.126 -9.260 1.00 97.25 680 ILE A N 1
ATOM 5325 C CA . ILE A 1 680 ? 6.010 28.786 -9.164 1.00 97.25 680 ILE A CA 1
ATOM 5326 C C . ILE A 1 680 ? 5.155 30.053 -9.114 1.00 97.25 680 ILE A C 1
ATOM 5328 O O . ILE A 1 680 ? 4.179 30.178 -9.854 1.00 97.25 680 ILE A O 1
ATOM 5332 N N . LEU A 1 681 ? 5.516 31.016 -8.264 1.00 97.19 681 LEU A N 1
ATOM 5333 C CA . LEU A 1 681 ? 4.758 32.256 -8.096 1.00 97.19 681 LEU A CA 1
ATOM 5334 C C . LEU A 1 681 ? 4.930 33.232 -9.268 1.00 97.19 681 LEU A C 1
ATOM 5336 O O . LEU A 1 681 ? 4.085 34.115 -9.460 1.00 97.19 681 LEU A O 1
ATOM 5340 N N . SER A 1 682 ? 6.008 33.102 -10.040 1.00 96.50 682 SER A N 1
ATOM 5341 C CA . SER A 1 682 ? 6.190 33.820 -11.301 1.00 96.50 682 SER A CA 1
ATOM 5342 C C . SER A 1 682 ? 5.231 33.287 -12.369 1.00 96.50 682 SER A C 1
ATOM 5344 O O . SER A 1 682 ? 4.465 34.058 -12.948 1.00 96.50 682 SER A O 1
ATOM 5346 N N . ARG A 1 683 ? 5.183 31.959 -12.553 1.00 95.81 683 ARG A N 1
ATOM 5347 C CA . ARG A 1 683 ? 4.303 31.293 -13.532 1.00 95.81 683 ARG A CA 1
ATOM 5348 C C . ARG A 1 683 ? 2.825 31.361 -13.152 1.00 95.81 683 ARG A C 1
ATOM 5350 O O . ARG A 1 683 ? 1.967 31.555 -14.012 1.00 95.81 683 ARG A O 1
ATOM 5357 N N . PHE A 1 684 ? 2.518 31.252 -11.859 1.00 97.00 684 PHE A N 1
ATOM 5358 C CA . PHE A 1 684 ? 1.151 31.212 -11.337 1.00 97.00 684 PHE A CA 1
ATOM 5359 C C . PHE A 1 684 ? 0.919 32.269 -10.245 1.00 97.00 684 PHE A C 1
ATOM 5361 O O . PHE A 1 684 ? 0.746 31.931 -9.069 1.00 97.00 684 PHE A O 1
ATOM 5368 N N . PRO A 1 685 ? 0.828 33.567 -10.597 1.00 96.38 685 PRO A N 1
ATOM 5369 C CA . PRO A 1 685 ? 0.690 34.635 -9.611 1.00 96.38 685 PRO A CA 1
ATOM 5370 C C . PRO A 1 685 ? -0.490 34.501 -8.646 1.00 96.38 685 PRO A C 1
ATOM 5372 O O . PRO A 1 685 ? -0.404 34.986 -7.519 1.00 96.38 685 PRO A O 1
ATOM 5375 N N . ARG A 1 686 ? -1.570 33.825 -9.066 1.00 94.25 686 ARG A N 1
ATOM 5376 C CA . ARG A 1 686 ? -2.759 33.549 -8.244 1.00 94.25 686 ARG A CA 1
ATOM 5377 C C . ARG A 1 686 ? -2.442 32.753 -6.975 1.00 94.25 686 ARG A C 1
ATOM 5379 O O . ARG A 1 686 ? -3.134 32.939 -5.979 1.00 94.25 686 ARG A O 1
ATOM 5386 N N . LEU A 1 687 ? -1.406 31.911 -6.983 1.00 95.69 687 LEU A N 1
ATOM 5387 C CA . LEU A 1 687 ? -1.047 31.072 -5.834 1.00 95.69 687 LEU A CA 1
ATOM 5388 C C . LEU A 1 687 ? -0.544 31.884 -4.627 1.00 95.69 687 LEU A C 1
ATOM 5390 O O . LEU A 1 687 ? -0.604 31.397 -3.503 1.00 95.69 687 LEU A O 1
ATOM 5394 N N . ARG A 1 688 ? -0.166 33.161 -4.816 1.00 94.94 688 ARG A N 1
ATOM 5395 C CA . ARG A 1 688 ? 0.106 34.091 -3.700 1.00 94.94 688 ARG A CA 1
ATOM 5396 C C . ARG A 1 688 ? -1.105 34.286 -2.780 1.00 94.94 688 ARG A C 1
ATOM 5398 O O . ARG A 1 688 ? -0.930 34.627 -1.618 1.00 94.94 688 ARG A O 1
ATOM 5405 N N . ASN A 1 689 ? -2.313 34.054 -3.294 1.00 93.44 689 ASN A N 1
ATOM 5406 C CA . ASN A 1 689 ? -3.574 34.229 -2.572 1.00 93.44 689 ASN A CA 1
ATOM 5407 C C . ASN A 1 689 ? -4.057 32.932 -1.899 1.00 93.44 689 ASN A C 1
ATOM 5409 O O . ASN A 1 689 ? -5.255 32.787 -1.646 1.00 93.44 689 ASN A O 1
ATOM 5413 N N . GLN A 1 690 ? -3.165 31.964 -1.678 1.00 91.88 690 GLN A N 1
ATOM 5414 C CA . GLN A 1 690 ? -3.523 30.716 -1.017 1.00 91.88 690 GLN A CA 1
ATOM 5415 C C . GLN A 1 690 ? -4.092 30.956 0.399 1.00 91.88 690 GLN A C 1
ATOM 5417 O O . GLN A 1 690 ? -3.593 31.826 1.118 1.00 91.88 690 GLN A O 1
ATOM 5422 N N . PRO A 1 691 ? -5.116 30.199 0.836 1.00 89.50 691 PRO A N 1
ATOM 5423 C CA . PRO A 1 691 ? -5.611 30.262 2.207 1.00 89.50 691 PRO A CA 1
ATOM 5424 C C . PRO A 1 691 ? -4.534 29.892 3.235 1.00 89.50 691 PRO A C 1
ATOM 5426 O O . PRO A 1 691 ? -3.803 28.918 3.055 1.00 89.50 691 PRO A O 1
ATOM 5429 N N . SER A 1 692 ? -4.476 30.627 4.349 1.00 84.12 692 SER A N 1
ATOM 5430 C CA . SER A 1 692 ? -3.665 30.235 5.507 1.00 84.12 692 SER A CA 1
ATOM 5431 C C . SER A 1 692 ? -4.420 29.183 6.304 1.00 84.12 692 SER A C 1
ATOM 5433 O O . SER A 1 692 ? -5.433 29.490 6.934 1.00 84.12 692 SER A O 1
ATOM 5435 N N . THR A 1 693 ? -3.972 27.934 6.223 1.00 74.88 693 THR A N 1
ATOM 5436 C CA . THR A 1 693 ? -4.681 26.806 6.824 1.00 74.88 693 THR A CA 1
ATOM 5437 C C . THR A 1 693 ? -3.701 25.783 7.416 1.00 74.88 693 THR A C 1
ATOM 5439 O O . THR A 1 693 ? -2.632 25.571 6.839 1.00 74.88 693 THR A O 1
ATOM 5442 N N . PRO A 1 694 ? -4.011 25.155 8.569 1.00 71.69 694 PRO A N 1
ATOM 5443 C CA . PRO A 1 694 ? -3.156 24.120 9.159 1.00 71.69 694 PRO A CA 1
ATOM 5444 C C . PRO A 1 694 ? -3.133 22.864 8.296 1.00 71.69 694 PRO A C 1
ATOM 5446 O O . PRO A 1 694 ? -4.174 22.468 7.781 1.00 71.69 694 PRO A O 1
ATOM 5449 N N . ILE A 1 695 ? -1.994 22.188 8.162 1.00 65.19 695 ILE A N 1
ATOM 5450 C CA . ILE A 1 695 ? -1.888 21.055 7.236 1.00 65.19 695 ILE A CA 1
ATOM 5451 C C . ILE A 1 695 ? -2.908 19.946 7.604 1.00 65.19 695 ILE A C 1
ATOM 5453 O O . ILE A 1 695 ? -3.014 19.569 8.778 1.00 65.19 695 ILE A O 1
ATOM 5457 N N . PRO A 1 696 ? -3.705 19.420 6.647 1.00 61.69 696 PRO A N 1
ATOM 5458 C CA . PRO A 1 696 ? -4.707 18.407 6.960 1.00 61.69 696 PRO A CA 1
ATOM 5459 C C . PRO A 1 696 ? -4.088 17.080 7.423 1.00 61.69 696 PRO A C 1
ATOM 5461 O O . PRO A 1 696 ? -3.043 16.648 6.941 1.00 61.69 696 PRO A O 1
ATOM 5464 N N . GLY A 1 697 ? -4.805 16.380 8.308 1.00 56.31 697 GLY A N 1
ATOM 5465 C CA . GLY A 1 697 ? -4.470 15.019 8.731 1.00 56.31 697 GLY A CA 1
ATOM 5466 C C . GLY A 1 697 ? -3.436 14.949 9.852 1.00 56.31 697 GLY A C 1
ATOM 5467 O O . GLY A 1 697 ? -2.292 14.593 9.614 1.00 56.31 697 GLY A O 1
ATOM 5468 N N . GLY A 1 698 ? -3.859 15.212 11.086 1.00 51.25 698 GLY A N 1
ATOM 5469 C CA . GLY A 1 698 ? -3.331 14.506 12.249 1.00 51.25 698 GLY A CA 1
ATOM 5470 C C . GLY A 1 698 ? -1.916 14.823 12.737 1.00 51.25 698 GLY A C 1
ATOM 5471 O O . GLY A 1 698 ? -1.771 15.334 13.840 1.00 51.25 698 GLY A O 1
ATOM 5472 N N . ASP A 1 699 ? -0.875 14.497 11.981 1.00 54.31 699 ASP A N 1
ATOM 5473 C CA . ASP A 1 699 ? 0.496 14.604 12.471 1.00 54.31 699 ASP A CA 1
ATOM 5474 C C . ASP A 1 699 ? 0.990 16.053 12.458 1.00 54.31 699 ASP A C 1
ATOM 5476 O O . ASP A 1 699 ? 1.527 16.518 11.457 1.00 54.31 699 ASP A O 1
ATOM 5480 N N . THR A 1 700 ? 0.807 16.773 13.565 1.00 46.59 700 THR A N 1
ATOM 5481 C CA . THR A 1 700 ? 1.376 18.115 13.736 1.00 46.59 700 THR A CA 1
ATOM 5482 C C . THR A 1 700 ? 2.862 18.087 14.100 1.00 46.59 700 THR A C 1
ATOM 5484 O O . THR A 1 700 ? 3.498 19.137 14.147 1.00 46.59 700 THR A O 1
ATOM 5487 N N . SER A 1 701 ? 3.462 16.907 14.330 1.00 42.62 701 SER A N 1
ATOM 5488 C CA . SER A 1 701 ? 4.925 16.793 14.431 1.00 42.62 701 SER A CA 1
ATOM 5489 C C . SER A 1 701 ? 5.610 16.970 13.070 1.00 42.62 701 SER A C 1
ATOM 5491 O O . SER A 1 701 ? 6.810 17.235 13.018 1.00 42.62 701 SER A O 1
ATOM 5493 N N . ALA A 1 702 ? 4.834 16.936 11.978 1.00 44.75 702 ALA A N 1
ATOM 5494 C CA . ALA A 1 702 ? 5.294 17.241 10.629 1.00 44.75 702 ALA A CA 1
ATOM 5495 C C . ALA A 1 702 ? 5.275 18.746 10.273 1.00 44.75 702 ALA A C 1
ATOM 5497 O O . ALA A 1 702 ? 5.715 19.116 9.187 1.00 44.75 702 ALA A O 1
ATOM 5498 N N . ASP A 1 703 ? 4.777 19.631 11.144 1.00 42.41 703 ASP A N 1
ATOM 5499 C CA . ASP A 1 703 ? 4.214 20.912 10.683 1.00 42.41 703 ASP A CA 1
ATOM 5500 C C . ASP A 1 703 ? 5.204 22.077 10.479 1.00 42.41 703 ASP A C 1
ATOM 5502 O O . ASP A 1 703 ? 4.799 23.136 9.999 1.00 42.41 703 ASP A O 1
ATOM 5506 N N . ALA A 1 704 ? 6.503 21.913 10.745 1.00 42.69 704 ALA A N 1
ATOM 5507 C CA . ALA A 1 704 ? 7.487 22.960 10.410 1.00 42.69 704 ALA A CA 1
ATOM 5508 C C . ALA A 1 704 ? 8.905 22.463 10.099 1.00 42.69 704 ALA A C 1
ATOM 5510 O O . ALA A 1 704 ? 9.659 23.160 9.422 1.00 42.69 704 ALA A O 1
ATOM 5511 N N . THR A 1 705 ? 9.275 21.276 10.577 1.00 43.50 705 THR A N 1
ATOM 5512 C CA . THR A 1 705 ? 10.647 20.749 10.499 1.00 43.50 705 THR A CA 1
ATOM 5513 C C . THR A 1 705 ? 10.795 19.568 9.549 1.00 43.50 705 THR A C 1
ATOM 5515 O O . THR A 1 705 ? 11.903 19.065 9.398 1.00 43.50 705 THR A O 1
ATOM 5518 N N . THR A 1 706 ? 9.705 19.113 8.917 1.00 55.88 706 THR A N 1
ATOM 5519 C CA . THR A 1 706 ? 9.746 17.938 8.043 1.00 55.88 706 THR A CA 1
ATOM 5520 C C . THR A 1 706 ? 9.865 18.347 6.580 1.00 55.88 706 THR A C 1
ATOM 5522 O O . THR A 1 706 ? 9.000 19.047 6.052 1.00 55.88 706 THR A O 1
ATOM 5525 N N . LEU A 1 707 ? 10.948 17.929 5.921 1.00 65.50 707 LEU A N 1
ATOM 5526 C CA . LEU A 1 707 ? 11.103 18.088 4.471 1.00 65.50 707 LEU A CA 1
ATOM 5527 C C . LEU A 1 707 ? 9.951 17.355 3.747 1.00 65.50 707 LEU A C 1
ATOM 5529 O O . LEU A 1 707 ? 9.564 16.279 4.191 1.00 65.50 707 LEU A O 1
ATOM 5533 N N . PRO A 1 708 ? 9.355 17.897 2.671 1.00 74.56 708 PRO A N 1
ATOM 5534 C CA . PRO A 1 708 ? 8.351 17.166 1.897 1.00 74.56 708 PRO A CA 1
ATOM 5535 C C . PRO A 1 708 ? 9.012 16.065 1.052 1.00 74.56 708 PRO A C 1
ATOM 5537 O O . PRO A 1 708 ? 10.235 16.035 0.916 1.00 74.56 708 PRO A O 1
ATOM 5540 N N . PHE A 1 709 ? 8.216 15.193 0.426 1.00 85.12 709 PHE A N 1
ATOM 5541 C CA . PHE A 1 709 ? 8.755 14.249 -0.563 1.00 85.12 709 PHE A CA 1
ATOM 5542 C C . PHE A 1 709 ? 9.458 14.999 -1.703 1.00 85.12 709 PHE A C 1
ATOM 5544 O O . PHE A 1 709 ? 8.856 15.872 -2.331 1.00 85.12 709 PHE A O 1
ATOM 5551 N N . THR A 1 710 ? 10.698 14.629 -2.014 1.00 89.69 710 THR A N 1
ATOM 5552 C CA . THR A 1 710 ? 11.518 15.198 -3.102 1.00 89.69 710 THR A CA 1
ATOM 5553 C C . THR A 1 710 ? 12.007 14.106 -4.056 1.00 89.69 710 THR A C 1
ATOM 5555 O O . THR A 1 710 ? 13.172 14.042 -4.461 1.00 89.69 710 THR A O 1
ATOM 5558 N N . LEU A 1 711 ? 11.069 13.247 -4.458 1.00 92.81 711 LEU A N 1
ATOM 5559 C CA . LEU A 1 711 ? 11.277 12.189 -5.444 1.00 92.81 711 LEU A CA 1
ATOM 5560 C C . LEU A 1 711 ? 11.091 12.721 -6.872 1.00 92.81 711 LEU A C 1
ATOM 5562 O O . LEU A 1 711 ? 10.074 13.345 -7.193 1.00 92.81 711 LEU A O 1
ATOM 5566 N N . TYR A 1 712 ? 12.039 12.429 -7.761 1.00 95.69 712 TYR A N 1
ATOM 5567 C CA . TYR A 1 712 ? 11.921 12.730 -9.185 1.00 95.69 712 TYR A CA 1
ATOM 5568 C C . TYR A 1 712 ? 10.731 11.968 -9.779 1.00 95.69 712 TYR A C 1
ATOM 5570 O O . TYR A 1 712 ? 10.585 10.760 -9.581 1.00 95.69 712 TYR A O 1
ATOM 5578 N N . ARG A 1 713 ? 9.835 12.700 -10.458 1.00 96.00 713 ARG A N 1
ATOM 5579 C CA . ARG A 1 713 ? 8.543 12.194 -10.979 1.00 96.00 713 ARG A CA 1
ATOM 5580 C C . ARG A 1 713 ? 7.653 11.521 -9.926 1.00 96.00 713 ARG A C 1
ATOM 5582 O O . ARG A 1 713 ? 6.729 10.794 -10.289 1.00 96.00 713 ARG A O 1
ATOM 5589 N N . PHE A 1 714 ? 7.901 11.805 -8.646 1.00 95.75 714 PHE A N 1
ATOM 5590 C CA . PHE A 1 714 ? 7.253 11.175 -7.492 1.00 95.75 714 PHE A CA 1
ATOM 5591 C C . PHE A 1 714 ? 7.598 9.689 -7.295 1.00 95.75 714 PHE A C 1
ATOM 5593 O O . PHE A 1 714 ? 6.906 9.009 -6.541 1.00 95.75 714 PHE A O 1
ATOM 5600 N N . MET A 1 715 ? 8.652 9.192 -7.957 1.00 96.75 715 MET A N 1
ATOM 5601 C CA . MET A 1 715 ? 9.019 7.770 -7.956 1.00 96.75 715 MET A CA 1
ATOM 5602 C C . MET A 1 715 ? 10.494 7.511 -7.648 1.00 96.75 715 MET A C 1
ATOM 5604 O O . MET A 1 715 ? 10.803 6.629 -6.856 1.00 96.75 715 MET A O 1
ATOM 5608 N N . ALA A 1 716 ? 11.420 8.252 -8.256 1.00 95.94 716 ALA A N 1
ATOM 5609 C CA . ALA A 1 716 ? 12.849 7.955 -8.161 1.00 95.94 716 ALA A CA 1
ATOM 5610 C C . ALA A 1 716 ? 13.556 8.849 -7.125 1.00 95.94 716 ALA A C 1
ATOM 5612 O O . ALA A 1 716 ? 13.327 10.064 -7.126 1.00 95.94 716 ALA A O 1
ATOM 5613 N N . PRO A 1 717 ? 14.451 8.309 -6.279 1.00 93.00 717 PRO A N 1
ATOM 5614 C CA . PRO A 1 717 ? 15.328 9.128 -5.447 1.00 93.00 717 PRO A CA 1
ATOM 5615 C C . PRO A 1 717 ? 16.174 10.067 -6.315 1.00 93.00 717 PRO A C 1
ATOM 5617 O O . PRO A 1 717 ? 16.876 9.627 -7.225 1.00 93.00 717 PRO A O 1
ATOM 5620 N N . SER A 1 718 ? 16.141 11.368 -6.030 1.00 87.25 718 SER A N 1
ATOM 5621 C CA . SER A 1 718 ? 16.940 12.360 -6.768 1.00 87.25 718 SER A CA 1
ATOM 5622 C C . SER A 1 718 ? 18.434 12.326 -6.407 1.00 87.25 718 SER A C 1
ATOM 5624 O O . SER A 1 718 ? 19.253 12.899 -7.123 1.00 87.25 718 SER A O 1
ATOM 5626 N N . SER A 1 719 ? 18.796 11.620 -5.331 1.00 82.56 719 SER A N 1
ATOM 5627 C CA . SER A 1 719 ? 20.169 11.406 -4.861 1.00 82.56 719 SER A CA 1
ATOM 5628 C C . SER A 1 719 ? 20.906 10.255 -5.551 1.00 82.56 719 SER A C 1
ATOM 5630 O O . SER A 1 719 ? 22.111 10.112 -5.352 1.00 82.56 719 SER A O 1
ATOM 5632 N N . THR A 1 720 ? 20.199 9.399 -6.295 1.00 82.12 720 THR A N 1
ATOM 5633 C CA . THR A 1 720 ? 20.749 8.144 -6.827 1.00 82.12 720 THR A CA 1
ATOM 5634 C C . THR A 1 720 ? 21.040 8.270 -8.324 1.00 82.12 720 THR A C 1
ATOM 5636 O O . THR A 1 720 ? 20.171 8.738 -9.066 1.00 82.12 720 THR A O 1
ATOM 5639 N N . PRO A 1 721 ? 22.233 7.863 -8.802 1.00 82.44 721 PRO A N 1
ATOM 5640 C CA . PRO A 1 721 ? 22.571 7.887 -10.224 1.00 82.44 721 PRO A CA 1
ATOM 5641 C C . PRO A 1 721 ? 21.551 7.149 -11.103 1.00 82.44 721 PRO A C 1
ATOM 5643 O O . PRO A 1 721 ? 21.221 5.989 -10.874 1.00 82.44 721 PRO A O 1
ATOM 5646 N N . PHE A 1 722 ? 21.075 7.821 -12.154 1.00 86.81 722 PHE A N 1
ATOM 5647 C CA . PHE A 1 722 ? 20.079 7.281 -13.095 1.00 86.81 722 PHE A CA 1
ATOM 5648 C C . PHE A 1 722 ? 20.666 6.267 -14.093 1.00 86.81 722 PHE A C 1
ATOM 5650 O O . PHE A 1 722 ? 19.923 5.665 -14.859 1.00 86.81 722 PHE A O 1
ATOM 5657 N N . ASN A 1 723 ? 21.989 6.081 -14.102 1.00 82.44 723 ASN A N 1
ATOM 5658 C CA . ASN A 1 723 ? 22.677 5.090 -14.931 1.00 82.44 723 ASN A CA 1
ATOM 5659 C C . ASN A 1 723 ? 22.728 3.693 -14.287 1.00 82.44 723 ASN A C 1
ATOM 5661 O O . ASN A 1 723 ? 22.931 2.722 -15.014 1.00 82.44 723 ASN A O 1
ATOM 5665 N N . GLN A 1 724 ? 22.528 3.579 -12.969 1.00 83.31 724 GLN A N 1
ATOM 5666 C CA . GLN A 1 724 ? 22.421 2.306 -12.241 1.00 83.31 724 GLN A CA 1
ATOM 5667 C C . GLN A 1 724 ? 21.366 2.385 -11.119 1.00 83.31 724 GLN A C 1
ATOM 5669 O O . GLN A 1 724 ? 21.689 2.311 -9.934 1.00 83.31 724 GLN A O 1
ATOM 5674 N N . PRO A 1 725 ? 20.086 2.578 -11.463 1.00 91.69 725 PRO A N 1
ATOM 5675 C CA . PRO A 1 725 ? 19.032 2.698 -10.473 1.00 91.69 725 PRO A CA 1
ATOM 5676 C C . PRO A 1 725 ? 18.634 1.337 -9.894 1.00 91.69 725 PRO A C 1
ATOM 5678 O O . PRO A 1 725 ? 18.371 0.379 -10.623 1.00 91.69 725 PRO A O 1
ATOM 5681 N N . SER A 1 726 ? 18.525 1.279 -8.568 1.00 93.50 726 SER A N 1
ATOM 5682 C CA . SER A 1 726 ? 18.150 0.069 -7.823 1.00 93.50 726 SER A CA 1
ATOM 5683 C C . SER A 1 726 ? 16.944 0.258 -6.899 1.00 93.50 726 SER A C 1
ATOM 5685 O O . SER A 1 726 ? 16.471 -0.719 -6.327 1.00 93.50 726 SER A O 1
ATOM 5687 N N . LEU A 1 727 ? 16.423 1.480 -6.744 1.00 95.88 727 LEU A N 1
ATOM 5688 C CA . LEU A 1 727 ? 15.302 1.787 -5.853 1.00 95.88 727 LEU A CA 1
ATOM 5689 C C . LEU A 1 727 ? 14.307 2.735 -6.513 1.00 95.88 727 LEU A C 1
ATOM 5691 O O . LEU A 1 727 ? 14.695 3.781 -7.031 1.00 95.88 727 LEU A O 1
ATOM 5695 N N . ALA A 1 728 ? 13.020 2.415 -6.408 1.00 97.44 728 ALA A N 1
ATOM 5696 C CA . ALA A 1 728 ? 11.937 3.331 -6.739 1.00 97.44 728 ALA A CA 1
ATOM 56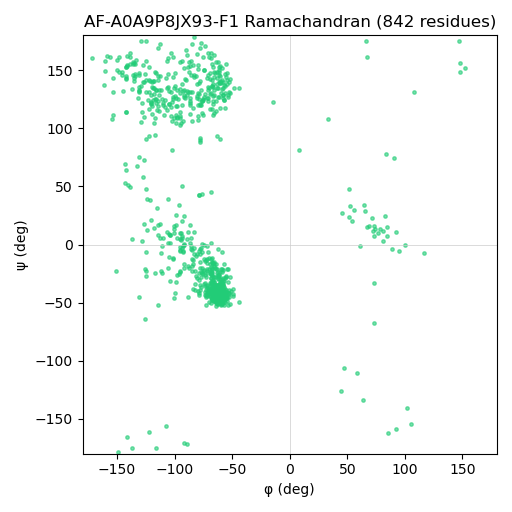97 C C . ALA A 1 728 ? 10.792 3.253 -5.719 1.00 97.44 728 ALA A C 1
ATOM 5699 O O . ALA A 1 728 ? 10.670 2.315 -4.932 1.00 97.44 728 ALA A O 1
ATOM 5700 N N . PHE A 1 729 ? 9.921 4.248 -5.761 1.00 97.31 729 PHE A N 1
ATOM 5701 C CA . PHE A 1 729 ? 8.701 4.334 -4.979 1.00 97.31 729 PHE A CA 1
ATOM 5702 C C . PHE A 1 729 ? 7.507 4.367 -5.926 1.00 97.31 729 PHE A C 1
ATOM 5704 O O . PHE A 1 729 ? 7.508 5.110 -6.904 1.00 97.31 729 PHE A O 1
ATOM 5711 N N . ALA A 1 730 ? 6.473 3.589 -5.628 1.00 97.62 730 ALA A N 1
ATOM 5712 C CA . ALA A 1 730 ? 5.255 3.549 -6.426 1.00 97.62 730 ALA A CA 1
ATOM 5713 C C . ALA A 1 730 ? 4.065 3.991 -5.572 1.00 97.62 730 ALA A C 1
ATOM 5715 O O . ALA A 1 730 ? 3.920 3.570 -4.423 1.00 97.62 730 ALA A O 1
ATOM 5716 N N . GLY A 1 731 ? 3.210 4.857 -6.115 1.00 94.88 731 GLY A N 1
ATOM 5717 C CA . GLY A 1 731 ? 2.012 5.305 -5.402 1.00 94.88 731 GLY A CA 1
ATOM 5718 C C . GLY A 1 731 ? 2.270 6.243 -4.223 1.00 94.88 731 GLY A C 1
ATOM 5719 O O . GLY A 1 731 ? 1.414 6.364 -3.348 1.00 94.88 731 GLY A O 1
ATOM 5720 N N . MET A 1 732 ? 3.408 6.948 -4.200 1.00 92.62 732 MET A N 1
ATOM 5721 C CA . MET A 1 732 ? 3.664 8.055 -3.260 1.00 92.62 732 MET A CA 1
ATOM 5722 C C . MET A 1 732 ? 2.968 9.348 -3.712 1.00 92.62 732 MET A C 1
ATOM 5724 O O . MET A 1 732 ? 3.552 10.428 -3.685 1.00 92.62 732 MET A O 1
ATOM 5728 N N . ILE A 1 733 ? 1.722 9.225 -4.175 1.00 92.94 733 ILE A N 1
ATOM 5729 C CA . ILE A 1 733 ? 0.878 10.313 -4.675 1.00 92.94 733 ILE A CA 1
ATOM 5730 C C . ILE A 1 733 ? -0.558 10.127 -4.172 1.00 92.94 733 ILE A C 1
ATOM 5732 O O . ILE A 1 733 ? -0.991 8.999 -3.929 1.00 92.94 733 ILE A O 1
ATOM 5736 N N . THR A 1 734 ? -1.331 11.207 -4.084 1.00 91.50 734 THR A N 1
ATOM 5737 C CA . THR A 1 734 ? -2.785 11.146 -3.879 1.00 91.50 734 THR A CA 1
ATOM 5738 C C . THR A 1 734 ? -3.528 11.781 -5.046 1.00 91.50 734 THR A C 1
ATOM 5740 O O . THR A 1 734 ? -3.290 12.930 -5.412 1.00 91.50 734 THR A O 1
ATOM 5743 N N . THR A 1 735 ? -4.426 11.010 -5.657 1.00 93.31 735 THR A N 1
ATOM 5744 C CA . THR A 1 735 ? -5.198 11.414 -6.836 1.00 93.31 735 THR A CA 1
ATOM 5745 C C . THR A 1 735 ? -6.442 10.542 -6.986 1.00 93.31 735 THR A C 1
ATOM 5747 O O . THR A 1 735 ? -6.461 9.408 -6.507 1.00 93.31 735 THR A O 1
ATOM 5750 N N . ILE A 1 736 ? -7.454 11.033 -7.707 1.00 91.56 736 ILE A N 1
ATOM 5751 C CA . ILE A 1 736 ? -8.616 10.227 -8.131 1.00 91.56 736 ILE A CA 1
ATOM 5752 C C . ILE A 1 736 ? -8.349 9.418 -9.414 1.00 91.56 736 ILE A C 1
ATOM 5754 O O . ILE A 1 736 ? -9.199 8.654 -9.860 1.00 91.56 736 ILE A O 1
ATOM 5758 N N . SER A 1 737 ? -7.159 9.579 -10.003 1.00 94.50 737 SER A N 1
ATOM 5759 C CA . SER A 1 737 ? -6.703 8.903 -11.229 1.00 94.50 737 SER A CA 1
ATOM 5760 C C . SER A 1 737 ? -5.869 7.653 -10.922 1.00 94.50 737 SER A C 1
ATOM 5762 O O . SER A 1 737 ? -4.886 7.378 -11.607 1.00 94.50 737 SER A O 1
ATOM 5764 N N . THR A 1 738 ? -6.190 6.941 -9.834 1.00 94.88 738 THR A N 1
ATOM 5765 C CA . THR A 1 738 ? -5.317 5.910 -9.247 1.00 94.88 738 THR A CA 1
ATOM 5766 C C . THR A 1 738 ? -4.900 4.844 -10.254 1.00 94.88 738 THR A C 1
ATOM 5768 O O . THR A 1 738 ? -3.711 4.560 -10.347 1.00 94.88 738 THR A O 1
ATOM 5771 N N . SER A 1 739 ? -5.837 4.277 -11.022 1.00 95.00 739 SER A N 1
ATOM 5772 C CA . SER A 1 739 ? -5.531 3.160 -11.925 1.00 95.00 739 SER A CA 1
ATOM 5773 C C . SER A 1 739 ? -4.644 3.576 -13.104 1.00 95.00 739 SER A C 1
ATOM 5775 O O . SER A 1 739 ? -3.662 2.896 -13.409 1.00 95.00 739 SER A O 1
ATOM 5777 N N . LEU A 1 740 ? -4.916 4.738 -13.708 1.00 96.31 740 LEU A N 1
ATOM 5778 C CA . LEU A 1 740 ? -4.091 5.317 -14.774 1.00 96.31 740 LEU A CA 1
ATOM 5779 C C . LEU A 1 740 ? -2.675 5.625 -14.284 1.00 96.31 740 LEU A C 1
ATOM 5781 O O . LEU A 1 740 ? -1.695 5.210 -14.903 1.00 96.31 740 LEU A O 1
ATOM 5785 N N . CYS A 1 741 ? -2.561 6.306 -13.140 1.00 97.88 741 CYS A N 1
ATOM 5786 C CA . CYS A 1 741 ? -1.263 6.602 -12.551 1.00 97.88 741 CYS A CA 1
ATOM 5787 C C . CYS A 1 741 ? -0.517 5.323 -12.158 1.00 97.88 741 CYS A C 1
ATOM 5789 O O . CYS A 1 741 ? 0.683 5.258 -12.381 1.00 97.88 741 CYS A O 1
ATOM 5791 N N . ALA A 1 742 ? -1.188 4.311 -11.598 1.00 98.06 742 ALA A N 1
ATOM 5792 C CA . ALA A 1 742 ? -0.551 3.045 -11.236 1.00 98.06 742 ALA A CA 1
ATOM 5793 C C . ALA A 1 742 ? 0.059 2.344 -12.453 1.00 98.06 742 ALA A C 1
ATOM 5795 O O . ALA A 1 742 ? 1.206 1.913 -12.390 1.00 98.06 742 ALA A O 1
ATOM 5796 N N . SER A 1 743 ? -0.670 2.311 -13.568 1.00 97.50 743 SER A N 1
ATOM 5797 C CA . SER A 1 743 ? -0.236 1.647 -14.803 1.00 97.50 743 SER A CA 1
ATOM 5798 C C . SER A 1 743 ? 0.957 2.360 -15.448 1.00 97.50 743 SER A C 1
ATOM 5800 O O . SER A 1 743 ? 1.972 1.741 -15.757 1.00 97.50 743 SER A O 1
ATOM 5802 N N . LEU A 1 744 ? 0.887 3.688 -15.584 1.00 98.06 744 LEU A N 1
ATOM 5803 C CA . LEU A 1 744 ? 1.978 4.459 -16.183 1.00 98.06 744 LEU A CA 1
ATOM 5804 C C . LEU A 1 744 ? 3.199 4.598 -15.264 1.00 98.06 744 LEU A C 1
ATOM 5806 O O . LEU A 1 744 ? 4.327 4.560 -15.755 1.00 98.06 744 LEU A O 1
ATOM 5810 N N . GLN A 1 745 ? 3.010 4.715 -13.943 1.00 98.69 745 GLN A N 1
ATOM 5811 C CA . GLN A 1 745 ? 4.128 4.647 -12.997 1.00 98.69 745 GLN A CA 1
ATOM 5812 C C . GLN A 1 745 ? 4.804 3.275 -13.043 1.00 98.69 745 GLN A C 1
ATOM 5814 O O . GLN A 1 745 ? 6.027 3.219 -12.996 1.00 98.69 745 GLN A O 1
ATOM 5819 N N . ALA A 1 746 ? 4.047 2.181 -13.171 1.00 98.69 746 ALA A N 1
ATOM 5820 C CA . ALA A 1 746 ? 4.610 0.837 -13.267 1.00 98.69 746 ALA A CA 1
ATOM 5821 C C . ALA A 1 746 ? 5.543 0.681 -14.473 1.00 98.69 746 ALA A C 1
ATOM 5823 O O . ALA A 1 746 ? 6.688 0.256 -14.304 1.00 98.69 746 ALA A O 1
ATOM 5824 N N . LEU A 1 747 ? 5.100 1.106 -15.661 1.00 98.50 747 LEU A N 1
ATOM 5825 C CA . LEU A 1 747 ? 5.941 1.095 -16.860 1.00 98.50 747 LEU A CA 1
ATOM 5826 C C . LEU A 1 747 ? 7.149 2.023 -16.711 1.00 98.50 747 LEU A C 1
ATOM 5828 O O . LEU A 1 747 ? 8.278 1.612 -16.971 1.00 98.50 747 LEU A O 1
ATOM 5832 N N . TRP A 1 748 ? 6.942 3.248 -16.222 1.00 98.62 748 TRP A N 1
ATOM 5833 C CA . TRP A 1 748 ? 8.039 4.185 -15.977 1.00 98.62 748 TRP A CA 1
ATOM 5834 C C . TRP A 1 748 ? 9.088 3.606 -15.022 1.00 98.62 748 TRP A C 1
ATOM 5836 O O . TRP A 1 748 ? 10.278 3.691 -15.311 1.00 98.62 748 TRP A O 1
ATOM 5846 N N . ILE A 1 749 ? 8.671 2.967 -13.925 1.00 98.69 749 ILE A N 1
ATOM 5847 C CA . ILE A 1 749 ? 9.564 2.333 -12.945 1.00 98.69 749 ILE A CA 1
ATOM 5848 C C . ILE A 1 749 ? 10.309 1.151 -13.566 1.00 98.69 749 ILE A C 1
ATOM 5850 O O . ILE A 1 749 ? 11.521 1.052 -13.382 1.00 98.69 749 ILE A O 1
ATOM 5854 N N . ALA A 1 750 ? 9.630 0.281 -14.320 1.00 97.62 750 ALA A N 1
ATOM 5855 C CA . ALA A 1 750 ? 10.268 -0.864 -14.974 1.00 97.62 750 ALA A CA 1
ATOM 5856 C C . ALA A 1 750 ? 11.387 -0.425 -15.937 1.00 97.62 750 ALA A C 1
ATOM 5858 O O . ALA A 1 750 ? 12.478 -0.999 -15.942 1.00 97.62 750 ALA A O 1
ATOM 5859 N N . VAL A 1 751 ? 11.150 0.653 -16.688 1.00 96.88 751 VAL A N 1
ATOM 5860 C CA . VAL A 1 751 ? 12.114 1.234 -17.635 1.00 96.88 751 VAL A CA 1
ATOM 5861 C C . VAL A 1 751 ? 13.209 2.041 -16.932 1.00 96.88 751 VAL A C 1
ATOM 5863 O O . VAL A 1 751 ? 14.375 2.005 -17.331 1.00 96.88 751 VAL A O 1
ATOM 5866 N N . TYR A 1 752 ? 12.863 2.754 -15.859 1.00 97.06 752 TYR A N 1
ATOM 5867 C CA . TYR A 1 752 ? 13.824 3.445 -15.005 1.00 97.06 752 TYR A CA 1
ATOM 5868 C C . TYR A 1 752 ? 14.825 2.456 -14.422 1.00 97.06 752 TYR A C 1
ATOM 5870 O O . TYR A 1 752 ? 16.015 2.641 -14.625 1.00 97.06 752 TYR A O 1
ATOM 5878 N N . LEU A 1 753 ? 14.359 1.366 -13.808 1.00 95.88 753 LEU A N 1
ATOM 5879 C CA . LEU A 1 753 ? 15.174 0.326 -13.171 1.00 95.88 753 LEU A CA 1
ATOM 5880 C C . LEU A 1 753 ? 16.118 -0.431 -14.127 1.00 95.88 753 LEU A C 1
ATOM 5882 O O . LEU A 1 753 ? 16.887 -1.287 -13.687 1.00 95.88 753 LEU A O 1
ATOM 5886 N N . THR A 1 754 ? 16.067 -0.157 -15.429 1.00 90.62 754 THR A N 1
ATOM 5887 C CA . THR A 1 754 ? 16.988 -0.685 -16.449 1.00 90.62 754 THR A CA 1
ATOM 5888 C C . THR A 1 754 ? 17.796 0.405 -17.145 1.00 90.62 754 THR A C 1
ATOM 5890 O O . THR A 1 754 ? 18.378 0.162 -18.201 1.00 90.62 754 THR A O 1
ATOM 5893 N N . SER A 1 755 ? 17.817 1.617 -16.584 1.00 91.94 755 SER A N 1
ATOM 5894 C CA . SER A 1 755 ? 18.517 2.782 -17.139 1.00 91.94 755 SER A CA 1
ATOM 5895 C C . SER A 1 755 ? 18.092 3.104 -18.578 1.00 91.94 755 SER A C 1
ATOM 5897 O O . SER A 1 755 ? 18.880 3.620 -19.366 1.00 91.94 755 SER A O 1
ATOM 5899 N N . SER A 1 756 ? 16.843 2.780 -18.933 1.00 92.25 756 SER A N 1
ATOM 5900 C CA . SER A 1 756 ? 16.349 2.782 -20.316 1.00 92.25 756 SER A CA 1
ATOM 5901 C C . SER A 1 756 ? 15.303 3.868 -20.591 1.00 92.25 756 SER A C 1
ATOM 5903 O O . SER A 1 756 ? 14.586 3.803 -21.591 1.00 92.25 756 SER A O 1
ATOM 5905 N N . LEU A 1 757 ? 15.197 4.888 -19.734 1.00 94.94 757 LEU A N 1
ATOM 5906 C CA . LEU A 1 757 ? 14.329 6.041 -19.999 1.00 94.94 757 LEU A CA 1
ATOM 5907 C C . LEU A 1 757 ? 14.792 6.772 -21.266 1.00 94.94 757 LEU A C 1
ATOM 5909 O O . LEU A 1 757 ? 15.979 7.040 -21.440 1.00 94.94 757 LEU A O 1
ATOM 5913 N N . THR A 1 758 ? 13.852 7.126 -22.143 1.00 95.56 758 THR A N 1
ATOM 5914 C CA . THR A 1 758 ? 14.148 7.900 -23.358 1.00 95.56 758 THR A CA 1
ATOM 5915 C C . THR A 1 758 ? 14.516 9.340 -23.016 1.00 95.56 758 THR A C 1
ATOM 5917 O O . THR A 1 758 ? 15.419 9.909 -23.627 1.00 95.56 758 THR A O 1
ATOM 5920 N N . ARG A 1 759 ? 13.845 9.926 -22.019 1.00 95.00 759 ARG A N 1
ATOM 5921 C CA . ARG A 1 759 ? 14.155 11.259 -21.493 1.00 95.00 759 ARG A CA 1
ATOM 5922 C C . ARG A 1 759 ? 14.449 11.155 -19.996 1.00 95.00 759 ARG A C 1
ATOM 5924 O O . ARG A 1 759 ? 13.548 11.195 -19.166 1.00 95.00 759 ARG A O 1
ATOM 5931 N N . ALA A 1 760 ? 15.732 11.006 -19.677 1.00 91.94 760 ALA A N 1
ATOM 5932 C CA . ALA A 1 760 ? 16.275 11.033 -18.319 1.00 91.94 760 ALA A CA 1
ATOM 5933 C C . ALA A 1 760 ? 16.797 12.444 -17.957 1.00 91.94 760 ALA A C 1
ATOM 5935 O O . ALA A 1 760 ? 17.124 13.225 -18.857 1.00 91.94 760 ALA A O 1
ATOM 5936 N N . PRO A 1 761 ? 16.895 12.802 -16.662 1.00 92.00 761 PRO A N 1
ATOM 5937 C CA . PRO A 1 761 ? 17.536 14.047 -16.243 1.00 92.00 761 PRO A CA 1
ATOM 5938 C C . PRO A 1 761 ? 19.018 14.069 -16.652 1.00 92.00 761 PRO A C 1
ATOM 5940 O O . PRO A 1 761 ? 19.697 13.046 -16.615 1.00 92.00 761 PRO A O 1
ATOM 5943 N N . SER A 1 762 ? 19.543 15.247 -17.002 1.00 88.69 762 SER A N 1
ATOM 5944 C CA . SER A 1 762 ? 20.938 15.401 -17.451 1.00 88.69 762 SER A CA 1
ATOM 5945 C C . SER A 1 762 ? 21.964 15.245 -16.323 1.00 88.69 762 SER A C 1
ATOM 5947 O O . SER A 1 762 ? 23.137 14.988 -16.575 1.00 88.69 762 SER A O 1
ATOM 5949 N N . SER A 1 763 ? 21.535 15.430 -15.074 1.00 91.12 763 SER A N 1
ATOM 5950 C CA . SER A 1 763 ? 22.357 15.303 -13.866 1.00 91.12 763 SER A CA 1
ATOM 5951 C C . SER A 1 763 ? 21.493 15.068 -12.624 1.00 91.12 763 SER A C 1
ATOM 5953 O O . SER A 1 763 ? 20.307 15.413 -12.613 1.00 91.12 763 SER A O 1
ATOM 5955 N N . LEU A 1 764 ? 22.103 14.584 -11.537 1.00 88.94 764 LEU A N 1
ATOM 5956 C CA . LEU A 1 764 ? 21.448 14.492 -10.223 1.00 88.94 764 LEU A CA 1
ATOM 5957 C C . LEU A 1 764 ? 20.915 15.847 -9.744 1.00 88.94 764 LEU A C 1
ATOM 5959 O O . LEU A 1 764 ? 19.808 15.927 -9.220 1.00 88.94 764 LEU A O 1
ATOM 5963 N N . ASN A 1 765 ? 21.654 16.930 -9.999 1.00 90.31 765 ASN A N 1
ATOM 5964 C CA . ASN A 1 765 ? 21.208 18.275 -9.648 1.00 90.31 765 ASN A CA 1
ATOM 5965 C C . ASN A 1 765 ? 19.914 18.656 -10.387 1.00 90.31 765 ASN A C 1
ATOM 5967 O O . ASN A 1 765 ? 18.972 19.132 -9.764 1.00 90.31 765 ASN A O 1
ATOM 5971 N N . SER A 1 766 ? 19.823 18.378 -11.694 1.00 91.69 766 SER A N 1
ATOM 5972 C CA . SER A 1 766 ? 18.592 18.633 -12.460 1.00 91.69 766 SER A CA 1
ATOM 5973 C C . SER A 1 766 ? 17.407 17.776 -11.986 1.00 91.69 766 SER A C 1
ATOM 5975 O O . SER A 1 766 ? 16.273 18.256 -11.946 1.00 91.69 766 SER A O 1
ATOM 5977 N N . ALA A 1 767 ? 17.665 16.528 -11.572 1.00 92.50 767 ALA A N 1
ATOM 5978 C CA . ALA A 1 767 ? 16.648 15.651 -10.997 1.00 92.50 767 ALA A CA 1
ATOM 5979 C C . ALA A 1 767 ? 16.137 16.201 -9.656 1.00 92.50 767 ALA A C 1
ATOM 5981 O O . ALA A 1 767 ? 14.927 16.286 -9.451 1.00 92.50 767 ALA A O 1
ATOM 5982 N N . SER A 1 768 ? 17.055 16.628 -8.783 1.00 91.62 768 SER A N 1
ATOM 5983 C CA . SER A 1 768 ? 16.754 17.245 -7.488 1.00 91.62 768 SER A CA 1
ATOM 5984 C C . SER A 1 768 ? 15.956 18.540 -7.646 1.00 91.62 768 SER A C 1
ATOM 5986 O O . SER A 1 768 ? 14.881 18.669 -7.066 1.00 91.62 768 SER A O 1
ATOM 5988 N N . GLN A 1 769 ? 16.397 19.456 -8.513 1.00 92.44 769 GLN A N 1
ATOM 5989 C CA . GLN A 1 769 ? 15.691 20.713 -8.788 1.00 92.44 769 GLN A CA 1
ATOM 5990 C C . GLN A 1 769 ? 14.264 20.471 -9.294 1.00 92.44 769 GLN A C 1
ATOM 5992 O O . GLN A 1 769 ? 13.323 21.086 -8.794 1.00 92.44 769 GLN A O 1
ATOM 5997 N N . SER A 1 770 ? 14.072 19.530 -10.227 1.00 93.88 770 SER A N 1
ATOM 5998 C CA . SER A 1 770 ? 12.734 19.164 -10.711 1.00 93.88 770 SER A CA 1
ATOM 5999 C C . SER A 1 770 ? 11.869 18.549 -9.605 1.00 93.88 770 SER A C 1
ATOM 6001 O O . SER A 1 770 ? 10.690 18.888 -9.491 1.00 93.88 770 SER A O 1
ATOM 6003 N N . ALA A 1 771 ? 12.438 17.675 -8.771 1.00 93.81 771 ALA A N 1
ATOM 6004 C CA . ALA A 1 771 ? 11.721 17.048 -7.667 1.00 93.81 771 ALA A CA 1
ATOM 6005 C C . ALA A 1 771 ? 11.285 18.072 -6.606 1.00 93.81 771 ALA A C 1
ATOM 6007 O O . ALA A 1 771 ? 10.131 18.067 -6.173 1.00 93.81 771 ALA A O 1
ATOM 6008 N N . VAL A 1 772 ? 12.181 18.994 -6.240 1.00 92.50 772 VAL A N 1
ATOM 6009 C CA . VAL A 1 772 ? 11.890 20.119 -5.345 1.00 92.50 772 VAL A CA 1
ATOM 6010 C C . VAL A 1 772 ? 10.803 21.006 -5.943 1.00 92.50 772 VAL A C 1
ATOM 6012 O O . VAL A 1 772 ? 9.817 21.281 -5.265 1.00 92.50 772 VAL A O 1
ATOM 6015 N N . LEU A 1 773 ? 10.921 21.397 -7.214 1.00 94.75 773 LEU A N 1
ATOM 6016 C CA . LEU A 1 773 ? 9.933 22.236 -7.892 1.00 94.75 773 LEU A CA 1
ATOM 6017 C C . LEU A 1 773 ? 8.528 21.615 -7.856 1.00 94.75 773 LEU A C 1
ATOM 6019 O O . LEU A 1 773 ? 7.559 22.288 -7.501 1.00 94.75 773 LEU A O 1
ATOM 6023 N N . HIS A 1 774 ? 8.404 20.320 -8.158 1.00 94.81 774 HIS A N 1
ATOM 6024 C CA . HIS A 1 774 ? 7.112 19.628 -8.130 1.00 94.81 774 HIS A CA 1
ATOM 6025 C C . HIS A 1 774 ? 6.548 19.497 -6.709 1.00 94.81 774 HIS A C 1
ATOM 6027 O O . HIS A 1 774 ? 5.347 19.665 -6.498 1.00 94.81 774 HIS A O 1
ATOM 6033 N N . SER A 1 775 ? 7.411 19.229 -5.730 1.00 91.12 775 SER A N 1
ATOM 6034 C CA . SER A 1 775 ? 7.037 19.140 -4.318 1.00 91.12 775 SER A CA 1
ATOM 6035 C C . SER A 1 775 ? 6.523 20.480 -3.781 1.00 91.12 775 SER A C 1
ATOM 6037 O O . SER A 1 775 ? 5.425 20.579 -3.228 1.00 91.12 775 SER A O 1
ATOM 6039 N N . ARG A 1 776 ? 7.275 21.558 -4.034 1.00 91.81 776 ARG A N 1
ATOM 6040 C CA . ARG A 1 776 ? 6.903 22.927 -3.655 1.00 91.81 776 ARG A CA 1
ATOM 6041 C C . ARG A 1 776 ? 5.632 23.391 -4.347 1.00 91.81 776 ARG A C 1
ATOM 6043 O O . ARG A 1 776 ? 4.825 24.083 -3.728 1.00 91.81 776 ARG A O 1
ATOM 6050 N N . PHE A 1 777 ? 5.404 22.974 -5.589 1.00 94.69 777 PHE A N 1
ATOM 6051 C CA . PHE A 1 777 ? 4.161 23.272 -6.288 1.00 94.69 777 PHE A CA 1
ATOM 6052 C C . PHE A 1 777 ? 2.939 22.737 -5.529 1.00 94.69 777 PHE A C 1
ATOM 6054 O O . PHE A 1 777 ? 1.980 23.487 -5.354 1.00 94.69 777 PHE A O 1
ATOM 6061 N N . GLY A 1 778 ? 2.996 21.512 -4.992 1.00 91.38 778 GLY A N 1
ATOM 6062 C CA . GLY A 1 778 ? 1.926 20.946 -4.163 1.00 91.38 778 GLY A CA 1
ATOM 6063 C C . GLY A 1 778 ? 1.566 21.832 -2.966 1.00 91.38 778 GLY A C 1
ATOM 6064 O O . GLY A 1 778 ? 0.387 22.105 -2.739 1.00 91.38 778 GLY A O 1
ATOM 6065 N N . ARG A 1 779 ? 2.569 22.363 -2.253 1.00 89.31 779 ARG A N 1
ATOM 6066 C CA . ARG A 1 779 ? 2.370 23.284 -1.118 1.00 89.31 779 ARG A CA 1
ATOM 6067 C C . ARG A 1 779 ? 1.583 24.532 -1.513 1.00 89.31 779 ARG A C 1
ATOM 6069 O O . ARG A 1 779 ? 0.698 24.938 -0.769 1.00 89.31 779 ARG A O 1
ATOM 6076 N N . TRP A 1 780 ? 1.926 25.141 -2.648 1.00 92.56 780 TRP A N 1
ATOM 6077 C CA . TRP A 1 780 ? 1.288 26.374 -3.120 1.00 92.56 780 TRP A CA 1
ATOM 6078 C C . TRP A 1 780 ? -0.080 26.140 -3.754 1.00 92.56 780 TRP A C 1
ATOM 6080 O O . TRP A 1 780 ? -0.978 26.979 -3.679 1.00 92.56 780 TRP A O 1
ATOM 6090 N N . ARG A 1 781 ? -0.230 25.007 -4.437 1.00 93.06 781 ARG A N 1
ATOM 6091 C CA . ARG A 1 781 ? -1.423 24.672 -5.204 1.00 93.06 781 ARG A CA 1
ATOM 6092 C C . ARG A 1 781 ? -2.523 24.093 -4.320 1.00 93.06 781 ARG A C 1
ATOM 6094 O O . ARG A 1 781 ? -3.689 24.420 -4.548 1.00 93.06 781 ARG A O 1
ATOM 6101 N N . TYR A 1 782 ? -2.171 23.263 -3.341 1.00 91.38 782 TYR A N 1
ATOM 6102 C CA . TYR A 1 782 ? -3.111 22.470 -2.547 1.00 91.38 782 TYR A CA 1
ATOM 6103 C C . TYR A 1 782 ? -2.922 22.665 -1.033 1.00 91.38 782 TYR A C 1
ATOM 6105 O O . TYR A 1 782 ? -2.703 21.694 -0.308 1.00 91.38 782 TYR A O 1
ATOM 6113 N N . PRO A 1 783 ? -3.029 23.910 -0.530 1.00 87.06 783 PRO A N 1
ATOM 6114 C CA . PRO A 1 783 ? -2.843 24.234 0.888 1.00 87.06 783 PRO A CA 1
ATOM 6115 C C . PRO A 1 783 ? -3.958 23.666 1.781 1.00 87.06 783 PRO A C 1
ATOM 6117 O O . PRO A 1 783 ? -3.732 23.427 2.963 1.00 87.06 783 PRO A O 1
ATOM 6120 N N . CYS A 1 784 ? -5.154 23.442 1.223 1.00 86.44 784 CYS A N 1
ATOM 6121 C CA . CYS A 1 784 ? -6.283 22.826 1.924 1.00 86.44 784 CYS A CA 1
ATOM 6122 C C . CYS A 1 784 ? -6.332 21.301 1.722 1.00 86.44 784 CYS A C 1
ATOM 6124 O O . CYS A 1 784 ? -7.168 20.631 2.325 1.00 86.44 784 CYS A O 1
ATOM 6126 N N . GLY A 1 785 ? -5.454 20.772 0.868 1.00 84.31 785 GLY A N 1
ATOM 6127 C CA . GLY A 1 785 ? -5.232 19.351 0.627 1.00 84.31 785 GLY A CA 1
ATOM 6128 C C . GLY A 1 785 ? -3.910 18.881 1.224 1.00 84.31 785 GLY A C 1
ATOM 6129 O O . GLY A 1 785 ? -3.356 19.483 2.144 1.00 84.31 785 GLY A O 1
ATOM 6130 N N . TYR A 1 786 ? -3.372 17.794 0.688 1.00 83.81 786 TYR A N 1
ATOM 6131 C CA . TYR A 1 786 ? -2.165 17.166 1.220 1.00 83.81 786 TYR A CA 1
ATOM 6132 C C . TYR A 1 786 ? -0.866 17.659 0.573 1.00 83.81 786 TYR A C 1
ATOM 6134 O O . TYR A 1 786 ? 0.217 17.221 0.969 1.00 83.81 786 TYR A O 1
ATOM 6142 N N . GLY A 1 787 ? -0.951 18.589 -0.385 1.00 84.69 787 GLY A N 1
ATOM 6143 C CA . GLY A 1 787 ? 0.167 19.005 -1.238 1.00 84.69 787 GLY A CA 1
ATOM 6144 C C . GLY A 1 787 ? 1.379 19.577 -0.500 1.00 84.69 787 GLY A C 1
ATOM 6145 O O . GLY A 1 787 ? 2.484 19.560 -1.033 1.00 84.69 787 GLY A O 1
ATOM 6146 N N . GLY A 1 788 ? 1.207 20.051 0.738 1.00 80.31 788 GLY A N 1
ATOM 6147 C CA . GLY A 1 788 ? 2.319 20.468 1.598 1.00 80.31 788 GLY A CA 1
ATOM 6148 C C . GLY A 1 788 ? 3.169 19.318 2.158 1.00 80.31 788 GLY A C 1
ATOM 6149 O O . GLY A 1 788 ? 4.240 19.585 2.696 1.00 80.31 788 GLY A O 1
ATOM 6150 N N . ARG A 1 789 ? 2.701 18.066 2.057 1.00 78.00 789 ARG A N 1
ATOM 6151 C CA . ARG A 1 789 ? 3.356 16.868 2.612 1.00 78.00 789 ARG A CA 1
ATOM 6152 C C . ARG A 1 789 ? 3.830 15.918 1.526 1.00 78.00 789 ARG A C 1
ATOM 6154 O O . ARG A 1 789 ? 4.991 15.526 1.532 1.00 78.00 789 ARG A O 1
ATOM 6161 N N . PHE A 1 790 ? 2.939 15.560 0.609 1.00 84.38 790 PHE A N 1
ATOM 6162 C CA . PHE A 1 790 ? 3.205 14.648 -0.499 1.00 84.38 790 PHE A CA 1
ATOM 6163 C C . PHE A 1 790 ? 2.494 15.126 -1.769 1.00 84.38 790 PHE A C 1
ATOM 6165 O O . PHE A 1 790 ? 1.582 15.950 -1.680 1.00 84.38 790 PHE A O 1
ATOM 6172 N N . PRO A 1 791 ? 2.903 14.633 -2.950 1.00 89.88 791 PRO A N 1
ATOM 6173 C CA . PRO A 1 791 ? 2.271 14.986 -4.212 1.00 89.88 791 PRO A CA 1
ATOM 6174 C C . PRO A 1 791 ? 0.771 14.688 -4.184 1.00 89.88 791 PRO A C 1
ATOM 6176 O O . PRO A 1 791 ? 0.344 13.542 -4.052 1.00 89.88 791 PRO A O 1
ATOM 6179 N N . ASP A 1 792 ? -0.018 15.741 -4.322 1.00 91.12 792 ASP A N 1
ATOM 6180 C CA . ASP A 1 792 ? -1.471 15.710 -4.277 1.00 91.12 792 ASP A CA 1
ATOM 6181 C C . ASP A 1 792 ? -1.985 16.412 -5.527 1.00 91.12 792 ASP A C 1
ATOM 6183 O O . ASP A 1 792 ? -1.596 17.552 -5.760 1.00 91.12 792 ASP A O 1
ATOM 6187 N N . PHE A 1 793 ? -2.780 15.747 -6.367 1.00 92.56 793 PHE A N 1
ATOM 6188 C CA . PHE A 1 793 ? -3.314 16.370 -7.579 1.00 92.56 793 PHE A CA 1
ATOM 6189 C C . PHE A 1 793 ? -4.540 15.651 -8.149 1.00 92.56 793 PHE A C 1
ATOM 6191 O O . PHE A 1 793 ? -4.687 14.429 -8.084 1.00 92.56 793 PHE A O 1
ATOM 6198 N N . VAL A 1 794 ? -5.413 16.433 -8.789 1.00 91.44 794 VAL A N 1
ATOM 6199 C CA . VAL A 1 794 ? -6.617 15.942 -9.483 1.00 91.44 794 VAL A CA 1
ATOM 6200 C C . VAL A 1 794 ? -6.634 16.434 -10.929 1.00 91.44 794 VAL A C 1
ATOM 6202 O O . VAL A 1 794 ? -6.481 15.640 -11.850 1.00 91.44 794 VAL A O 1
ATOM 6205 N N . PHE A 1 795 ? -6.720 17.750 -11.134 1.00 89.44 795 PHE A N 1
ATOM 6206 C CA . PHE A 1 795 ? -6.802 18.375 -12.465 1.00 89.44 795 PHE A CA 1
ATOM 6207 C C . PHE A 1 795 ? -5.493 18.317 -13.261 1.00 89.44 795 PHE A C 1
ATOM 6209 O O . PHE A 1 795 ? -5.484 18.533 -14.468 1.00 89.44 795 PHE A O 1
ATOM 6216 N N . ASP A 1 796 ? -4.386 18.024 -12.584 1.00 92.12 796 ASP A N 1
ATOM 6217 C CA . ASP A 1 796 ? -3.047 17.997 -13.172 1.00 92.12 796 ASP A CA 1
ATOM 6218 C C . ASP A 1 796 ? -2.634 16.578 -13.604 1.00 92.12 796 ASP A C 1
ATOM 6220 O O . ASP A 1 796 ? -1.496 16.363 -14.029 1.00 92.12 796 ASP A O 1
ATOM 6224 N N . ALA A 1 797 ? -3.551 15.607 -13.487 1.00 94.62 797 ALA A N 1
ATOM 6225 C CA . ALA A 1 797 ? -3.284 14.203 -13.762 1.00 94.62 797 ALA A CA 1
ATOM 6226 C C . ALA A 1 797 ? -2.969 13.948 -15.240 1.00 94.62 797 ALA A C 1
ATOM 6228 O O . ALA A 1 797 ? -1.968 13.308 -15.520 1.00 94.62 797 ALA A O 1
ATOM 6229 N N . VAL A 1 798 ? -3.744 14.482 -16.193 1.00 95.94 798 VAL A N 1
ATOM 6230 C CA . VAL A 1 798 ? -3.468 14.251 -17.629 1.00 95.94 798 VAL A CA 1
ATOM 6231 C C . VAL A 1 798 ? -2.085 14.786 -18.039 1.00 95.94 798 VAL A C 1
ATOM 6233 O O . VAL A 1 798 ? -1.312 13.998 -18.578 1.00 95.94 798 VAL A O 1
ATOM 6236 N N . PRO A 1 799 ? -1.684 16.031 -17.694 1.00 96.88 799 PRO A N 1
ATOM 6237 C CA . PRO A 1 799 ? -0.312 16.490 -17.919 1.00 96.88 799 PRO A CA 1
ATOM 6238 C C . PRO A 1 799 ? 0.752 15.633 -17.221 1.00 96.88 799 PRO A C 1
ATOM 6240 O O . PRO A 1 799 ? 1.859 15.489 -17.734 1.00 96.88 799 PRO A O 1
ATOM 6243 N N . TYR A 1 800 ? 0.443 15.050 -16.057 1.00 97.81 800 TYR A N 1
ATOM 6244 C CA . TYR A 1 800 ? 1.346 14.108 -15.392 1.00 97.81 800 TYR A CA 1
ATOM 6245 C C . TYR A 1 800 ? 1.517 12.819 -16.210 1.00 97.81 800 TYR A C 1
ATOM 6247 O O . TYR A 1 800 ? 2.647 12.390 -16.428 1.00 97.81 800 TYR A O 1
ATOM 6255 N N . LEU A 1 801 ? 0.428 12.239 -16.724 1.00 97.62 801 LEU A N 1
ATOM 6256 C CA . LEU A 1 801 ? 0.488 11.073 -17.613 1.00 97.62 801 LEU A CA 1
ATOM 6257 C C . LEU A 1 801 ? 1.249 11.405 -18.908 1.00 97.62 801 LEU A C 1
ATOM 6259 O O . LEU A 1 801 ? 2.094 10.621 -19.333 1.00 97.62 801 LEU A O 1
ATOM 6263 N N . ASP A 1 802 ? 1.028 12.591 -19.487 1.00 97.75 802 ASP A N 1
ATOM 6264 C CA . ASP A 1 802 ? 1.761 13.062 -20.669 1.00 97.75 802 ASP A CA 1
ATOM 6265 C C . ASP A 1 802 ? 3.274 13.139 -20.414 1.00 97.75 802 ASP A C 1
ATOM 6267 O O . ASP A 1 802 ? 4.076 12.727 -21.257 1.00 97.75 802 ASP A O 1
ATOM 6271 N N . MET A 1 803 ? 3.664 13.655 -19.244 1.00 98.00 803 MET A N 1
ATOM 6272 C CA . MET A 1 803 ? 5.058 13.739 -18.814 1.00 98.00 803 MET A CA 1
ATOM 6273 C C . MET A 1 803 ? 5.705 12.353 -18.744 1.00 98.00 803 MET A C 1
ATOM 6275 O O . MET A 1 803 ? 6.824 12.183 -19.230 1.00 98.00 803 MET A O 1
ATOM 6279 N N . LEU A 1 804 ? 5.003 11.362 -18.180 1.00 98.38 804 LEU A N 1
ATOM 6280 C CA . LEU A 1 804 ? 5.503 9.987 -18.093 1.00 98.38 804 LEU A CA 1
ATOM 6281 C C . LEU A 1 804 ? 5.609 9.331 -19.475 1.00 98.38 804 LEU A C 1
ATOM 6283 O O . LEU A 1 804 ? 6.636 8.722 -19.768 1.00 98.38 804 LEU A O 1
ATOM 6287 N N . CYS A 1 805 ? 4.612 9.507 -20.351 1.00 98.06 805 CYS A N 1
ATOM 6288 C CA . CYS A 1 805 ? 4.681 9.018 -21.731 1.00 98.06 805 CYS A CA 1
ATOM 6289 C C . CYS A 1 805 ? 5.904 9.583 -22.462 1.00 98.06 805 CYS A C 1
ATOM 6291 O O . CYS A 1 805 ? 6.636 8.836 -23.104 1.00 98.06 805 CYS A O 1
ATOM 6293 N N . LYS A 1 806 ? 6.182 10.883 -22.327 1.00 97.19 806 LYS A N 1
ATOM 6294 C CA . LYS A 1 806 ? 7.368 11.500 -22.939 1.00 97.19 806 LYS A CA 1
ATOM 6295 C C . LYS A 1 806 ? 8.681 10.983 -22.359 1.00 97.19 806 LYS A C 1
ATOM 6297 O O . LYS A 1 806 ? 9.623 10.776 -23.120 1.00 97.19 806 LYS A O 1
ATOM 6302 N N . ASP A 1 807 ? 8.747 10.752 -21.047 1.00 97.62 807 ASP A N 1
ATOM 6303 C CA . ASP A 1 807 ? 9.916 10.136 -20.402 1.00 97.62 807 ASP A CA 1
ATOM 6304 C C . ASP A 1 807 ? 10.201 8.729 -20.962 1.00 97.62 807 ASP A C 1
ATOM 6306 O O . ASP A 1 807 ? 11.359 8.362 -21.178 1.00 97.62 807 ASP A O 1
ATOM 6310 N N . LEU A 1 808 ? 9.136 7.988 -21.282 1.00 97.50 808 LEU A N 1
ATOM 6311 C CA . LEU A 1 808 ? 9.154 6.672 -21.927 1.00 97.50 808 LEU A CA 1
ATOM 6312 C C . LEU A 1 808 ? 9.345 6.721 -23.454 1.00 97.50 808 LEU A C 1
ATOM 6314 O O . LEU A 1 808 ? 9.506 5.678 -24.086 1.00 97.50 808 LEU A O 1
ATOM 6318 N N . GLY A 1 809 ? 9.310 7.912 -24.059 1.00 96.31 809 GLY A N 1
ATOM 6319 C CA . GLY A 1 809 ? 9.361 8.094 -25.508 1.00 96.31 809 GLY A CA 1
ATOM 6320 C C . GLY A 1 809 ? 8.077 7.696 -26.245 1.00 96.31 809 GLY A C 1
ATOM 6321 O O . GLY A 1 809 ? 8.124 7.519 -27.458 1.00 96.31 809 GLY A O 1
ATOM 6322 N N . LEU A 1 810 ? 6.946 7.545 -25.561 1.00 96.56 810 LEU A N 1
ATOM 6323 C CA . LEU A 1 810 ? 5.650 7.143 -26.121 1.00 96.56 810 LEU A CA 1
ATOM 6324 C C . LEU A 1 810 ? 4.815 8.341 -26.586 1.00 96.56 810 LEU A C 1
ATOM 6326 O O . LEU A 1 810 ? 5.061 9.485 -26.189 1.00 96.56 810 LEU A O 1
ATOM 6330 N N . GLN A 1 811 ? 3.799 8.084 -27.417 1.00 93.56 811 GLN A N 1
ATOM 6331 C CA . GLN A 1 811 ? 2.848 9.130 -27.795 1.00 93.56 811 GLN A CA 1
ATOM 6332 C C . GLN A 1 811 ? 1.944 9.485 -26.607 1.00 93.56 811 GLN A C 1
ATOM 6334 O O . GLN A 1 811 ? 1.252 8.640 -26.037 1.00 93.56 811 GLN A O 1
ATOM 6339 N N . ASN A 1 812 ? 1.942 10.766 -26.237 1.00 93.00 812 ASN A N 1
ATOM 6340 C CA . ASN A 1 812 ? 1.100 11.301 -25.167 1.00 93.00 812 ASN A CA 1
ATOM 6341 C C . ASN A 1 812 ? -0.288 11.763 -25.660 1.00 93.00 812 ASN A C 1
ATOM 6343 O O . ASN A 1 812 ? -1.229 11.866 -24.879 1.00 93.00 812 ASN A O 1
ATOM 6347 N N . ARG A 1 813 ? -0.441 11.997 -26.969 1.00 94.12 813 ARG A N 1
ATOM 6348 C CA . ARG A 1 813 ? -1.730 12.245 -27.635 1.00 94.12 813 ARG A CA 1
ATOM 6349 C C . ARG A 1 813 ? -2.273 10.927 -28.180 1.00 94.12 813 ARG A C 1
ATOM 6351 O O . ARG A 1 813 ? -1.583 10.285 -28.965 1.00 94.12 813 ARG A O 1
ATOM 6358 N N . ARG A 1 814 ? -3.457 10.510 -27.727 1.00 93.69 814 ARG A N 1
ATOM 6359 C CA . ARG A 1 814 ? -3.959 9.125 -27.871 1.00 93.69 814 ARG A CA 1
ATOM 6360 C C . ARG A 1 814 ? -5.367 9.016 -28.478 1.00 93.69 814 ARG A C 1
ATOM 6362 O O . ARG A 1 814 ? -5.887 7.923 -28.642 1.00 93.69 814 ARG A O 1
ATOM 6369 N N . LYS A 1 815 ? -5.982 10.134 -28.867 1.00 93.12 815 LYS A N 1
ATOM 6370 C CA . LYS A 1 815 ? -7.340 10.231 -29.438 1.00 93.12 815 LYS A CA 1
ATOM 6371 C C . LYS A 1 815 ? -7.366 10.458 -30.959 1.00 93.12 815 LYS A C 1
ATOM 6373 O O . LYS A 1 815 ? -8.444 10.612 -31.540 1.00 93.12 815 LYS A O 1
ATOM 6378 N N . GLY A 1 816 ? -6.207 10.520 -31.620 1.00 86.62 816 GLY A N 1
ATOM 6379 C CA . GLY A 1 816 ? -6.036 10.579 -33.082 1.00 86.62 816 GLY A CA 1
ATOM 6380 C C . GLY A 1 816 ? -6.407 11.914 -33.752 1.00 86.62 816 GLY A C 1
ATOM 6381 O O . GLY A 1 816 ? -5.767 12.310 -34.723 1.00 86.62 816 GLY A O 1
ATOM 6382 N N . ALA A 1 817 ? -7.401 12.644 -33.234 1.00 93.00 817 ALA A N 1
ATOM 6383 C CA . ALA A 1 817 ? -7.815 13.961 -33.721 1.00 93.00 817 ALA A CA 1
ATOM 6384 C C . ALA A 1 817 ? -7.675 15.030 -32.630 1.00 93.00 817 ALA A C 1
ATOM 6386 O O . ALA A 1 817 ? -8.138 14.840 -31.508 1.00 93.00 817 ALA A O 1
ATOM 6387 N N . LEU A 1 818 ? -7.122 16.200 -32.978 1.00 91.94 818 LEU A N 1
ATOM 6388 C CA . LEU A 1 818 ? -6.806 17.264 -32.013 1.00 91.94 818 LEU A CA 1
ATOM 6389 C C . LEU A 1 818 ? -8.012 17.715 -31.172 1.00 91.94 818 LEU A C 1
ATOM 6391 O O . LEU A 1 818 ? -7.866 17.962 -29.981 1.00 91.94 818 LEU A O 1
ATOM 6395 N N . TRP A 1 819 ? -9.207 17.805 -31.761 1.00 95.25 819 TRP A N 1
ATOM 6396 C CA . TRP A 1 819 ? -10.406 18.192 -31.011 1.00 95.25 819 TRP A CA 1
ATOM 6397 C C . TRP A 1 819 ? -10.778 17.150 -29.942 1.00 95.25 819 TRP A C 1
ATOM 6399 O O . TRP A 1 819 ? -11.199 17.527 -28.849 1.00 95.25 819 TRP A O 1
ATOM 6409 N N . LYS A 1 820 ? -10.563 15.855 -30.218 1.00 95.69 820 LYS A N 1
ATOM 6410 C CA . LYS A 1 820 ? -10.783 14.780 -29.246 1.00 95.69 820 LYS A CA 1
ATOM 6411 C C . LYS A 1 820 ? -9.756 14.834 -28.123 1.00 95.69 820 LYS A C 1
ATOM 6413 O O . LYS A 1 820 ? -10.147 14.762 -26.967 1.00 95.69 820 LYS A O 1
ATOM 6418 N N . GLU A 1 821 ? -8.480 15.075 -28.448 1.00 94.62 821 GLU A N 1
ATOM 6419 C CA . GLU A 1 821 ? -7.415 15.255 -27.440 1.00 94.62 821 GLU A CA 1
ATOM 6420 C C . GLU A 1 821 ? -7.733 16.384 -26.447 1.00 94.62 821 GLU A C 1
ATOM 6422 O O . GLU A 1 821 ? -7.261 16.374 -25.312 1.00 94.62 821 GLU A O 1
ATOM 6427 N N . VAL A 1 822 ? -8.492 17.394 -26.884 1.00 95.12 822 VAL A N 1
ATOM 6428 C CA . VAL A 1 822 ? -8.831 18.565 -26.070 1.00 95.12 822 VAL A CA 1
ATOM 6429 C C . VAL A 1 822 ? -10.098 18.340 -25.240 1.00 95.12 822 VAL A C 1
ATOM 6431 O O . VAL A 1 822 ? -10.118 18.699 -24.058 1.00 95.12 822 VAL A O 1
ATOM 6434 N N . PHE A 1 823 ? -11.153 17.777 -25.841 1.00 94.75 823 PHE A N 1
ATOM 6435 C CA . PHE A 1 823 ? -12.505 17.776 -25.266 1.00 94.75 823 PHE A CA 1
ATOM 6436 C C . PHE A 1 823 ? -13.033 16.409 -24.812 1.00 94.75 823 PHE A C 1
ATOM 6438 O O . PHE A 1 823 ? -13.938 16.385 -23.970 1.00 94.75 823 PHE A O 1
ATOM 6445 N N . GLU A 1 824 ? -12.513 15.296 -25.334 1.00 95.44 824 GLU A N 1
ATOM 6446 C CA . GLU A 1 824 ? -12.837 13.964 -24.816 1.00 95.44 824 GLU A CA 1
ATOM 6447 C C . GLU A 1 824 ? -12.017 13.682 -23.548 1.00 95.44 824 GLU A C 1
ATOM 6449 O O . GLU A 1 824 ? -10.936 14.235 -23.338 1.00 95.44 824 GLU A O 1
ATOM 6454 N N . ALA A 1 825 ? -12.571 12.865 -22.654 1.00 95.06 825 ALA A N 1
ATOM 6455 C CA . ALA A 1 825 ? -11.879 12.464 -21.435 1.00 95.06 825 ALA A CA 1
ATOM 6456 C C . ALA A 1 825 ? -10.848 11.375 -21.750 1.00 95.06 825 ALA A C 1
ATOM 6458 O O . ALA A 1 825 ? -11.142 10.474 -22.541 1.00 95.06 825 ALA A O 1
ATOM 6459 N N . TYR A 1 826 ? -9.684 11.446 -21.104 1.00 95.69 826 TYR A N 1
ATOM 6460 C CA . TYR A 1 826 ? -8.731 10.338 -21.091 1.00 95.69 826 TYR A CA 1
ATOM 6461 C C . TYR A 1 826 ? -9.162 9.302 -20.054 1.00 95.69 826 TYR A C 1
ATOM 6463 O O . TYR A 1 826 ? -9.384 9.649 -18.894 1.00 95.69 826 TYR A O 1
ATOM 6471 N N . GLY A 1 827 ? -9.295 8.050 -20.475 1.00 95.19 827 GLY A N 1
ATOM 6472 C CA . GLY A 1 827 ? -9.695 6.925 -19.634 1.00 95.19 827 GLY A CA 1
ATOM 6473 C C . GLY A 1 827 ? -8.738 5.738 -19.760 1.00 95.19 827 GLY A C 1
ATOM 6474 O O . GLY A 1 827 ? -7.796 5.794 -20.554 1.00 95.19 827 GLY A O 1
ATOM 6475 N N . PRO A 1 828 ? -8.941 4.669 -18.966 1.00 95.62 828 PRO A N 1
ATOM 6476 C CA . PRO A 1 828 ? -8.156 3.436 -19.053 1.00 95.62 828 PRO A CA 1
ATOM 6477 C C . PRO A 1 828 ? -8.042 2.894 -20.481 1.00 95.62 828 PRO A C 1
ATOM 6479 O O . PRO A 1 828 ? -6.958 2.490 -20.887 1.00 95.62 828 PRO A O 1
ATOM 6482 N N . GLU A 1 829 ? -9.113 2.991 -21.268 1.00 95.25 829 GLU A N 1
ATOM 6483 C CA . GLU A 1 829 ? -9.169 2.539 -22.659 1.00 95.25 829 GLU A CA 1
ATOM 6484 C C . GLU A 1 829 ? -8.119 3.191 -23.570 1.00 95.25 829 GLU A C 1
ATOM 6486 O O . GLU A 1 829 ? -7.668 2.572 -24.530 1.00 95.25 829 GLU A O 1
ATOM 6491 N N . ASP A 1 830 ? -7.694 4.421 -23.270 1.00 96.50 830 ASP A N 1
ATOM 6492 C CA . ASP A 1 830 ? -6.719 5.134 -24.096 1.00 96.50 830 ASP A CA 1
ATOM 6493 C C . ASP A 1 830 ? -5.300 4.615 -23.892 1.00 96.50 830 ASP A C 1
ATOM 6495 O O . ASP A 1 830 ? -4.460 4.777 -24.771 1.00 96.50 830 ASP A O 1
ATOM 6499 N N . TYR A 1 831 ? -5.019 4.012 -22.739 1.00 96.94 831 TYR A N 1
ATOM 6500 C CA . TYR A 1 831 ? -3.695 3.521 -22.359 1.00 96.94 831 TYR A CA 1
ATOM 6501 C C . TYR A 1 831 ? -3.582 1.996 -22.468 1.00 96.94 831 TYR A C 1
ATOM 6503 O O . TYR A 1 831 ? -2.580 1.438 -22.032 1.00 96.94 831 TYR A O 1
ATOM 6511 N N . ALA A 1 832 ? -4.588 1.326 -23.034 1.00 96.19 832 ALA A N 1
ATOM 6512 C CA . ALA A 1 832 ? -4.523 -0.105 -23.298 1.00 96.19 832 ALA A CA 1
ATOM 6513 C C . ALA A 1 832 ? -3.402 -0.410 -24.309 1.00 96.19 832 ALA A C 1
ATOM 6515 O O . ALA A 1 832 ? -3.216 0.323 -25.285 1.00 96.19 832 ALA A O 1
ATOM 6516 N N . GLY A 1 833 ? -2.643 -1.473 -24.061 1.00 95.88 833 GLY A N 1
ATOM 6517 C CA . GLY A 1 833 ? -1.500 -1.908 -24.856 1.00 95.88 833 GLY A CA 1
ATOM 6518 C C . GLY A 1 833 ? -0.248 -1.044 -24.696 1.00 95.88 833 GLY A C 1
ATOM 6519 O O . GLY A 1 833 ? 0.653 -1.119 -25.528 1.00 95.88 833 GLY A O 1
ATOM 6520 N N . ILE A 1 834 ? -0.176 -0.161 -23.691 1.00 96.19 834 ILE A N 1
ATOM 6521 C CA . ILE A 1 834 ? 0.930 0.808 -23.592 1.00 96.19 834 ILE A CA 1
ATOM 6522 C C . ILE A 1 834 ? 2.283 0.158 -23.277 1.00 96.19 834 ILE A C 1
ATOM 6524 O O . ILE A 1 834 ? 3.330 0.683 -23.666 1.00 96.19 834 ILE A O 1
ATOM 6528 N N . VAL A 1 835 ? 2.282 -0.977 -22.575 1.00 96.94 835 VAL A N 1
ATOM 6529 C CA . VAL A 1 835 ? 3.512 -1.725 -22.293 1.00 96.94 835 VAL A CA 1
ATOM 6530 C C . VAL A 1 835 ? 4.015 -2.388 -23.574 1.00 96.94 835 VAL A C 1
ATOM 6532 O O . VAL A 1 835 ? 5.198 -2.282 -23.890 1.00 96.94 835 VAL A O 1
ATOM 6535 N N . GLU A 1 836 ? 3.119 -2.995 -24.352 1.00 96.25 836 GLU A N 1
ATOM 6536 C CA . GLU A 1 836 ? 3.401 -3.566 -25.668 1.00 96.25 836 GLU A CA 1
ATOM 6537 C C . GLU A 1 836 ? 3.896 -2.497 -26.646 1.00 96.25 836 GLU A C 1
ATOM 6539 O O . GLU A 1 836 ? 4.933 -2.699 -27.273 1.00 96.25 836 GLU A O 1
ATOM 6544 N N . GLU A 1 837 ? 3.239 -1.331 -26.702 1.00 95.81 837 GLU A N 1
ATOM 6545 C CA . GLU A 1 837 ? 3.667 -0.176 -27.509 1.00 95.81 837 GLU A CA 1
ATOM 6546 C C . GLU A 1 837 ? 5.132 0.189 -27.213 1.00 95.81 837 GLU A C 1
ATOM 6548 O O . GLU A 1 837 ? 5.922 0.457 -28.124 1.00 95.81 837 GLU A O 1
ATOM 6553 N N . TRP A 1 838 ? 5.524 0.176 -25.933 1.00 96.44 838 TRP A N 1
ATOM 6554 C CA . TRP A 1 838 ? 6.900 0.453 -25.527 1.00 96.44 838 TRP A CA 1
ATOM 6555 C C . TRP A 1 838 ? 7.877 -0.661 -25.918 1.00 96.44 838 TRP A C 1
ATOM 6557 O O . TRP A 1 838 ? 8.967 -0.361 -26.415 1.00 96.44 838 TRP A O 1
ATOM 6567 N N . ILE A 1 839 ? 7.497 -1.929 -25.724 1.00 94.94 839 ILE A N 1
ATOM 6568 C CA . ILE A 1 839 ? 8.317 -3.091 -26.097 1.00 94.94 839 ILE A CA 1
ATOM 6569 C C . ILE A 1 839 ? 8.566 -3.095 -27.612 1.00 94.94 839 ILE A C 1
ATOM 6571 O O . ILE A 1 839 ? 9.720 -3.158 -28.040 1.00 94.94 839 ILE A O 1
ATOM 6575 N N . GLU A 1 840 ? 7.516 -2.943 -28.423 1.00 93.94 840 GLU A N 1
ATOM 6576 C CA . GLU A 1 840 ? 7.594 -2.933 -29.889 1.00 93.94 840 GLU A CA 1
ATOM 6577 C C . GLU A 1 840 ? 8.495 -1.811 -30.416 1.00 93.94 840 GLU A C 1
ATOM 6579 O O . GLU A 1 840 ? 9.268 -2.004 -31.358 1.00 93.94 840 GLU A O 1
ATOM 6584 N N . LYS A 1 841 ? 8.442 -0.634 -29.785 1.00 91.38 841 LYS A N 1
ATOM 6585 C CA . LYS A 1 841 ? 9.285 0.511 -30.143 1.00 91.38 841 LYS A CA 1
ATOM 6586 C C . LYS A 1 841 ? 10.770 0.306 -29.821 1.00 91.38 841 LYS A C 1
ATOM 6588 O O . LYS A 1 841 ? 11.604 1.039 -30.341 1.00 91.38 841 LYS A O 1
ATOM 6593 N N . ARG A 1 842 ? 11.110 -0.636 -28.938 1.00 85.12 842 ARG A N 1
ATOM 6594 C CA . ARG A 1 842 ? 12.498 -0.964 -28.571 1.00 85.12 842 ARG A CA 1
ATOM 6595 C C . ARG A 1 842 ? 13.068 -2.131 -29.367 1.00 85.12 842 ARG A C 1
ATOM 6597 O O . ARG A 1 842 ? 14.287 -2.241 -29.467 1.00 85.12 842 ARG A O 1
ATOM 6604 N N . THR A 1 843 ? 12.207 -2.999 -29.890 1.00 76.25 843 THR A N 1
ATOM 6605 C CA . THR A 1 843 ? 12.606 -4.118 -30.752 1.00 76.25 843 THR A CA 1
ATOM 6606 C C . THR A 1 843 ? 12.812 -3.715 -32.213 1.00 76.25 843 THR A C 1
ATOM 6608 O O . THR A 1 843 ? 13.528 -4.418 -32.924 1.00 76.25 843 THR A O 1
ATOM 6611 N N . ASN A 1 844 ? 12.196 -2.610 -32.646 1.00 49.81 844 ASN A N 1
ATOM 6612 C CA . ASN A 1 844 ? 12.372 -1.981 -33.961 1.00 49.81 844 ASN A CA 1
ATOM 6613 C C . ASN A 1 844 ? 13.355 -0.812 -33.882 1.00 49.81 844 ASN A C 1
ATOM 6615 O O . ASN A 1 844 ? 14.052 -0.570 -34.894 1.00 49.81 844 ASN A O 1
#

Mean predicted aligned error: 14.8 Å

Nearest PDB structures (foldseek):
  1qo7-assembly1_A  TM=9.291E-01  e=3.613E-25  Aspergillus niger
  8xiz-assembly1_B  TM=9.275E-01  e=3.613E-25  Aspergillus usamii
  8xiz-assembly1_A  TM=9.256E-01  e=2.911E-25  Aspergillus usamii
  6ix4-assembly1_A  TM=9.284E-01  e=9.055E-25  Aspergillus usamii
  6ix2-assembly1_A  TM=9.136E-01  e=3.497E-24  Aspergillus usamii

Organism: Aureobasidium melanogenum (NCBI:txid46634)

InterPro domains:
  IPR010497 Epoxide hydrolase, N-terminal [PF06441] (13-127)
  IPR029058 Alpha/Beta hydrolase fold [G3DSA:3.40.50.1820] (2-273)
  IPR029058 Alpha/Beta hydrolase fold [SSF53474] (8-272)
  IPR036188 FAD/NAD(P)-binding domain superfamily [G3DSA:3.50.50.60] (274-521)
  IPR036188 FAD/NAD(P)-binding domain superfamily [SSF51905] (274-526)
  IPR036188 FAD/NAD(P)-binding domain superfamily [SSF51905] (606-840)

Sequence (844 aa):
MAQSSPDKSTPKITPFTIHISDDDLQQLDTLLRITPIAQPTYETSLAGGDRRFGMRHDWLKQAVQEWRTAFDWRKHETYMNTFDHFHMNIEDDVGDFHIHYVAMYSKRQDAVPLLLLHGWPGSFLEFLPMLDKLRNKYSPDDLPYHVVVPSLPGYAFSSPPPLDKDFGIEDVARLMNQLMLNLGYGAGYMVQGGDVGSKVARVMAVKHGECKVNFCIMEDEPKQFEGDVTEAEHKGLDRAREFLRTGSSYAIQHATKPATISLVLISCSVKTTMEEVYDLVVIGAGWYGLAVAATYLQVHPTANTLVLEAQATVGGVWSQERQYPDLKSNNMLGTYEYPDFPMDTETYGVKAGEHIPGHVIHRYLSDYAKKTGVFSRIRFSTKVLEVSEAVTDEGWNLKIDDHGLLVLSTRKLVIATGLTSTPFIPKFSGEKTFKESGLLIHSRDFPQHTDRLFNKSSTVTVLGGSKSAWDVAYACASRNVPVNLVIRSSGQGPTWMAPPYVTPVKAWLEKLVHRRFLTWLSPCIWGDEDGFDSVRNFLHGSWLGRKVVDAFWWVLSTDANALMGYDKHPETAKLKPRHSALWIGSGLGILNFDGDFLGLIRQGKVKVHIADVVGLGENTVSLSDGTVLETDALVCATGWKARPPITFLPQGLDAKLGLPTSSPATPSSSTDFATADAEILSRFPRLRNQPSTPIPGGDTSADATTLPFTLYRFMAPSSTPFNQPSLAFAGMITTISTSLCASLQALWIAVYLTSSLTRAPSSLNSASQSAVLHSRFGRWRYPCGYGGRFPDFVFDAVPYLDMLCKDLGLQNRRKGALWKEVFEAYGPEDYAGIVEEWIEKRTN

pLDDT: mean 88.95, std 12.47, range [25.53, 98.75]